Protein AF-A0A950AGT0-F1 (afdb_monomer_lite)

Foldseek 3Di:
DAQELVLLLLVVLPQLSSQCVVVVHFFQDDPLLVVQVVLQVVQLVVLVCVVCVPPDVPLEAEDPVPVPQPQPDPHQKYAQDWFDDPRYIYRFRMKGWACDPDDPDHIAIAGEGGEAFLDDDVSNLLSSLSVQVSVCRSVVHGRQWYWYQYHPVRDIDIHGSVVNNVVNVVSVVVSVVQNVDPDHPDLADDPCLNNDSRNVVSVVVCVVQQALNLQPPQDPVNCVVCVLLVHGHLLSLLLLDFLDPQDDLPDFDSNVLSVCQVLQFKEFRDFLDPDDDFWEKEWDWADDVSVPATAWIWIWGDDDPPIDIDIQGDPDRVCRLVSVVVVLVVQQVGTQYAYEYADCVVVVVLVVSCVPHDDDDCPGSSVRNSVRYHHPNVSCGSGMRRSFSDPDLVRRLVSVVQDAPDPQDDSSSLVVLSVVCNVPVDPVSVVSNRSRRNSSSVSSSVVVVVSVVVSPDDPPDDDPPRRYHYSVPRDRPPPDDPDDDDDPDVLVVVVSVCPDPVNCVPPVDDDDDDDPPVPPPDDDDPPPPPDDAPEEAEFDADQADPVPRHRQKDWDDWDKAKAWEWDDDPPDIATHIYIYIWTWIAHPPPRDIDIGPDDDPDNYDLRRLLVLLCCCQVVLAELVVVQVCCCVVHVDRDDSVNSLVSLLVVLVLQVVQLVVLLVVLLADQEWFKDKDWDAEPNQIWMWMWIDDLQFIAIDTDNDPACPVVCVSNVPRAHEYEYAPPCNCVPHPYHYAHAVVNVLVVLVVVCSSSVSQVLSVVLSVLVVVLVVVQVVQCVVPNLDLVSLVVSVVVLVVSLVVLVPDDDSNPVSVVSSVVCVVCVSHQRSSNHDGRYDNHSVLRVVLVVSVVSSSVSHPRHAHPSRVSSNSSSSRQVVSCVSNVHDSSVVSSVSDNHPVVVVVVVVVVVVPPDDPDDPDDDDPVVVLQVVQVVVQVVCVVVQFDDDDSDDDADQDKDFTDGPPDDVPDGQWIWYFHDDDWTWIWTDGPLDPDTDTDTDPDDDDDPVVVVVVVPPDDPVVVVVVVVLVVLLVVLLVVVVVVVVVQPDDPDDDPDDPPPFDDAFAQFGADPRWTWFFWAALVQRTFWIWTQDPVRDIDIDPSTDLARTKGFTNQNGRVSLNVLQVPFLAEEEEAPPRVLVVCVVVDVGRRMHSPHLSRLLSNLVRSCVVPVNHHYHYDYDPPDPDSDDSNVVSVVVSVVND

pLDDT: mean 77.86, std 17.77, range [27.62, 96.75]

Structure (mmCIF, N/CA/C/O backbone):
data_AF-A0A950AGT0-F1
#
_entry.id   AF-A0A950AGT0-F1
#
loop_
_atom_site.group_PDB
_atom_site.id
_atom_site.type_symbol
_atom_site.label_atom_id
_atom_site.label_alt_id
_atom_site.label_comp_id
_atom_site.label_asym_id
_atom_site.label_entity_id
_atom_site.label_seq_id
_atom_site.pdbx_PDB_ins_code
_atom_site.Cartn_x
_atom_site.Cartn_y
_atom_site.Cartn_z
_atom_site.occupancy
_atom_site.B_iso_or_equiv
_atom_site.auth_seq_id
_atom_site.auth_comp_id
_atom_site.auth_asym_id
_atom_site.auth_atom_id
_atom_site.pdbx_PDB_model_num
ATOM 1 N N . MET A 1 1 ? 23.418 -27.329 -34.300 1.00 69.75 1 MET A N 1
ATOM 2 C CA . MET A 1 1 ? 23.532 -25.963 -34.853 1.00 69.75 1 MET A CA 1
ATOM 3 C C . MET A 1 1 ? 24.865 -25.362 -34.423 1.00 69.75 1 MET A C 1
ATOM 5 O O . MET A 1 1 ? 25.207 -25.512 -33.256 1.00 69.75 1 MET A O 1
ATOM 9 N N . LYS A 1 2 ? 25.629 -24.745 -35.336 1.00 81.25 2 LYS A N 1
ATOM 10 C CA . LYS A 1 2 ? 26.881 -24.045 -34.994 1.00 81.25 2 LYS A CA 1
ATOM 11 C C . LYS A 1 2 ? 26.578 -22.606 -34.585 1.00 81.25 2 LYS A C 1
ATOM 13 O O . LYS A 1 2 ? 25.718 -21.974 -35.192 1.00 81.25 2 LYS A O 1
ATOM 18 N N . ILE A 1 3 ? 27.269 -22.098 -33.569 1.00 87.31 3 ILE A N 1
ATOM 19 C CA . ILE A 1 3 ? 27.137 -20.697 -33.151 1.00 87.31 3 ILE A CA 1
ATOM 20 C C . ILE A 1 3 ? 28.104 -19.864 -33.992 1.00 87.31 3 ILE A C 1
ATOM 22 O O . ILE A 1 3 ? 29.318 -20.060 -33.912 1.00 87.31 3 ILE A O 1
ATOM 26 N N . THR A 1 4 ? 27.551 -18.972 -34.815 1.00 91.25 4 THR A N 1
ATOM 27 C CA . THR A 1 4 ? 28.318 -18.072 -35.683 1.00 91.25 4 THR A CA 1
ATOM 28 C C . THR A 1 4 ? 28.680 -16.767 -34.969 1.00 91.25 4 THR A C 1
ATOM 30 O O . THR A 1 4 ? 28.066 -16.414 -33.956 1.00 91.25 4 THR A O 1
ATOM 33 N N . ALA A 1 5 ? 29.640 -16.017 -35.519 1.00 88.50 5 ALA A N 1
ATOM 34 C CA . ALA A 1 5 ? 29.942 -14.658 -35.066 1.00 88.50 5 ALA A CA 1
ATOM 35 C C . ALA A 1 5 ? 28.704 -13.738 -35.083 1.00 88.50 5 ALA A C 1
ATOM 37 O O . ALA A 1 5 ? 28.495 -13.002 -34.123 1.00 88.50 5 ALA A O 1
ATOM 38 N N . ASP A 1 6 ? 27.839 -13.854 -36.096 1.00 88.50 6 ASP A N 1
ATOM 39 C CA . ASP A 1 6 ? 26.610 -13.051 -36.214 1.00 88.50 6 ASP A CA 1
ATOM 40 C C . ASP A 1 6 ? 25.589 -13.376 -35.115 1.00 88.50 6 ASP A C 1
ATOM 42 O O . ASP A 1 6 ? 24.913 -12.490 -34.589 1.00 88.50 6 ASP A O 1
ATOM 46 N N . ILE A 1 7 ? 25.475 -14.656 -34.737 1.00 90.88 7 ILE A N 1
ATOM 47 C CA . ILE A 1 7 ? 24.622 -15.094 -33.622 1.00 90.88 7 ILE A CA 1
ATOM 48 C C . ILE A 1 7 ? 25.193 -14.578 -32.299 1.00 90.88 7 ILE A C 1
ATOM 50 O O . ILE A 1 7 ? 24.445 -14.117 -31.433 1.00 90.88 7 ILE A O 1
ATOM 54 N N . PHE A 1 8 ? 26.518 -14.627 -32.139 1.00 92.88 8 PHE A N 1
ATOM 55 C CA . PHE A 1 8 ? 27.183 -14.100 -30.954 1.00 92.88 8 PHE A CA 1
ATOM 56 C C . PHE A 1 8 ? 26.979 -12.586 -30.829 1.00 92.88 8 PHE A C 1
ATOM 58 O O . PHE A 1 8 ? 26.559 -12.124 -29.768 1.00 92.88 8 PHE A O 1
ATOM 65 N N . GLU A 1 9 ? 27.179 -11.828 -31.908 1.00 90.88 9 GLU A N 1
ATOM 66 C CA . GLU A 1 9 ? 26.903 -10.390 -31.982 1.00 90.88 9 GLU A CA 1
ATOM 67 C C . GLU A 1 9 ? 25.446 -10.075 -31.642 1.00 90.88 9 GLU A C 1
ATOM 69 O O . GLU A 1 9 ? 25.167 -9.239 -30.777 1.00 90.88 9 GLU A O 1
ATOM 74 N N . ALA A 1 10 ? 24.506 -10.799 -32.256 1.00 90.69 10 ALA A N 1
ATOM 75 C CA . ALA A 1 10 ? 23.090 -10.650 -31.970 1.00 90.69 10 ALA A CA 1
ATOM 76 C C . ALA A 1 10 ? 22.796 -10.856 -30.478 1.00 90.69 10 ALA A C 1
ATOM 78 O O . ALA A 1 10 ? 22.029 -10.084 -29.908 1.00 90.69 10 ALA A O 1
ATOM 79 N N . PHE A 1 11 ? 23.443 -11.825 -29.822 1.00 91.88 11 PHE A N 1
ATOM 80 C CA . PHE A 1 11 ? 23.300 -12.064 -28.384 1.00 91.88 11 PHE A CA 1
ATOM 81 C C . PHE A 1 11 ? 23.919 -10.965 -27.512 1.00 91.88 11 PHE A C 1
ATOM 83 O O . PHE A 1 11 ? 23.362 -10.659 -26.454 1.00 91.88 11 PHE A O 1
ATOM 90 N N . LEU A 1 12 ? 25.046 -10.364 -27.924 1.00 91.12 12 LEU A N 1
ATOM 91 C CA . LEU A 1 12 ? 25.640 -9.227 -27.205 1.00 91.12 12 LEU A CA 1
ATOM 92 C C . LEU A 1 12 ? 24.643 -8.070 -27.097 1.00 91.12 12 LEU A C 1
ATOM 94 O O . LEU A 1 12 ? 24.552 -7.441 -26.042 1.00 91.12 12 LEU A O 1
ATOM 98 N N . LYS A 1 13 ? 23.861 -7.855 -28.159 1.00 90.12 13 LYS A N 1
ATOM 99 C CA . LYS A 1 13 ? 22.837 -6.813 -28.236 1.00 90.12 13 LYS A CA 1
ATOM 100 C C . LYS A 1 13 ? 21.505 -7.224 -27.596 1.00 90.12 13 LYS A C 1
ATOM 102 O O . LYS A 1 13 ? 20.927 -6.472 -26.809 1.00 90.12 13 LYS A O 1
ATOM 107 N N . CYS A 1 14 ? 20.981 -8.402 -27.939 1.00 90.44 14 CYS A N 1
ATOM 108 C CA . CYS A 1 14 ? 19.668 -8.868 -27.494 1.00 90.44 14 CYS A CA 1
ATOM 109 C C . CYS A 1 14 ? 19.489 -10.402 -27.631 1.00 90.44 14 CYS A C 1
ATOM 111 O O . CYS A 1 14 ? 19.569 -10.935 -28.739 1.00 90.44 14 CYS A O 1
ATOM 113 N N . PRO A 1 15 ? 19.127 -11.131 -26.554 1.00 90.56 15 PRO A N 1
ATOM 114 C CA . PRO A 1 15 ? 18.824 -12.567 -26.621 1.00 90.56 15 PRO A CA 1
ATOM 115 C C . PRO A 1 15 ? 17.706 -12.934 -27.608 1.00 90.56 15 PRO A C 1
ATOM 117 O O . PRO A 1 15 ? 17.813 -13.938 -28.306 1.00 90.56 15 PRO A O 1
ATOM 120 N N . THR A 1 16 ? 16.659 -12.111 -27.714 1.00 90.12 16 THR A N 1
ATOM 121 C CA . THR A 1 16 ? 15.571 -12.329 -28.678 1.00 90.12 16 THR A CA 1
ATOM 122 C C . THR A 1 16 ? 16.068 -12.172 -30.116 1.00 90.12 16 THR A C 1
ATOM 124 O O . THR A 1 16 ? 15.743 -13.004 -30.954 1.00 90.12 16 THR A O 1
ATOM 127 N N . LYS A 1 17 ? 16.932 -11.181 -30.400 1.00 90.38 17 LYS A N 1
ATOM 128 C CA . LYS A 1 17 ? 17.567 -11.022 -31.725 1.00 90.38 17 LYS A CA 1
ATOM 129 C C . LYS A 1 17 ? 18.405 -12.253 -32.086 1.00 90.38 17 LYS A C 1
ATOM 131 O O . LYS A 1 17 ? 18.319 -12.741 -33.206 1.00 90.38 17 LYS A O 1
ATOM 136 N N . CYS A 1 18 ? 19.175 -12.773 -31.127 1.00 91.31 18 CYS A N 1
ATOM 137 C CA . CYS A 1 18 ? 19.948 -14.008 -31.286 1.00 91.31 18 CYS A CA 1
ATOM 138 C C . CYS A 1 18 ? 19.061 -15.200 -31.666 1.00 91.31 18 CYS A C 1
ATOM 140 O O . CYS A 1 18 ? 19.387 -15.923 -32.602 1.00 91.31 18 CYS A O 1
ATOM 142 N N . TYR A 1 19 ? 17.947 -15.399 -30.958 1.00 90.19 19 TYR A N 1
ATOM 143 C CA . TYR A 1 19 ? 17.018 -16.495 -31.237 1.00 90.19 19 TYR A CA 1
ATOM 144 C C . TYR A 1 19 ? 16.349 -16.345 -32.613 1.00 90.19 19 TYR A C 1
ATOM 146 O O . TYR A 1 19 ? 16.356 -17.286 -33.398 1.00 90.19 19 TYR A O 1
ATOM 154 N N . LEU A 1 20 ? 15.861 -15.152 -32.964 1.00 89.00 20 LEU A N 1
ATOM 155 C CA . LEU A 1 20 ? 15.221 -14.912 -34.265 1.00 89.00 20 LEU A CA 1
ATOM 156 C C . LEU A 1 20 ? 16.187 -15.126 -35.438 1.00 89.00 20 LEU A C 1
ATOM 158 O O . LEU A 1 20 ? 15.859 -15.845 -36.378 1.00 89.00 20 LEU A O 1
ATOM 162 N N . ARG A 1 21 ? 17.418 -14.603 -35.348 1.00 8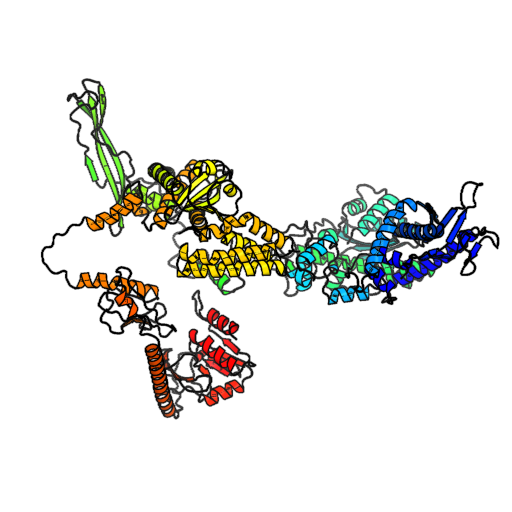8.19 21 ARG A N 1
ATOM 163 C CA . ARG A 1 21 ? 18.446 -14.856 -36.372 1.00 88.19 21 ARG A CA 1
ATOM 164 C C . ARG A 1 21 ? 18.814 -16.333 -36.479 1.00 88.19 21 ARG A C 1
ATOM 166 O O . ARG A 1 21 ? 19.099 -16.805 -37.572 1.00 88.19 21 ARG A O 1
ATOM 173 N N . SER A 1 22 ? 18.789 -17.069 -35.368 1.00 88.12 22 SER A N 1
ATOM 174 C CA . SER A 1 22 ? 19.060 -18.509 -35.381 1.00 88.12 22 SER A CA 1
ATOM 175 C C . SER A 1 22 ? 18.003 -19.315 -36.150 1.00 88.12 22 SER A C 1
ATOM 177 O O . SER A 1 22 ? 18.325 -20.356 -36.715 1.00 88.12 22 SER A O 1
ATOM 179 N N . LEU A 1 23 ? 16.768 -18.808 -36.215 1.00 86.44 23 LEU A N 1
ATOM 180 C CA . LEU A 1 23 ? 15.663 -19.406 -36.966 1.00 86.44 23 LEU A CA 1
ATOM 181 C C . LEU A 1 23 ? 15.606 -18.952 -38.434 1.00 86.44 23 LEU A C 1
ATOM 183 O O . LEU A 1 23 ? 14.794 -19.472 -39.190 1.00 86.44 23 LEU A O 1
ATOM 187 N N . GLY A 1 24 ? 16.456 -18.005 -38.847 1.00 84.06 24 GLY A N 1
ATOM 188 C CA . GLY A 1 24 ? 16.419 -17.430 -40.195 1.00 84.06 24 GLY A CA 1
ATOM 189 C C . GLY A 1 24 ? 15.275 -16.436 -40.423 1.00 84.06 24 GLY A C 1
ATOM 190 O O . GLY A 1 24 ? 14.931 -16.162 -41.568 1.00 84.06 24 GLY A O 1
ATOM 191 N N . GLU A 1 25 ? 14.685 -15.895 -39.353 1.00 84.62 25 GLU A N 1
ATOM 192 C CA . GLU A 1 25 ? 13.622 -14.888 -39.440 1.00 84.62 25 GLU A CA 1
ATOM 193 C C . GLU A 1 25 ? 14.142 -13.584 -40.059 1.00 84.62 25 GLU A C 1
ATOM 195 O O . GLU A 1 25 ? 15.192 -13.066 -39.662 1.00 84.62 25 GLU A O 1
ATOM 200 N N . VAL A 1 26 ? 13.385 -13.026 -41.005 1.00 78.50 26 VAL A N 1
ATOM 201 C CA . VAL A 1 26 ? 13.740 -11.775 -41.687 1.00 78.50 26 VAL A CA 1
ATOM 202 C C . VAL A 1 26 ? 13.323 -10.582 -40.824 1.00 78.50 26 VAL A C 1
ATOM 204 O O . VAL A 1 26 ? 12.223 -10.544 -40.269 1.00 78.50 26 VAL A O 1
ATOM 207 N N . GLY A 1 27 ? 14.216 -9.600 -40.682 1.00 78.25 27 GLY A N 1
ATOM 208 C CA . GLY A 1 27 ? 13.920 -8.353 -39.979 1.00 78.25 27 GLY A CA 1
ATOM 209 C C . GLY A 1 27 ? 12.773 -7.581 -40.635 1.00 78.25 27 GLY A C 1
ATOM 210 O O . GLY A 1 27 ? 12.594 -7.615 -41.846 1.00 78.25 27 GLY A O 1
ATOM 211 N N . THR A 1 28 ? 12.022 -6.817 -39.842 1.00 73.38 28 THR A N 1
ATOM 212 C CA . THR A 1 28 ? 10.951 -5.929 -40.335 1.00 73.38 28 THR A CA 1
ATOM 213 C C . THR A 1 28 ? 11.476 -4.640 -40.993 1.00 73.38 28 THR A C 1
ATOM 215 O O . THR A 1 28 ? 10.682 -3.761 -41.312 1.00 73.38 28 THR A O 1
ATOM 218 N N . GLY A 1 29 ? 12.798 -4.523 -41.179 1.00 70.44 29 GLY A N 1
ATOM 219 C CA . GLY A 1 29 ? 13.495 -3.340 -41.693 1.00 70.44 29 GLY A CA 1
ATOM 220 C C . GLY A 1 29 ? 13.809 -2.299 -40.610 1.00 70.44 29 GLY A C 1
ATOM 221 O O . GLY A 1 29 ? 12.998 -2.048 -39.716 1.00 70.44 29 GLY A O 1
ATOM 222 N N . ASN A 1 30 ? 15.004 -1.702 -40.672 1.00 81.56 30 ASN A N 1
ATOM 223 C CA . ASN A 1 30 ? 15.404 -0.542 -39.865 1.00 81.56 30 ASN A CA 1
ATOM 224 C C . ASN A 1 30 ? 16.484 0.239 -40.629 1.00 81.56 30 ASN A C 1
ATOM 226 O O . ASN A 1 30 ? 17.597 -0.254 -40.786 1.00 81.56 30 ASN A O 1
ATOM 230 N N . ALA A 1 31 ? 16.174 1.477 -41.028 1.00 81.00 31 ALA A N 1
ATOM 231 C CA . ALA A 1 31 ? 17.054 2.296 -41.866 1.00 81.00 31 ALA A CA 1
ATOM 232 C C . ALA A 1 31 ? 18.462 2.497 -41.278 1.00 81.00 31 ALA A C 1
ATOM 234 O O . ALA A 1 31 ? 19.433 2.564 -42.026 1.00 81.00 31 ALA A O 1
ATOM 235 N N . TYR A 1 32 ? 18.587 2.563 -39.948 1.00 83.12 32 TYR A N 1
ATOM 236 C CA . TYR A 1 32 ? 19.885 2.670 -39.286 1.00 83.12 32 TYR A CA 1
ATOM 237 C C . TYR A 1 32 ? 20.646 1.345 -39.290 1.00 83.12 32 TYR A C 1
ATOM 239 O O . TYR A 1 32 ? 21.849 1.341 -39.527 1.00 83.12 32 TYR A O 1
ATOM 247 N N . ALA A 1 33 ? 19.965 0.217 -39.072 1.00 82.94 33 ALA A N 1
ATOM 248 C CA . ALA A 1 33 ? 20.594 -1.100 -39.169 1.00 82.94 33 ALA A CA 1
ATOM 249 C C . ALA A 1 33 ? 21.091 -1.384 -40.597 1.00 82.94 33 ALA A C 1
ATOM 251 O O . ALA A 1 33 ? 22.199 -1.893 -40.768 1.00 82.94 33 ALA A O 1
ATOM 252 N N . ASP A 1 34 ? 20.299 -1.002 -41.601 1.00 84.00 34 ASP A N 1
ATOM 253 C CA . ASP A 1 34 ? 20.636 -1.151 -43.018 1.00 84.00 34 ASP A CA 1
ATOM 254 C C . ASP A 1 34 ? 21.830 -0.258 -43.388 1.00 84.00 34 ASP A C 1
ATOM 256 O O . ASP A 1 34 ? 22.818 -0.733 -43.952 1.00 84.00 34 ASP A O 1
ATOM 260 N N . TRP A 1 35 ? 21.792 1.017 -42.984 1.00 85.44 35 TRP A N 1
ATOM 261 C CA . TRP A 1 35 ? 22.905 1.951 -43.162 1.00 85.44 35 TRP A CA 1
ATOM 262 C C . TRP A 1 35 ? 24.184 1.461 -42.469 1.00 85.44 35 TRP A C 1
ATOM 264 O O . TRP A 1 35 ? 25.242 1.422 -43.094 1.00 85.44 35 TRP A O 1
ATOM 274 N N . LEU A 1 36 ? 24.098 1.003 -41.216 1.00 84.00 36 LEU A N 1
ATOM 275 C CA . LEU A 1 36 ? 25.245 0.478 -40.471 1.00 84.00 36 LEU A CA 1
ATOM 276 C C . LEU A 1 36 ? 25.837 -0.770 -41.140 1.00 84.00 36 LEU A C 1
ATOM 278 O O . LEU A 1 36 ? 27.054 -0.936 -41.160 1.00 84.00 36 LEU A O 1
ATOM 282 N N . SER A 1 37 ? 25.000 -1.640 -41.714 1.00 82.94 37 SER A N 1
ATOM 283 C CA . SER A 1 37 ? 25.465 -2.800 -42.481 1.00 82.94 37 SER A CA 1
ATOM 284 C C . SER A 1 37 ? 26.269 -2.377 -43.713 1.00 82.94 37 SER A C 1
ATOM 286 O O . SER A 1 37 ? 27.344 -2.923 -43.956 1.00 82.94 37 SER A O 1
ATOM 288 N N . ILE A 1 38 ? 25.791 -1.373 -44.455 1.00 85.25 38 ILE A N 1
ATOM 289 C CA . ILE A 1 38 ? 26.498 -0.808 -45.617 1.00 85.25 38 ILE A CA 1
ATOM 290 C C . ILE A 1 38 ? 27.842 -0.201 -45.185 1.00 85.25 38 ILE A C 1
ATOM 292 O O . ILE A 1 38 ? 28.870 -0.473 -45.806 1.00 85.25 38 ILE A O 1
ATOM 296 N N . GLN A 1 39 ? 27.860 0.555 -44.085 1.00 82.81 39 GLN A N 1
ATOM 297 C CA . GLN A 1 39 ? 29.079 1.162 -43.540 1.00 82.81 39 GLN A CA 1
ATOM 298 C C . GLN A 1 39 ? 30.096 0.114 -43.069 1.00 82.81 39 GLN A C 1
ATOM 300 O O . GLN A 1 39 ? 31.282 0.213 -43.381 1.00 82.81 39 GLN A O 1
ATOM 305 N N . ASN A 1 40 ? 29.643 -0.940 -42.382 1.00 83.94 40 ASN A N 1
ATOM 306 C CA . ASN A 1 40 ? 30.491 -2.068 -41.986 1.00 83.94 40 ASN A CA 1
ATOM 307 C C . ASN A 1 40 ? 31.119 -2.762 -43.204 1.00 83.94 40 ASN A C 1
ATOM 309 O O . ASN A 1 40 ? 32.296 -3.129 -43.176 1.00 83.94 40 ASN A O 1
ATOM 313 N N . GLU A 1 41 ? 30.358 -2.943 -44.286 1.00 84.69 41 GLU A N 1
ATOM 314 C CA . GLU A 1 41 ? 30.895 -3.506 -45.523 1.00 84.69 41 GLU A CA 1
ATOM 315 C C . GLU A 1 41 ? 31.907 -2.586 -46.204 1.00 84.69 41 GLU A C 1
ATOM 317 O O . GLU A 1 41 ? 32.939 -3.083 -46.663 1.00 84.69 41 GLU A O 1
ATOM 322 N N . SER A 1 42 ? 31.637 -1.279 -46.257 1.00 85.50 42 SER A N 1
ATOM 323 C CA . SER A 1 42 ? 32.554 -0.294 -46.838 1.00 85.50 42 SER A CA 1
ATOM 324 C C . SER A 1 42 ? 33.873 -0.242 -46.066 1.00 85.50 42 SER A C 1
ATOM 326 O O . SER A 1 42 ? 34.935 -0.485 -46.640 1.00 85.50 42 SER A O 1
ATOM 328 N N . SER A 1 43 ? 33.800 -0.091 -44.739 1.00 84.50 43 SER A N 1
ATOM 329 C CA . SER A 1 43 ? 34.964 -0.094 -43.845 1.00 84.50 43 SER A CA 1
ATOM 330 C C . SER A 1 43 ? 35.764 -1.392 -43.946 1.00 84.50 43 SER A C 1
ATOM 332 O O . SER A 1 43 ? 36.994 -1.369 -43.974 1.00 84.50 43 SER A O 1
ATOM 334 N N . ARG A 1 44 ? 35.098 -2.546 -44.098 1.00 84.69 44 ARG A N 1
ATOM 335 C CA . ARG A 1 44 ? 35.789 -3.814 -44.365 1.00 84.69 44 ARG A CA 1
ATOM 336 C C . ARG A 1 44 ? 36.539 -3.784 -45.700 1.00 84.69 44 ARG A C 1
ATOM 338 O O . ARG A 1 44 ? 37.674 -4.248 -45.743 1.00 84.69 44 ARG A O 1
ATOM 345 N N . ARG A 1 45 ? 35.941 -3.273 -46.783 1.00 84.81 45 ARG A N 1
ATOM 346 C CA . ARG A 1 45 ? 36.604 -3.187 -48.102 1.00 84.81 45 ARG A CA 1
ATOM 347 C C . ARG A 1 45 ? 37.814 -2.253 -48.061 1.00 84.81 45 ARG A C 1
ATOM 349 O O . ARG A 1 45 ? 38.859 -2.597 -48.609 1.00 84.81 45 ARG A O 1
ATOM 356 N N . GLU A 1 46 ? 37.690 -1.102 -47.414 1.00 84.38 46 GLU A N 1
ATOM 357 C CA . GLU A 1 46 ? 38.773 -0.122 -47.266 1.00 84.38 46 GLU A CA 1
ATOM 358 C C . GLU A 1 46 ? 39.883 -0.615 -46.345 1.00 84.38 46 GLU A C 1
ATOM 360 O O . GLU A 1 46 ? 41.052 -0.579 -46.720 1.00 84.38 46 GLU A O 1
ATOM 365 N N . GLY A 1 47 ? 39.526 -1.163 -45.187 1.00 83.81 47 GLY A N 1
ATOM 366 C CA . GLY A 1 47 ? 40.484 -1.727 -44.248 1.00 83.81 47 GLY A CA 1
ATOM 367 C C . GLY A 1 47 ? 41.264 -2.899 -44.845 1.00 83.81 47 GLY A C 1
ATOM 368 O O . GLY A 1 47 ? 42.462 -3.032 -44.605 1.00 83.81 47 GLY A O 1
ATOM 369 N N . VAL A 1 48 ? 40.626 -3.712 -45.694 1.00 84.56 48 VAL A N 1
ATOM 370 C CA . VAL A 1 48 ? 41.317 -4.735 -46.491 1.00 84.56 48 VAL A CA 1
ATOM 371 C C . VAL A 1 48 ? 42.327 -4.102 -47.448 1.00 84.56 48 VAL A C 1
ATOM 373 O O . VAL A 1 48 ? 43.484 -4.522 -47.451 1.00 84.56 48 VAL A O 1
ATOM 376 N N . LYS A 1 49 ? 41.934 -3.076 -48.218 1.00 83.94 49 LYS A N 1
ATOM 377 C CA . LYS A 1 49 ? 42.862 -2.357 -49.108 1.00 83.94 49 LYS A CA 1
ATOM 378 C C . LYS A 1 49 ? 44.056 -1.808 -48.323 1.00 83.94 49 LYS A C 1
ATOM 380 O O . LYS A 1 49 ? 45.189 -2.063 -48.719 1.00 83.94 49 LYS A O 1
ATOM 385 N N . PHE A 1 50 ? 43.805 -1.152 -47.189 1.00 83.00 50 PHE A N 1
ATOM 386 C CA . PHE A 1 50 ? 44.828 -0.612 -46.291 1.00 83.00 50 PHE A CA 1
ATOM 387 C C . PHE A 1 50 ? 45.787 -1.696 -45.778 1.00 83.00 50 PHE A C 1
ATOM 389 O O . PHE A 1 50 ? 47.002 -1.541 -45.869 1.00 83.00 50 PHE A O 1
ATOM 396 N N . LEU A 1 51 ? 45.255 -2.829 -45.309 1.00 83.50 51 LEU A N 1
ATOM 397 C CA . LEU A 1 51 ? 46.051 -3.959 -44.820 1.00 83.50 51 LEU A CA 1
ATOM 398 C C . LEU A 1 51 ? 46.971 -4.540 -45.912 1.00 83.50 51 LEU A C 1
ATOM 400 O O . LEU A 1 51 ? 48.075 -4.987 -45.611 1.00 83.50 51 LEU A O 1
ATOM 404 N N . THR A 1 52 ? 46.515 -4.538 -47.169 1.00 80.50 52 THR A N 1
ATOM 405 C CA . THR A 1 52 ? 47.222 -5.149 -48.311 1.00 80.50 52 THR A CA 1
ATOM 406 C C . THR A 1 52 ? 48.123 -4.199 -49.106 1.00 80.50 52 THR A C 1
ATOM 408 O O . THR A 1 52 ? 48.846 -4.659 -49.987 1.00 80.50 52 THR A O 1
ATOM 411 N N . ALA A 1 53 ? 48.132 -2.896 -48.799 1.00 76.06 53 ALA A N 1
ATOM 412 C CA . ALA A 1 53 ? 48.787 -1.848 -49.596 1.00 76.06 53 ALA A CA 1
ATOM 413 C C . ALA A 1 53 ? 50.331 -1.942 -49.694 1.00 76.06 53 ALA A C 1
ATOM 415 O O . ALA A 1 53 ? 50.952 -1.133 -50.378 1.00 76.06 53 ALA A O 1
ATOM 416 N N . GLY A 1 54 ? 50.960 -2.931 -49.051 1.00 66.12 54 GLY A N 1
ATOM 417 C CA . GLY A 1 54 ? 52.408 -3.169 -49.095 1.00 66.12 54 GLY A CA 1
ATOM 418 C C . GLY A 1 54 ? 52.813 -4.647 -49.087 1.00 66.12 54 GLY A C 1
ATOM 419 O O . GLY A 1 54 ? 53.948 -4.950 -48.734 1.00 66.12 54 GLY A O 1
ATOM 420 N N . THR A 1 55 ? 51.902 -5.571 -49.415 1.00 71.50 55 THR A N 1
ATOM 421 C CA . THR A 1 55 ? 52.160 -7.027 -49.405 1.00 71.50 55 THR A CA 1
ATOM 422 C C . THR A 1 55 ? 52.371 -7.564 -50.826 1.00 71.50 55 THR A C 1
ATOM 424 O O . THR A 1 55 ? 51.665 -7.153 -51.748 1.00 71.50 55 THR A O 1
ATOM 427 N N . ALA A 1 56 ? 53.313 -8.493 -51.033 1.00 70.31 56 ALA A N 1
ATOM 428 C CA . ALA A 1 56 ? 53.590 -9.031 -52.368 1.00 70.31 56 ALA A CA 1
ATOM 429 C C . ALA A 1 56 ? 52.431 -9.919 -52.894 1.00 70.31 56 ALA A C 1
ATOM 431 O O . ALA A 1 56 ? 51.785 -10.619 -52.102 1.00 70.31 56 ALA A O 1
ATOM 432 N N . PRO A 1 57 ? 52.163 -9.962 -54.220 1.00 57.03 57 PRO A N 1
ATOM 433 C CA . PRO A 1 57 ? 51.150 -10.848 -54.802 1.00 57.03 57 PRO A CA 1
ATOM 434 C C . PRO A 1 57 ? 51.488 -12.323 -54.515 1.00 57.03 57 PRO A C 1
ATOM 436 O O . PRO A 1 57 ? 52.427 -12.874 -55.081 1.00 57.03 57 PRO A O 1
ATOM 439 N N . GLY A 1 58 ? 50.746 -12.957 -53.600 1.00 63.25 58 GLY A N 1
ATOM 440 C CA . GLY A 1 58 ? 50.981 -14.334 -53.129 1.00 63.25 58 GLY A CA 1
ATOM 441 C C . GLY A 1 58 ? 51.134 -14.475 -51.608 1.00 63.25 58 GLY A C 1
ATOM 442 O O . GLY A 1 58 ? 50.934 -15.564 -51.070 1.00 63.25 58 GLY A O 1
ATOM 443 N N . GLU A 1 59 ? 51.409 -13.378 -50.896 1.00 70.44 59 GLU A N 1
ATOM 444 C CA . GLU A 1 59 ? 51.453 -13.337 -49.424 1.00 70.44 59 GLU A CA 1
ATOM 445 C C . GLU A 1 59 ? 50.084 -13.031 -48.794 1.00 70.44 59 GLU A C 1
ATOM 447 O O . GLU A 1 59 ? 49.901 -13.189 -47.584 1.00 70.44 59 GLU A O 1
ATOM 452 N N . CYS A 1 60 ? 49.101 -12.655 -49.614 1.00 75.50 60 CYS A N 1
ATOM 453 C CA . CYS A 1 60 ? 47.714 -12.452 -49.222 1.00 75.50 60 CYS A CA 1
ATOM 454 C C . CYS A 1 60 ? 46.790 -13.431 -49.963 1.00 75.50 60 CYS A C 1
ATOM 456 O O . CYS A 1 60 ? 46.876 -13.561 -51.184 1.00 75.50 60 CYS A O 1
ATOM 458 N N . VAL A 1 61 ? 45.900 -14.115 -49.237 1.00 76.25 61 VAL A N 1
ATOM 459 C CA . VAL A 1 61 ? 44.887 -15.021 -49.808 1.00 76.25 61 VAL A CA 1
ATOM 460 C C . VAL A 1 61 ? 43.473 -14.546 -49.467 1.00 76.25 61 VAL A C 1
ATOM 462 O O . VAL A 1 61 ? 43.216 -14.100 -48.349 1.00 76.25 61 VAL A O 1
ATOM 465 N N . GLY A 1 62 ? 42.541 -14.647 -50.417 1.00 65.69 62 GLY A N 1
ATOM 466 C CA . GLY A 1 62 ? 41.148 -14.221 -50.243 1.00 65.69 62 GLY A CA 1
ATOM 467 C C . GLY A 1 62 ? 40.141 -15.290 -50.670 1.00 65.69 62 GLY A C 1
ATOM 468 O O . GLY A 1 62 ? 40.343 -15.988 -51.665 1.00 65.69 62 GLY A O 1
ATOM 469 N N . GLY A 1 63 ? 39.031 -15.398 -49.935 1.00 61.97 63 GLY A N 1
ATOM 470 C CA . GLY A 1 63 ? 37.910 -16.277 -50.287 1.00 61.97 63 GLY A CA 1
ATOM 471 C C . GLY A 1 63 ? 38.198 -17.781 -50.152 1.00 61.97 63 GLY A C 1
ATOM 472 O O . GLY A 1 63 ? 39.122 -18.211 -49.462 1.00 61.97 63 GLY A O 1
ATOM 473 N N . SER A 1 64 ? 37.381 -18.612 -50.811 1.00 50.12 64 SER A N 1
ATOM 474 C CA . SER A 1 64 ? 37.384 -20.086 -50.707 1.00 50.12 64 SER A CA 1
ATOM 475 C C . SER A 1 64 ? 38.684 -20.778 -51.150 1.00 50.12 64 SER A C 1
ATOM 477 O O . SER A 1 64 ? 38.839 -21.974 -50.913 1.00 50.12 64 SER A O 1
ATOM 479 N N . SER A 1 65 ? 39.632 -20.048 -51.748 1.00 49.03 65 SER A N 1
ATOM 480 C CA . SER A 1 65 ? 40.981 -20.534 -52.077 1.00 49.03 65 SER A CA 1
ATOM 481 C C . SER A 1 65 ? 41.882 -20.693 -50.839 1.00 49.03 65 SER A C 1
ATOM 483 O O . SER A 1 65 ? 42.896 -21.383 -50.901 1.00 49.03 65 SER A O 1
ATOM 485 N N . ALA A 1 66 ? 41.485 -20.129 -49.690 1.00 51.34 66 ALA A N 1
ATOM 486 C CA . ALA A 1 66 ? 42.182 -20.253 -48.412 1.00 51.34 66 ALA A CA 1
ATOM 487 C C . ALA A 1 66 ? 41.775 -21.499 -47.591 1.00 51.34 66 ALA A C 1
ATOM 489 O O . ALA A 1 66 ? 42.173 -21.624 -46.438 1.00 51.34 66 ALA A O 1
ATOM 490 N N . ALA A 1 67 ? 41.016 -22.451 -48.152 1.00 47.91 67 ALA A N 1
ATOM 491 C CA . ALA A 1 67 ? 40.528 -23.656 -47.456 1.00 47.91 67 ALA A CA 1
ATOM 492 C C . ALA A 1 67 ? 41.628 -24.626 -46.951 1.00 47.91 67 ALA A C 1
ATOM 494 O O . ALA A 1 67 ? 41.332 -25.711 -46.447 1.00 47.91 67 ALA A O 1
ATOM 495 N N . THR A 1 68 ? 42.902 -24.259 -47.067 1.00 54.31 68 THR A N 1
ATOM 496 C CA . THR A 1 68 ? 44.028 -24.974 -46.477 1.00 54.31 68 THR A CA 1
ATOM 497 C C . THR A 1 68 ? 44.030 -24.792 -44.958 1.00 54.31 68 THR A C 1
ATOM 499 O O . THR A 1 68 ? 43.880 -23.685 -44.439 1.00 54.31 68 THR A O 1
ATOM 502 N N . ASN A 1 69 ? 44.225 -25.897 -44.237 1.00 64.38 69 ASN A N 1
ATOM 503 C CA . ASN A 1 69 ? 44.360 -25.942 -42.782 1.00 64.38 69 ASN A CA 1
ATOM 504 C C . ASN A 1 69 ? 45.316 -24.832 -42.294 1.00 64.38 69 ASN A C 1
ATOM 506 O O . ASN A 1 69 ? 46.444 -24.760 -42.783 1.00 64.38 69 ASN A O 1
ATOM 510 N N . LEU A 1 70 ? 44.900 -23.991 -41.333 1.00 69.19 70 LEU A N 1
ATOM 511 C CA . LEU A 1 70 ? 45.710 -22.886 -40.777 1.00 69.19 70 LEU A CA 1
ATOM 512 C C . LEU A 1 70 ? 47.124 -23.344 -40.359 1.00 69.19 70 LEU A C 1
ATOM 514 O O . LEU A 1 70 ? 48.086 -22.593 -40.481 1.00 69.19 70 LEU A O 1
ATOM 518 N N . LYS A 1 71 ? 47.278 -24.617 -39.971 1.00 66.69 71 LYS A N 1
ATOM 519 C CA . LYS A 1 71 ? 48.564 -25.258 -39.636 1.00 66.69 71 LYS A CA 1
ATOM 520 C C . LYS A 1 71 ? 49.557 -25.366 -40.809 1.00 66.69 71 LYS A C 1
ATOM 522 O O . LYS A 1 71 ? 50.750 -25.508 -40.570 1.00 66.69 71 LYS A O 1
ATOM 527 N N . MET A 1 72 ? 49.086 -25.303 -42.055 1.00 68.31 72 MET A N 1
ATOM 528 C CA . MET A 1 72 ? 49.880 -25.403 -43.291 1.00 68.31 72 MET A CA 1
ATOM 529 C C . MET A 1 72 ? 49.990 -24.064 -44.043 1.00 68.31 72 MET A C 1
ATOM 531 O O . MET A 1 72 ? 50.500 -24.023 -45.163 1.00 68.31 72 MET A O 1
ATOM 535 N N . ALA A 1 73 ? 49.500 -22.970 -43.451 1.00 69.19 73 ALA A N 1
ATOM 536 C CA . ALA A 1 73 ? 49.484 -21.651 -44.070 1.00 69.19 73 ALA A CA 1
ATOM 537 C C . ALA A 1 73 ? 50.903 -21.116 -44.338 1.00 69.19 73 ALA A C 1
ATOM 539 O O . ALA A 1 73 ? 51.737 -21.051 -43.431 1.00 69.19 73 ALA A O 1
ATOM 540 N N . LYS A 1 74 ? 51.153 -20.700 -45.586 1.00 73.50 74 LYS A N 1
ATOM 541 C CA . LYS A 1 74 ? 52.387 -20.015 -46.023 1.00 73.50 74 LYS A CA 1
ATOM 542 C C . LYS A 1 74 ? 52.190 -18.519 -46.306 1.00 73.50 74 LYS A C 1
ATOM 544 O O . LYS A 1 74 ? 53.171 -17.823 -46.519 1.00 73.50 74 LYS A O 1
ATOM 549 N N . TRP A 1 75 ? 50.947 -18.045 -46.290 1.00 83.06 75 TRP A N 1
ATOM 550 C CA . TRP A 1 75 ? 50.579 -16.642 -46.474 1.00 83.06 75 TRP A CA 1
ATOM 551 C C . TRP A 1 75 ? 50.850 -15.812 -45.208 1.00 83.06 75 TRP A C 1
ATOM 553 O O . TRP A 1 75 ? 50.931 -16.356 -44.102 1.00 83.06 75 TRP A O 1
ATOM 563 N N . GLN A 1 76 ? 50.977 -14.498 -45.379 1.00 80.56 76 GLN A N 1
ATOM 564 C CA . GLN A 1 76 ? 51.081 -13.513 -44.302 1.00 80.56 76 GLN A CA 1
ATOM 565 C C . GLN A 1 76 ? 49.696 -13.030 -43.855 1.00 80.56 76 GLN A C 1
ATOM 567 O O . GLN A 1 76 ? 49.439 -12.971 -42.654 1.00 80.56 76 GLN A O 1
ATOM 572 N N . PHE A 1 77 ? 48.781 -12.767 -44.795 1.00 84.56 77 PHE A N 1
ATOM 573 C CA . PHE A 1 77 ? 47.404 -12.351 -44.503 1.00 84.56 77 PHE A CA 1
ATOM 574 C C . PHE A 1 77 ? 46.372 -13.250 -45.193 1.00 84.56 77 PHE A C 1
ATOM 576 O O . PHE A 1 77 ? 46.538 -13.617 -46.356 1.00 84.56 77 PHE A O 1
ATOM 583 N N . ALA A 1 78 ? 45.273 -13.557 -44.504 1.00 85.38 78 ALA A N 1
ATOM 584 C CA . ALA A 1 78 ? 44.083 -14.139 -45.122 1.00 85.38 78 ALA A CA 1
ATOM 585 C C . ALA A 1 78 ? 42.856 -13.268 -44.852 1.00 85.38 78 ALA A C 1
ATOM 587 O O . ALA A 1 78 ? 42.605 -12.908 -43.703 1.00 85.38 78 ALA A O 1
ATOM 588 N N . ILE A 1 79 ? 42.102 -12.943 -45.903 1.00 85.44 79 ILE A N 1
ATOM 589 C CA . ILE A 1 79 ? 40.922 -12.066 -45.865 1.00 85.44 79 ILE A CA 1
ATOM 590 C C . ILE A 1 79 ? 39.653 -12.900 -46.032 1.00 85.44 79 ILE A C 1
ATOM 592 O O . ILE A 1 79 ? 39.626 -13.841 -46.829 1.00 85.44 79 ILE A O 1
ATOM 596 N N . ASP A 1 80 ? 38.591 -12.530 -45.309 1.00 82.00 80 ASP A N 1
ATOM 597 C CA . ASP A 1 80 ? 37.295 -13.221 -45.340 1.00 82.00 80 ASP A CA 1
ATOM 598 C C . ASP A 1 80 ? 37.426 -14.736 -45.068 1.00 82.00 80 ASP A C 1
ATOM 600 O O . ASP A 1 80 ? 36.748 -15.579 -45.664 1.00 82.00 80 ASP A O 1
ATOM 604 N N . TYR A 1 81 ? 38.325 -15.090 -44.146 1.00 83.94 81 TYR A N 1
ATOM 605 C CA . TYR A 1 81 ? 38.668 -16.472 -43.834 1.00 83.94 81 TYR A CA 1
ATOM 606 C C . TYR A 1 81 ? 37.628 -17.100 -42.901 1.00 83.94 81 TYR A C 1
ATOM 608 O O . TYR A 1 81 ? 37.419 -16.638 -41.777 1.00 83.94 81 TYR A O 1
ATOM 616 N N . VAL A 1 82 ? 36.995 -18.190 -43.335 1.00 85.62 82 VAL A N 1
ATOM 617 C CA . VAL A 1 82 ? 35.998 -18.908 -42.529 1.00 85.62 82 VAL A CA 1
ATOM 618 C C . VAL A 1 82 ? 36.680 -19.975 -41.676 1.00 85.62 82 VAL A C 1
ATOM 620 O O . VAL A 1 82 ? 37.155 -20.990 -42.182 1.00 85.62 82 VAL A O 1
ATOM 623 N N . VAL A 1 83 ? 36.686 -19.770 -40.360 1.00 84.94 83 VAL A N 1
ATOM 624 C CA . VAL A 1 83 ? 37.187 -20.728 -39.368 1.00 84.94 83 VAL A CA 1
ATOM 625 C C . VAL A 1 83 ? 36.019 -21.524 -38.803 1.00 84.94 83 VAL A C 1
ATOM 627 O O . VAL A 1 83 ? 35.018 -20.953 -38.366 1.00 84.94 83 VAL A O 1
ATOM 630 N N . ARG A 1 84 ? 36.151 -22.853 -38.774 1.00 85.56 84 ARG A N 1
ATOM 631 C CA . ARG A 1 84 ? 35.125 -23.769 -38.262 1.00 85.56 84 ARG A CA 1
ATOM 632 C C . ARG A 1 84 ? 35.713 -24.713 -37.224 1.00 85.56 84 ARG A C 1
ATOM 634 O O . ARG A 1 84 ? 36.695 -25.394 -37.502 1.00 85.56 84 ARG A O 1
ATOM 641 N N . SER A 1 85 ? 35.060 -24.805 -36.071 1.00 82.38 85 SER A N 1
ATOM 642 C CA . SER A 1 85 ? 35.260 -25.875 -35.091 1.00 82.38 85 SER A CA 1
ATOM 643 C C . SER A 1 85 ? 34.036 -26.808 -35.058 1.00 82.38 85 SER A C 1
ATOM 645 O O . SER A 1 85 ? 33.142 -26.721 -35.914 1.00 82.38 85 SER A O 1
ATOM 647 N N . GLN A 1 86 ? 33.996 -27.735 -34.093 1.00 78.88 86 GLN A N 1
ATOM 648 C CA . GLN A 1 86 ? 32.857 -28.642 -33.904 1.00 78.88 86 GLN A CA 1
ATOM 649 C C . GLN A 1 86 ? 31.564 -27.878 -33.574 1.00 78.88 86 GLN A C 1
ATOM 651 O O . GLN A 1 86 ? 30.504 -28.214 -34.103 1.00 78.88 86 GLN A O 1
ATOM 656 N N . SER A 1 87 ? 31.649 -26.828 -32.749 1.00 83.12 87 SER A N 1
ATOM 657 C CA . SER A 1 87 ? 30.489 -26.066 -32.258 1.00 83.12 87 SER A CA 1
ATOM 658 C C . SER A 1 87 ? 30.466 -24.589 -32.660 1.00 83.12 87 SER A C 1
ATOM 660 O O . SER A 1 87 ? 29.415 -23.955 -32.536 1.00 83.12 87 SER A O 1
ATOM 662 N N . LEU A 1 88 ? 31.586 -24.038 -33.139 1.00 88.06 88 LEU A N 1
ATOM 663 C CA . LEU A 1 88 ? 31.739 -22.619 -33.466 1.00 88.06 88 LEU A CA 1
ATOM 664 C C . LEU A 1 88 ? 32.080 -22.404 -34.940 1.00 88.06 88 LEU A C 1
ATOM 666 O O . LEU A 1 88 ? 32.744 -23.224 -35.576 1.00 88.06 88 LEU A O 1
ATOM 670 N N . GLU A 1 89 ? 31.648 -21.268 -35.470 1.00 90.38 89 GLU A N 1
ATOM 671 C CA . GLU A 1 89 ? 32.030 -20.788 -36.794 1.00 90.38 89 GLU A CA 1
ATOM 672 C C . GLU A 1 89 ? 32.248 -19.272 -36.742 1.00 90.38 89 GLU A C 1
ATOM 674 O O . GLU A 1 89 ? 31.457 -18.543 -36.147 1.00 90.38 89 GLU A O 1
ATOM 679 N N . SER A 1 90 ? 33.324 -18.777 -37.345 1.00 89.75 90 SER A N 1
ATOM 680 C CA . SER A 1 90 ? 33.522 -17.339 -37.526 1.00 89.75 90 SER A CA 1
ATOM 681 C C . SER A 1 90 ? 34.098 -17.047 -38.904 1.00 89.75 90 SER A C 1
ATOM 683 O O . SER A 1 90 ? 35.021 -17.727 -39.353 1.00 89.75 90 SER A O 1
ATOM 685 N N . ARG A 1 91 ? 33.554 -16.024 -39.568 1.00 88.94 91 ARG A N 1
ATOM 686 C CA . ARG A 1 91 ? 34.141 -15.419 -40.764 1.00 88.94 91 ARG A CA 1
ATOM 687 C C . ARG A 1 91 ? 35.023 -14.264 -40.305 1.00 88.94 91 ARG A C 1
ATOM 689 O O . ARG A 1 91 ? 34.526 -13.190 -39.980 1.00 88.94 91 ARG A O 1
ATOM 696 N N . LEU A 1 92 ? 36.328 -14.503 -40.257 1.00 87.94 92 LEU A N 1
ATOM 697 C CA . LEU A 1 92 ? 37.307 -13.492 -39.878 1.00 87.94 92 LEU A CA 1
ATOM 698 C C . LEU A 1 92 ? 37.412 -12.442 -40.980 1.00 87.94 92 LEU A C 1
ATOM 700 O O . LEU A 1 92 ? 37.553 -12.806 -42.147 1.00 87.94 92 LEU A O 1
ATOM 704 N N . HIS A 1 93 ? 37.395 -11.156 -40.620 1.00 89.50 93 HIS A N 1
ATOM 705 C CA . HIS A 1 93 ? 37.583 -10.098 -41.616 1.00 89.50 93 HIS A CA 1
ATOM 706 C C . HIS A 1 93 ? 38.992 -10.189 -42.216 1.00 89.50 93 HIS A C 1
ATOM 708 O O . HIS A 1 93 ? 39.141 -10.217 -43.436 1.00 89.50 93 HIS A O 1
ATOM 714 N N . ALA A 1 94 ? 40.008 -10.319 -41.360 1.00 88.56 94 ALA A N 1
ATOM 715 C CA . ALA A 1 94 ? 41.337 -10.759 -41.756 1.00 88.56 94 ALA A CA 1
ATOM 716 C C . ALA A 1 94 ? 42.032 -11.539 -40.625 1.00 88.56 94 ALA A C 1
ATOM 718 O O . ALA A 1 94 ? 41.649 -11.460 -39.457 1.00 88.56 94 ALA A O 1
ATOM 719 N N . VAL A 1 95 ? 43.068 -12.299 -40.960 1.00 89.00 95 VAL A N 1
ATOM 720 C CA . VAL A 1 95 ? 43.978 -12.931 -39.999 1.00 89.00 95 VAL A CA 1
ATOM 721 C C . VAL A 1 95 ? 45.411 -12.783 -40.486 1.00 89.00 95 VAL A C 1
ATOM 723 O O . VAL A 1 95 ? 45.713 -13.033 -41.650 1.00 89.00 95 VAL A O 1
ATOM 726 N N . GLU A 1 96 ? 46.288 -12.362 -39.586 1.00 89.06 96 GLU A N 1
ATOM 727 C CA . GLU A 1 96 ? 47.719 -12.218 -39.829 1.00 89.06 96 GLU A CA 1
ATOM 728 C C . GLU A 1 96 ? 48.471 -13.402 -39.235 1.00 89.06 96 GLU A C 1
ATOM 730 O O . GLU A 1 96 ? 48.228 -13.792 -38.090 1.00 89.06 96 GLU A O 1
ATOM 735 N N . ARG A 1 97 ? 49.404 -13.961 -40.001 1.00 86.94 97 ARG A N 1
ATOM 736 C CA . ARG A 1 97 ? 50.323 -14.999 -39.550 1.00 86.94 97 ARG A CA 1
ATOM 737 C C . ARG A 1 97 ? 51.696 -14.389 -39.295 1.00 86.94 97 ARG A C 1
ATOM 739 O O . ARG A 1 97 ? 52.359 -13.937 -40.222 1.00 86.94 97 ARG A O 1
ATOM 746 N N . ILE A 1 98 ? 52.161 -14.478 -38.055 1.00 84.44 98 ILE A N 1
ATOM 747 C CA . ILE A 1 98 ? 53.529 -14.143 -37.660 1.00 84.44 98 ILE A CA 1
ATOM 748 C C . ILE A 1 98 ? 54.357 -15.440 -37.663 1.00 84.44 98 ILE A C 1
ATOM 750 O O . ILE A 1 98 ? 54.042 -16.365 -36.900 1.00 84.44 98 ILE A O 1
ATOM 754 N N . PRO A 1 99 ? 55.391 -15.553 -38.520 1.00 77.56 99 PRO A N 1
ATOM 755 C CA . PRO A 1 99 ? 56.267 -16.720 -38.570 1.00 77.56 99 PRO A CA 1
ATOM 756 C C . PRO A 1 99 ? 56.969 -16.992 -37.231 1.00 77.56 99 PRO A C 1
ATOM 758 O O . PRO A 1 99 ? 57.204 -16.092 -36.431 1.00 77.56 99 PRO A O 1
ATOM 761 N N . SER A 1 100 ? 57.330 -18.251 -36.986 1.00 73.25 100 SER A N 1
ATOM 762 C CA . SER A 1 100 ? 58.070 -18.655 -35.789 1.00 73.25 100 SER A CA 1
ATOM 763 C C . SER A 1 100 ? 59.528 -18.180 -35.814 1.00 73.25 100 SER A C 1
ATOM 765 O O . SER A 1 100 ? 60.284 -18.579 -36.703 1.00 73.25 100 SER A O 1
ATOM 767 N N . GLU A 1 101 ? 59.964 -17.446 -34.791 1.00 58.25 101 GLU A N 1
ATOM 768 C CA . GLU A 1 101 ? 61.387 -17.204 -34.510 1.00 58.25 101 GLU A CA 1
ATOM 769 C C . GLU A 1 101 ? 62.004 -18.434 -33.807 1.00 58.25 101 GLU A C 1
ATOM 771 O O . GLU A 1 101 ? 62.103 -18.500 -32.581 1.00 58.25 101 GLU A O 1
ATOM 776 N N . GLY A 1 102 ? 62.384 -19.455 -34.584 1.00 58.84 102 GLY A N 1
ATOM 777 C CA . GLY A 1 102 ? 63.163 -20.612 -34.111 1.00 58.84 102 GLY A CA 1
ATOM 778 C C . GLY A 1 102 ? 62.372 -21.870 -33.701 1.00 58.84 102 GLY A C 1
ATOM 779 O O . GLY A 1 102 ? 61.144 -21.899 -33.688 1.00 58.84 102 GLY A O 1
ATOM 780 N N . ARG A 1 103 ? 63.108 -22.950 -33.368 1.00 55.00 103 ARG A N 1
ATOM 781 C CA . ARG A 1 103 ? 62.603 -24.333 -33.165 1.00 55.00 103 ARG A CA 1
ATOM 782 C C . ARG A 1 103 ? 61.641 -24.538 -31.974 1.00 55.00 103 ARG A C 1
ATOM 784 O O . ARG A 1 103 ? 61.180 -25.658 -31.788 1.00 55.00 103 ARG A O 1
ATOM 791 N N . SER A 1 104 ? 61.330 -23.513 -31.171 1.00 54.81 104 SER A N 1
ATOM 792 C CA . SER A 1 104 ? 60.569 -23.665 -29.914 1.00 54.81 104 SER A CA 1
ATOM 793 C C . SER A 1 104 ? 59.253 -22.879 -29.808 1.00 54.81 104 SER A C 1
ATOM 795 O O . SER A 1 104 ? 58.547 -23.053 -28.815 1.00 54.81 104 SER A O 1
ATOM 797 N N . LYS A 1 105 ? 58.869 -22.051 -30.795 1.00 61.28 105 LYS A N 1
ATOM 798 C CA . LYS A 1 105 ? 57.602 -21.287 -30.763 1.00 61.28 105 LYS A CA 1
ATOM 799 C C . LYS A 1 105 ? 56.767 -21.537 -32.025 1.00 61.28 105 LYS A C 1
ATOM 801 O O . LYS A 1 105 ? 57.288 -21.327 -33.114 1.00 61.28 105 LYS A O 1
ATOM 806 N N . PRO A 1 106 ? 55.493 -21.962 -31.928 1.00 69.94 106 PRO A N 1
ATOM 807 C CA . PRO A 1 106 ? 54.626 -22.089 -33.100 1.00 69.94 106 PRO A CA 1
ATOM 808 C C . PRO A 1 106 ? 54.335 -20.715 -33.728 1.00 69.94 106 PRO A C 1
ATOM 810 O O . PRO A 1 106 ? 54.394 -19.690 -33.045 1.00 69.94 106 PRO A O 1
ATOM 813 N N . ALA A 1 107 ? 54.008 -20.700 -35.025 1.00 76.81 107 ALA A N 1
ATOM 814 C CA . ALA A 1 107 ? 53.566 -19.488 -35.716 1.00 76.81 107 ALA A CA 1
ATOM 815 C C . ALA A 1 107 ? 52.335 -18.890 -35.011 1.00 76.81 107 ALA A C 1
ATOM 817 O O . ALA A 1 107 ? 51.413 -19.621 -34.636 1.00 76.81 107 ALA A O 1
ATOM 818 N N . GLN A 1 108 ? 52.325 -17.572 -34.817 1.00 84.25 108 GLN A N 1
ATOM 819 C CA . GLN A 1 108 ? 51.216 -16.885 -34.156 1.00 84.25 108 GLN A CA 1
ATOM 820 C C . GLN A 1 108 ? 50.200 -16.415 -35.192 1.00 84.25 108 GLN A C 1
ATOM 822 O O . GLN A 1 108 ? 50.573 -15.928 -36.254 1.00 84.25 108 GLN A O 1
ATOM 827 N N . PHE A 1 109 ? 48.918 -16.534 -34.861 1.00 87.81 109 PHE A N 1
ATOM 828 C CA . PHE A 1 109 ? 47.821 -16.059 -35.698 1.00 87.81 109 PHE A CA 1
ATOM 829 C C . PHE A 1 109 ? 47.071 -14.961 -34.957 1.00 87.81 109 PHE A C 1
ATOM 831 O O . PHE A 1 109 ? 46.601 -15.188 -33.843 1.00 87.81 109 PHE A O 1
ATOM 838 N N . ILE A 1 110 ? 46.969 -13.782 -35.565 1.00 90.44 110 ILE A N 1
ATOM 839 C CA . ILE A 1 110 ? 46.310 -12.611 -34.988 1.00 90.44 110 ILE A CA 1
ATOM 840 C C . ILE A 1 110 ? 45.049 -12.323 -35.808 1.00 90.44 110 ILE A C 1
ATOM 842 O O . ILE A 1 110 ? 45.167 -11.879 -36.951 1.00 90.44 110 ILE A O 1
ATOM 846 N N . PRO A 1 111 ? 43.840 -12.568 -35.269 1.00 92.94 111 PRO A N 1
ATOM 847 C CA . PRO A 1 111 ? 42.609 -12.164 -35.932 1.00 92.94 111 PRO A CA 1
ATOM 848 C C . PRO A 1 111 ? 42.495 -10.638 -35.945 1.00 92.94 111 PRO A C 1
ATOM 850 O O . PRO A 1 111 ? 42.892 -9.960 -34.989 1.00 92.94 111 PRO A O 1
ATOM 853 N N . ILE A 1 112 ? 41.943 -10.113 -37.033 1.00 93.06 112 ILE A N 1
ATOM 854 C CA . ILE A 1 112 ? 41.784 -8.687 -37.293 1.00 93.06 112 ILE A CA 1
ATOM 855 C C . ILE A 1 112 ? 40.321 -8.409 -37.632 1.00 93.06 112 ILE A C 1
ATOM 857 O O . ILE A 1 112 ? 39.749 -9.070 -38.503 1.00 93.06 112 ILE A O 1
ATOM 861 N N . ARG A 1 113 ? 39.728 -7.413 -36.968 1.00 92.00 113 ARG A N 1
ATOM 862 C CA . ARG A 1 113 ? 38.413 -6.860 -37.323 1.00 92.00 113 ARG A CA 1
ATOM 863 C C . ARG A 1 113 ? 38.520 -5.403 -37.751 1.00 92.00 113 ARG A C 1
ATOM 865 O O . ARG A 1 113 ? 39.220 -4.628 -37.109 1.00 92.00 113 ARG A O 1
ATOM 872 N N . PHE A 1 114 ? 37.770 -5.062 -38.792 1.00 91.56 114 PHE A N 1
ATOM 873 C CA . PHE A 1 114 ? 37.520 -3.691 -39.243 1.00 91.56 114 PHE A CA 1
ATOM 874 C C . PHE A 1 114 ? 36.208 -3.182 -38.645 1.00 91.56 114 PHE A C 1
ATOM 876 O O . PHE A 1 114 ? 35.210 -3.904 -38.714 1.00 91.56 114 PHE A O 1
ATOM 883 N N . ILE A 1 115 ? 36.231 -1.992 -38.046 1.00 89.62 115 ILE A N 1
ATOM 884 C CA . ILE A 1 115 ? 35.077 -1.342 -37.413 1.00 89.62 115 ILE A CA 1
ATOM 885 C C . ILE A 1 115 ? 34.969 0.094 -37.955 1.00 89.62 115 ILE A C 1
ATOM 887 O O . ILE A 1 115 ? 35.943 0.834 -37.852 1.00 89.62 115 ILE A O 1
ATOM 891 N N . PRO A 1 116 ? 33.819 0.529 -38.500 1.00 85.19 116 PRO A N 1
ATOM 892 C CA . PRO A 1 116 ? 33.704 1.850 -39.123 1.00 85.19 116 PRO A CA 1
ATOM 893 C C . PRO A 1 116 ? 33.784 3.010 -38.122 1.00 85.19 116 PRO A C 1
ATOM 895 O O . PRO A 1 116 ? 34.155 4.112 -38.502 1.00 85.19 116 PRO A O 1
ATOM 898 N N . THR A 1 117 ? 33.449 2.782 -36.849 1.00 86.44 117 THR A N 1
ATOM 899 C CA . THR A 1 117 ? 33.390 3.842 -35.837 1.00 86.44 117 THR A CA 1
ATOM 900 C C . THR A 1 117 ? 34.764 4.182 -35.261 1.00 86.44 117 THR A C 1
ATOM 902 O O . THR A 1 117 ? 35.574 3.298 -34.966 1.00 86.44 117 THR A O 1
ATOM 905 N N . ASN A 1 118 ? 35.012 5.464 -35.005 1.00 85.06 118 ASN A N 1
ATOM 906 C CA . ASN A 1 118 ? 36.217 5.950 -34.330 1.00 85.06 118 ASN A CA 1
ATOM 907 C C . ASN A 1 118 ? 36.303 5.461 -32.879 1.00 85.06 118 ASN A C 1
ATOM 909 O O . ASN A 1 118 ? 37.391 5.204 -32.357 1.00 85.06 118 ASN A O 1
ATOM 913 N N . LYS A 1 119 ? 35.161 5.279 -32.210 1.00 87.31 119 LYS A N 1
ATOM 914 C CA . LYS A 1 119 ? 35.104 4.784 -30.832 1.00 87.31 119 LYS A CA 1
ATOM 915 C C . LYS A 1 119 ? 34.840 3.289 -30.778 1.00 87.31 119 LYS A C 1
ATOM 917 O O . LYS A 1 119 ? 33.775 2.809 -31.151 1.00 87.31 119 LYS A O 1
ATOM 922 N N . ILE A 1 120 ? 35.791 2.555 -30.200 1.00 90.62 120 ILE A N 1
ATOM 923 C CA . ILE A 1 120 ? 35.675 1.107 -29.996 1.00 90.62 120 ILE A CA 1
ATOM 924 C C . ILE A 1 120 ? 34.871 0.777 -28.741 1.00 90.62 120 ILE A C 1
ATOM 926 O O . ILE A 1 120 ? 35.270 1.094 -27.612 1.00 90.62 120 ILE A O 1
ATOM 930 N N . SER A 1 121 ? 33.776 0.045 -28.927 1.00 90.25 121 SER A N 1
ATOM 931 C CA . SER A 1 121 ? 32.947 -0.453 -27.839 1.00 90.25 121 SER A CA 1
ATOM 932 C C . SER A 1 121 ? 33.536 -1.715 -27.195 1.00 90.25 121 SER A C 1
ATOM 934 O O . SER A 1 121 ? 34.447 -2.381 -27.697 1.00 90.25 121 SER A O 1
ATOM 936 N N . ARG A 1 122 ? 33.003 -2.088 -26.027 1.00 92.31 122 ARG A N 1
ATOM 937 C CA . ARG A 1 122 ? 33.345 -3.371 -25.394 1.00 92.31 122 ARG A CA 1
ATOM 938 C C . ARG A 1 122 ? 32.828 -4.563 -26.203 1.00 92.31 122 ARG A C 1
ATOM 940 O O . ARG A 1 122 ? 33.463 -5.616 -26.162 1.00 92.31 122 ARG A O 1
ATOM 947 N N . ASP A 1 123 ? 31.710 -4.405 -26.907 1.00 92.12 123 ASP A N 1
ATOM 948 C CA . ASP A 1 123 ? 31.132 -5.471 -27.727 1.00 92.12 123 ASP A CA 1
ATOM 949 C C . ASP A 1 123 ? 32.072 -5.822 -28.888 1.00 92.12 123 ASP A C 1
ATOM 951 O O . ASP A 1 123 ? 32.314 -7.003 -29.120 1.00 92.12 123 ASP A O 1
ATOM 955 N N . ASP A 1 124 ? 32.714 -4.825 -29.505 1.00 91.75 124 ASP A N 1
ATOM 956 C CA . ASP A 1 124 ? 33.699 -5.029 -30.582 1.00 91.75 124 ASP A CA 1
ATOM 957 C C . ASP A 1 124 ? 34.910 -5.836 -30.092 1.00 91.75 124 ASP A C 1
ATOM 959 O O . ASP A 1 124 ? 35.373 -6.774 -30.746 1.00 91.75 124 ASP A O 1
ATOM 963 N N . LYS A 1 125 ? 35.386 -5.541 -28.874 1.00 94.44 125 LYS A N 1
ATOM 964 C CA . LYS A 1 125 ? 36.469 -6.303 -28.226 1.00 94.44 125 LYS A CA 1
ATOM 965 C C . LYS A 1 125 ? 36.049 -7.741 -27.907 1.00 94.44 125 LYS A C 1
ATOM 967 O O . LYS A 1 125 ? 36.867 -8.653 -28.022 1.00 94.44 125 LYS A O 1
ATOM 972 N N . LEU A 1 126 ? 34.798 -7.956 -27.493 1.00 94.62 126 LEU A N 1
ATOM 973 C CA . LEU A 1 126 ? 34.253 -9.291 -27.222 1.00 94.62 126 LEU A CA 1
ATOM 974 C C . LEU A 1 126 ? 34.055 -10.101 -28.505 1.00 94.62 126 LEU A C 1
ATOM 976 O O . LEU A 1 126 ? 34.280 -11.308 -28.488 1.00 94.62 126 LEU A O 1
ATOM 980 N N . LEU A 1 127 ? 33.671 -9.450 -29.600 1.00 93.12 127 LEU A N 1
ATOM 981 C CA . LEU A 1 127 ? 33.551 -10.064 -30.917 1.00 93.12 127 LEU A CA 1
ATOM 982 C C . LEU A 1 127 ? 34.908 -10.511 -31.464 1.00 93.12 127 LEU A C 1
ATOM 984 O O . LEU A 1 127 ? 35.055 -11.653 -31.888 1.00 93.12 127 LEU A O 1
ATOM 988 N N . LEU A 1 128 ? 35.932 -9.666 -31.349 1.00 94.25 128 LEU A N 1
ATOM 989 C CA . LEU A 1 128 ? 37.305 -10.057 -31.673 1.00 94.25 128 LEU A CA 1
ATOM 990 C C . LEU A 1 128 ? 37.812 -11.201 -30.773 1.00 94.25 128 LEU A C 1
ATOM 992 O O . LEU A 1 128 ? 38.523 -12.097 -31.224 1.00 94.25 128 LEU A O 1
ATOM 996 N N . ALA A 1 129 ? 37.449 -11.201 -29.487 1.00 93.88 129 ALA A N 1
ATOM 997 C CA . ALA A 1 129 ? 37.793 -12.299 -28.585 1.00 93.88 129 ALA A CA 1
ATOM 998 C C . ALA A 1 129 ? 37.050 -13.604 -28.927 1.00 93.88 129 ALA A C 1
ATOM 1000 O O . ALA A 1 129 ? 37.603 -14.683 -28.716 1.00 93.88 129 ALA A O 1
ATOM 1001 N N . PHE A 1 130 ? 35.829 -13.521 -29.465 1.00 93.25 130 PHE A N 1
ATOM 1002 C CA . PHE A 1 130 ? 35.112 -14.671 -30.017 1.00 93.25 130 PHE A CA 1
ATOM 1003 C C . PHE A 1 130 ? 35.853 -15.240 -31.226 1.00 93.25 130 PHE A C 1
ATOM 1005 O O . PHE A 1 130 ? 36.147 -16.431 -31.240 1.00 93.25 130 PHE A O 1
ATOM 1012 N N . ASP A 1 131 ? 36.257 -14.395 -32.171 1.00 92.25 131 ASP A N 1
ATOM 1013 C CA . ASP A 1 131 ? 37.063 -14.802 -33.326 1.00 92.25 131 ASP A CA 1
ATOM 1014 C C . ASP A 1 131 ? 38.355 -15.516 -32.906 1.00 92.25 131 ASP A C 1
ATOM 1016 O O . ASP A 1 131 ? 38.649 -16.618 -33.373 1.00 92.25 131 ASP A O 1
ATOM 1020 N N . ALA A 1 132 ? 39.091 -14.938 -31.951 1.00 92.12 132 ALA A N 1
ATOM 1021 C CA . ALA A 1 132 ? 40.295 -15.549 -31.392 1.00 92.12 132 ALA A CA 1
ATOM 1022 C C . ALA A 1 132 ? 40.017 -16.896 -30.709 1.00 92.12 132 ALA A C 1
ATOM 1024 O O . ALA A 1 132 ? 40.847 -17.803 -30.788 1.00 92.12 132 ALA A O 1
ATOM 1025 N N . LEU A 1 133 ? 38.859 -17.060 -30.060 1.00 91.12 133 LEU A N 1
ATOM 1026 C CA . LEU A 1 133 ? 38.451 -18.329 -29.457 1.00 91.12 133 LEU A CA 1
ATOM 1027 C C . LEU A 1 133 ? 38.213 -19.405 -30.527 1.00 91.12 133 LEU A C 1
ATOM 1029 O O . LEU A 1 133 ? 38.704 -20.520 -30.357 1.00 91.12 133 LEU A O 1
ATOM 1033 N N . VAL A 1 134 ? 37.535 -19.077 -31.635 1.00 89.56 134 VAL A N 1
ATOM 1034 C CA . VAL A 1 134 ? 37.314 -20.026 -32.747 1.00 89.56 134 VAL A CA 1
ATOM 1035 C C . VAL A 1 134 ? 38.647 -20.444 -33.378 1.00 89.56 134 VAL A C 1
ATOM 1037 O O . VAL A 1 134 ? 38.869 -21.629 -33.629 1.00 89.56 134 VAL A O 1
ATOM 1040 N N . VAL A 1 135 ? 39.572 -19.496 -33.569 1.00 88.62 135 VAL A N 1
ATOM 1041 C CA . VAL A 1 135 ? 40.934 -19.788 -34.054 1.00 88.62 135 VAL A CA 1
ATOM 1042 C C . VAL A 1 135 ? 41.703 -20.660 -33.056 1.00 88.62 135 VAL A C 1
ATOM 1044 O O . VAL A 1 135 ? 42.363 -21.615 -33.461 1.00 88.62 135 VAL A O 1
ATOM 1047 N N . SER A 1 136 ? 41.584 -20.384 -31.755 1.00 89.31 136 SER A N 1
ATOM 1048 C CA . SER A 1 136 ? 42.245 -21.168 -30.701 1.00 89.31 136 SER A CA 1
ATOM 1049 C C . SER A 1 136 ? 41.780 -22.628 -30.690 1.00 89.31 136 SER A C 1
ATOM 1051 O O . SER A 1 136 ? 42.605 -23.532 -30.558 1.00 89.31 136 SER A O 1
ATOM 1053 N N . GLU A 1 137 ? 40.475 -22.877 -30.861 1.00 87.12 137 GLU A N 1
ATOM 1054 C CA . GLU A 1 137 ? 39.921 -24.239 -30.941 1.00 87.12 137 GLU A CA 1
ATOM 1055 C C . GLU A 1 137 ? 40.449 -25.011 -32.154 1.00 87.12 137 GLU A C 1
ATOM 1057 O O . GLU A 1 137 ? 40.715 -26.207 -32.052 1.00 87.12 137 GLU A O 1
ATOM 1062 N N . LEU A 1 138 ? 40.645 -24.335 -33.289 1.00 84.62 138 LEU A N 1
ATOM 1063 C CA . LEU A 1 138 ? 41.181 -24.964 -34.495 1.00 84.62 138 LEU A CA 1
ATOM 1064 C C . LEU A 1 138 ? 42.691 -25.252 -34.393 1.00 84.62 138 LEU A C 1
ATOM 1066 O O . LEU A 1 138 ? 43.164 -26.300 -34.843 1.00 84.62 138 LEU A O 1
ATOM 1070 N N . LEU A 1 139 ? 43.462 -24.331 -33.810 1.00 83.69 139 LEU A N 1
ATOM 1071 C CA . LEU A 1 139 ? 44.913 -24.482 -33.659 1.00 83.69 139 LEU A CA 1
ATOM 1072 C C . LEU A 1 139 ? 45.288 -25.475 -32.549 1.00 83.69 139 LEU A C 1
ATOM 1074 O O . LEU A 1 139 ? 46.310 -26.157 -32.663 1.00 83.69 139 LEU A O 1
ATOM 1078 N N . GLY A 1 140 ? 44.452 -25.603 -31.515 1.00 79.75 140 GLY A N 1
ATOM 1079 C CA . GLY A 1 140 ? 44.712 -26.425 -30.328 1.00 79.75 140 GLY A CA 1
ATOM 1080 C C . GLY A 1 140 ? 45.564 -25.726 -29.261 1.00 79.75 140 GLY A C 1
ATOM 1081 O O . GLY A 1 140 ? 45.955 -26.358 -28.285 1.00 79.75 140 GLY A O 1
ATOM 1082 N N . HIS A 1 141 ? 45.849 -24.432 -29.426 1.00 83.81 141 HIS A N 1
ATOM 1083 C CA . HIS A 1 141 ? 46.524 -23.582 -28.443 1.00 83.81 141 HIS A CA 1
ATOM 1084 C C . HIS A 1 141 ? 45.889 -22.184 -28.417 1.00 83.81 141 HIS A C 1
ATOM 1086 O O . HIS A 1 141 ? 45.220 -21.775 -29.364 1.00 83.81 141 HIS A O 1
ATOM 1092 N N . GLU A 1 142 ? 46.085 -21.442 -27.327 1.00 84.38 142 GLU A N 1
ATOM 1093 C CA . GLU A 1 142 ? 45.423 -20.152 -27.113 1.00 84.38 142 GLU A CA 1
ATOM 1094 C C . GLU A 1 142 ? 45.986 -19.034 -28.008 1.00 84.38 142 GLU A C 1
ATOM 1096 O O . GLU A 1 142 ? 47.198 -18.826 -28.088 1.00 84.38 142 GLU A O 1
ATOM 1101 N N . VAL A 1 143 ? 45.087 -18.274 -28.637 1.00 88.62 143 VAL A N 1
ATOM 1102 C CA . VAL A 1 143 ? 45.374 -17.003 -29.309 1.00 88.62 143 VAL A CA 1
ATOM 1103 C C . VAL A 1 143 ? 45.113 -15.862 -28.328 1.00 88.62 143 VAL A C 1
ATOM 1105 O O . VAL A 1 143 ? 43.967 -15.495 -28.059 1.00 88.62 143 VAL A O 1
ATOM 1108 N N . GLY A 1 144 ? 46.191 -15.311 -27.766 1.00 86.62 144 GLY A N 1
ATOM 1109 C CA . GLY A 1 144 ? 46.122 -14.325 -26.682 1.00 86.62 144 GLY A CA 1
ATOM 1110 C C . GLY A 1 144 ? 45.995 -12.857 -27.108 1.00 86.62 144 GLY A C 1
ATOM 1111 O O . GLY A 1 144 ? 45.786 -12.005 -26.238 1.00 86.62 144 GLY A O 1
ATOM 1112 N N . ILE A 1 145 ? 46.139 -12.547 -28.402 1.00 91.69 145 ILE A N 1
ATOM 1113 C CA . ILE A 1 145 ? 46.116 -11.181 -28.946 1.00 91.69 145 ILE A CA 1
ATOM 1114 C C . ILE A 1 145 ? 45.298 -11.149 -30.243 1.00 91.69 145 ILE A C 1
ATOM 1116 O O . ILE A 1 145 ? 45.439 -12.027 -31.088 1.00 91.69 145 ILE A O 1
ATOM 1120 N N . GLY A 1 146 ? 44.484 -10.107 -30.407 1.00 93.38 146 GLY A N 1
ATOM 1121 C CA . GLY A 1 146 ? 43.818 -9.741 -31.657 1.00 93.38 146 GLY A CA 1
ATOM 1122 C C . GLY A 1 146 ? 44.000 -8.252 -31.963 1.00 93.38 146 GLY A C 1
ATOM 1123 O O . GLY A 1 146 ? 44.462 -7.487 -31.107 1.00 93.38 146 GLY A O 1
ATOM 1124 N N . ARG A 1 147 ? 43.615 -7.829 -33.168 1.00 95.06 147 ARG A N 1
ATOM 1125 C CA . ARG A 1 147 ? 43.748 -6.445 -33.642 1.00 95.06 147 ARG A CA 1
ATOM 1126 C C . ARG A 1 147 ? 42.405 -5.897 -34.130 1.00 95.06 147 ARG A C 1
ATOM 1128 O O . ARG A 1 147 ? 41.664 -6.591 -34.816 1.00 95.06 147 ARG A O 1
ATOM 1135 N N . ILE A 1 148 ? 42.083 -4.661 -33.765 1.00 93.75 148 ILE A N 1
ATOM 1136 C CA . ILE A 1 148 ? 40.949 -3.916 -34.326 1.00 93.75 148 ILE A CA 1
ATOM 1137 C C . ILE A 1 148 ? 41.524 -2.752 -35.123 1.00 93.75 148 ILE A C 1
ATOM 1139 O O . ILE A 1 148 ? 42.334 -2.002 -34.585 1.00 93.75 148 ILE A O 1
ATOM 1143 N N . ILE A 1 149 ? 41.130 -2.630 -36.384 1.00 92.06 149 ILE A N 1
ATOM 1144 C CA . ILE A 1 149 ? 41.412 -1.472 -37.235 1.00 92.06 149 ILE A CA 1
ATOM 1145 C C . ILE A 1 149 ? 40.106 -0.690 -37.341 1.00 92.06 149 ILE A C 1
ATOM 1147 O O . ILE A 1 149 ? 39.067 -1.297 -37.613 1.00 92.06 149 ILE A O 1
ATOM 1151 N N . HIS A 1 150 ? 40.124 0.606 -37.039 1.00 90.69 150 HIS A N 1
ATOM 1152 C CA . HIS A 1 150 ? 38.885 1.356 -36.885 1.00 90.69 150 HIS A CA 1
ATOM 1153 C C . HIS A 1 150 ? 38.957 2.832 -37.242 1.00 90.69 150 HIS A C 1
ATOM 1155 O O . HIS A 1 150 ? 40.034 3.427 -37.230 1.00 90.69 150 HIS A O 1
ATOM 1161 N N . GLY A 1 151 ? 37.779 3.408 -37.484 1.00 84.44 151 GLY A N 1
ATOM 1162 C CA . GLY A 1 151 ? 37.634 4.802 -37.883 1.00 84.44 151 GLY A CA 1
ATOM 1163 C C . GLY A 1 151 ? 38.097 5.067 -39.314 1.00 84.44 151 GLY A C 1
ATOM 1164 O O . GLY A 1 151 ? 38.621 4.182 -39.996 1.00 84.44 151 GLY A O 1
ATOM 1165 N N . GLU A 1 152 ? 37.916 6.307 -39.757 1.00 75.88 152 GLU A N 1
ATOM 1166 C CA . GLU A 1 152 ? 38.337 6.765 -41.089 1.00 75.88 152 GLU A CA 1
ATOM 1167 C C . GLU A 1 152 ? 39.872 6.792 -41.213 1.00 75.88 152 GLU A C 1
ATOM 1169 O O . GLU A 1 152 ? 40.417 6.392 -42.239 1.00 75.88 152 GLU A O 1
ATOM 1174 N N . ASP A 1 153 ? 40.576 7.108 -40.118 1.00 80.81 153 ASP A N 1
ATOM 1175 C CA . ASP A 1 153 ? 42.046 7.121 -40.041 1.00 80.81 153 ASP A CA 1
ATOM 1176 C C . ASP A 1 153 ? 42.686 5.718 -39.985 1.00 80.81 153 ASP A C 1
ATOM 1178 O O . ASP A 1 153 ? 43.908 5.590 -39.875 1.00 80.81 153 ASP A O 1
ATOM 1182 N N . GLN A 1 154 ? 41.883 4.645 -40.010 1.00 84.88 154 GLN A N 1
ATOM 1183 C CA . GLN A 1 154 ? 42.347 3.252 -39.902 1.00 84.88 154 GLN A CA 1
ATOM 1184 C C . GLN A 1 154 ? 43.238 3.009 -38.661 1.00 84.88 154 GLN A C 1
ATOM 1186 O O . GLN A 1 154 ? 44.216 2.247 -38.683 1.00 84.88 154 GLN A O 1
ATOM 1191 N N . ALA A 1 155 ? 42.887 3.641 -37.537 1.00 87.38 155 ALA A N 1
ATOM 1192 C CA . ALA A 1 155 ? 43.604 3.520 -36.276 1.00 87.38 155 ALA A CA 1
ATOM 1193 C C . ALA A 1 155 ? 43.642 2.059 -35.801 1.00 87.38 155 ALA A C 1
ATOM 1195 O O . ALA A 1 155 ? 42.660 1.320 -35.866 1.00 87.38 155 ALA A O 1
ATOM 1196 N N . THR A 1 156 ? 44.802 1.620 -35.307 1.00 90.69 156 THR A N 1
ATOM 1197 C CA . THR A 1 156 ? 45.035 0.219 -34.942 1.00 90.69 156 THR A CA 1
ATOM 1198 C C . THR A 1 156 ? 45.095 0.025 -33.427 1.00 90.69 156 THR A C 1
ATOM 1200 O O . THR A 1 156 ? 46.022 0.484 -32.759 1.00 90.69 156 THR A O 1
ATOM 1203 N N . LEU A 1 157 ? 44.170 -0.769 -32.884 1.00 93.50 157 LEU A N 1
ATOM 1204 C CA . LEU A 1 157 ? 44.105 -1.143 -31.472 1.00 93.50 157 LEU A CA 1
ATOM 1205 C C . LEU A 1 157 ? 44.461 -2.624 -31.262 1.00 93.50 157 LEU A C 1
ATOM 1207 O O . LEU A 1 157 ? 43.787 -3.524 -31.766 1.00 93.50 157 LEU A O 1
ATOM 1211 N N . LYS A 1 158 ? 45.482 -2.901 -30.440 1.00 93.50 158 LYS A N 1
ATOM 1212 C CA . LYS A 1 158 ? 45.803 -4.266 -29.980 1.00 93.50 158 LYS A CA 1
ATOM 1213 C C . LYS A 1 158 ? 44.946 -4.639 -28.766 1.00 93.50 158 LYS A C 1
ATOM 1215 O O . LYS A 1 158 ? 44.919 -3.916 -27.772 1.00 93.50 158 LYS A O 1
ATOM 1220 N N . VAL A 1 159 ? 44.280 -5.793 -28.816 1.00 93.56 159 VAL A N 1
ATOM 1221 C CA . VAL A 1 159 ? 43.387 -6.288 -27.755 1.00 93.56 159 VAL A CA 1
ATOM 1222 C C . VAL A 1 159 ? 43.909 -7.613 -27.205 1.00 93.56 159 VAL A C 1
ATOM 1224 O O . VAL A 1 159 ? 44.134 -8.564 -27.950 1.00 93.56 159 VAL A O 1
ATOM 1227 N N . LYS A 1 160 ? 44.062 -7.703 -25.880 1.00 93.31 160 LYS A N 1
ATOM 1228 C CA . LYS A 1 160 ? 44.420 -8.947 -25.182 1.00 93.31 160 LYS A CA 1
ATOM 1229 C C . LYS A 1 160 ? 43.192 -9.860 -25.067 1.00 93.31 160 LYS A C 1
ATOM 1231 O O . LYS A 1 160 ? 42.408 -9.740 -24.126 1.00 93.31 160 LYS A O 1
ATOM 1236 N N . THR A 1 161 ? 43.012 -10.762 -26.027 1.00 91.44 161 THR A N 1
ATOM 1237 C CA . THR A 1 161 ? 41.837 -11.648 -26.138 1.00 91.44 161 THR A CA 1
ATOM 1238 C C . THR A 1 161 ? 41.770 -12.688 -25.020 1.00 91.44 161 THR A C 1
ATOM 1240 O O . THR A 1 161 ? 40.673 -13.032 -24.577 1.00 91.44 161 THR A O 1
ATOM 1243 N N . SER A 1 162 ? 42.916 -13.103 -24.467 1.00 88.81 162 SER A N 1
ATOM 1244 C CA . SER A 1 162 ? 42.981 -14.025 -23.318 1.00 88.81 162 SER A CA 1
ATOM 1245 C C . SER A 1 162 ? 42.266 -13.486 -22.073 1.00 88.81 162 SER A C 1
ATOM 1247 O O . SER A 1 162 ? 41.618 -14.236 -21.345 1.00 88.81 162 SER A O 1
ATOM 1249 N N . ALA A 1 163 ? 42.282 -12.164 -21.862 1.00 90.44 163 ALA A N 1
ATOM 1250 C CA . ALA A 1 163 ? 41.578 -11.525 -20.748 1.00 90.44 163 ALA A CA 1
ATOM 1251 C C . ALA A 1 163 ? 40.042 -11.579 -20.890 1.00 90.44 163 ALA A C 1
ATOM 1253 O O . ALA A 1 163 ? 39.325 -11.512 -19.893 1.00 90.44 163 ALA A O 1
ATOM 1254 N N . LEU A 1 164 ? 39.531 -11.710 -22.119 1.00 92.31 164 LEU A N 1
ATOM 1255 C CA . LEU A 1 164 ? 38.097 -11.720 -22.432 1.00 92.31 164 LEU A CA 1
ATOM 1256 C C . LEU A 1 164 ? 37.548 -13.133 -22.686 1.00 92.31 164 LEU A C 1
ATOM 1258 O O . LEU A 1 164 ? 36.334 -13.341 -22.620 1.00 92.31 164 LEU A O 1
ATOM 1262 N N . ALA A 1 165 ? 38.419 -14.121 -22.911 1.00 88.44 165 ALA A N 1
ATOM 1263 C CA . ALA A 1 165 ? 38.049 -15.496 -23.246 1.00 88.44 165 ALA A CA 1
ATOM 1264 C C . ALA A 1 165 ? 37.091 -16.138 -22.224 1.00 88.44 165 ALA A C 1
ATOM 1266 O O . ALA A 1 165 ? 36.135 -16.821 -22.599 1.00 88.44 165 ALA A O 1
ATOM 1267 N N . GLY A 1 166 ? 37.294 -15.887 -20.924 1.00 88.38 166 GLY A N 1
ATOM 1268 C CA . GLY A 1 166 ? 36.405 -16.387 -19.869 1.00 88.38 166 GLY A CA 1
ATOM 1269 C C . GLY A 1 166 ? 34.972 -15.852 -19.981 1.00 88.38 166 GLY A C 1
ATOM 1270 O O . GLY A 1 166 ? 34.006 -16.596 -19.790 1.00 88.38 166 GLY A O 1
ATOM 1271 N N . GLU A 1 167 ? 34.816 -14.577 -20.346 1.00 91.12 167 GLU A N 1
ATOM 1272 C CA . GLU A 1 167 ? 33.506 -13.955 -20.545 1.00 91.12 167 GLU A CA 1
ATOM 1273 C C . GLU A 1 167 ? 32.819 -14.487 -21.807 1.00 91.12 167 GLU A C 1
ATOM 1275 O O . GLU A 1 167 ? 31.636 -14.839 -21.753 1.00 91.12 167 GLU A O 1
ATOM 1280 N N . VAL A 1 168 ? 33.561 -14.620 -22.912 1.00 91.38 168 VAL A N 1
ATOM 1281 C CA . VAL A 1 168 ? 33.060 -15.201 -24.168 1.00 91.38 168 VAL A CA 1
ATOM 1282 C C . VAL A 1 168 ? 32.532 -16.619 -23.930 1.00 91.38 168 VAL A C 1
ATOM 1284 O O . VAL A 1 168 ? 31.383 -16.906 -24.268 1.00 91.38 168 VAL A O 1
ATOM 1287 N N . ARG A 1 169 ? 33.293 -17.482 -23.238 1.00 89.56 169 ARG A N 1
ATOM 1288 C CA . ARG A 1 169 ? 32.857 -18.850 -22.885 1.00 89.56 169 ARG A CA 1
ATOM 1289 C C . ARG A 1 169 ? 31.595 -18.865 -22.017 1.00 89.56 169 ARG A C 1
ATOM 1291 O O . ARG A 1 169 ? 30.722 -19.712 -22.200 1.00 89.56 169 ARG A O 1
ATOM 1298 N N . LYS A 1 170 ? 31.465 -17.928 -21.069 1.00 92.00 170 LYS A N 1
ATOM 1299 C CA . LYS A 1 170 ? 30.258 -17.801 -20.231 1.00 92.00 170 LYS A CA 1
ATOM 1300 C C . LYS A 1 170 ? 29.031 -17.415 -21.061 1.00 92.00 170 LYS A C 1
ATOM 1302 O O . LYS A 1 170 ? 27.946 -17.941 -20.817 1.00 92.00 170 LYS A O 1
ATOM 1307 N N . ARG A 1 171 ? 29.188 -16.503 -22.024 1.00 92.12 171 ARG A N 1
ATOM 1308 C CA . ARG A 1 171 ? 28.110 -16.090 -22.937 1.00 92.12 171 ARG A CA 1
ATOM 1309 C C . ARG A 1 171 ? 27.739 -17.212 -23.905 1.00 92.12 171 ARG A C 1
ATOM 1311 O O . ARG A 1 171 ? 26.553 -17.481 -24.050 1.00 92.12 171 ARG A O 1
ATOM 1318 N N . PHE A 1 172 ? 28.721 -17.934 -24.442 1.00 88.44 172 PHE A N 1
ATOM 1319 C CA . PHE A 1 172 ? 28.502 -19.122 -25.270 1.00 88.44 172 PHE A CA 1
ATOM 1320 C C . PHE A 1 172 ? 27.588 -20.144 -24.582 1.00 88.44 172 PHE A C 1
ATOM 1322 O O . PHE A 1 172 ? 26.554 -20.493 -25.137 1.00 88.44 172 PHE A O 1
ATOM 1329 N N . LYS A 1 173 ? 27.871 -20.516 -23.322 1.00 88.94 173 LYS A N 1
ATOM 1330 C CA . LYS A 1 173 ? 27.003 -21.432 -22.551 1.00 88.94 173 LYS A CA 1
ATOM 1331 C C . LYS A 1 173 ? 25.545 -20.959 -22.473 1.00 88.94 173 LYS A C 1
ATOM 1333 O O . LYS A 1 173 ? 24.632 -21.779 -22.505 1.00 88.94 173 LYS A O 1
ATOM 1338 N N . ARG A 1 174 ? 25.314 -19.645 -22.366 1.00 90.12 174 ARG A N 1
ATOM 1339 C CA . ARG A 1 174 ? 23.960 -19.065 -22.337 1.00 90.12 174 ARG A CA 1
ATOM 1340 C C . ARG A 1 174 ? 23.285 -19.112 -23.703 1.00 90.12 174 ARG A C 1
ATOM 1342 O O . ARG A 1 174 ? 22.101 -19.418 -23.754 1.00 90.12 174 ARG A O 1
ATOM 1349 N N . ILE A 1 175 ? 24.021 -18.829 -24.778 1.00 91.00 175 ILE A N 1
ATOM 1350 C CA . ILE A 1 175 ? 23.513 -18.941 -26.151 1.00 91.00 175 ILE A CA 1
ATOM 1351 C C . ILE A 1 175 ? 23.093 -20.387 -26.413 1.00 91.00 175 ILE A C 1
ATOM 1353 O O . ILE A 1 175 ? 21.955 -20.616 -26.800 1.00 91.00 175 ILE A O 1
ATOM 1357 N N . THR A 1 176 ? 23.948 -21.366 -26.105 1.00 89.00 176 THR A N 1
ATOM 1358 C CA . THR A 1 176 ? 23.618 -22.790 -26.265 1.00 89.00 176 THR A CA 1
ATOM 1359 C C . THR A 1 176 ? 22.343 -23.165 -25.511 1.00 89.00 176 THR A C 1
ATOM 1361 O O . THR A 1 176 ? 21.499 -23.859 -26.066 1.00 89.00 176 THR A O 1
ATOM 1364 N N . ALA A 1 177 ? 22.159 -22.673 -24.281 1.00 88.19 177 ALA A N 1
ATOM 1365 C CA . ALA A 1 177 ? 20.945 -22.927 -23.505 1.00 88.19 177 ALA A CA 1
ATOM 1366 C C . ALA A 1 177 ? 19.681 -22.322 -24.147 1.00 88.19 177 ALA A C 1
ATOM 1368 O O . ALA A 1 177 ? 18.638 -22.967 -24.136 1.00 88.19 177 ALA A O 1
ATOM 1369 N N . ILE A 1 178 ? 19.774 -21.117 -24.723 1.00 87.25 178 ILE A N 1
ATOM 1370 C CA . ILE A 1 178 ? 18.655 -20.473 -25.433 1.00 87.25 178 ILE A CA 1
ATOM 1371 C C . ILE A 1 178 ? 18.317 -21.244 -26.707 1.00 87.25 178 ILE A C 1
ATOM 1373 O O . ILE A 1 178 ? 17.158 -21.556 -26.937 1.00 87.25 178 ILE A O 1
ATOM 1377 N N . LEU A 1 179 ? 19.326 -21.583 -27.511 1.00 86.62 179 LEU A N 1
ATOM 1378 C CA . LEU A 1 179 ? 19.132 -22.254 -28.799 1.00 86.62 179 LEU A CA 1
ATOM 1379 C C . LEU A 1 179 ? 18.715 -23.727 -28.664 1.00 86.62 179 LEU A C 1
ATOM 1381 O O . LEU A 1 179 ? 18.188 -24.298 -29.610 1.00 86.62 179 LEU A O 1
ATOM 1385 N N . SER A 1 180 ? 18.955 -24.349 -27.507 1.00 85.81 180 SER A N 1
ATOM 1386 C CA . SER A 1 180 ? 18.506 -25.722 -27.226 1.00 85.81 180 SER A CA 1
ATOM 1387 C C . SER A 1 180 ? 17.052 -25.788 -26.749 1.00 85.81 180 SER A C 1
ATOM 1389 O O . SER A 1 180 ? 16.494 -26.879 -26.662 1.00 85.81 180 SER A O 1
ATOM 1391 N N . ASN A 1 181 ? 16.442 -24.649 -26.403 1.00 81.12 181 ASN A N 1
ATOM 1392 C CA . ASN A 1 181 ? 15.054 -24.587 -25.963 1.00 81.12 181 ASN A CA 1
ATOM 1393 C C . ASN A 1 181 ? 14.135 -24.344 -27.176 1.00 81.12 181 ASN A C 1
ATOM 1395 O O . ASN A 1 181 ? 14.347 -23.365 -27.893 1.00 81.12 181 ASN A O 1
ATOM 1399 N N . PRO A 1 182 ? 13.112 -25.186 -27.421 1.00 74.00 182 PRO A N 1
ATOM 1400 C CA . PRO A 1 182 ? 12.165 -24.955 -28.512 1.00 74.00 182 PRO A CA 1
ATOM 1401 C C . PRO A 1 182 ? 11.318 -23.690 -28.310 1.00 74.00 182 PRO A C 1
ATOM 1403 O O . PRO A 1 182 ? 10.836 -23.128 -29.289 1.00 74.00 182 PRO A O 1
ATOM 1406 N N . ALA A 1 183 ? 11.148 -23.215 -27.071 1.00 79.81 183 ALA A N 1
ATOM 1407 C CA . ALA A 1 183 ? 10.414 -21.986 -26.784 1.00 79.81 183 ALA A CA 1
ATOM 1408 C C . ALA A 1 183 ? 11.293 -20.729 -26.968 1.00 79.81 183 ALA A C 1
ATOM 1410 O O . ALA A 1 183 ? 12.462 -20.739 -26.564 1.00 79.81 183 ALA A O 1
ATOM 1411 N N . PRO A 1 184 ? 10.743 -19.626 -27.516 1.00 79.31 184 PRO A N 1
ATOM 1412 C CA . PRO A 1 184 ? 11.469 -18.367 -27.637 1.00 79.31 184 PRO A CA 1
ATOM 1413 C C . PRO A 1 184 ? 11.836 -17.801 -26.255 1.00 79.31 184 PRO A C 1
ATOM 1415 O O . PRO A 1 184 ? 11.093 -17.995 -25.291 1.00 79.31 184 PRO A O 1
ATOM 1418 N N . PRO A 1 185 ? 12.963 -17.073 -26.133 1.00 84.88 185 PRO A N 1
ATOM 1419 C CA . PRO A 1 185 ? 13.307 -16.387 -24.893 1.00 84.88 185 PRO A CA 1
ATOM 1420 C C . PRO A 1 185 ? 12.297 -15.274 -24.587 1.00 84.88 185 PRO A C 1
ATOM 1422 O O . PRO A 1 185 ? 11.754 -14.667 -25.513 1.00 84.88 185 PRO A O 1
ATOM 1425 N N . ASP A 1 186 ? 12.120 -14.957 -23.299 1.00 81.62 186 ASP A N 1
ATOM 1426 C CA . ASP A 1 186 ? 11.265 -13.855 -22.841 1.00 81.62 186 ASP A CA 1
ATOM 1427 C C . ASP A 1 186 ? 11.536 -12.573 -23.644 1.00 81.62 186 ASP A C 1
ATOM 1429 O O . ASP A 1 186 ? 12.676 -12.098 -23.743 1.00 81.62 186 ASP A O 1
ATOM 1433 N N . LEU A 1 187 ? 10.474 -12.013 -24.224 1.00 86.31 187 LEU A N 1
ATOM 1434 C CA . LEU A 1 187 ? 10.540 -10.777 -24.988 1.00 86.31 187 LEU A CA 1
ATOM 1435 C C . LEU A 1 187 ? 10.812 -9.609 -24.039 1.00 86.31 187 LEU A C 1
ATOM 1437 O O . LEU A 1 187 ? 9.996 -9.282 -23.186 1.00 86.31 187 LEU A O 1
ATOM 1441 N N . ILE A 1 188 ? 11.969 -8.965 -24.191 1.00 87.56 188 ILE A N 1
ATOM 1442 C CA . ILE A 1 188 ? 12.357 -7.828 -23.355 1.00 87.56 188 ILE A CA 1
ATOM 1443 C C . ILE A 1 188 ? 12.823 -6.689 -24.253 1.00 87.56 188 ILE A C 1
ATOM 1445 O O . ILE A 1 188 ? 13.896 -6.764 -24.859 1.00 87.56 188 ILE A O 1
ATOM 1449 N N . LEU A 1 189 ? 12.054 -5.601 -24.279 1.00 88.31 189 LEU A N 1
ATOM 1450 C CA . LEU A 1 189 ? 12.489 -4.357 -24.907 1.00 88.31 189 LEU A CA 1
ATOM 1451 C C . LEU A 1 189 ? 13.667 -3.750 -24.127 1.00 88.31 189 LEU A C 1
ATOM 1453 O O . LEU A 1 189 ? 13.662 -3.673 -22.895 1.00 88.31 189 LEU A O 1
ATOM 1457 N N . ASN A 1 190 ? 14.712 -3.340 -24.845 1.00 87.38 190 ASN A N 1
ATOM 1458 C CA . ASN A 1 190 ? 15.953 -2.819 -24.277 1.00 87.38 190 ASN A CA 1
ATOM 1459 C C . ASN A 1 190 ? 16.496 -1.634 -25.104 1.00 87.38 190 ASN A C 1
ATOM 1461 O O . ASN A 1 190 ? 15.872 -1.197 -26.066 1.00 87.38 190 ASN A O 1
ATOM 1465 N N . ARG A 1 191 ? 17.659 -1.086 -24.723 1.00 83.25 191 ARG A N 1
ATOM 1466 C CA . ARG A 1 191 ? 18.242 0.096 -25.390 1.00 83.25 191 ARG A CA 1
ATOM 1467 C C . ARG A 1 191 ? 18.631 -0.149 -26.853 1.00 83.25 191 ARG A C 1
ATOM 1469 O O . ARG A 1 191 ? 18.542 0.776 -27.643 1.00 83.25 191 ARG A O 1
ATOM 1476 N N . HIS A 1 192 ? 18.995 -1.384 -27.210 1.00 86.19 192 HIS A N 1
ATOM 1477 C CA . HIS A 1 192 ? 19.331 -1.776 -28.586 1.00 86.19 192 HIS A CA 1
ATOM 1478 C C . HIS A 1 192 ? 18.112 -1.738 -29.518 1.00 86.19 192 HIS A C 1
ATOM 1480 O O . HIS A 1 192 ? 18.263 -1.713 -30.734 1.00 86.19 192 HIS A O 1
ATOM 1486 N N . CYS A 1 193 ? 16.886 -1.728 -28.982 1.00 87.31 193 CYS A N 1
ATOM 1487 C CA . CYS A 1 193 ? 15.681 -1.785 -29.804 1.00 87.31 193 CYS A CA 1
ATOM 1488 C C . CYS A 1 193 ? 15.590 -0.668 -30.851 1.00 87.31 193 CYS A C 1
ATOM 1490 O O . CYS A 1 193 ? 15.033 -0.948 -31.899 1.00 87.31 193 CYS A O 1
ATOM 1492 N N . ALA A 1 194 ? 16.133 0.532 -30.616 1.00 82.62 194 ALA A N 1
ATOM 1493 C CA . ALA A 1 194 ? 16.094 1.628 -31.596 1.00 82.62 194 ALA A CA 1
ATOM 1494 C C . ALA A 1 194 ? 16.934 1.355 -32.865 1.00 82.62 194 ALA A C 1
ATOM 1496 O O . ALA A 1 194 ? 16.615 1.851 -33.940 1.00 82.62 194 ALA A O 1
ATOM 1497 N N . GLU A 1 195 ? 17.975 0.530 -32.748 1.00 86.19 195 GLU A N 1
ATOM 1498 C CA . GLU A 1 195 ? 18.912 0.169 -33.826 1.00 86.19 195 GLU A CA 1
ATOM 1499 C C . GLU A 1 195 ? 18.629 -1.247 -34.369 1.00 86.19 195 GLU A C 1
ATOM 1501 O O . GLU A 1 195 ? 19.425 -1.841 -35.096 1.00 86.19 195 GLU A O 1
ATOM 1506 N N . CYS A 1 196 ? 17.525 -1.867 -33.941 1.00 88.50 196 CYS A N 1
ATOM 1507 C CA . CYS A 1 196 ? 17.240 -3.269 -34.210 1.00 88.50 196 CYS A CA 1
ATOM 1508 C C . CYS A 1 196 ? 16.300 -3.446 -35.407 1.00 88.50 196 CYS A C 1
ATOM 1510 O O . CYS A 1 196 ? 15.199 -2.905 -35.423 1.00 88.50 196 CYS A O 1
ATOM 1512 N N . GLU A 1 197 ? 16.670 -4.328 -36.336 1.00 87.31 197 GLU A N 1
ATOM 1513 C CA . GLU A 1 197 ? 15.837 -4.746 -37.479 1.00 87.31 197 GLU A CA 1
ATOM 1514 C C . GLU A 1 197 ? 14.492 -5.391 -37.072 1.00 87.31 197 GLU A C 1
ATOM 1516 O O . GLU A 1 197 ? 13.530 -5.365 -37.833 1.00 87.31 197 GLU A O 1
ATOM 1521 N N . PHE A 1 198 ? 14.394 -5.944 -35.855 1.00 89.44 198 PHE A N 1
ATOM 1522 C CA . PHE A 1 198 ? 13.174 -6.572 -35.321 1.00 89.44 198 PHE A CA 1
ATOM 1523 C C . PHE A 1 198 ? 12.360 -5.646 -34.400 1.00 89.44 198 PHE A C 1
ATOM 1525 O O . PHE A 1 198 ? 11.468 -6.118 -33.692 1.00 89.44 198 PHE A O 1
ATOM 1532 N N . GLN A 1 199 ? 12.682 -4.348 -34.338 1.00 87.69 199 GLN A N 1
ATOM 1533 C CA . GLN A 1 199 ? 12.055 -3.403 -33.407 1.00 87.69 199 GLN A CA 1
ATOM 1534 C C . GLN A 1 199 ? 10.529 -3.401 -33.509 1.00 87.69 199 GLN A C 1
ATOM 1536 O O . GLN A 1 199 ? 9.860 -3.502 -32.481 1.00 87.69 199 GLN A O 1
ATOM 1541 N N . THR A 1 200 ? 9.990 -3.294 -34.725 1.00 86.75 200 THR A N 1
ATOM 1542 C CA . THR A 1 200 ? 8.548 -3.185 -34.977 1.00 86.75 200 THR A CA 1
ATOM 1543 C C . THR A 1 200 ? 7.820 -4.430 -34.492 1.00 86.75 200 THR A C 1
ATOM 1545 O O . THR A 1 200 ? 6.921 -4.323 -33.659 1.00 86.75 200 THR A O 1
ATOM 1548 N N . ARG A 1 201 ? 8.293 -5.616 -34.902 1.00 89.25 201 ARG A N 1
ATOM 1549 C CA . ARG A 1 201 ? 7.770 -6.915 -34.451 1.00 89.25 201 ARG A CA 1
ATOM 1550 C C . ARG A 1 201 ? 7.780 -7.034 -32.928 1.00 89.25 201 ARG A C 1
ATOM 1552 O O . ARG A 1 201 ? 6.759 -7.322 -32.314 1.00 89.25 201 ARG A O 1
ATOM 1559 N N . CYS A 1 202 ? 8.935 -6.805 -32.306 1.00 89.88 202 CYS A N 1
ATOM 1560 C CA . CYS A 1 202 ? 9.097 -6.940 -30.860 1.00 89.88 202 CYS A CA 1
ATOM 1561 C C . CYS A 1 202 ? 8.237 -5.931 -30.088 1.00 89.88 202 CYS A C 1
ATOM 1563 O O . CYS A 1 202 ? 7.650 -6.279 -29.068 1.00 89.88 202 CYS A O 1
ATOM 1565 N N . ARG A 1 203 ? 8.135 -4.684 -30.560 1.00 89.62 203 ARG A N 1
ATOM 1566 C CA . ARG A 1 203 ? 7.306 -3.662 -29.913 1.00 89.62 203 ARG A CA 1
ATOM 1567 C C . ARG A 1 203 ? 5.821 -3.979 -30.050 1.00 89.62 203 ARG A C 1
ATOM 1569 O O . ARG A 1 203 ? 5.098 -3.811 -29.076 1.00 89.62 203 ARG A O 1
ATOM 1576 N N . GLN A 1 204 ? 5.384 -4.462 -31.211 1.00 90.06 204 GLN A N 1
ATOM 1577 C CA . GLN A 1 204 ? 4.003 -4.880 -31.429 1.00 90.06 204 GLN A CA 1
ATOM 1578 C C . GLN A 1 204 ? 3.625 -6.055 -30.525 1.00 90.06 204 GLN A C 1
ATOM 1580 O O . GLN A 1 204 ? 2.645 -5.955 -29.796 1.00 90.06 204 GLN A O 1
ATOM 1585 N N . MET A 1 205 ? 4.448 -7.106 -30.475 1.00 89.12 205 MET A N 1
ATOM 1586 C CA . MET A 1 205 ? 4.213 -8.230 -29.565 1.00 89.12 205 MET A CA 1
ATOM 1587 C C . MET A 1 205 ? 4.142 -7.773 -28.104 1.00 89.12 205 MET A C 1
ATOM 1589 O O . MET A 1 205 ? 3.238 -8.178 -27.385 1.00 89.12 205 MET A O 1
ATOM 1593 N N . ALA A 1 206 ? 5.052 -6.893 -27.670 1.00 90.19 206 ALA A N 1
ATOM 1594 C CA . ALA A 1 206 ? 5.036 -6.371 -26.305 1.00 90.19 206 ALA A CA 1
ATOM 1595 C C . ALA A 1 206 ? 3.758 -5.569 -25.999 1.00 90.19 206 ALA A C 1
ATOM 1597 O O . ALA A 1 206 ? 3.266 -5.639 -24.877 1.00 90.19 206 ALA A O 1
ATOM 1598 N N . LEU A 1 207 ? 3.216 -4.831 -26.978 1.00 89.56 207 LEU A N 1
ATOM 1599 C CA . LEU A 1 207 ? 1.933 -4.126 -26.863 1.00 89.56 207 LEU A CA 1
ATOM 1600 C C . LEU A 1 207 ? 0.747 -5.095 -26.788 1.00 89.56 207 LEU A C 1
ATOM 1602 O O . LEU A 1 207 ? -0.134 -4.895 -25.958 1.00 89.56 207 LEU A O 1
ATOM 1606 N N . GLU A 1 208 ? 0.735 -6.142 -27.613 1.00 89.44 208 GLU A N 1
ATOM 1607 C CA . GLU A 1 208 ? -0.322 -7.164 -27.633 1.00 89.44 208 GLU A CA 1
ATOM 1608 C C . GLU A 1 208 ? -0.365 -7.973 -26.331 1.00 89.44 208 GLU A C 1
ATOM 1610 O O . GLU A 1 208 ? -1.441 -8.239 -25.798 1.00 89.44 208 GLU A O 1
ATOM 1615 N N . THR A 1 209 ? 0.800 -8.320 -25.779 1.00 88.62 209 THR A N 1
ATOM 1616 C CA . THR A 1 209 ? 0.906 -9.031 -24.496 1.00 88.62 209 THR A CA 1
ATOM 1617 C C . THR A 1 209 ? 0.866 -8.102 -23.280 1.00 88.62 209 THR A C 1
ATOM 1619 O O . THR A 1 209 ? 0.929 -8.587 -22.152 1.00 88.62 209 THR A O 1
ATOM 1622 N N . ASP A 1 210 ? 0.791 -6.782 -23.489 1.00 90.06 210 ASP A N 1
ATOM 1623 C CA . ASP A 1 210 ? 0.844 -5.747 -22.449 1.00 90.06 210 ASP A CA 1
ATOM 1624 C C . ASP A 1 210 ? 2.060 -5.895 -21.503 1.00 90.06 210 ASP A C 1
ATOM 1626 O O . ASP A 1 210 ? 1.953 -5.751 -20.286 1.00 90.06 210 ASP A O 1
ATOM 1630 N N . ASP A 1 211 ? 3.231 -6.229 -22.053 1.00 91.31 211 ASP A N 1
ATOM 1631 C CA . ASP A 1 211 ? 4.412 -6.655 -21.291 1.00 91.31 211 ASP A CA 1
ATOM 1632 C C . ASP A 1 211 ? 5.056 -5.523 -20.465 1.00 91.31 211 ASP A C 1
ATOM 1634 O O . ASP A 1 211 ? 5.167 -4.371 -20.897 1.00 91.31 211 ASP A O 1
ATOM 1638 N N . LEU A 1 212 ? 5.576 -5.853 -19.275 1.00 91.44 212 LEU A N 1
ATOM 1639 C CA . LEU A 1 212 ? 6.228 -4.882 -18.382 1.00 91.44 212 LEU A CA 1
ATOM 1640 C C . LEU A 1 212 ? 7.446 -4.171 -19.000 1.00 91.44 212 LEU A C 1
ATOM 1642 O O . LEU A 1 212 ? 7.803 -3.084 -18.537 1.00 91.44 212 LEU A O 1
ATOM 1646 N N . SER A 1 213 ? 8.104 -4.747 -20.010 1.00 90.94 213 SER A N 1
ATOM 1647 C CA . SER A 1 213 ? 9.239 -4.127 -20.707 1.00 90.94 213 SER A CA 1
ATOM 1648 C C . SER A 1 213 ? 8.861 -2.898 -21.537 1.00 90.94 213 SER A C 1
ATOM 1650 O O . SER A 1 213 ? 9.747 -2.100 -21.848 1.00 90.94 213 SER A O 1
ATOM 1652 N N . LEU A 1 214 ? 7.568 -2.668 -21.802 1.00 90.50 214 LEU A N 1
ATOM 1653 C CA . LEU A 1 214 ? 7.073 -1.402 -22.350 1.00 90.50 214 LEU A CA 1
ATOM 1654 C C . LEU A 1 214 ? 7.409 -0.212 -21.436 1.00 90.50 214 LEU A C 1
ATOM 1656 O O . LEU A 1 214 ? 7.655 0.896 -21.912 1.00 90.50 214 LEU A O 1
ATOM 1660 N N . LEU A 1 215 ? 7.460 -0.422 -20.115 1.00 89.62 215 LEU A N 1
ATOM 1661 C CA . LEU A 1 215 ? 7.846 0.612 -19.157 1.00 89.62 215 LEU A CA 1
ATOM 1662 C C . LEU A 1 215 ? 9.371 0.772 -19.127 1.00 89.62 215 LEU A C 1
ATOM 1664 O O . LEU A 1 215 ? 10.085 0.064 -18.407 1.00 89.62 215 LEU A O 1
ATOM 1668 N N . SER A 1 216 ? 9.867 1.751 -19.884 1.00 79.62 216 SER A N 1
ATOM 1669 C CA . SER A 1 216 ? 11.298 2.075 -19.921 1.00 79.62 216 SER A CA 1
ATOM 1670 C C . SER A 1 216 ? 11.889 2.342 -18.531 1.00 79.62 216 SER A C 1
ATOM 1672 O O . SER A 1 216 ? 11.242 2.878 -17.632 1.00 79.62 216 SER A O 1
ATOM 1674 N N . GLY A 1 217 ? 13.149 1.941 -18.346 1.00 78.00 217 GLY A N 1
ATOM 1675 C CA . GLY A 1 217 ? 13.877 2.115 -17.085 1.00 78.00 217 GLY A CA 1
ATOM 1676 C C . GLY A 1 217 ? 13.649 1.014 -16.045 1.00 78.00 217 GLY A C 1
ATOM 1677 O O . GLY A 1 217 ? 14.394 0.972 -15.069 1.00 78.00 217 GLY A O 1
ATOM 1678 N N . MET A 1 218 ? 12.708 0.084 -16.262 1.00 86.31 218 MET A N 1
ATOM 1679 C CA . MET A 1 218 ? 12.529 -1.059 -15.364 1.00 86.31 218 MET A CA 1
ATOM 1680 C C . MET A 1 218 ? 13.695 -2.046 -15.500 1.00 86.31 218 MET A C 1
ATOM 1682 O O . MET A 1 218 ? 14.021 -2.512 -16.599 1.00 86.31 218 MET A O 1
ATOM 1686 N N . SER A 1 219 ? 14.332 -2.395 -14.384 1.00 85.69 219 SER A N 1
ATOM 1687 C CA . SER A 1 219 ? 15.441 -3.355 -14.384 1.00 85.69 219 SER A CA 1
ATOM 1688 C C . SER A 1 219 ? 14.961 -4.808 -14.516 1.00 85.69 219 SER A C 1
ATOM 1690 O O . SER A 1 219 ? 13.831 -5.150 -14.168 1.00 85.69 219 SER A O 1
ATOM 1692 N N . GLU A 1 220 ? 15.845 -5.710 -14.958 1.00 83.25 220 GLU A N 1
ATOM 1693 C CA . GLU A 1 220 ? 15.550 -7.154 -15.014 1.00 83.25 220 GLU A CA 1
ATOM 1694 C C . GLU A 1 220 ? 15.182 -7.716 -13.628 1.00 83.25 220 GLU A C 1
ATOM 1696 O O . GLU A 1 220 ? 14.282 -8.545 -13.502 1.00 83.25 220 GLU A O 1
ATOM 1701 N N . LYS A 1 221 ? 15.840 -7.223 -12.570 1.00 84.44 221 LYS A N 1
ATOM 1702 C CA . LYS A 1 221 ? 15.546 -7.613 -11.183 1.00 84.44 221 LYS A CA 1
ATOM 1703 C C . LYS A 1 221 ? 14.141 -7.183 -10.759 1.00 84.44 221 LYS A C 1
ATOM 1705 O O . LYS A 1 221 ? 13.457 -7.942 -10.078 1.00 84.44 221 LYS A O 1
ATOM 1710 N N . GLU A 1 222 ? 13.707 -5.986 -11.149 1.00 84.75 222 GLU A N 1
ATOM 1711 C CA . GLU A 1 222 ? 12.361 -5.491 -10.846 1.00 84.75 222 GLU A CA 1
ATOM 1712 C C . GLU A 1 222 ? 11.282 -6.253 -11.611 1.00 84.75 222 GLU A C 1
ATOM 1714 O O . GLU A 1 222 ? 10.297 -6.648 -10.989 1.00 84.75 222 GLU A O 1
ATOM 1719 N N . ARG A 1 223 ? 11.491 -6.552 -12.901 1.00 88.88 223 ARG A N 1
ATOM 1720 C CA . ARG A 1 223 ? 10.577 -7.413 -13.673 1.00 88.88 223 ARG A CA 1
ATOM 1721 C C . ARG A 1 223 ? 10.422 -8.786 -13.027 1.00 88.88 223 ARG A C 1
ATOM 1723 O O . ARG A 1 223 ? 9.308 -9.179 -12.702 1.00 88.88 223 ARG A O 1
ATOM 1730 N N . LYS A 1 224 ? 11.532 -9.468 -12.712 1.00 84.88 224 LYS A N 1
ATOM 1731 C CA . LYS A 1 224 ? 11.498 -10.773 -12.021 1.00 84.88 224 LYS A CA 1
ATOM 1732 C C . LYS A 1 224 ? 10.778 -10.707 -10.674 1.00 84.88 224 LYS A C 1
ATOM 1734 O O . LYS A 1 224 ? 10.053 -11.630 -10.318 1.00 84.88 224 LYS A O 1
ATOM 1739 N N . LYS A 1 225 ? 10.935 -9.603 -9.937 1.00 84.44 225 LYS A N 1
ATOM 1740 C CA . LYS A 1 225 ? 10.216 -9.369 -8.678 1.00 84.44 225 LYS A CA 1
ATOM 1741 C C . LYS A 1 225 ? 8.704 -9.236 -8.882 1.00 84.44 225 LYS A C 1
ATOM 1743 O O . LYS A 1 225 ? 7.957 -9.694 -8.024 1.00 84.44 225 LYS A O 1
ATOM 1748 N N . PHE A 1 226 ? 8.249 -8.596 -9.958 1.00 84.50 226 PHE A N 1
ATOM 1749 C CA . PHE A 1 226 ? 6.823 -8.517 -10.288 1.00 84.50 226 PHE A CA 1
ATOM 1750 C C . PHE A 1 226 ? 6.285 -9.852 -10.814 1.00 84.50 226 PHE A C 1
ATOM 1752 O O . PHE A 1 226 ? 5.240 -10.294 -10.340 1.00 84.50 226 PHE A O 1
ATOM 1759 N N . HIS A 1 227 ? 7.043 -10.557 -11.658 1.00 83.69 227 HIS A N 1
ATOM 1760 C CA . HIS A 1 227 ? 6.678 -11.894 -12.142 1.00 83.69 227 HIS A CA 1
ATOM 1761 C C . HIS A 1 227 ? 6.508 -12.880 -10.975 1.00 83.69 227 HIS A C 1
ATOM 1763 O O . HIS A 1 227 ? 5.511 -13.589 -10.907 1.00 83.69 227 HIS A O 1
ATOM 1769 N N . GLY A 1 228 ? 7.405 -12.848 -9.979 1.00 75.12 228 GLY A N 1
ATOM 1770 C CA . GLY A 1 228 ? 7.277 -13.651 -8.752 1.00 75.12 228 GLY A CA 1
ATOM 1771 C C . GLY A 1 228 ? 6.049 -13.319 -7.888 1.00 75.12 228 GLY A C 1
ATOM 1772 O O . GLY A 1 228 ? 5.721 -14.074 -6.978 1.00 75.12 228 GLY A O 1
ATOM 1773 N N . LYS A 1 229 ? 5.360 -12.206 -8.168 1.00 76.69 229 LYS A N 1
ATOM 1774 C CA . LYS A 1 229 ? 4.092 -11.797 -7.537 1.00 76.69 229 LYS A CA 1
ATOM 1775 C C . LYS A 1 229 ? 2.866 -12.055 -8.419 1.00 76.69 229 LYS A C 1
ATOM 1777 O O . LYS A 1 229 ? 1.776 -11.600 -8.075 1.00 76.69 229 LYS A O 1
ATOM 1782 N N . GLY A 1 230 ? 3.043 -12.729 -9.556 1.00 79.00 230 GLY A N 1
ATOM 1783 C CA . GLY A 1 230 ? 1.987 -12.957 -10.542 1.00 79.00 230 GLY A CA 1
ATOM 1784 C C . GLY A 1 230 ? 1.607 -11.711 -11.349 1.00 79.00 230 GLY A C 1
ATOM 1785 O O . GLY A 1 230 ? 0.497 -11.643 -11.864 1.00 79.00 230 GLY A O 1
ATOM 1786 N N . ILE A 1 231 ? 2.483 -10.701 -11.419 1.00 85.62 231 ILE A N 1
ATOM 1787 C CA . ILE A 1 231 ? 2.265 -9.471 -12.191 1.00 85.62 231 ILE A CA 1
ATOM 1788 C C . ILE A 1 231 ? 3.160 -9.529 -13.427 1.00 85.62 231 ILE A C 1
ATOM 1790 O O . ILE A 1 231 ? 4.376 -9.377 -13.310 1.00 85.62 231 ILE A O 1
ATOM 1794 N N . PHE A 1 232 ? 2.547 -9.728 -14.587 1.00 87.31 232 PHE A N 1
ATOM 1795 C CA . PHE A 1 232 ? 3.206 -9.883 -15.885 1.00 87.31 232 PHE A CA 1
ATOM 1796 C C . PHE A 1 232 ? 2.886 -8.742 -16.851 1.00 87.31 232 PHE A C 1
ATOM 1798 O O . PHE A 1 232 ? 3.655 -8.515 -17.778 1.00 87.31 232 PHE A O 1
ATOM 1805 N N . THR A 1 233 ? 1.794 -8.002 -16.618 1.00 90.69 233 THR A N 1
ATOM 1806 C CA . THR A 1 233 ? 1.355 -6.942 -17.533 1.00 90.69 233 THR A CA 1
ATOM 1807 C C . THR A 1 233 ? 1.362 -5.542 -16.922 1.00 90.69 233 THR A C 1
ATOM 1809 O O . THR A 1 233 ? 1.245 -5.373 -15.699 1.00 90.69 233 THR A O 1
ATOM 1812 N N . VAL A 1 234 ? 1.476 -4.506 -17.762 1.00 90.94 234 VAL A N 1
ATOM 1813 C CA . VAL A 1 234 ? 1.386 -3.094 -17.341 1.00 90.94 234 VAL A CA 1
ATOM 1814 C C . VAL A 1 234 ? 0.019 -2.828 -16.711 1.00 90.94 234 VAL A C 1
ATOM 1816 O O . VAL A 1 234 ? -0.068 -2.201 -15.652 1.00 90.94 234 VAL A O 1
ATOM 1819 N N . THR A 1 235 ? -1.047 -3.388 -17.277 1.00 87.62 235 THR A N 1
ATOM 1820 C CA . THR A 1 235 ? -2.402 -3.309 -16.726 1.00 87.62 235 THR A CA 1
ATOM 1821 C C . THR A 1 235 ? -2.474 -3.924 -15.333 1.00 87.62 235 THR A C 1
ATOM 1823 O O . THR A 1 235 ? -2.957 -3.262 -14.414 1.00 87.62 235 THR A O 1
ATOM 1826 N N . GLN A 1 236 ? -1.939 -5.128 -15.110 1.00 85.06 236 GLN A N 1
ATOM 1827 C CA . GLN A 1 236 ? -1.888 -5.735 -13.772 1.00 85.06 236 GLN A CA 1
ATOM 1828 C C . GLN A 1 236 ? -1.096 -4.867 -12.787 1.00 85.06 236 GLN A C 1
ATOM 1830 O O . GLN A 1 236 ? -1.539 -4.642 -11.657 1.00 85.06 236 GLN A O 1
ATOM 1835 N N . LEU A 1 237 ? 0.045 -4.321 -13.222 1.00 89.00 237 LEU A N 1
ATOM 1836 C CA . LEU A 1 237 ? 0.873 -3.442 -12.400 1.00 89.00 237 LEU A CA 1
ATOM 1837 C C . LEU A 1 237 ? 0.133 -2.154 -12.005 1.00 89.00 237 LEU A C 1
ATOM 1839 O O . LEU A 1 237 ? 0.304 -1.689 -10.874 1.00 89.00 237 LEU A O 1
ATOM 1843 N N . SER A 1 238 ? -0.722 -1.610 -12.877 1.00 88.75 238 SER A N 1
ATOM 1844 C CA . SER A 1 238 ? -1.519 -0.405 -12.595 1.00 88.75 238 SER A CA 1
ATOM 1845 C C . SER A 1 238 ? -2.424 -0.565 -11.363 1.00 88.75 238 SER A C 1
ATOM 1847 O O . SER A 1 238 ? -2.541 0.360 -10.560 1.00 88.75 238 SER A O 1
ATOM 1849 N N . TYR A 1 239 ? -2.993 -1.757 -11.140 1.00 81.00 239 TYR A N 1
ATOM 1850 C CA . TYR A 1 239 ? -3.860 -2.049 -9.989 1.00 81.00 239 TYR A CA 1
ATOM 1851 C C . TYR A 1 239 ? -3.096 -2.177 -8.667 1.00 81.00 239 TYR A C 1
ATOM 1853 O O . TYR A 1 239 ? -3.698 -2.165 -7.592 1.00 81.00 239 TYR A O 1
ATOM 1861 N N . THR A 1 240 ? -1.767 -2.289 -8.719 1.00 80.06 240 THR A N 1
ATOM 1862 C CA . THR A 1 240 ? -0.934 -2.367 -7.512 1.00 80.06 240 THR A CA 1
ATOM 1863 C C . THR A 1 240 ? -0.583 -1.003 -6.937 1.00 80.06 240 THR A C 1
ATOM 1865 O O . THR A 1 240 ? -0.155 -0.920 -5.780 1.00 80.06 240 THR A O 1
ATOM 1868 N N . PHE A 1 241 ? -0.730 0.072 -7.721 1.00 80.81 241 PHE A N 1
ATOM 1869 C CA . PHE A 1 241 ? -0.464 1.409 -7.219 1.00 80.81 241 PHE A CA 1
ATOM 1870 C C . PHE A 1 241 ? -1.510 1.770 -6.169 1.00 80.81 241 PHE A C 1
ATOM 1872 O O . PHE A 1 241 ? -2.698 1.879 -6.460 1.00 80.81 241 PHE A O 1
ATOM 1879 N N . ARG A 1 242 ? -1.052 1.973 -4.932 1.00 68.94 242 ARG A N 1
ATOM 1880 C CA . ARG A 1 242 ? -1.866 2.551 -3.869 1.00 68.94 242 ARG A CA 1
ATOM 1881 C C . ARG A 1 242 ? -1.191 3.825 -3.380 1.00 68.94 242 ARG A C 1
ATOM 1883 O O . ARG A 1 242 ? -0.031 3.735 -2.958 1.00 68.94 242 ARG A O 1
ATOM 1890 N N . PRO A 1 243 ? -1.875 4.980 -3.395 1.00 62.03 243 PRO A N 1
ATOM 1891 C CA . PRO A 1 243 ? -1.379 6.155 -2.694 1.00 62.03 243 PRO A CA 1
ATOM 1892 C C . PRO A 1 243 ? -1.200 5.746 -1.227 1.00 62.03 243 PRO A C 1
ATOM 1894 O O . PRO A 1 243 ? -2.120 5.215 -0.618 1.00 62.03 243 PRO A O 1
ATOM 1897 N N . ARG A 1 244 ? 0.018 5.844 -0.687 1.00 55.03 244 ARG A N 1
ATOM 1898 C CA . ARG A 1 244 ? 0.300 5.603 0.736 1.00 55.03 244 ARG A CA 1
ATOM 1899 C C . ARG A 1 244 ? 1.212 6.707 1.233 1.00 55.03 244 ARG A C 1
ATOM 1901 O O . ARG A 1 244 ? 2.389 6.702 0.879 1.00 55.03 244 ARG A O 1
ATOM 1908 N N . ARG A 1 245 ? 0.711 7.563 2.139 1.00 53.53 245 ARG A N 1
ATOM 1909 C CA . ARG A 1 245 ? 1.407 8.772 2.645 1.00 53.53 245 ARG A CA 1
ATOM 1910 C C . ARG A 1 245 ? 1.795 9.738 1.506 1.00 53.53 245 ARG A C 1
ATOM 1912 O O . ARG A 1 245 ? 1.807 9.368 0.342 1.00 53.53 245 ARG A O 1
ATOM 1919 N N . ARG A 1 246 ? 2.123 10.992 1.848 1.00 57.16 246 ARG A N 1
ATOM 1920 C CA . ARG A 1 246 ? 2.691 11.958 0.887 1.00 57.16 246 ARG A CA 1
ATOM 1921 C C . ARG A 1 246 ? 3.886 11.318 0.180 1.00 57.16 246 ARG A C 1
ATOM 1923 O O . ARG A 1 246 ? 4.895 11.048 0.835 1.00 57.16 246 ARG A O 1
ATOM 1930 N N . LEU A 1 247 ? 3.736 11.052 -1.113 1.00 62.16 247 LEU A N 1
ATOM 1931 C CA . LEU A 1 247 ? 4.811 10.572 -1.969 1.00 62.16 247 LEU A CA 1
ATOM 1932 C C . LEU A 1 247 ? 5.850 11.690 -2.083 1.00 62.16 247 LEU A C 1
ATOM 1934 O O . LEU A 1 247 ? 5.502 12.846 -2.320 1.00 62.16 247 LEU A O 1
ATOM 1938 N N . THR A 1 248 ? 7.122 11.362 -1.870 1.00 60.00 248 THR A N 1
ATOM 1939 C CA . THR A 1 248 ? 8.218 12.285 -2.165 1.00 60.00 248 THR A CA 1
ATOM 1940 C C . THR A 1 248 ? 8.605 12.104 -3.629 1.00 60.00 248 THR A C 1
ATOM 1942 O O . THR A 1 248 ? 8.708 10.978 -4.113 1.00 60.00 248 THR A O 1
ATOM 1945 N N . GLY A 1 249 ? 8.832 13.204 -4.350 1.00 60.19 249 GLY A N 1
ATOM 1946 C CA . GLY A 1 249 ? 9.266 13.190 -5.755 1.00 60.19 249 GLY A CA 1
ATOM 1947 C C . GLY A 1 249 ? 10.712 12.717 -5.961 1.00 60.19 249 GLY A C 1
ATOM 1948 O O . GLY A 1 249 ? 11.364 13.166 -6.894 1.00 60.19 249 GLY A O 1
ATOM 1949 N N . GLU A 1 250 ? 11.235 11.886 -5.056 1.00 65.62 250 GLU A N 1
ATOM 1950 C CA . GLU A 1 250 ? 12.604 11.354 -5.057 1.00 65.62 250 GLU A CA 1
ATOM 1951 C C . GLU A 1 250 ? 12.675 9.960 -5.693 1.00 65.62 250 GLU A C 1
ATOM 1953 O O . GLU A 1 250 ? 13.732 9.547 -6.165 1.00 65.62 250 GLU A O 1
ATOM 1958 N N . LYS A 1 251 ? 11.560 9.210 -5.705 1.00 79.06 251 LYS A N 1
ATOM 1959 C CA . LYS A 1 251 ? 11.513 7.831 -6.203 1.00 79.06 251 LYS A CA 1
ATOM 1960 C C . LYS A 1 251 ? 10.554 7.690 -7.381 1.00 79.06 251 LYS A C 1
ATOM 1962 O O . LYS A 1 251 ? 9.392 8.072 -7.296 1.00 79.06 251 LYS A O 1
ATOM 1967 N N . TYR A 1 252 ? 11.028 7.065 -8.459 1.00 84.62 252 TYR A N 1
ATOM 1968 C CA . TYR A 1 252 ? 10.197 6.733 -9.614 1.00 84.62 252 TYR A CA 1
ATOM 1969 C C . TYR A 1 252 ? 9.273 5.539 -9.325 1.00 84.62 252 TYR A C 1
ATOM 1971 O O . TYR A 1 252 ? 9.708 4.513 -8.792 1.00 84.62 252 TYR A O 1
ATOM 1979 N N . HIS A 1 253 ? 7.996 5.656 -9.690 1.00 87.56 253 HIS A N 1
ATOM 1980 C CA . HIS A 1 253 ? 6.972 4.637 -9.457 1.00 87.56 253 HIS A CA 1
ATOM 1981 C C . HIS A 1 253 ? 6.427 4.072 -10.776 1.00 87.56 253 HIS A C 1
ATOM 1983 O O . HIS A 1 253 ? 5.500 4.626 -11.363 1.00 87.56 253 HIS A O 1
ATOM 1989 N N . HIS A 1 254 ? 6.932 2.911 -11.211 1.00 91.31 254 HIS A N 1
ATOM 1990 C CA . HIS A 1 254 ? 6.429 2.230 -12.417 1.00 91.31 254 HIS A CA 1
ATOM 1991 C C . HIS A 1 254 ? 4.935 1.889 -12.347 1.00 91.31 254 HIS A C 1
ATOM 1993 O O . HIS A 1 254 ? 4.247 1.968 -13.357 1.00 91.31 254 HIS A O 1
ATOM 1999 N N . SER A 1 255 ? 4.404 1.574 -11.162 1.00 89.88 255 SER A N 1
ATOM 2000 C CA . SER A 1 255 ? 2.969 1.327 -10.995 1.00 89.88 255 SER A CA 1
ATOM 2001 C C . SER A 1 255 ? 2.113 2.587 -11.167 1.00 89.88 255 SER A C 1
ATOM 2003 O O . SER A 1 255 ? 0.991 2.484 -11.648 1.00 89.88 255 SER A O 1
ATOM 2005 N N . LEU A 1 256 ? 2.651 3.778 -10.875 1.00 89.50 256 LEU A N 1
ATOM 2006 C CA . LEU A 1 256 ? 1.984 5.050 -11.178 1.00 89.50 256 LEU A CA 1
ATOM 2007 C C . LEU A 1 256 ? 2.039 5.378 -12.672 1.00 89.50 256 LEU A C 1
ATOM 2009 O O . LEU A 1 256 ? 1.063 5.861 -13.232 1.00 89.50 256 LEU A O 1
ATOM 2013 N N . LYS A 1 257 ? 3.160 5.075 -13.338 1.00 92.62 257 LYS A N 1
ATOM 2014 C CA . LYS A 1 257 ? 3.270 5.184 -14.800 1.00 92.62 257 LYS A CA 1
ATOM 2015 C C . LYS A 1 257 ? 2.268 4.260 -15.499 1.00 92.62 257 LYS A C 1
ATOM 2017 O O . LYS A 1 257 ? 1.569 4.692 -16.406 1.00 92.62 257 LYS A O 1
ATOM 2022 N N . ALA A 1 258 ? 2.146 3.022 -15.024 1.00 91.81 258 ALA A N 1
ATOM 2023 C CA . ALA A 1 258 ? 1.144 2.070 -15.491 1.00 91.81 258 ALA A CA 1
ATOM 2024 C C . ALA A 1 258 ? -0.293 2.579 -15.276 1.00 91.81 258 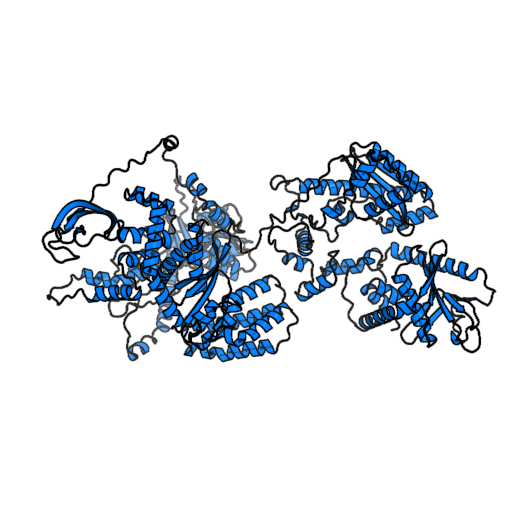ALA A C 1
ATOM 2026 O O . ALA A 1 258 ? -1.136 2.447 -16.160 1.00 91.81 258 ALA A O 1
ATOM 2027 N N . LEU A 1 259 ? -0.563 3.206 -14.125 1.00 89.88 259 LEU A N 1
ATOM 2028 C CA . LEU A 1 259 ? -1.846 3.853 -13.844 1.00 89.88 259 LEU A CA 1
ATOM 2029 C C . LEU A 1 259 ? -2.142 4.996 -14.826 1.00 89.88 259 LEU A C 1
ATOM 2031 O O . LEU A 1 259 ? -3.235 5.036 -15.386 1.00 89.88 259 LEU A O 1
ATOM 2035 N N . ALA A 1 260 ? -1.155 5.859 -15.087 1.00 90.50 260 ALA A N 1
ATOM 2036 C CA . ALA A 1 260 ? -1.264 6.955 -16.048 1.00 90.50 260 ALA A CA 1
ATOM 2037 C C . ALA A 1 260 ? -1.642 6.448 -17.445 1.00 90.50 260 ALA A C 1
ATOM 2039 O O . ALA A 1 260 ? -2.584 6.955 -18.052 1.00 90.50 260 ALA A O 1
ATOM 2040 N N . ILE A 1 261 ? -0.957 5.404 -17.925 1.00 91.94 261 ILE A N 1
ATOM 2041 C CA . ILE A 1 261 ? -1.217 4.780 -19.231 1.00 91.94 261 ILE A CA 1
ATOM 2042 C C . ILE A 1 261 ? -2.641 4.218 -19.293 1.00 91.94 261 ILE A C 1
ATOM 2044 O O . ILE A 1 261 ? -3.382 4.540 -20.222 1.00 91.94 261 ILE A O 1
ATOM 2048 N N . ARG A 1 262 ? -3.057 3.440 -18.284 1.00 90.06 262 ARG A N 1
ATOM 2049 C CA . ARG A 1 262 ? -4.402 2.845 -18.232 1.00 90.06 262 ARG A CA 1
ATOM 2050 C C . ARG A 1 262 ? -5.500 3.907 -18.225 1.00 90.06 262 ARG A C 1
ATOM 2052 O O . ARG A 1 262 ? -6.487 3.780 -18.942 1.00 90.06 262 ARG A O 1
ATOM 2059 N N . GLU A 1 263 ? -5.352 4.943 -17.401 1.00 85.31 263 GLU A N 1
ATOM 2060 C CA . GLU A 1 263 ? -6.369 5.992 -17.259 1.00 85.31 263 GLU A CA 1
ATOM 2061 C C . GLU A 1 263 ? -6.306 7.052 -18.362 1.00 85.31 263 GLU A C 1
ATOM 2063 O O . GLU A 1 263 ? -7.237 7.849 -18.493 1.00 85.31 263 GLU A O 1
ATOM 2068 N N . LYS A 1 264 ? -5.232 7.059 -19.162 1.00 89.56 264 LYS A N 1
ATOM 2069 C CA . LYS A 1 264 ? -4.919 8.094 -20.156 1.00 89.56 264 LYS A CA 1
ATOM 2070 C C . LYS A 1 264 ? -4.894 9.498 -19.537 1.00 89.56 264 LYS A C 1
ATOM 2072 O O . LYS A 1 264 ? -5.390 10.453 -20.138 1.00 89.56 264 LYS A O 1
ATOM 2077 N N . LYS A 1 265 ? -4.332 9.611 -18.328 1.00 89.44 265 LYS A N 1
ATOM 2078 C CA . LYS A 1 265 ? -4.240 10.847 -17.531 1.00 89.44 265 LYS A CA 1
ATOM 2079 C C . LYS A 1 265 ? -2.801 11.123 -17.104 1.00 89.44 265 LYS A C 1
ATOM 2081 O O . LYS A 1 265 ? -2.027 10.195 -16.888 1.00 89.44 265 LYS A O 1
ATOM 2086 N N . ILE A 1 266 ? -2.452 12.398 -16.950 1.00 89.69 266 ILE A N 1
ATOM 2087 C CA . ILE A 1 266 ? -1.179 12.825 -16.364 1.00 89.69 266 ILE A CA 1
ATOM 2088 C C . ILE A 1 266 ? -1.301 12.742 -14.846 1.00 89.69 266 ILE A C 1
ATOM 2090 O O . ILE A 1 266 ? -2.198 13.362 -14.278 1.00 89.69 266 ILE A O 1
ATOM 2094 N N . HIS A 1 267 ? -0.388 12.041 -14.177 1.00 88.50 267 HIS A N 1
ATOM 2095 C CA . HIS A 1 267 ? -0.335 12.032 -12.713 1.00 88.50 267 HIS A CA 1
ATOM 2096 C C . HIS A 1 267 ? 0.828 12.874 -12.183 1.00 88.50 267 HIS A C 1
ATOM 2098 O O . HIS A 1 267 ? 1.960 12.712 -12.633 1.00 88.50 267 HIS A O 1
ATOM 2104 N N . ILE A 1 268 ? 0.576 13.744 -11.203 1.00 87.25 268 ILE A N 1
ATOM 2105 C CA . ILE A 1 268 ? 1.586 14.646 -10.626 1.00 87.25 268 ILE A CA 1
ATOM 2106 C C . ILE A 1 268 ? 1.853 14.288 -9.163 1.00 87.25 268 ILE A C 1
ATOM 2108 O O . ILE A 1 268 ? 0.944 14.326 -8.335 1.00 87.25 268 ILE A O 1
ATOM 2112 N N . VAL A 1 269 ? 3.107 13.985 -8.833 1.00 84.25 269 VAL A N 1
ATOM 2113 C CA . VAL A 1 269 ? 3.601 13.706 -7.480 1.00 84.25 269 VAL A CA 1
ATOM 2114 C C . VAL A 1 269 ? 4.187 14.968 -6.856 1.00 84.25 269 VAL A C 1
ATOM 2116 O O . VAL A 1 269 ? 5.182 15.520 -7.328 1.00 84.25 269 VAL A O 1
ATOM 2119 N N . GLY A 1 270 ? 3.598 15.388 -5.735 1.00 75.19 270 GLY A N 1
ATOM 2120 C CA . GLY A 1 270 ? 4.023 16.578 -5.006 1.00 75.19 270 GLY A CA 1
ATOM 2121 C C . GLY A 1 270 ? 3.814 17.865 -5.808 1.00 75.19 270 GLY A C 1
ATOM 2122 O O . GLY A 1 270 ? 2.837 18.008 -6.542 1.00 75.19 270 GLY A O 1
ATOM 2123 N N . ARG A 1 271 ? 4.730 18.824 -5.629 1.00 70.62 271 ARG A N 1
ATOM 2124 C CA . ARG A 1 271 ? 4.731 20.115 -6.329 1.00 70.62 271 ARG A CA 1
ATOM 2125 C C . ARG A 1 271 ? 6.041 20.272 -7.096 1.00 70.62 271 ARG A C 1
ATOM 2127 O O . ARG A 1 271 ? 7.055 20.595 -6.474 1.00 70.62 271 ARG A O 1
ATOM 2134 N N . PRO A 1 272 ? 6.065 19.999 -8.407 1.00 69.75 272 PRO A N 1
ATOM 2135 C CA . PRO A 1 272 ? 7.208 20.365 -9.225 1.00 69.75 272 PRO A CA 1
ATOM 2136 C C . PRO A 1 272 ? 7.283 21.897 -9.291 1.00 69.75 272 PRO A C 1
ATOM 2138 O O . PRO A 1 272 ? 6.461 22.540 -9.924 1.00 69.75 272 PRO A O 1
ATOM 2141 N N . GLU A 1 273 ? 8.229 22.506 -8.575 1.00 68.00 273 GLU A N 1
ATOM 2142 C CA . GLU A 1 273 ? 8.493 23.944 -8.683 1.00 68.00 273 GLU A CA 1
ATOM 2143 C C . GLU A 1 273 ? 9.490 24.181 -9.821 1.00 68.00 273 GLU A C 1
ATOM 2145 O O . GLU A 1 273 ? 10.663 23.823 -9.706 1.00 68.00 273 GLU A O 1
ATOM 2150 N N . LEU A 1 274 ? 9.025 24.789 -10.913 1.00 73.69 274 LEU A N 1
ATOM 2151 C CA . LEU A 1 274 ? 9.892 25.365 -11.938 1.00 73.69 274 LEU A CA 1
ATOM 2152 C C . LEU A 1 274 ? 10.295 26.768 -11.472 1.00 73.69 274 LEU A C 1
ATOM 2154 O O . LEU A 1 274 ? 9.585 27.741 -11.715 1.00 73.69 274 LEU A O 1
ATOM 2158 N N . LYS A 1 275 ? 11.394 26.870 -10.720 1.00 65.88 275 LYS A N 1
ATOM 2159 C CA . LYS A 1 275 ? 11.970 28.168 -10.344 1.00 65.88 275 LYS A CA 1
ATOM 2160 C C . LYS A 1 275 ? 12.866 28.648 -11.476 1.00 65.88 275 LYS A C 1
ATOM 2162 O O . LYS A 1 275 ? 14.039 28.295 -11.508 1.00 65.88 275 LYS A O 1
ATOM 2167 N N . LEU A 1 276 ? 12.305 29.421 -12.398 1.00 72.25 276 LEU A N 1
ATOM 2168 C CA . LEU A 1 276 ? 13.092 30.172 -13.371 1.00 72.25 276 LEU A CA 1
ATOM 2169 C C . LEU A 1 276 ? 13.060 31.653 -12.999 1.00 72.25 276 LEU A C 1
ATOM 2171 O O . LEU A 1 276 ? 11.990 32.254 -12.930 1.00 72.25 276 LEU A O 1
ATOM 2175 N N . GLU A 1 277 ? 14.235 32.230 -12.753 1.00 72.81 277 GLU A N 1
ATOM 2176 C CA . GLU A 1 277 ? 14.419 33.662 -12.497 1.00 72.81 277 GLU A CA 1
ATOM 2177 C C . GLU A 1 277 ? 15.165 34.326 -13.665 1.00 72.81 277 GLU A C 1
ATOM 2179 O O . GLU A 1 277 ? 16.325 34.730 -13.536 1.00 72.81 277 GLU A O 1
ATOM 2184 N N . GLY A 1 278 ? 14.495 34.434 -14.814 1.00 83.12 278 GLY A N 1
ATOM 2185 C CA . GLY A 1 278 ? 15.053 35.030 -16.029 1.00 83.12 278 GLY A CA 1
ATOM 2186 C C . GLY A 1 278 ? 14.262 34.669 -17.287 1.00 83.12 278 GLY A C 1
ATOM 2187 O O . GLY A 1 278 ? 13.171 34.101 -17.199 1.00 83.12 278 GLY A O 1
ATOM 2188 N N . THR A 1 279 ? 14.816 34.998 -18.450 1.00 87.75 279 THR A N 1
ATOM 2189 C CA . THR A 1 279 ? 14.219 34.727 -19.763 1.00 87.75 279 THR A CA 1
ATOM 2190 C C . THR A 1 279 ? 14.573 33.304 -20.213 1.00 87.75 279 THR A C 1
ATOM 2192 O O . THR A 1 279 ? 15.761 33.012 -20.363 1.00 87.75 279 THR A O 1
ATOM 2195 N N . PRO A 1 280 ? 13.595 32.399 -20.427 1.00 89.50 280 PRO A N 1
ATOM 2196 C CA . PRO A 1 280 ? 13.879 31.036 -20.864 1.00 89.50 280 PRO A CA 1
ATOM 2197 C C . PRO A 1 280 ? 14.386 31.019 -22.310 1.00 89.50 280 PRO A C 1
ATOM 2199 O O . PRO A 1 280 ? 13.774 31.606 -23.205 1.00 89.50 280 PRO A O 1
ATOM 2202 N N . VAL A 1 281 ? 15.488 30.308 -22.522 1.00 92.38 281 VAL A N 1
ATOM 2203 C CA . VAL A 1 281 ? 16.103 30.062 -23.827 1.00 92.38 281 VAL A CA 1
ATOM 2204 C C . VAL A 1 281 ? 16.095 28.555 -24.056 1.00 92.38 281 VAL A C 1
ATOM 2206 O O . VAL A 1 281 ? 16.778 27.826 -23.340 1.00 92.38 281 VAL A O 1
ATOM 2209 N N . TYR A 1 282 ? 15.292 28.075 -25.002 1.00 94.25 282 TYR A N 1
ATOM 2210 C CA . TYR A 1 282 ? 15.142 26.643 -25.265 1.00 94.25 282 TYR A CA 1
ATOM 2211 C C . TYR A 1 282 ? 16.241 26.178 -26.214 1.00 94.25 282 TYR A C 1
ATOM 2213 O O . TYR A 1 282 ? 16.361 26.703 -27.320 1.00 94.25 282 TYR A O 1
ATOM 2221 N N . LEU A 1 283 ? 17.032 25.215 -25.752 1.00 95.31 283 LEU A N 1
ATOM 2222 C CA . LEU A 1 283 ? 18.217 24.702 -26.422 1.00 95.31 283 LEU A CA 1
ATOM 2223 C C . LEU A 1 283 ? 17.998 23.245 -26.823 1.00 95.31 283 LEU A C 1
ATOM 2225 O O . LEU A 1 283 ? 17.633 22.418 -25.982 1.00 95.31 283 LEU A O 1
ATOM 2229 N N . ASP A 1 284 ? 18.289 22.950 -28.082 1.00 95.56 284 ASP A N 1
ATOM 2230 C CA . ASP A 1 284 ? 18.427 21.594 -28.605 1.00 95.56 284 ASP A CA 1
ATOM 2231 C C . ASP A 1 284 ? 19.676 21.522 -29.491 1.00 95.56 284 ASP A C 1
ATOM 2233 O O . ASP A 1 284 ? 20.003 22.498 -30.173 1.00 95.56 284 ASP A O 1
ATOM 2237 N N . VAL A 1 285 ? 20.408 20.410 -29.450 1.00 94.44 285 VAL A N 1
ATOM 2238 C CA . VAL A 1 285 ? 21.683 20.274 -30.170 1.00 94.44 285 VAL A CA 1
ATOM 2239 C C . VAL A 1 285 ? 21.786 18.927 -30.853 1.00 94.44 285 VAL A C 1
ATOM 2241 O O . VAL A 1 285 ? 21.452 17.896 -30.270 1.00 94.44 285 VAL A O 1
ATOM 2244 N N . GLU A 1 286 ? 22.352 18.940 -32.053 1.00 94.00 286 GLU A N 1
ATOM 2245 C CA . GLU A 1 286 ? 22.626 17.735 -32.823 1.00 94.00 286 GLU A CA 1
ATOM 2246 C C . GLU A 1 286 ? 24.127 17.555 -33.021 1.00 94.00 286 GLU A C 1
ATOM 2248 O O . GLU A 1 286 ? 24.887 18.505 -33.244 1.00 94.00 286 GLU A O 1
ATOM 2253 N N . GLY A 1 287 ? 24.568 16.306 -32.938 1.00 91.44 287 GLY A N 1
ATOM 2254 C CA . GLY A 1 287 ? 25.975 15.970 -33.062 1.00 91.44 287 GLY A CA 1
ATOM 2255 C C . GLY A 1 287 ? 26.207 14.537 -33.499 1.00 91.44 287 GLY A C 1
ATOM 2256 O O . GLY A 1 287 ? 25.303 13.704 -33.526 1.00 91.44 287 GLY A O 1
ATOM 2257 N N . LEU A 1 288 ? 27.464 14.252 -33.815 1.00 88.31 288 LEU A N 1
ATOM 2258 C CA . LEU A 1 288 ? 27.986 12.941 -34.159 1.00 88.31 288 LEU A CA 1
ATOM 2259 C C . LEU A 1 288 ? 28.797 12.423 -32.962 1.00 88.31 288 LEU A C 1
ATOM 2261 O O . LEU A 1 288 ? 29.969 12.777 -32.802 1.00 88.31 288 LEU A O 1
ATOM 2265 N N . PRO A 1 289 ? 28.211 11.575 -32.090 1.00 82.12 289 PRO A N 1
ATOM 2266 C CA . PRO A 1 289 ? 28.877 11.128 -30.868 1.00 82.12 289 PRO A CA 1
ATOM 2267 C C . PRO A 1 289 ? 30.184 10.377 -31.120 1.00 82.12 289 PRO A C 1
ATOM 2269 O O . PRO A 1 289 ? 31.040 10.348 -30.237 1.00 82.12 289 PRO A O 1
ATOM 2272 N N . ASP A 1 290 ? 30.334 9.761 -32.293 1.00 81.94 290 ASP A N 1
ATOM 2273 C CA . ASP A 1 290 ? 31.547 9.046 -32.682 1.00 81.94 290 ASP A CA 1
ATOM 2274 C C . ASP A 1 290 ? 32.745 9.990 -32.889 1.00 81.94 290 ASP A C 1
ATOM 2276 O O . ASP A 1 290 ? 33.849 9.677 -32.454 1.00 81.94 290 ASP A O 1
ATOM 2280 N N . TYR A 1 291 ? 32.495 11.188 -33.424 1.00 81.06 291 TYR A N 1
ATOM 2281 C CA . TYR A 1 291 ? 33.498 12.225 -33.706 1.00 81.06 291 TYR A CA 1
ATOM 2282 C C . TYR A 1 291 ? 33.639 13.242 -32.569 1.00 81.06 291 TYR A C 1
ATOM 2284 O O . TYR A 1 291 ? 34.504 14.108 -32.604 1.00 81.06 291 TYR A O 1
ATOM 2292 N N . ASP A 1 292 ? 32.771 13.153 -31.554 1.00 83.88 292 ASP A N 1
ATOM 2293 C CA . ASP A 1 292 ? 32.582 14.211 -30.560 1.00 83.88 292 ASP A CA 1
ATOM 2294 C C . ASP A 1 292 ? 32.401 15.597 -31.207 1.00 83.88 292 ASP A C 1
ATOM 2296 O O . ASP A 1 292 ? 32.919 16.579 -30.685 1.00 83.88 292 ASP A O 1
ATOM 2300 N N . PHE A 1 293 ? 31.676 15.666 -32.322 1.00 89.50 293 PHE A N 1
ATOM 2301 C CA . PHE A 1 293 ? 31.431 16.891 -33.084 1.00 89.50 293 PHE A CA 1
ATOM 2302 C C . PHE A 1 293 ? 29.949 17.268 -33.018 1.00 89.50 293 PHE A C 1
ATOM 2304 O O . PHE A 1 293 ? 29.087 16.404 -33.194 1.00 89.50 293 PHE A O 1
ATOM 2311 N N . TYR A 1 294 ? 29.649 18.537 -32.765 1.00 92.75 294 TYR A N 1
ATOM 2312 C CA . TYR A 1 294 ? 28.303 19.099 -32.761 1.00 92.75 294 TYR A CA 1
ATOM 2313 C C . TYR A 1 294 ? 28.143 20.044 -33.946 1.00 92.75 294 TYR A C 1
ATOM 2315 O O . TYR A 1 294 ? 28.815 21.067 -34.032 1.00 92.75 294 TYR A O 1
ATOM 2323 N N . TYR A 1 295 ? 27.241 19.696 -34.860 1.00 93.50 295 TYR A N 1
ATOM 2324 C CA . TYR A 1 295 ? 27.105 20.401 -36.135 1.00 93.50 295 TYR A CA 1
ATOM 2325 C C . TYR A 1 295 ? 25.935 21.388 -36.161 1.00 93.50 295 TYR A C 1
ATOM 2327 O O . TYR A 1 295 ? 25.833 22.188 -37.089 1.00 93.50 295 TYR A O 1
ATOM 2335 N N . LEU A 1 296 ? 25.024 21.324 -35.184 1.00 94.94 296 LEU A N 1
ATOM 2336 C CA . LEU A 1 296 ? 23.844 22.180 -35.154 1.00 94.94 296 LEU A CA 1
ATOM 2337 C C . LEU A 1 296 ? 23.449 22.544 -33.722 1.00 94.94 296 LEU A C 1
ATOM 2339 O O . LEU A 1 296 ? 23.240 21.670 -32.879 1.00 94.94 296 LEU A O 1
ATOM 2343 N N . ILE A 1 297 ? 23.316 23.848 -33.473 1.00 96.50 297 ILE A N 1
ATOM 2344 C CA . ILE A 1 297 ? 22.786 24.417 -32.230 1.00 96.50 297 ILE A CA 1
ATOM 2345 C C . ILE A 1 297 ? 21.467 25.123 -32.553 1.00 96.50 297 ILE A C 1
ATOM 2347 O O . ILE A 1 297 ? 21.443 26.133 -33.262 1.00 96.50 297 ILE A O 1
ATOM 2351 N N . GLY A 1 298 ? 20.376 24.599 -32.007 1.00 96.50 298 GLY A N 1
ATOM 2352 C CA . GLY A 1 298 ? 19.047 25.191 -32.068 1.00 96.50 298 GLY A CA 1
ATOM 2353 C C . GLY A 1 298 ? 18.768 26.034 -30.839 1.00 96.50 298 GLY A C 1
ATOM 2354 O O . GLY A 1 298 ? 18.911 25.567 -29.708 1.00 96.50 298 GLY A O 1
ATOM 2355 N N . VAL A 1 299 ? 18.338 27.277 -31.049 1.00 95.44 299 VAL A N 1
ATOM 2356 C CA . VAL A 1 299 ? 18.002 28.196 -29.960 1.00 95.44 299 VAL A CA 1
ATOM 2357 C C . VAL A 1 299 ? 16.667 28.855 -30.236 1.00 95.44 299 VAL A C 1
ATOM 2359 O O . VAL A 1 299 ? 16.482 29.506 -31.261 1.00 95.44 299 VAL A O 1
ATOM 2362 N N . ARG A 1 300 ? 15.747 28.754 -29.281 1.00 94.50 300 ARG A N 1
ATOM 2363 C CA . ARG A 1 300 ? 14.449 29.424 -29.349 1.00 94.50 300 ARG A CA 1
ATOM 2364 C C . ARG A 1 300 ? 14.252 30.355 -28.164 1.00 94.50 300 ARG A C 1
ATOM 2366 O O . ARG A 1 300 ? 14.375 29.933 -27.015 1.00 94.50 300 ARG A O 1
ATOM 2373 N N . ILE A 1 301 ? 13.914 31.613 -28.439 1.00 91.31 301 ILE A N 1
ATOM 2374 C CA . ILE A 1 301 ? 13.772 32.674 -27.431 1.00 91.31 301 ILE A CA 1
ATOM 2375 C C . ILE A 1 301 ? 12.378 33.296 -27.537 1.00 91.31 301 ILE A C 1
ATOM 2377 O O . ILE A 1 301 ? 11.918 33.618 -28.629 1.00 91.31 301 ILE A O 1
ATOM 2381 N N . GLY A 1 302 ? 11.706 33.492 -26.400 1.00 77.94 302 GLY A N 1
ATOM 2382 C CA . GLY A 1 302 ? 10.362 34.081 -26.332 1.00 77.94 302 GLY A CA 1
ATOM 2383 C C . GLY A 1 302 ? 9.240 33.045 -26.198 1.00 77.94 302 GLY A C 1
ATOM 2384 O O . GLY A 1 302 ? 9.494 31.881 -25.890 1.00 77.94 302 GLY A O 1
ATOM 2385 N N . ASN A 1 303 ? 7.987 33.474 -26.396 1.00 70.50 303 ASN A N 1
ATOM 2386 C CA . ASN A 1 303 ? 6.775 32.665 -26.197 1.00 70.50 303 ASN A CA 1
ATOM 2387 C C . ASN A 1 303 ? 5.828 32.767 -27.406 1.00 70.50 303 ASN A C 1
ATOM 2389 O O . ASN A 1 303 ? 5.595 33.861 -27.906 1.00 70.50 303 ASN A O 1
ATOM 2393 N N . GLY A 1 304 ? 5.225 31.647 -27.821 1.00 66.50 304 GLY A N 1
ATOM 2394 C CA . GLY A 1 304 ? 4.187 31.634 -28.863 1.00 66.50 304 GLY A CA 1
ATOM 2395 C C . GLY A 1 304 ? 4.702 32.001 -30.261 1.00 66.50 304 GLY A C 1
ATOM 2396 O O . GLY A 1 304 ? 5.812 31.620 -30.631 1.00 66.50 304 GLY A O 1
ATOM 2397 N N . GLU A 1 305 ? 3.885 32.722 -31.033 1.00 64.94 305 GLU A N 1
ATOM 2398 C CA . GLU A 1 305 ? 4.185 33.133 -32.418 1.00 64.94 305 GLU A CA 1
ATOM 2399 C C . GLU A 1 305 ? 5.260 34.226 -32.520 1.00 64.94 305 GLU A C 1
ATOM 2401 O O . GLU A 1 305 ? 5.904 34.356 -33.553 1.00 64.94 305 GLU A O 1
ATOM 2406 N N . SER A 1 306 ? 5.514 34.979 -31.444 1.00 76.75 306 SER A N 1
ATOM 2407 C CA . SER A 1 306 ? 6.569 36.001 -31.400 1.00 76.75 306 SER A CA 1
ATOM 2408 C C . SER A 1 306 ? 7.938 35.439 -30.994 1.00 76.75 306 SER A C 1
ATOM 2410 O O . SER A 1 306 ? 8.838 36.204 -30.649 1.00 76.75 306 SER A O 1
ATOM 2412 N N . ALA A 1 307 ? 8.083 34.112 -30.927 1.00 85.06 307 ALA A N 1
ATOM 2413 C CA . ALA A 1 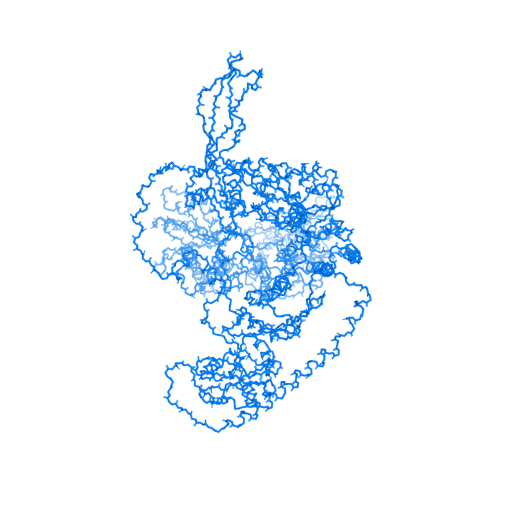307 ? 9.337 33.474 -30.559 1.00 85.06 307 ALA A CA 1
ATOM 2414 C C . ALA A 1 307 ? 10.310 33.463 -31.744 1.00 85.06 307 ALA A C 1
ATOM 2416 O O . ALA A 1 307 ? 9.958 33.060 -32.852 1.00 85.06 307 ALA A O 1
ATOM 2417 N N . ILE A 1 308 ? 11.549 33.869 -31.484 1.00 91.00 308 ILE A N 1
ATOM 2418 C CA . ILE A 1 308 ? 12.620 33.904 -32.477 1.00 91.00 308 ILE A CA 1
ATOM 2419 C C . ILE A 1 308 ? 13.360 32.567 -32.425 1.00 91.00 308 ILE A C 1
ATOM 2421 O O . ILE A 1 308 ? 13.732 32.104 -31.343 1.00 91.00 308 ILE A O 1
ATOM 2425 N N . GLN A 1 309 ? 13.553 31.951 -33.590 1.00 94.56 309 GLN A N 1
ATOM 2426 C CA . GLN A 1 309 ? 14.335 30.731 -33.765 1.00 94.56 309 GLN A CA 1
ATOM 2427 C C . GLN A 1 309 ? 15.682 31.077 -34.403 1.00 94.56 309 GLN A C 1
ATOM 2429 O O . GLN A 1 309 ? 15.722 31.717 -35.451 1.00 94.56 309 GLN A O 1
ATOM 2434 N N . TYR A 1 310 ? 16.764 30.602 -33.797 1.00 95.56 310 TYR A N 1
ATOM 2435 C CA . TYR A 1 310 ? 18.104 30.592 -34.366 1.00 95.56 310 TYR A CA 1
ATOM 2436 C C . TYR A 1 310 ? 18.528 29.143 -34.599 1.00 95.56 310 TYR A C 1
ATOM 2438 O O . TYR A 1 310 ? 18.261 28.265 -33.773 1.00 95.56 310 TYR A O 1
ATOM 2446 N N . SER A 1 311 ? 19.201 28.907 -35.719 1.00 95.38 311 SER A N 1
ATOM 2447 C CA . SER A 1 311 ? 19.745 27.605 -36.096 1.00 95.38 311 SER A CA 1
ATOM 2448 C C . SER A 1 311 ? 21.168 27.821 -36.589 1.00 95.38 311 SER A C 1
ATOM 2450 O O . SER A 1 311 ? 21.376 28.353 -37.679 1.00 95.38 311 SER A O 1
ATOM 2452 N N . LEU A 1 312 ? 22.141 27.472 -35.752 1.00 95.75 312 LEU A N 1
ATOM 2453 C CA . LEU A 1 312 ? 23.561 27.697 -36.013 1.00 95.75 312 LEU A CA 1
ATOM 2454 C C . LEU A 1 312 ? 24.170 26.403 -36.535 1.00 95.75 312 LEU A C 1
ATOM 2456 O O . LEU A 1 312 ? 24.193 25.406 -35.817 1.00 95.75 312 LEU A O 1
ATOM 2460 N N . TRP A 1 313 ? 24.625 26.417 -37.783 1.00 94.75 313 TRP A N 1
ATOM 2461 C CA . TRP A 1 313 ? 25.084 25.233 -38.503 1.00 94.75 313 TRP A CA 1
ATOM 2462 C C . TRP A 1 313 ? 26.590 25.296 -38.760 1.00 94.75 313 TRP A C 1
ATOM 2464 O O . TRP A 1 313 ? 27.078 26.316 -39.245 1.00 94.75 313 TRP A O 1
ATOM 2474 N N . ALA A 1 314 ? 27.290 24.199 -38.481 1.00 93.69 314 ALA A N 1
ATOM 2475 C CA . ALA A 1 314 ? 28.695 23.996 -38.810 1.00 93.69 314 ALA A CA 1
ATOM 2476 C C . ALA A 1 314 ? 28.834 23.004 -39.973 1.00 93.69 314 ALA A C 1
ATOM 2478 O O . ALA A 1 314 ? 28.285 21.892 -39.941 1.00 93.69 314 ALA A O 1
ATOM 2479 N N . ASP A 1 315 ? 29.579 23.406 -41.001 1.00 88.56 315 ASP A N 1
ATOM 2480 C CA . ASP A 1 315 ? 29.890 22.527 -42.124 1.00 88.56 315 ASP A CA 1
ATOM 2481 C C . ASP A 1 315 ? 31.003 21.556 -41.719 1.00 88.56 315 ASP A C 1
ATOM 2483 O O . ASP A 1 315 ? 30.869 20.354 -41.960 1.00 88.56 315 ASP A O 1
ATOM 2487 N N . THR A 1 316 ? 32.026 22.039 -41.007 1.00 87.19 316 THR A N 1
ATOM 2488 C CA . THR A 1 316 ? 33.154 21.226 -40.524 1.00 87.19 316 THR A CA 1
ATOM 2489 C C . THR A 1 316 ? 33.404 21.367 -39.016 1.00 87.19 316 THR A C 1
ATOM 2491 O O . THR A 1 316 ? 32.768 22.164 -38.326 1.00 87.19 316 THR A O 1
ATOM 2494 N N . ALA A 1 317 ? 34.342 20.580 -38.477 1.00 84.31 317 ALA A N 1
ATOM 2495 C CA . ALA A 1 317 ? 34.730 20.650 -37.067 1.00 84.31 317 ALA A CA 1
ATOM 2496 C C . ALA A 1 317 ? 35.400 21.988 -36.697 1.00 84.31 317 ALA A C 1
ATOM 2498 O O . ALA A 1 317 ? 35.320 22.421 -35.549 1.00 84.31 317 ALA A O 1
ATOM 2499 N N . GLU A 1 318 ? 36.029 22.670 -37.656 1.00 84.44 318 GLU A N 1
ATOM 2500 C CA . GLU A 1 318 ? 36.618 23.999 -37.465 1.00 84.44 318 GLU A CA 1
ATOM 2501 C C . GLU A 1 318 ? 35.545 25.083 -37.274 1.00 84.44 318 GLU A C 1
ATOM 2503 O O . GLU A 1 318 ? 35.753 26.040 -36.524 1.00 84.44 318 GLU A O 1
ATOM 2508 N N . ASP A 1 319 ? 34.370 24.907 -37.884 1.00 89.50 319 ASP A N 1
ATOM 2509 C CA . ASP A 1 319 ? 33.227 25.808 -37.714 1.00 89.50 319 ASP A CA 1
ATOM 2510 C C . ASP A 1 319 ? 32.540 25.648 -36.345 1.00 89.50 319 ASP A C 1
ATOM 2512 O O . ASP A 1 319 ? 31.752 26.513 -35.950 1.00 89.50 319 ASP A O 1
ATOM 2516 N N . GLU A 1 320 ? 32.844 24.579 -35.593 1.00 91.50 320 GLU A N 1
ATOM 2517 C CA . GLU A 1 320 ? 32.265 24.301 -34.268 1.00 91.50 320 GLU A CA 1
ATOM 2518 C C . GLU A 1 320 ? 32.517 25.471 -33.293 1.00 91.50 320 GLU A C 1
ATOM 2520 O O . GLU A 1 320 ? 31.619 25.890 -32.556 1.00 91.50 320 GLU A O 1
ATOM 2525 N N . GLU A 1 321 ? 33.713 26.074 -33.335 1.00 91.38 321 GLU A N 1
ATOM 2526 C CA . GLU A 1 321 ? 34.051 27.244 -32.513 1.00 91.38 321 GLU A CA 1
ATOM 2527 C C . GLU A 1 321 ? 33.251 28.488 -32.928 1.00 91.38 321 GLU A C 1
ATOM 2529 O O . GLU A 1 321 ? 32.832 29.284 -32.080 1.00 91.38 321 GLU A O 1
ATOM 2534 N N . LYS A 1 322 ? 33.011 28.662 -34.231 1.00 91.94 322 LYS A N 1
ATOM 2535 C CA . LYS A 1 322 ? 32.266 29.803 -34.768 1.00 91.94 322 LYS A CA 1
ATOM 2536 C C . LYS A 1 322 ? 30.814 29.765 -34.301 1.00 91.94 322 LYS A C 1
ATOM 2538 O O . LYS A 1 322 ? 30.350 30.743 -33.712 1.00 91.94 322 LYS A O 1
ATOM 2543 N N . ILE A 1 323 ? 30.126 28.636 -34.482 1.00 93.81 323 ILE A N 1
ATOM 2544 C CA . ILE A 1 323 ? 28.731 28.490 -34.036 1.00 93.81 323 ILE A CA 1
ATOM 2545 C C . ILE A 1 323 ? 28.611 28.583 -32.511 1.00 93.81 323 ILE A C 1
ATOM 2547 O O . ILE A 1 323 ? 27.624 29.106 -31.996 1.00 93.81 323 ILE A O 1
ATOM 2551 N N . TRP A 1 324 ? 29.637 28.157 -31.769 1.00 92.25 324 TRP A N 1
ATOM 2552 C CA . TRP A 1 324 ? 29.703 28.340 -30.321 1.00 92.25 324 TRP A CA 1
ATOM 2553 C C . TRP A 1 324 ? 29.815 29.813 -29.919 1.00 92.25 324 TRP A C 1
ATOM 2555 O O . TRP A 1 324 ? 29.089 30.271 -29.036 1.00 92.25 324 TRP A O 1
ATOM 2565 N N . ARG A 1 325 ? 30.685 30.589 -30.576 1.00 90.31 325 ARG A N 1
ATOM 2566 C CA . ARG A 1 325 ? 30.815 32.033 -30.321 1.00 90.31 325 ARG A CA 1
ATOM 2567 C C . ARG A 1 325 ? 29.556 32.802 -30.710 1.00 90.31 325 ARG A C 1
ATOM 2569 O O . ARG A 1 325 ? 29.149 33.695 -29.970 1.00 90.31 325 ARG A O 1
ATOM 2576 N N . GLU A 1 326 ? 28.915 32.441 -31.819 1.00 92.19 326 GLU A N 1
ATOM 2577 C CA . GLU A 1 326 ? 27.628 33.014 -32.233 1.00 92.19 326 GLU A CA 1
ATOM 2578 C C . GLU A 1 326 ? 26.521 32.709 -31.215 1.00 92.19 326 GLU A C 1
ATOM 2580 O O . GLU A 1 326 ? 25.777 33.610 -30.826 1.00 92.19 326 GLU A O 1
ATOM 2585 N N . PHE A 1 327 ? 26.464 31.475 -30.702 1.00 93.44 327 PHE A N 1
ATOM 2586 C CA . PHE A 1 327 ? 25.553 31.089 -29.625 1.00 93.44 327 PHE A CA 1
ATOM 2587 C C . PHE A 1 327 ? 25.741 31.949 -28.368 1.00 93.44 327 PHE A C 1
ATOM 2589 O O . PHE A 1 327 ? 24.768 32.482 -27.831 1.00 93.44 327 PHE A O 1
ATOM 2596 N N . LEU A 1 328 ? 26.987 32.137 -27.921 1.00 90.75 328 LEU A N 1
ATOM 2597 C CA . LEU A 1 328 ? 27.302 33.009 -26.784 1.00 90.75 328 LEU A CA 1
ATOM 2598 C C . LEU A 1 328 ? 26.910 34.468 -27.071 1.00 90.75 328 LEU A C 1
ATOM 2600 O O . LEU A 1 328 ? 26.317 35.128 -26.221 1.00 90.75 328 LEU A O 1
ATOM 2604 N N . GLY A 1 329 ? 27.156 34.958 -28.288 1.00 89.75 329 GLY A N 1
ATOM 2605 C CA . GLY A 1 329 ? 26.728 36.289 -28.723 1.00 89.75 329 GLY A CA 1
ATOM 2606 C C . GLY A 1 329 ? 25.214 36.490 -28.615 1.00 89.75 329 GLY A C 1
ATOM 2607 O O . GLY A 1 329 ? 24.771 37.515 -28.100 1.00 89.75 329 GLY A O 1
ATOM 2608 N N . ILE A 1 330 ? 24.417 35.492 -29.014 1.00 90.50 330 ILE A N 1
ATOM 2609 C CA . ILE A 1 330 ? 22.954 35.515 -28.860 1.00 90.50 330 ILE A CA 1
ATOM 2610 C C . ILE A 1 330 ? 22.571 35.603 -27.377 1.00 90.50 330 ILE A C 1
ATOM 2612 O O . ILE A 1 330 ? 21.720 36.418 -27.021 1.00 90.50 330 ILE A O 1
ATOM 2616 N N . LEU A 1 331 ? 23.211 34.830 -26.494 1.00 89.94 331 LEU A N 1
ATOM 2617 C CA . LEU A 1 331 ? 22.919 34.868 -25.056 1.00 89.94 331 LEU A CA 1
ATOM 2618 C C . LEU A 1 331 ? 23.236 36.222 -24.407 1.00 89.94 331 LEU A C 1
ATOM 2620 O O . LEU A 1 331 ? 22.518 36.623 -23.491 1.00 89.94 331 LEU A O 1
ATOM 2624 N N . GLU A 1 332 ? 24.248 36.953 -24.883 1.00 89.69 332 GLU A N 1
ATOM 2625 C CA . GLU A 1 332 ? 24.532 38.309 -24.389 1.00 89.69 332 GLU A CA 1
ATOM 2626 C C . GLU A 1 332 ? 23.412 39.308 -24.701 1.00 89.69 332 GLU A C 1
ATOM 2628 O O . GLU A 1 332 ? 23.171 40.218 -23.905 1.00 89.69 332 GLU A O 1
ATOM 2633 N N . THR A 1 333 ? 22.691 39.123 -25.812 1.00 88.94 333 THR A N 1
ATOM 2634 C CA . THR A 1 333 ? 21.564 39.998 -26.191 1.00 88.94 333 THR A CA 1
ATOM 2635 C C . THR A 1 333 ? 20.311 39.787 -25.339 1.00 88.94 333 THR A C 1
ATOM 2637 O O . THR A 1 333 ? 19.416 40.632 -25.335 1.00 88.94 333 THR A O 1
ATOM 2640 N N . VAL A 1 334 ? 20.235 38.675 -24.604 1.00 87.62 334 VAL A N 1
ATOM 2641 C CA . VAL A 1 334 ? 19.074 38.316 -23.786 1.00 87.62 334 VAL A CA 1
ATOM 2642 C C . VAL A 1 334 ? 19.236 38.872 -22.377 1.00 87.62 334 VAL A C 1
ATOM 2644 O O . VAL A 1 334 ? 20.256 38.678 -21.719 1.00 87.62 334 VAL A O 1
ATOM 2647 N N . GLU A 1 335 ? 18.193 39.515 -21.856 1.00 84.94 335 GLU A N 1
ATOM 2648 C CA . GLU A 1 335 ? 18.177 39.938 -20.459 1.00 84.94 335 GLU A CA 1
ATOM 2649 C C . GLU A 1 335 ? 17.975 38.722 -19.536 1.00 84.94 335 GLU A C 1
ATOM 2651 O O . GLU A 1 335 ? 16.946 38.040 -19.595 1.00 84.94 335 GLU A O 1
ATOM 2656 N N . ARG A 1 336 ? 18.963 38.453 -18.668 1.00 85.75 336 ARG A N 1
ATOM 2657 C CA . ARG A 1 336 ? 18.967 37.347 -17.686 1.00 85.75 336 ARG A CA 1
ATOM 2658 C C . ARG A 1 336 ? 18.592 35.983 -18.313 1.00 85.75 336 ARG A C 1
ATOM 2660 O O . ARG A 1 336 ? 17.568 35.414 -17.931 1.00 85.75 336 ARG A O 1
ATOM 2667 N N . PRO A 1 337 ? 19.382 35.447 -19.260 1.00 88.44 337 PRO A N 1
ATOM 2668 C CA . PRO A 1 337 ? 19.055 34.200 -19.950 1.00 88.44 337 PRO A CA 1
ATOM 2669 C C . PRO A 1 337 ? 19.120 32.988 -19.014 1.00 88.44 337 PRO A C 1
ATOM 2671 O O . PRO A 1 337 ? 20.048 32.863 -18.214 1.00 88.44 337 PRO A O 1
ATOM 2674 N N . VAL A 1 338 ? 18.165 32.066 -19.158 1.00 89.75 338 VAL A N 1
ATOM 2675 C CA . VAL A 1 338 ? 18.169 30.757 -18.489 1.00 89.75 338 VAL A CA 1
ATOM 2676 C C . VAL A 1 338 ? 18.004 29.658 -19.533 1.00 89.75 338 VAL A C 1
ATOM 2678 O O . VAL A 1 338 ? 16.953 29.552 -20.166 1.00 89.75 338 VAL A O 1
ATOM 2681 N N . LEU A 1 339 ? 19.042 28.840 -19.717 1.00 91.69 339 LEU A N 1
ATOM 2682 C CA . LEU A 1 339 ? 19.040 27.759 -20.702 1.00 91.69 339 LEU A CA 1
ATOM 2683 C C . LEU A 1 339 ? 18.132 26.621 -20.240 1.00 91.69 339 LEU A C 1
ATOM 2685 O O . LEU A 1 339 ? 18.378 26.017 -19.203 1.00 91.69 339 LEU A O 1
ATOM 2689 N N . VAL A 1 340 ? 17.110 26.298 -21.021 1.00 92.38 340 VAL A N 1
ATOM 2690 C CA . VAL A 1 340 ? 16.218 25.159 -20.804 1.00 92.38 340 VAL A CA 1
ATOM 2691 C C . VAL A 1 340 ? 16.533 24.111 -21.859 1.00 92.38 340 VAL A C 1
ATOM 2693 O O . VAL A 1 340 ? 16.512 24.411 -23.046 1.00 92.38 340 VAL A O 1
ATOM 2696 N N . HIS A 1 341 ? 16.785 22.879 -21.435 1.00 93.69 341 HIS A N 1
ATOM 2697 C CA . HIS A 1 341 ? 17.046 21.746 -22.324 1.00 93.69 341 HIS A CA 1
ATOM 2698 C C . HIS A 1 341 ? 16.342 20.491 -21.795 1.00 93.69 341 HIS A C 1
ATOM 2700 O O . HIS A 1 341 ? 15.953 20.426 -20.620 1.00 93.69 341 HIS A O 1
ATOM 2706 N N . TYR A 1 342 ? 16.117 19.491 -22.651 1.00 90.94 342 TYR A N 1
ATOM 2707 C CA . TYR A 1 342 ? 15.311 18.339 -22.251 1.00 90.94 342 TYR A CA 1
ATOM 2708 C C . TYR A 1 342 ? 16.103 17.325 -21.431 1.00 90.94 342 TYR A C 1
ATOM 2710 O O . TYR A 1 342 ? 15.612 16.888 -20.396 1.00 90.94 342 TYR A O 1
ATOM 2718 N N . GLY A 1 343 ? 17.297 16.925 -21.870 1.00 88.94 343 GLY A N 1
ATOM 2719 C CA . GLY A 1 343 ? 17.992 15.742 -21.372 1.00 88.94 343 GLY A CA 1
ATOM 2720 C C . GLY A 1 343 ? 19.366 16.022 -20.774 1.00 88.94 343 GLY A C 1
ATOM 2721 O O . GLY A 1 343 ? 19.743 17.143 -20.464 1.00 88.94 343 GLY A O 1
ATOM 2722 N N . ASN A 1 344 ? 20.135 14.953 -20.552 1.00 87.75 344 ASN A N 1
ATOM 2723 C CA . ASN A 1 344 ? 21.529 15.076 -20.113 1.00 87.75 344 ASN A CA 1
ATOM 2724 C C . ASN A 1 344 ? 22.513 15.216 -21.288 1.00 87.75 344 ASN A C 1
ATOM 2726 O O . ASN A 1 344 ? 23.697 15.435 -21.054 1.00 87.75 344 ASN A O 1
ATOM 2730 N N . TYR A 1 345 ? 22.053 15.041 -22.528 1.00 89.12 345 TYR A N 1
ATOM 2731 C CA . TYR A 1 345 ? 22.909 15.143 -23.707 1.00 89.12 345 TYR A CA 1
ATOM 2732 C C . TYR A 1 345 ? 23.393 16.588 -23.899 1.00 89.12 345 TYR A C 1
ATOM 2734 O O . TYR A 1 345 ? 24.598 16.821 -23.959 1.00 89.12 345 TYR A O 1
ATOM 2742 N N . GLU A 1 346 ? 22.490 17.563 -23.788 1.00 92.06 346 GLU A N 1
ATOM 2743 C CA . GLU A 1 346 ? 22.821 18.994 -23.875 1.00 92.06 346 GLU A CA 1
ATOM 2744 C C . GLU A 1 346 ? 23.747 19.442 -22.729 1.00 92.06 346 GLU A C 1
ATOM 2746 O O . GLU A 1 346 ? 24.639 20.258 -22.931 1.00 92.06 346 GLU A O 1
ATOM 2751 N N . ASN A 1 347 ? 23.629 18.852 -21.532 1.00 88.06 347 ASN A N 1
ATOM 2752 C CA . ASN A 1 347 ? 24.584 19.098 -20.439 1.00 88.06 347 ASN A CA 1
ATOM 2753 C C . ASN A 1 347 ? 26.011 18.671 -20.807 1.00 88.06 347 ASN A C 1
ATOM 2755 O O . ASN A 1 347 ? 26.981 19.345 -20.455 1.00 88.06 347 ASN A O 1
ATOM 2759 N N . ILE A 1 348 ? 26.146 17.519 -21.472 1.00 89.12 348 ILE A N 1
ATOM 2760 C CA . ILE A 1 348 ? 27.443 17.009 -21.928 1.00 89.12 348 ILE A CA 1
ATOM 2761 C C . ILE A 1 348 ? 27.993 17.919 -23.027 1.00 89.12 348 ILE A C 1
ATOM 2763 O O . ILE A 1 348 ? 29.183 18.228 -22.997 1.00 89.12 348 ILE A O 1
ATOM 2767 N N . PHE A 1 349 ? 27.139 18.375 -23.945 1.00 91.56 349 PHE A N 1
ATOM 2768 C CA . PHE A 1 349 ? 27.475 19.389 -24.942 1.00 91.56 349 PHE A CA 1
ATOM 2769 C C . PHE A 1 349 ? 28.018 20.664 -24.287 1.00 91.56 349 PHE A C 1
ATOM 2771 O O . PHE A 1 349 ? 29.184 20.989 -24.495 1.00 91.56 349 PHE A O 1
ATOM 2778 N N . LEU A 1 350 ? 27.242 21.325 -23.420 1.00 89.88 350 LEU A N 1
ATOM 2779 C CA . LEU A 1 350 ? 27.632 22.592 -22.788 1.00 89.88 350 LEU A CA 1
ATOM 2780 C C . LEU A 1 350 ? 28.960 22.476 -22.033 1.00 89.88 350 LEU A C 1
ATOM 2782 O O . LEU A 1 350 ? 29.824 23.344 -22.153 1.00 89.88 350 LEU A O 1
ATOM 2786 N N . LYS A 1 351 ? 29.149 21.381 -21.285 1.00 88.44 351 LYS A N 1
ATOM 2787 C CA . LYS A 1 351 ? 30.397 21.121 -20.563 1.00 88.44 351 LYS A CA 1
ATOM 2788 C C . LYS A 1 351 ? 31.585 20.958 -21.515 1.00 88.44 351 LYS A C 1
ATOM 2790 O O . LYS A 1 351 ? 32.629 21.555 -21.278 1.00 88.44 351 LYS A O 1
ATOM 2795 N N . ARG A 1 352 ? 31.431 20.164 -22.578 1.00 89.50 352 ARG A N 1
ATOM 2796 C CA . ARG A 1 352 ? 32.501 19.908 -23.555 1.00 89.50 352 ARG A CA 1
ATOM 2797 C C . ARG A 1 352 ? 32.880 21.159 -24.331 1.00 89.50 352 ARG A C 1
ATOM 2799 O O . ARG A 1 352 ? 34.062 21.424 -24.489 1.00 89.50 352 ARG A O 1
ATOM 2806 N N . MET A 1 353 ? 31.895 21.930 -24.778 1.00 88.94 353 MET A N 1
ATOM 2807 C CA . MET A 1 353 ? 32.137 23.171 -25.512 1.00 88.94 353 MET A CA 1
ATOM 2808 C C . MET A 1 353 ? 32.858 24.205 -24.646 1.00 88.94 353 MET A C 1
ATOM 2810 O O . MET A 1 353 ? 33.792 24.858 -25.105 1.00 88.94 353 MET A O 1
ATOM 2814 N N . PHE A 1 354 ? 32.489 24.293 -23.365 1.00 86.25 354 PHE A N 1
ATOM 2815 C CA . PHE A 1 354 ? 33.192 25.134 -22.401 1.00 86.25 354 PHE A CA 1
ATOM 2816 C C . PHE A 1 354 ? 34.640 24.673 -22.162 1.00 86.25 354 PHE A C 1
ATOM 2818 O O . PHE A 1 354 ? 35.543 25.503 -22.154 1.00 86.25 354 PHE A O 1
ATOM 2825 N N . GLU A 1 355 ? 34.873 23.365 -22.000 1.00 86.56 355 GLU A N 1
ATOM 2826 C CA . GLU A 1 355 ? 36.221 22.792 -21.838 1.00 86.56 355 GLU A CA 1
ATOM 2827 C C . GLU A 1 355 ? 37.105 22.983 -23.084 1.00 86.56 355 GLU A C 1
ATOM 2829 O O . GLU A 1 355 ? 38.312 23.156 -22.940 1.00 86.56 355 GLU A O 1
ATOM 2834 N N . ARG A 1 356 ? 36.525 22.951 -24.293 1.00 88.38 356 ARG A N 1
ATOM 2835 C CA . ARG A 1 356 ? 37.261 23.086 -25.561 1.00 88.38 356 ARG A CA 1
ATOM 2836 C C . ARG A 1 356 ? 37.631 24.523 -25.913 1.00 88.38 356 ARG A C 1
ATOM 2838 O O . ARG A 1 356 ? 38.743 24.751 -26.373 1.00 88.38 356 ARG A O 1
ATOM 2845 N N . TYR A 1 357 ? 36.708 25.466 -25.727 1.00 87.00 357 TYR A N 1
ATOM 2846 C CA . TYR A 1 357 ? 36.802 26.797 -26.344 1.00 87.00 357 TYR A CA 1
ATOM 2847 C C . TYR A 1 357 ? 36.751 27.969 -25.343 1.00 87.00 357 TYR A C 1
ATOM 2849 O O . TYR A 1 357 ? 36.624 29.122 -25.754 1.00 87.00 357 TYR A O 1
ATOM 2857 N N . GLY A 1 358 ? 36.773 27.720 -24.029 1.00 71.75 358 GLY A N 1
ATOM 2858 C CA . GLY A 1 358 ? 36.408 28.731 -23.029 1.00 71.75 358 GLY A CA 1
ATOM 2859 C C . GLY A 1 358 ? 37.517 29.677 -22.538 1.00 71.75 358 GLY A C 1
ATOM 2860 O O . GLY A 1 358 ? 38.483 29.221 -21.942 1.00 71.75 358 GLY A O 1
ATOM 2861 N N . GLU A 1 359 ? 37.253 30.993 -22.610 1.00 57.69 359 GLU A N 1
ATOM 2862 C CA . GLU A 1 359 ? 37.438 31.990 -21.530 1.00 57.69 359 GLU A CA 1
ATOM 2863 C C . GLU A 1 359 ? 36.306 33.040 -21.629 1.00 57.69 359 GLU A C 1
ATOM 2865 O O . GLU A 1 359 ? 36.242 33.821 -22.576 1.00 57.69 359 GLU A O 1
ATOM 2870 N N . LEU A 1 360 ? 35.374 33.052 -20.668 1.00 65.12 360 LEU A N 1
ATOM 2871 C CA . LEU A 1 360 ? 34.265 34.019 -20.595 1.00 65.12 360 LEU A CA 1
ATOM 2872 C C . LEU A 1 360 ? 34.490 34.987 -19.422 1.00 65.12 360 LEU A C 1
ATOM 2874 O O . LEU A 1 360 ? 34.830 34.530 -18.326 1.00 65.12 360 LEU A O 1
ATOM 2878 N N . PRO A 1 361 ? 34.232 36.302 -19.567 1.00 66.38 361 PRO A N 1
ATOM 2879 C CA . PRO A 1 361 ? 34.255 37.223 -18.435 1.00 66.38 361 PRO A CA 1
ATOM 2880 C C . PRO A 1 361 ? 33.228 36.787 -17.381 1.00 66.38 361 PRO A C 1
ATOM 2882 O O . PRO A 1 361 ? 32.050 36.612 -17.701 1.00 66.38 361 PRO A O 1
ATOM 2885 N N . ALA A 1 362 ? 33.639 36.656 -16.114 1.00 60.06 362 ALA A N 1
ATOM 2886 C CA . ALA A 1 362 ? 32.794 36.134 -15.027 1.00 60.06 362 ALA A CA 1
ATOM 2887 C C . ALA A 1 362 ? 31.478 36.918 -14.797 1.00 60.06 362 ALA A C 1
ATOM 2889 O O . ALA A 1 362 ? 30.559 36.413 -14.154 1.00 60.06 362 ALA A O 1
ATOM 2890 N N . ALA A 1 363 ? 31.372 38.145 -15.323 1.00 63.12 363 ALA A N 1
ATOM 2891 C CA . ALA A 1 363 ? 30.190 39.003 -15.221 1.00 63.12 363 ALA A CA 1
ATOM 2892 C C . ALA A 1 363 ? 29.208 38.911 -16.414 1.00 63.12 363 ALA A C 1
ATOM 2894 O O . ALA A 1 363 ? 28.110 39.467 -16.312 1.00 63.12 363 ALA A O 1
ATOM 2895 N N . SER A 1 364 ? 29.581 38.224 -17.502 1.00 78.62 364 SER A N 1
ATOM 2896 C CA . SER A 1 364 ? 28.812 38.119 -18.757 1.00 78.62 364 SER A CA 1
ATOM 2897 C C . SER A 1 364 ? 27.480 37.363 -18.592 1.00 78.62 364 SER A C 1
ATOM 2899 O O . SER A 1 364 ? 27.338 36.521 -17.693 1.00 78.62 364 SER A O 1
ATOM 2901 N N . ASN A 1 365 ? 26.477 37.668 -19.426 1.00 77.19 365 ASN A N 1
ATOM 2902 C CA . ASN A 1 365 ? 25.176 36.985 -19.374 1.00 77.19 365 ASN A CA 1
ATOM 2903 C C . ASN A 1 365 ? 25.308 35.511 -19.785 1.00 77.19 365 ASN A C 1
ATOM 2905 O O . ASN A 1 365 ? 24.652 34.651 -19.194 1.00 77.19 365 ASN A O 1
ATOM 2909 N N . SER A 1 366 ? 26.223 35.198 -20.703 1.00 79.19 366 SER A N 1
ATOM 2910 C CA . SER A 1 366 ? 26.517 33.839 -21.163 1.00 79.19 366 SER A CA 1
ATOM 2911 C C . SER A 1 366 ? 27.098 32.960 -20.058 1.00 79.19 366 SER A C 1
ATOM 2913 O O . SER A 1 366 ? 26.641 31.835 -19.861 1.00 79.19 366 SER A O 1
ATOM 2915 N N . ALA A 1 367 ? 28.048 33.472 -19.264 1.00 79.50 367 ALA A N 1
ATOM 2916 C CA . ALA A 1 367 ? 28.605 32.726 -18.130 1.00 79.50 367 ALA A CA 1
ATOM 2917 C C . ALA A 1 367 ? 27.532 32.396 -17.073 1.00 79.50 367 ALA A C 1
ATOM 2919 O O . ALA A 1 367 ? 27.513 31.300 -16.499 1.00 79.50 367 ALA A O 1
ATOM 2920 N N . LYS A 1 368 ? 26.586 33.318 -16.847 1.00 78.62 368 LYS A N 1
ATOM 2921 C CA . LYS A 1 368 ? 25.431 33.093 -15.963 1.00 78.62 368 LYS A CA 1
ATOM 2922 C C . LYS A 1 368 ? 24.445 32.082 -16.554 1.00 78.62 368 LYS A C 1
ATOM 2924 O O . LYS A 1 368 ? 23.967 31.222 -15.820 1.00 78.62 368 LYS A O 1
ATOM 2929 N N . ALA A 1 369 ? 24.169 32.122 -17.858 1.00 81.94 369 ALA A N 1
ATOM 2930 C CA . ALA A 1 369 ? 23.297 31.153 -18.532 1.00 81.94 369 ALA A CA 1
ATOM 2931 C C . ALA A 1 369 ? 23.851 29.720 -18.477 1.00 81.94 369 ALA A C 1
ATOM 2933 O O . ALA A 1 369 ? 23.112 28.787 -18.164 1.00 81.94 369 ALA A O 1
ATOM 2934 N N . LEU A 1 370 ? 25.153 29.538 -18.720 1.00 83.19 370 LEU A N 1
ATOM 2935 C CA . LEU A 1 370 ? 25.805 28.222 -18.677 1.00 83.19 370 LEU A CA 1
ATOM 2936 C C . LEU A 1 370 ? 25.770 27.604 -17.271 1.00 83.19 370 LEU A C 1
ATOM 2938 O O . LEU A 1 370 ? 25.533 26.405 -17.119 1.00 83.19 370 LEU A O 1
ATOM 2942 N N . THR A 1 371 ? 25.951 28.429 -16.236 1.00 77.88 371 THR A N 1
ATOM 2943 C CA . THR A 1 371 ? 25.895 27.995 -14.828 1.00 77.88 371 THR A CA 1
ATOM 2944 C C . THR A 1 371 ? 24.472 27.789 -14.302 1.00 77.88 371 THR A C 1
ATOM 2946 O O . THR A 1 371 ? 24.290 27.062 -13.327 1.00 77.88 371 THR A O 1
ATOM 2949 N N . SER A 1 372 ? 23.463 28.382 -14.946 1.00 75.00 372 SER A N 1
ATOM 2950 C CA . SER A 1 372 ? 22.045 28.289 -14.564 1.00 75.00 372 SER A CA 1
ATOM 2951 C C . SER A 1 372 ? 21.200 27.402 -15.490 1.00 75.00 372 SER A C 1
ATOM 2953 O O . SER A 1 372 ? 19.974 27.504 -15.483 1.00 75.00 372 SER A O 1
ATOM 2955 N N . SER A 1 373 ? 21.831 26.507 -16.259 1.00 86.75 373 SER A N 1
ATOM 2956 C CA . SER A 1 373 ? 21.131 25.571 -17.147 1.00 86.75 373 SER A CA 1
ATOM 2957 C C . SER A 1 373 ? 20.117 24.682 -16.410 1.00 86.75 373 SER A C 1
ATOM 2959 O O . SER A 1 373 ? 20.308 24.253 -15.267 1.00 86.75 373 SER A O 1
ATOM 2961 N N . PHE A 1 374 ? 18.996 24.422 -17.078 1.00 87.69 374 PHE A N 1
ATOM 2962 C CA . PHE A 1 374 ? 17.808 23.807 -16.515 1.00 87.69 374 PHE A CA 1
ATOM 2963 C C . PHE A 1 374 ? 17.386 22.570 -17.312 1.00 87.69 374 PHE A C 1
ATOM 2965 O O . PHE A 1 374 ? 16.809 22.661 -18.397 1.00 87.69 374 PHE A O 1
ATOM 2972 N N . ASN A 1 375 ? 17.611 21.397 -16.719 1.00 90.62 375 ASN A N 1
ATOM 2973 C CA . ASN A 1 375 ? 17.223 20.107 -17.285 1.00 90.62 375 ASN A CA 1
ATOM 2974 C C . ASN A 1 375 ? 15.745 19.795 -16.988 1.00 90.62 375 ASN A C 1
ATOM 2976 O O . ASN A 1 375 ? 15.396 19.407 -15.865 1.00 90.62 375 ASN A O 1
ATOM 2980 N N . LEU A 1 376 ? 14.879 19.900 -17.996 1.00 90.25 376 LEU A N 1
ATOM 2981 C CA . LEU A 1 376 ? 13.440 19.685 -17.842 1.00 90.25 376 LEU A CA 1
ATOM 2982 C C . LEU A 1 376 ? 13.080 18.228 -17.502 1.00 90.25 376 LEU A C 1
ATOM 2984 O O . LEU A 1 376 ? 12.220 17.998 -16.644 1.00 90.25 376 LEU A O 1
ATOM 2988 N N . LEU A 1 377 ? 13.739 17.232 -18.107 1.00 89.44 377 LEU A N 1
ATOM 2989 C CA . LEU A 1 377 ? 13.472 15.817 -17.817 1.00 89.44 377 LEU A CA 1
ATOM 2990 C C . LEU A 1 377 ? 13.755 15.479 -16.354 1.00 89.44 377 LEU A C 1
ATOM 2992 O O . LEU A 1 377 ? 13.026 14.680 -15.773 1.00 89.44 377 LEU A O 1
ATOM 2996 N N . SER A 1 378 ? 14.756 16.104 -15.730 1.00 86.75 378 SER A N 1
ATOM 2997 C CA . SER A 1 378 ? 15.063 15.898 -14.307 1.00 86.75 378 SER A CA 1
ATOM 2998 C C . SER A 1 378 ? 13.923 16.334 -13.379 1.00 86.75 378 SER A C 1
ATOM 3000 O O . SER A 1 378 ? 13.720 15.739 -12.320 1.00 86.75 378 SER A O 1
ATOM 3002 N N . VAL A 1 379 ? 13.140 17.331 -13.800 1.00 82.88 379 VAL A N 1
ATOM 3003 C CA . VAL A 1 379 ? 11.974 17.821 -13.059 1.00 82.88 379 VAL A CA 1
ATOM 3004 C C . VAL A 1 379 ? 10.748 16.964 -13.325 1.00 82.88 379 VAL A C 1
ATOM 3006 O O . VAL A 1 379 ? 9.981 16.706 -12.400 1.00 82.88 379 VAL A O 1
ATOM 3009 N N . ILE A 1 380 ? 10.554 16.520 -14.568 1.00 87.12 380 ILE A N 1
ATOM 3010 C CA . ILE A 1 380 ? 9.466 15.608 -14.945 1.00 87.12 380 ILE A CA 1
ATOM 3011 C C . ILE A 1 380 ? 9.671 14.248 -14.269 1.00 87.12 380 ILE A C 1
ATOM 3013 O O . ILE A 1 380 ? 8.729 13.658 -13.735 1.00 87.12 380 ILE A O 1
ATOM 3017 N N . PHE A 1 381 ? 10.900 13.736 -14.252 1.00 86.00 381 PHE A N 1
ATOM 3018 C CA . PHE A 1 381 ? 11.205 12.412 -13.736 1.00 86.00 381 PHE A CA 1
ATOM 3019 C C . PHE A 1 381 ? 10.807 12.278 -12.262 1.00 86.00 381 PHE A C 1
ATOM 3021 O O . PHE A 1 381 ? 11.100 13.125 -11.425 1.00 86.00 381 PHE A O 1
ATOM 3028 N N . ALA A 1 382 ? 10.097 11.193 -11.949 1.00 83.69 382 ALA A N 1
ATOM 3029 C CA . ALA A 1 382 ? 9.530 10.883 -10.633 1.00 83.69 382 ALA A CA 1
ATOM 3030 C C . ALA A 1 382 ? 8.469 11.868 -10.094 1.00 83.69 382 ALA A C 1
ATOM 3032 O O . ALA A 1 382 ? 7.852 11.559 -9.070 1.00 83.69 382 ALA A O 1
ATOM 3033 N N . ARG A 1 383 ? 8.192 12.985 -10.785 1.00 87.12 383 ARG A N 1
ATOM 3034 C CA . ARG A 1 383 ? 7.213 14.004 -10.364 1.00 87.12 383 ARG A CA 1
ATOM 3035 C C . ARG A 1 383 ? 6.025 14.155 -11.304 1.00 87.12 383 ARG A C 1
ATOM 3037 O O . ARG A 1 383 ? 4.934 14.423 -10.825 1.00 87.12 383 ARG A O 1
ATOM 3044 N N . VAL A 1 384 ? 6.194 13.973 -12.608 1.00 89.44 384 VAL A N 1
ATOM 3045 C CA . VAL A 1 384 ? 5.127 14.093 -13.609 1.00 89.44 384 VAL A CA 1
ATOM 3046 C C . VAL A 1 384 ? 5.109 12.831 -14.466 1.00 89.44 384 VAL A C 1
ATOM 3048 O O . VAL A 1 384 ? 6.090 12.472 -15.113 1.00 89.44 384 VAL A O 1
ATOM 3051 N N . TYR A 1 385 ? 3.980 12.131 -14.453 1.00 91.06 385 TYR A N 1
ATOM 3052 C CA . TYR A 1 385 ? 3.782 10.850 -15.120 1.00 91.06 385 TYR A CA 1
ATOM 3053 C C . TYR A 1 385 ? 2.804 11.038 -16.276 1.00 91.06 385 TYR A C 1
ATOM 3055 O O . TYR A 1 385 ? 1.592 10.947 -16.088 1.00 91.06 385 TYR A O 1
ATOM 3063 N N . PHE A 1 386 ? 3.338 11.298 -17.469 1.00 92.12 386 PHE A N 1
ATOM 3064 C CA . PHE A 1 386 ? 2.557 11.319 -18.707 1.00 92.12 386 PHE A CA 1
ATOM 3065 C C . PHE A 1 386 ? 2.067 9.904 -19.073 1.00 92.12 386 PHE A C 1
ATOM 3067 O O . PHE A 1 386 ? 2.779 8.932 -18.788 1.00 92.12 386 PHE A O 1
ATOM 3074 N N . PRO A 1 387 ? 0.898 9.756 -19.721 1.00 91.75 387 PRO A N 1
ATOM 3075 C CA . PRO A 1 387 ? 0.319 8.464 -20.114 1.00 91.75 387 PRO A CA 1
ATOM 3076 C C . PRO A 1 387 ? 0.957 7.896 -21.398 1.00 91.75 387 PRO A C 1
ATOM 3078 O O . PRO A 1 387 ? 0.288 7.520 -22.355 1.00 91.75 387 PRO A O 1
ATOM 3081 N N . THR A 1 388 ? 2.282 7.846 -21.408 1.00 91.56 388 THR A N 1
ATOM 3082 C CA . THR A 1 388 ? 3.147 7.362 -22.490 1.00 91.56 388 THR A CA 1
ATOM 3083 C C . THR A 1 388 ? 4.034 6.245 -21.944 1.00 91.56 388 THR A C 1
ATOM 3085 O O . THR A 1 388 ? 4.291 6.208 -20.746 1.00 91.56 388 THR A O 1
ATOM 3088 N N . TYR A 1 389 ? 4.556 5.340 -22.769 1.00 88.44 389 TYR A N 1
ATOM 3089 C CA . TYR A 1 389 ? 5.482 4.293 -22.292 1.00 88.44 389 TYR A CA 1
ATOM 3090 C C . TYR A 1 389 ? 6.895 4.825 -21.982 1.00 88.44 389 TYR A C 1
ATOM 3092 O O . TYR A 1 389 ? 7.591 4.329 -21.088 1.00 88.44 389 TYR A O 1
ATOM 3100 N N . LEU A 1 390 ? 7.297 5.884 -22.687 1.00 86.62 390 LEU A N 1
ATOM 3101 C CA . LEU A 1 390 ? 8.591 6.552 -22.576 1.00 86.62 390 LEU A CA 1
ATOM 3102 C C . LEU A 1 390 ? 8.413 7.984 -22.051 1.00 86.62 390 LEU A C 1
ATOM 3104 O O . LEU A 1 390 ? 7.335 8.565 -22.158 1.00 86.62 390 LEU A O 1
ATOM 3108 N N . ASN A 1 391 ? 9.470 8.556 -21.475 1.00 87.25 391 ASN A N 1
ATOM 3109 C CA . ASN A 1 391 ? 9.516 9.974 -21.091 1.00 87.25 391 ASN A CA 1
ATOM 3110 C C . ASN A 1 391 ? 10.445 10.764 -22.032 1.00 87.25 391 ASN A C 1
ATOM 3112 O O . ASN A 1 391 ? 11.148 11.651 -21.566 1.00 87.25 391 ASN A O 1
ATOM 3116 N N . GLY A 1 392 ? 10.545 10.374 -23.307 1.00 88.19 392 GLY A N 1
ATOM 3117 C CA . GLY A 1 392 ? 11.282 11.146 -24.307 1.00 88.19 392 GLY A CA 1
ATOM 3118 C C . GLY A 1 392 ? 10.517 12.411 -24.697 1.00 88.19 392 GLY A C 1
ATOM 3119 O O . GLY A 1 392 ? 9.291 12.450 -24.560 1.00 88.19 392 GLY A O 1
ATOM 3120 N N . LEU A 1 393 ? 11.232 13.424 -25.204 1.00 90.56 393 LEU A N 1
ATOM 3121 C CA . LEU A 1 393 ? 10.633 14.692 -25.635 1.00 90.56 393 LEU A CA 1
ATOM 3122 C C . LEU A 1 393 ? 9.516 14.433 -26.643 1.00 90.56 393 LEU A C 1
ATOM 3124 O O . LEU A 1 393 ? 8.379 14.826 -26.397 1.00 90.56 393 LEU A O 1
ATOM 3128 N N . LYS A 1 394 ? 9.820 13.666 -27.696 1.00 88.81 394 LYS A N 1
ATOM 3129 C CA . LYS A 1 394 ? 8.861 13.270 -28.732 1.00 88.81 394 LYS A CA 1
ATOM 3130 C C . LYS A 1 394 ? 7.641 12.547 -28.190 1.00 88.81 394 LYS A C 1
ATOM 3132 O O . LYS A 1 394 ? 6.529 12.926 -28.524 1.00 88.81 394 LYS A O 1
ATOM 3137 N N . ASP A 1 395 ? 7.821 11.543 -27.330 1.00 88.69 395 ASP A N 1
ATOM 3138 C CA . ASP A 1 395 ? 6.690 10.776 -26.794 1.00 88.69 395 ASP A CA 1
ATOM 3139 C C . ASP A 1 395 ? 5.726 11.670 -26.004 1.00 88.69 395 ASP A C 1
ATOM 3141 O O . ASP A 1 395 ? 4.506 11.557 -26.130 1.00 88.69 395 ASP A O 1
ATOM 3145 N N . VAL A 1 396 ? 6.275 12.566 -25.177 1.00 90.88 396 VAL A N 1
ATOM 3146 C CA . VAL A 1 396 ? 5.483 13.490 -24.358 1.00 90.88 396 VAL A CA 1
ATOM 3147 C C . VAL A 1 396 ? 4.817 14.555 -25.228 1.00 90.88 396 VAL A C 1
ATOM 3149 O O . VAL A 1 396 ? 3.629 14.816 -25.066 1.00 90.88 396 VAL A O 1
ATOM 3152 N N . ALA A 1 397 ? 5.555 15.151 -26.157 1.00 91.00 397 ALA A N 1
ATOM 3153 C CA . ALA A 1 397 ? 5.071 16.197 -27.049 1.00 91.00 397 ALA A CA 1
ATOM 3154 C C . ALA A 1 397 ? 4.017 15.691 -28.052 1.00 91.00 397 ALA A C 1
ATOM 3156 O O . ALA A 1 397 ? 2.995 16.351 -28.219 1.00 91.00 397 ALA A O 1
ATOM 3157 N N . GLN A 1 398 ? 4.178 14.491 -28.621 1.00 90.06 398 GLN A N 1
ATOM 3158 C CA . GLN A 1 398 ? 3.144 13.845 -29.445 1.00 90.06 398 GLN A CA 1
ATOM 3159 C C . GLN A 1 398 ? 1.857 13.621 -28.658 1.00 90.06 398 GLN A C 1
ATOM 3161 O O . GLN A 1 398 ? 0.763 13.872 -29.157 1.00 90.06 398 GLN A O 1
ATOM 3166 N N . TRP A 1 399 ? 1.966 13.200 -27.395 1.00 88.81 399 TRP A N 1
ATOM 3167 C CA . TRP A 1 399 ? 0.791 13.077 -26.536 1.00 88.81 399 TRP A CA 1
ATOM 3168 C C . TRP A 1 399 ? 0.117 14.433 -26.255 1.00 88.81 399 TRP A C 1
ATOM 3170 O O . TRP A 1 399 ? -1.100 14.489 -26.082 1.00 88.81 399 TRP A O 1
ATOM 3180 N N . LEU A 1 400 ? 0.888 15.525 -26.248 1.00 88.38 400 LEU A N 1
ATOM 3181 C CA . LEU A 1 400 ? 0.385 16.901 -26.163 1.00 88.38 400 LEU A CA 1
ATOM 3182 C C . LEU A 1 400 ? -0.154 17.451 -27.496 1.00 88.38 400 LEU A C 1
ATOM 3184 O O . LEU A 1 400 ? -0.630 18.584 -27.512 1.00 88.38 400 LEU A O 1
ATOM 3188 N N . GLY A 1 401 ? -0.121 16.665 -28.577 1.00 86.56 401 GLY A N 1
ATOM 3189 C CA . GLY A 1 401 ? -0.640 17.041 -29.893 1.00 86.56 401 GLY A CA 1
ATOM 3190 C C . GLY A 1 401 ? 0.360 17.762 -30.798 1.00 86.56 401 GLY A C 1
ATOM 3191 O O . GLY A 1 401 ? -0.060 18.392 -31.761 1.00 86.56 401 GLY A O 1
ATOM 3192 N N . ILE A 1 402 ? 1.659 17.699 -30.493 1.00 88.75 402 ILE A N 1
ATOM 3193 C CA . ILE A 1 402 ? 2.718 18.261 -31.340 1.00 88.75 402 ILE A CA 1
ATOM 3194 C C . ILE A 1 402 ? 3.178 17.190 -32.324 1.00 88.75 402 ILE A C 1
ATOM 3196 O O . ILE A 1 402 ? 3.548 16.085 -31.920 1.00 88.75 402 ILE A O 1
ATOM 3200 N N . GLU A 1 403 ? 3.174 17.524 -33.608 1.00 85.06 403 GLU A N 1
ATOM 3201 C CA . GLU A 1 403 ? 3.652 16.653 -34.677 1.00 85.06 403 GLU A CA 1
ATOM 3202 C C . GLU A 1 403 ? 4.882 17.266 -35.349 1.00 85.06 403 GLU A C 1
ATOM 3204 O O . GLU A 1 403 ? 5.005 18.484 -35.437 1.00 85.06 403 GLU A O 1
ATOM 3209 N N . TRP A 1 404 ? 5.786 16.401 -35.804 1.00 88.31 404 TRP A N 1
ATOM 3210 C CA . TRP A 1 404 ? 6.956 16.773 -36.596 1.00 88.31 404 TRP A CA 1
ATOM 3211 C C . TRP A 1 404 ? 6.592 16.677 -38.071 1.00 88.31 404 TRP A C 1
ATOM 3213 O O . TRP A 1 404 ? 5.874 15.747 -38.464 1.00 88.31 404 TRP A O 1
ATOM 3223 N N . SER A 1 405 ? 7.123 17.589 -38.881 1.00 82.81 405 SER A N 1
ATOM 3224 C CA . SER A 1 405 ? 6.855 17.634 -40.322 1.00 82.81 405 SER A CA 1
ATOM 3225 C C . SER A 1 405 ? 7.318 16.363 -41.036 1.00 82.81 405 SER A C 1
ATOM 3227 O O . SER A 1 405 ? 6.658 15.891 -41.962 1.00 82.81 405 SER A O 1
ATOM 3229 N N . ASP A 1 406 ? 8.422 15.769 -40.578 1.00 75.56 406 ASP A N 1
ATOM 3230 C CA . ASP A 1 406 ? 8.975 14.540 -41.140 1.00 75.56 406 ASP A CA 1
ATOM 3231 C C . ASP A 1 406 ? 9.025 13.415 -40.092 1.00 75.56 406 ASP A C 1
ATOM 3233 O O . ASP A 1 406 ? 9.791 13.438 -39.126 1.00 75.56 406 ASP A O 1
ATOM 3237 N N . LYS A 1 407 ? 8.198 12.385 -40.302 1.00 63.81 407 LYS A N 1
ATOM 3238 C CA . LYS A 1 407 ? 8.075 11.222 -39.404 1.00 63.81 407 LYS A CA 1
ATOM 3239 C C . LYS A 1 407 ? 9.281 10.277 -39.470 1.00 63.81 407 LYS A C 1
ATOM 3241 O O . LYS A 1 407 ? 9.366 9.360 -38.652 1.00 63.81 407 LYS A O 1
ATOM 3246 N N . VAL A 1 408 ? 10.188 10.472 -40.429 1.00 59.56 408 VAL A N 1
ATOM 3247 C CA . VAL A 1 408 ? 11.382 9.637 -40.631 1.00 59.56 408 VAL A CA 1
ATOM 3248 C C . VAL A 1 408 ? 12.525 10.061 -39.705 1.00 59.56 408 VAL A C 1
ATOM 3250 O O . VAL A 1 408 ? 13.327 9.219 -39.288 1.00 59.56 408 VAL A O 1
ATOM 3253 N N . PHE A 1 409 ? 12.594 11.338 -39.320 1.00 65.50 409 PHE A N 1
ATOM 3254 C CA . PHE A 1 409 ? 13.683 11.836 -38.488 1.00 65.50 409 PHE A CA 1
ATOM 3255 C C . PHE A 1 409 ? 13.531 11.407 -37.020 1.00 65.50 409 PHE A C 1
ATOM 3257 O O . PHE A 1 409 ? 12.583 11.728 -36.299 1.00 65.50 409 PHE A O 1
ATOM 3264 N N . SER A 1 410 ? 14.526 10.650 -36.568 1.00 75.31 410 SER A N 1
ATOM 3265 C CA . SER A 1 410 ? 14.829 10.292 -35.179 1.00 75.31 410 SER A CA 1
ATOM 3266 C C . SER A 1 410 ? 16.281 10.676 -34.898 1.00 75.31 410 SER A C 1
ATOM 3268 O O . SER A 1 410 ? 17.005 10.936 -35.851 1.00 75.31 410 SER A O 1
ATOM 3270 N N . GLY A 1 411 ? 16.754 10.644 -33.646 1.00 76.75 411 GLY A N 1
ATOM 3271 C CA . GLY A 1 411 ? 18.171 10.943 -33.372 1.00 76.75 411 GLY A CA 1
ATOM 3272 C C . GLY A 1 411 ? 19.152 10.087 -34.199 1.00 76.75 411 GLY A C 1
ATOM 3273 O O . GLY A 1 411 ? 20.183 10.574 -34.640 1.00 76.75 411 GLY A O 1
ATOM 3274 N N . LEU A 1 412 ? 18.799 8.830 -34.512 1.00 82.56 412 LEU A N 1
ATOM 3275 C CA . LEU A 1 412 ? 19.583 7.982 -35.426 1.00 82.56 412 LEU A CA 1
ATOM 3276 C C . LEU A 1 412 ? 19.399 8.374 -36.901 1.00 82.56 412 LEU A C 1
ATOM 3278 O O . LEU A 1 412 ? 20.339 8.295 -37.686 1.00 82.56 412 LEU A O 1
ATOM 3282 N N . GLY A 1 413 ? 18.199 8.817 -37.276 1.00 84.00 413 GLY A N 1
ATOM 3283 C CA . GLY A 1 413 ? 17.922 9.379 -38.600 1.00 84.00 413 GLY A CA 1
ATOM 3284 C C . GLY A 1 413 ? 18.731 10.649 -38.881 1.00 84.00 413 GLY A C 1
ATOM 3285 O O . GLY A 1 413 ? 19.215 10.807 -39.999 1.00 84.00 413 GLY A O 1
ATOM 3286 N N . CYS A 1 414 ? 18.953 11.496 -37.869 1.00 86.38 414 CYS A N 1
ATOM 3287 C CA . CYS A 1 414 ? 19.799 12.688 -37.972 1.00 86.38 414 CYS A CA 1
ATOM 3288 C C . CYS A 1 414 ? 21.248 12.331 -38.320 1.00 86.38 414 CYS A C 1
ATOM 3290 O O . CYS A 1 414 ? 21.829 12.961 -39.197 1.00 86.38 414 CYS A O 1
ATOM 3292 N N . ILE A 1 415 ? 21.797 11.264 -37.725 1.00 87.06 415 ILE A N 1
ATOM 3293 C CA . ILE A 1 415 ? 23.146 10.765 -38.045 1.00 87.06 415 ILE A CA 1
ATOM 3294 C C . ILE A 1 415 ? 23.232 10.339 -39.516 1.00 87.06 415 ILE A C 1
ATOM 3296 O O . ILE A 1 415 ? 24.152 10.745 -40.221 1.00 87.06 415 ILE A O 1
ATOM 3300 N N . ILE A 1 416 ? 22.260 9.556 -40.000 1.00 86.81 416 ILE A N 1
ATOM 3301 C CA . ILE A 1 416 ? 22.230 9.098 -41.401 1.00 86.81 416 ILE A CA 1
ATOM 3302 C C . ILE A 1 416 ? 22.130 10.293 -42.352 1.00 86.81 416 ILE A C 1
ATOM 3304 O O . ILE A 1 416 ? 22.852 10.363 -43.343 1.00 86.81 416 ILE A O 1
ATOM 3308 N N . ALA A 1 417 ? 21.230 11.231 -42.057 1.00 87.31 417 ALA A N 1
ATOM 3309 C CA . ALA A 1 417 ? 21.026 12.418 -42.872 1.00 87.31 417 ALA A CA 1
ATOM 3310 C C . ALA A 1 417 ? 22.269 13.313 -42.895 1.00 87.31 417 ALA A C 1
ATOM 3312 O O . ALA A 1 417 ? 22.672 13.750 -43.967 1.00 87.31 417 ALA A O 1
ATOM 3313 N N . ARG A 1 418 ? 22.928 13.526 -41.750 1.00 89.81 418 ARG A N 1
ATOM 3314 C CA . ARG A 1 418 ? 24.175 14.294 -41.691 1.00 89.81 418 ARG A CA 1
ATOM 3315 C C . ARG A 1 418 ? 25.274 13.640 -42.527 1.00 89.81 418 ARG A C 1
ATOM 3317 O O . ARG A 1 418 ? 25.936 14.340 -43.278 1.00 89.81 418 ARG A O 1
ATOM 3324 N N . ARG A 1 419 ? 25.422 12.314 -42.462 1.00 86.38 419 ARG A N 1
ATOM 3325 C CA . ARG A 1 419 ? 26.423 11.586 -43.262 1.00 86.38 419 ARG A CA 1
ATOM 3326 C C . ARG A 1 419 ? 26.156 11.672 -44.763 1.00 86.38 419 ARG A C 1
ATOM 3328 O O . ARG A 1 419 ? 27.073 11.938 -45.522 1.00 86.38 419 ARG A O 1
ATOM 3335 N N . ARG A 1 420 ? 24.896 11.552 -45.188 1.00 86.38 420 ARG A N 1
ATOM 3336 C CA . ARG A 1 420 ? 24.520 11.781 -46.596 1.00 86.38 420 ARG A CA 1
ATOM 3337 C C . ARG A 1 420 ? 24.785 13.214 -47.042 1.00 86.38 420 ARG A C 1
ATOM 3339 O O . ARG A 1 420 ? 25.208 13.441 -48.163 1.00 86.38 420 ARG A O 1
ATOM 3346 N N . TRP A 1 421 ? 24.553 14.185 -46.163 1.00 90.19 421 TRP A N 1
ATOM 3347 C CA . TRP A 1 421 ? 24.888 15.574 -46.453 1.00 90.19 421 TRP A CA 1
ATOM 3348 C C . TRP A 1 421 ? 26.404 15.796 -46.578 1.00 90.19 421 TRP A C 1
ATOM 3350 O O . TRP A 1 421 ? 26.818 16.591 -47.410 1.00 90.19 421 TRP A O 1
ATOM 3360 N N . GLU A 1 422 ? 27.235 15.097 -45.802 1.00 87.12 422 GLU A N 1
ATOM 3361 C CA . GLU A 1 422 ? 28.702 15.152 -45.945 1.00 87.12 422 GLU A CA 1
ATOM 3362 C C . GLU A 1 422 ? 29.187 14.546 -47.270 1.00 87.12 422 GLU A C 1
ATOM 3364 O O . GLU A 1 422 ? 30.183 15.007 -47.815 1.00 87.12 422 GLU A O 1
ATOM 3369 N N . GLU A 1 423 ? 28.480 13.543 -47.797 1.00 83.81 423 GLU A N 1
ATOM 3370 C CA . GLU A 1 423 ? 28.796 12.900 -49.080 1.00 83.81 423 GLU A CA 1
ATOM 3371 C C . GLU A 1 423 ? 28.310 13.730 -50.285 1.00 83.81 423 GLU A C 1
ATOM 3373 O O . GLU A 1 423 ? 29.068 13.952 -51.230 1.00 83.81 423 GLU A O 1
ATOM 3378 N N . ASP A 1 424 ? 27.061 14.207 -50.246 1.00 86.94 424 ASP A N 1
ATOM 3379 C CA . ASP A 1 424 ? 26.377 14.799 -51.407 1.00 86.94 424 ASP A CA 1
ATOM 3380 C C . ASP A 1 424 ? 26.280 16.337 -51.359 1.00 86.94 424 ASP A C 1
ATOM 3382 O O . ASP A 1 424 ? 25.922 16.970 -52.353 1.00 86.94 424 ASP A O 1
ATOM 3386 N N . HIS A 1 425 ? 26.534 16.954 -50.198 1.00 87.00 425 HIS A N 1
ATOM 3387 C CA . HIS A 1 425 ? 26.324 18.384 -49.912 1.00 87.00 425 HIS A CA 1
ATOM 3388 C C . HIS A 1 425 ? 24.930 18.924 -50.297 1.00 87.00 425 HIS A C 1
ATOM 3390 O O . HIS A 1 425 ? 24.753 20.117 -50.556 1.00 87.00 425 HIS A O 1
ATOM 3396 N N . ASP A 1 426 ? 23.906 18.064 -50.290 1.00 88.44 426 ASP A N 1
ATOM 3397 C CA . ASP A 1 426 ? 22.544 18.435 -50.680 1.00 88.44 426 ASP A CA 1
ATOM 3398 C C . ASP A 1 426 ? 21.884 19.385 -49.663 1.00 88.44 426 ASP A C 1
ATOM 3400 O O . ASP A 1 426 ? 21.499 19.001 -48.553 1.00 88.44 426 ASP A O 1
ATOM 3404 N N . SER A 1 427 ? 21.673 20.634 -50.085 1.00 86.88 427 SER A N 1
ATOM 3405 C CA . SER A 1 427 ? 20.960 21.666 -49.321 1.00 86.88 427 SER A CA 1
ATOM 3406 C C . SER A 1 427 ? 19.601 21.214 -48.763 1.00 86.88 427 SER A C 1
ATOM 3408 O O . SER A 1 427 ? 19.248 21.612 -47.652 1.00 86.88 427 SER A O 1
ATOM 3410 N N . SER A 1 428 ? 18.884 20.318 -49.452 1.00 88.69 428 SER A N 1
ATOM 3411 C CA . SER A 1 428 ? 17.570 19.830 -49.015 1.00 88.69 428 SER A CA 1
ATOM 3412 C C . SER A 1 428 ? 17.645 19.004 -47.724 1.00 88.69 428 SER A C 1
ATOM 3414 O O . SER A 1 428 ? 16.741 19.050 -46.886 1.00 88.69 428 SER A O 1
ATOM 3416 N N . ILE A 1 429 ? 18.740 18.261 -47.521 1.00 87.75 429 ILE A N 1
ATOM 3417 C CA . ILE A 1 429 ? 18.968 17.449 -46.319 1.00 87.75 429 ILE A CA 1
ATOM 3418 C C . ILE A 1 429 ? 19.307 18.355 -45.133 1.00 87.75 429 ILE A C 1
ATOM 3420 O O . ILE A 1 429 ? 18.794 18.155 -44.029 1.00 87.75 429 ILE A O 1
ATOM 3424 N N . ARG A 1 430 ? 20.126 19.386 -45.373 1.00 90.12 430 ARG A N 1
ATOM 3425 C CA . ARG A 1 430 ? 20.470 20.405 -44.374 1.00 90.12 430 ARG A CA 1
ATOM 3426 C C . ARG A 1 430 ? 19.232 21.152 -43.884 1.00 90.12 430 ARG A C 1
ATOM 3428 O O . ARG A 1 430 ? 19.039 21.275 -42.678 1.00 90.12 430 ARG A O 1
ATOM 3435 N N . GLU A 1 431 ? 18.364 21.594 -44.792 1.00 90.62 431 GLU A N 1
ATOM 3436 C CA . GLU A 1 431 ? 17.109 22.274 -44.441 1.00 90.62 431 GLU A CA 1
ATOM 3437 C C . GLU A 1 431 ? 16.179 21.389 -43.602 1.00 90.62 431 GLU A C 1
ATOM 3439 O O . GLU A 1 431 ? 15.590 21.860 -42.624 1.00 90.62 431 GLU A O 1
ATOM 3444 N N . LYS A 1 432 ? 16.094 20.088 -43.914 1.00 90.81 432 LYS A N 1
ATOM 3445 C CA . LYS A 1 432 ? 15.329 19.120 -43.111 1.00 90.81 432 LYS A CA 1
ATOM 3446 C C . LYS A 1 432 ? 15.894 18.957 -41.701 1.00 90.81 432 LYS A C 1
ATOM 3448 O O . LYS A 1 432 ? 15.120 18.958 -40.750 1.00 90.81 432 LYS A O 1
ATOM 3453 N N . LEU A 1 433 ? 17.218 18.864 -41.551 1.00 91.19 433 LEU A N 1
ATOM 3454 C CA . LEU A 1 433 ? 17.877 18.784 -40.238 1.00 91.19 433 LEU A CA 1
ATOM 3455 C C . LEU A 1 433 ? 17.656 20.054 -39.404 1.00 91.19 433 LEU A C 1
ATOM 3457 O O . LEU A 1 433 ? 17.353 19.964 -38.216 1.00 91.19 433 LEU A O 1
ATOM 3461 N N . ILE A 1 434 ? 17.756 21.228 -40.033 1.00 92.94 434 ILE A N 1
ATOM 3462 C CA . ILE A 1 434 ? 17.481 22.520 -39.391 1.00 92.94 434 ILE A CA 1
ATOM 3463 C C . ILE A 1 434 ? 16.020 22.602 -38.937 1.00 92.94 434 ILE A C 1
ATOM 3465 O O . ILE A 1 434 ? 15.751 22.989 -37.800 1.00 92.94 434 ILE A O 1
ATOM 3469 N N . THR A 1 435 ? 15.084 22.199 -39.799 1.00 92.31 435 THR A N 1
ATOM 3470 C CA . THR A 1 435 ? 13.649 22.179 -39.480 1.00 92.31 435 THR A CA 1
ATOM 3471 C C . THR A 1 435 ? 13.368 21.240 -38.313 1.00 92.31 435 THR A C 1
ATOM 3473 O O . THR A 1 435 ? 12.712 21.630 -37.353 1.00 92.31 435 THR A O 1
ATOM 3476 N N . TYR A 1 436 ? 13.925 20.032 -38.356 1.00 91.75 436 TYR A N 1
ATOM 3477 C CA . TYR A 1 436 ? 13.773 19.025 -37.314 1.00 91.75 436 TYR A CA 1
ATOM 3478 C C . TYR A 1 436 ? 14.258 19.516 -35.934 1.00 91.75 436 TYR A C 1
ATOM 3480 O O . TYR A 1 436 ? 13.534 19.409 -34.944 1.00 91.75 436 TYR A O 1
ATOM 3488 N N . ASN A 1 437 ? 15.447 20.118 -35.866 1.00 94.06 437 ASN A N 1
ATOM 3489 C CA . ASN A 1 437 ? 15.992 20.681 -34.627 1.00 94.06 437 ASN A CA 1
ATOM 3490 C C . ASN A 1 437 ? 15.175 21.892 -34.130 1.00 94.06 437 ASN A C 1
ATOM 3492 O O . ASN A 1 437 ? 14.924 22.031 -32.932 1.00 94.06 437 ASN A O 1
ATOM 3496 N N . ALA A 1 438 ? 14.683 22.743 -35.038 1.00 92.25 438 ALA A N 1
ATOM 3497 C CA . ALA A 1 438 ? 13.781 23.838 -34.681 1.00 92.25 438 ALA A CA 1
ATOM 3498 C C . ALA A 1 438 ? 12.442 23.331 -34.107 1.00 92.25 438 ALA A C 1
ATOM 3500 O O . ALA A 1 438 ? 11.920 23.908 -33.146 1.00 92.25 438 ALA A O 1
ATOM 3501 N N . GLU A 1 439 ? 11.902 22.237 -34.652 1.00 92.62 439 GLU A N 1
ATOM 3502 C CA . GLU A 1 439 ? 10.725 21.544 -34.119 1.00 92.62 439 GLU A CA 1
ATOM 3503 C C . GLU A 1 439 ? 10.992 20.950 -32.731 1.00 92.62 439 GLU A C 1
ATOM 3505 O O . GLU A 1 439 ? 10.126 21.056 -31.863 1.00 92.62 439 GLU A O 1
ATOM 3510 N N . ASP A 1 440 ? 12.187 20.408 -32.469 1.00 92.69 440 ASP A N 1
ATOM 3511 C CA . ASP A 1 440 ? 12.578 19.927 -31.137 1.00 92.69 440 ASP A CA 1
ATOM 3512 C C . ASP A 1 440 ? 12.688 21.086 -30.122 1.00 92.69 440 ASP A C 1
ATOM 3514 O O . ASP A 1 440 ? 12.137 20.990 -29.017 1.00 92.69 440 ASP A O 1
ATOM 3518 N N . CYS A 1 441 ? 13.258 22.240 -30.500 1.00 93.56 441 CYS A N 1
ATOM 3519 C CA . CYS A 1 441 ? 13.221 23.454 -29.669 1.00 93.56 441 CYS A CA 1
ATOM 3520 C C . CYS A 1 441 ? 11.782 23.919 -29.379 1.00 93.56 441 CYS A C 1
ATOM 3522 O O . CYS A 1 441 ? 11.461 24.332 -28.257 1.00 93.56 441 CYS A O 1
ATOM 3524 N N . HIS A 1 442 ? 10.901 23.869 -30.381 1.00 92.62 442 HIS A N 1
ATOM 3525 C CA . HIS A 1 442 ? 9.496 24.237 -30.227 1.00 92.62 442 HIS A CA 1
ATOM 3526 C C . HIS A 1 442 ? 8.738 23.246 -29.331 1.00 92.62 442 HIS A C 1
ATOM 3528 O O . HIS A 1 442 ? 8.034 23.657 -28.405 1.00 92.62 442 HIS A O 1
ATOM 3534 N N . ALA A 1 443 ? 8.937 21.943 -29.528 1.00 92.75 443 ALA A N 1
ATOM 3535 C CA . ALA A 1 443 ? 8.367 20.896 -28.691 1.00 92.75 443 ALA A CA 1
ATOM 3536 C C . ALA A 1 443 ? 8.820 21.051 -27.236 1.00 92.75 443 ALA A C 1
ATOM 3538 O O . ALA A 1 443 ? 7.999 20.965 -26.317 1.00 92.75 443 ALA A O 1
ATOM 3539 N N . LEU A 1 444 ? 10.103 21.350 -27.011 1.00 93.56 444 LEU A N 1
ATOM 3540 C CA . LEU A 1 444 ? 10.649 21.634 -25.689 1.00 93.56 444 LEU A CA 1
ATOM 3541 C C . LEU A 1 444 ? 9.967 22.846 -25.044 1.00 93.56 444 LEU A C 1
ATOM 3543 O O . LEU A 1 444 ? 9.547 22.752 -23.888 1.00 93.56 444 LEU A O 1
ATOM 3547 N N . GLN A 1 445 ? 9.789 23.945 -25.782 1.00 92.62 445 GLN A N 1
ATOM 3548 C CA . GLN A 1 445 ? 9.047 25.122 -25.320 1.00 92.62 445 GLN A CA 1
ATOM 3549 C C . GLN A 1 445 ? 7.611 24.764 -24.918 1.00 92.62 445 GLN A C 1
ATOM 3551 O O . GLN A 1 445 ? 7.151 25.150 -23.841 1.00 92.62 445 GLN A O 1
ATOM 3556 N N . CYS A 1 446 ? 6.894 24.007 -25.745 1.00 90.94 446 CYS A N 1
ATOM 3557 C CA . CYS A 1 446 ? 5.509 23.629 -25.477 1.00 90.94 446 CYS A CA 1
ATOM 3558 C C . CYS A 1 446 ? 5.379 22.672 -24.285 1.00 90.94 446 CYS A C 1
ATOM 3560 O O . CYS A 1 446 ? 4.494 22.856 -23.445 1.00 90.94 446 CYS A O 1
ATOM 3562 N N . VAL A 1 447 ? 6.268 21.681 -24.161 1.00 91.38 447 VAL A N 1
ATOM 3563 C CA . VAL A 1 447 ? 6.311 20.786 -22.994 1.00 91.38 447 VAL A CA 1
ATOM 3564 C C . VAL A 1 447 ? 6.656 21.587 -21.741 1.00 91.38 447 VAL A C 1
ATOM 3566 O O . VAL A 1 447 ? 5.993 21.424 -20.718 1.00 91.38 447 VAL A O 1
ATOM 3569 N N . PHE A 1 448 ? 7.628 22.498 -21.814 1.00 90.31 448 PHE A N 1
ATOM 3570 C CA . PHE A 1 448 ? 7.990 23.383 -20.710 1.00 90.31 448 PHE A CA 1
ATOM 3571 C C . PHE A 1 448 ? 6.810 24.263 -20.272 1.00 90.31 448 PHE A C 1
ATOM 3573 O O . PHE A 1 448 ? 6.486 24.324 -19.082 1.00 90.31 448 PHE A O 1
ATOM 3580 N N . ALA A 1 449 ? 6.116 24.894 -21.221 1.00 88.06 449 ALA A N 1
ATOM 3581 C CA . ALA A 1 449 ? 4.928 25.700 -20.962 1.00 88.06 449 ALA A CA 1
ATOM 3582 C C . ALA A 1 449 ? 3.794 24.854 -20.360 1.00 88.06 449 ALA A C 1
ATOM 3584 O O . ALA A 1 449 ? 3.123 25.289 -19.419 1.00 88.06 449 ALA A O 1
ATOM 3585 N N . HIS A 1 450 ? 3.608 23.619 -20.841 1.00 88.00 450 HIS A N 1
ATOM 3586 C CA . HIS A 1 450 ? 2.618 22.698 -20.294 1.00 88.00 450 HIS A CA 1
ATOM 3587 C C . HIS A 1 450 ? 2.950 22.294 -18.859 1.00 88.00 450 HIS A C 1
ATOM 3589 O O . HIS A 1 450 ? 2.087 22.406 -17.988 1.00 88.00 450 HIS A O 1
ATOM 3595 N N . VAL A 1 451 ? 4.192 21.883 -18.586 1.00 88.25 451 VAL A N 1
ATOM 3596 C CA . VAL A 1 451 ? 4.649 21.535 -17.233 1.00 88.25 451 VAL A CA 1
ATOM 3597 C C . VAL A 1 451 ? 4.542 22.747 -16.302 1.00 88.25 451 VAL A C 1
ATOM 3599 O O . VAL A 1 451 ? 4.089 22.601 -15.169 1.00 88.25 451 VAL A O 1
ATOM 3602 N N . SER A 1 452 ? 4.858 23.953 -16.778 1.00 85.50 452 SER A N 1
ATOM 3603 C CA . SER A 1 452 ? 4.686 25.203 -16.024 1.00 85.50 452 SER A CA 1
ATOM 3604 C C . SER A 1 452 ? 3.234 25.460 -15.651 1.00 85.50 452 SER A C 1
ATOM 3606 O O . SER A 1 452 ? 2.934 25.682 -14.477 1.00 85.50 452 SER A O 1
ATOM 3608 N N . ARG A 1 453 ? 2.313 25.339 -16.610 1.00 84.19 453 ARG A N 1
ATOM 3609 C CA . ARG A 1 453 ? 0.876 25.511 -16.372 1.00 84.19 453 ARG A CA 1
ATOM 3610 C C . ARG A 1 453 ? 0.340 24.494 -15.363 1.00 84.19 453 ARG A C 1
ATOM 3612 O O . ARG A 1 453 ? -0.295 24.893 -14.385 1.00 84.19 453 ARG A O 1
ATOM 3619 N N . ILE A 1 454 ? 0.630 23.201 -15.529 1.00 82.00 454 ILE A N 1
ATOM 3620 C CA . ILE A 1 454 ? 0.151 22.169 -14.586 1.00 82.00 454 ILE A CA 1
ATOM 3621 C C . ILE A 1 454 ? 0.812 22.284 -13.203 1.00 82.00 454 ILE A C 1
ATOM 3623 O O . ILE A 1 454 ? 0.233 21.851 -12.212 1.00 82.00 454 ILE A O 1
ATOM 3627 N N . SER A 1 455 ? 1.997 22.896 -13.113 1.00 76.56 455 SER A N 1
ATOM 3628 C CA . SER A 1 455 ? 2.689 23.147 -11.840 1.00 76.56 455 SER A CA 1
ATOM 3629 C C . SER A 1 455 ? 2.125 24.351 -11.074 1.00 76.56 455 SER A C 1
ATOM 3631 O O . SER A 1 455 ? 2.214 24.392 -9.847 1.00 76.56 455 SER A O 1
ATOM 3633 N N . GLN A 1 456 ? 1.541 25.329 -11.776 1.00 70.62 456 GLN A N 1
ATOM 3634 C CA . GLN A 1 456 ? 0.998 26.566 -11.195 1.00 70.62 456 GLN A CA 1
ATOM 3635 C C . GLN A 1 456 ? -0.503 26.488 -10.854 1.00 70.62 456 GLN A C 1
ATOM 3637 O O . GLN A 1 456 ? -0.988 27.240 -10.006 1.00 70.62 456 GLN A O 1
ATOM 3642 N N . THR A 1 457 ? -1.253 25.584 -11.487 1.00 60.12 457 THR A N 1
ATOM 3643 C CA . THR A 1 457 ? -2.720 25.537 -11.377 1.00 60.12 457 THR A CA 1
ATOM 3644 C C . THR A 1 457 ? -3.172 24.889 -10.058 1.00 60.12 457 THR A C 1
ATOM 3646 O O . THR A 1 457 ? -2.813 23.756 -9.748 1.00 60.12 457 THR A O 1
ATOM 3649 N N . ARG A 1 458 ? -3.983 25.598 -9.254 1.00 53.50 458 ARG A N 1
ATOM 3650 C CA . ARG A 1 458 ? -4.699 25.017 -8.096 1.00 53.50 458 ARG A CA 1
ATOM 3651 C C . ARG A 1 458 ? -5.959 24.280 -8.565 1.00 53.50 458 ARG A C 1
ATOM 3653 O O . ARG A 1 458 ? -6.553 24.681 -9.559 1.00 53.50 458 ARG A O 1
ATOM 3660 N N . GLU A 1 459 ? -6.403 23.284 -7.789 1.00 52.69 459 GLU A N 1
ATOM 3661 C CA . GLU A 1 459 ? -7.544 22.353 -7.997 1.00 52.69 459 GLU A CA 1
ATOM 3662 C C . GLU A 1 459 ? -8.899 22.949 -8.471 1.00 52.69 459 GLU A C 1
ATOM 3664 O O . GLU A 1 459 ? -9.847 22.204 -8.675 1.00 52.69 459 GLU A O 1
ATOM 3669 N N . SER A 1 460 ? -9.036 24.265 -8.657 1.00 40.94 460 SER A N 1
ATOM 3670 C CA . SER A 1 460 ? -10.288 24.964 -9.003 1.00 40.94 460 SER A CA 1
ATOM 3671 C C . SER A 1 460 ? -10.298 25.650 -10.381 1.00 40.94 460 SER A C 1
ATOM 3673 O O . SER A 1 460 ? -11.298 26.277 -10.714 1.00 40.94 460 SER A O 1
ATOM 3675 N N . GLY A 1 461 ? -9.227 25.546 -11.182 1.00 39.75 461 GLY A N 1
ATOM 3676 C CA . GLY A 1 461 ? -9.089 26.282 -12.453 1.00 39.75 461 GLY A CA 1
ATOM 3677 C C . GLY A 1 461 ? -8.861 25.443 -13.715 1.00 39.75 461 GLY A C 1
ATOM 3678 O O . GLY A 1 461 ? -8.496 26.010 -14.740 1.00 39.75 461 GLY A O 1
ATOM 3679 N N . LEU A 1 462 ? -9.024 24.117 -13.670 1.00 46.09 462 LEU A N 1
ATOM 3680 C CA . LEU A 1 462 ? -8.870 23.281 -14.865 1.00 46.09 462 LEU A CA 1
ATOM 3681 C C . LEU A 1 462 ? -10.148 23.356 -15.708 1.00 46.09 462 LEU A C 1
ATOM 3683 O O . LEU A 1 462 ? -11.230 22.993 -15.244 1.00 46.09 462 LEU A O 1
ATOM 3687 N N . GLN A 1 463 ? -10.022 23.823 -16.953 1.00 44.00 463 GLN A N 1
ATOM 3688 C CA . GLN A 1 463 ? -11.065 23.637 -17.959 1.00 44.00 463 GLN A CA 1
ATOM 3689 C C . GLN A 1 463 ? -11.351 22.136 -18.108 1.00 44.00 463 GLN A C 1
ATOM 3691 O O . GLN A 1 463 ? -10.456 21.305 -17.950 1.00 44.00 463 GLN A O 1
ATOM 3696 N N . GLN A 1 464 ? -12.595 21.790 -18.431 1.00 40.66 464 GLN A N 1
ATOM 3697 C CA . GLN A 1 464 ? -13.164 20.433 -18.430 1.00 40.66 464 GLN A CA 1
ATOM 3698 C C . GLN A 1 464 ? -12.490 19.425 -19.405 1.00 40.66 464 GLN A C 1
ATOM 3700 O O . GLN A 1 464 ? -12.995 18.319 -19.581 1.00 40.66 464 GLN A O 1
ATOM 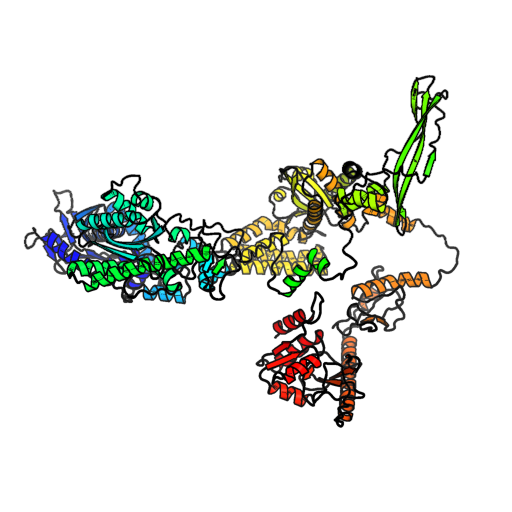3705 N N . GLY A 1 465 ? -11.347 19.780 -20.010 1.00 46.19 465 GLY A N 1
ATOM 3706 C CA . GLY A 1 465 ? -10.553 18.970 -20.940 1.00 46.19 465 GLY A CA 1
ATOM 3707 C C . GLY A 1 465 ? -9.156 18.531 -20.460 1.00 46.19 465 GLY A C 1
ATOM 3708 O O . GLY A 1 465 ? -8.619 17.580 -21.028 1.00 46.19 465 GLY A O 1
ATOM 3709 N N . ASP A 1 466 ? -8.563 19.133 -19.417 1.00 54.34 466 ASP A N 1
ATOM 3710 C CA . ASP A 1 466 ? -7.196 18.779 -18.988 1.00 54.34 466 ASP A CA 1
ATOM 3711 C C . ASP A 1 466 ? -7.194 17.518 -18.096 1.00 54.34 466 ASP A C 1
ATOM 3713 O O . ASP A 1 466 ? -7.591 17.529 -16.930 1.00 54.34 466 ASP A O 1
ATOM 3717 N N . LYS A 1 467 ? -6.729 16.392 -18.653 1.00 71.25 467 LYS A N 1
ATOM 3718 C CA . LYS A 1 467 ? -6.661 15.055 -18.025 1.00 71.25 467 LYS A CA 1
ATOM 3719 C C . LYS A 1 467 ? -5.552 14.939 -16.957 1.00 71.25 467 LYS A C 1
ATOM 3721 O O . LYS A 1 467 ? -4.721 14.037 -17.041 1.00 71.25 467 LYS A O 1
ATOM 3726 N N . VAL A 1 468 ? -5.504 15.831 -15.967 1.00 80.81 468 VAL A N 1
ATOM 3727 C CA . VAL A 1 468 ? -4.428 15.905 -14.952 1.00 80.81 468 VAL A CA 1
ATOM 3728 C C . VAL A 1 468 ? -4.933 15.510 -13.560 1.00 80.81 468 VAL A C 1
ATOM 3730 O O . VAL A 1 468 ? -5.984 15.965 -13.118 1.00 80.81 468 VAL A O 1
ATOM 3733 N N . VAL A 1 469 ? -4.179 14.671 -12.844 1.00 79.38 469 VAL A N 1
ATOM 3734 C CA . VAL A 1 469 ? -4.511 14.160 -11.504 1.00 79.38 469 VAL A CA 1
ATOM 3735 C C . VAL A 1 469 ? -3.318 14.324 -10.563 1.00 79.38 469 VAL A C 1
ATOM 3737 O O . VAL A 1 469 ? -2.260 13.734 -10.770 1.00 79.38 469 VAL A O 1
ATOM 3740 N N . HIS A 1 470 ? -3.473 15.070 -9.472 1.00 77.25 470 HIS A N 1
ATOM 3741 C CA . HIS A 1 470 ? -2.450 15.103 -8.425 1.00 77.25 470 HIS A CA 1
ATOM 3742 C C . HIS A 1 470 ? -2.508 13.823 -7.583 1.00 77.25 470 HIS A C 1
ATOM 3744 O O . HIS A 1 470 ? -3.566 13.401 -7.132 1.00 77.25 470 HIS A O 1
ATOM 3750 N N . THR A 1 471 ? -1.373 13.186 -7.302 1.00 68.38 471 THR A N 1
ATOM 3751 C CA . THR A 1 471 ? -1.370 11.970 -6.473 1.00 68.38 471 THR A CA 1
ATOM 3752 C C . THR A 1 471 ? -1.770 12.233 -5.028 1.00 68.38 471 THR A C 1
ATOM 3754 O O . THR A 1 471 ? -2.173 11.305 -4.341 1.00 68.38 471 THR A O 1
ATOM 3757 N N . ASP A 1 472 ? -1.668 13.483 -4.570 1.00 64.31 472 ASP A N 1
ATOM 3758 C CA . ASP A 1 472 ? -2.180 13.914 -3.266 1.00 64.31 472 ASP A CA 1
ATOM 3759 C C . ASP A 1 472 ? -3.722 13.945 -3.223 1.00 64.31 472 ASP A C 1
ATOM 3761 O O . ASP A 1 472 ? -4.290 13.853 -2.134 1.00 64.31 472 ASP A O 1
ATOM 3765 N N . SER A 1 473 ? -4.393 14.046 -4.381 1.00 58.72 473 SER A N 1
ATOM 3766 C CA . SER A 1 473 ? -5.854 13.952 -4.506 1.00 58.72 473 SER A CA 1
ATOM 3767 C C . SER A 1 473 ? -6.342 12.534 -4.829 1.00 58.72 473 SER A C 1
ATOM 3769 O O . SER A 1 473 ? -7.533 12.248 -4.701 1.00 58.72 473 SER A O 1
ATOM 3771 N N . LEU A 1 474 ? -5.436 11.606 -5.172 1.00 56.66 474 LEU A N 1
ATOM 3772 C CA . LEU A 1 474 ? -5.751 10.177 -5.187 1.00 56.66 474 LEU A CA 1
ATOM 3773 C C . LEU A 1 474 ? -6.024 9.734 -3.744 1.00 56.66 474 LEU A C 1
ATOM 3775 O O . LEU A 1 474 ? -5.115 9.700 -2.912 1.00 56.66 474 LEU A O 1
ATOM 3779 N N . LYS A 1 475 ? -7.288 9.413 -3.446 1.00 46.69 475 LYS A N 1
ATOM 3780 C CA . LYS A 1 475 ? -7.736 8.977 -2.117 1.00 46.69 475 LYS A CA 1
ATOM 3781 C C . LYS A 1 475 ? -6.825 7.874 -1.574 1.00 46.69 475 LYS A C 1
ATOM 3783 O O . LYS A 1 475 ? -6.688 6.806 -2.165 1.00 46.69 475 LYS A O 1
ATOM 3788 N N . ASP A 1 476 ? -6.202 8.162 -0.434 1.00 41.25 476 ASP A N 1
ATOM 3789 C CA . ASP A 1 476 ? -5.391 7.235 0.349 1.00 41.25 476 ASP A CA 1
ATOM 3790 C C . ASP A 1 476 ? -6.322 6.116 0.857 1.00 41.25 476 ASP A C 1
ATOM 3792 O O . ASP A 1 476 ? -6.966 6.264 1.894 1.00 41.25 476 ASP A O 1
ATOM 3796 N N . ASP A 1 477 ? -6.372 4.968 0.173 1.00 36.31 477 ASP A N 1
ATOM 3797 C CA . ASP A 1 477 ? -6.959 3.719 0.702 1.00 36.31 477 ASP A CA 1
ATOM 3798 C C . ASP A 1 477 ? -6.108 3.147 1.867 1.00 36.31 477 ASP A C 1
ATOM 3800 O O . ASP A 1 477 ? -6.033 1.939 2.120 1.00 36.31 477 ASP A O 1
ATOM 3804 N N . CYS A 1 478 ? -5.414 4.009 2.615 1.00 33.09 478 CYS A N 1
ATOM 3805 C CA . CYS A 1 478 ? -4.870 3.680 3.915 1.00 33.09 478 CYS A CA 1
ATOM 3806 C C . CYS A 1 478 ? -5.995 3.685 4.950 1.00 33.09 478 CYS A C 1
ATOM 3808 O O . CYS A 1 478 ? -6.380 4.720 5.491 1.00 33.09 478 CYS A O 1
ATOM 3810 N N . ILE A 1 479 ? -6.381 2.477 5.354 1.00 39.97 479 ILE A N 1
ATOM 3811 C CA . ILE A 1 479 ? -7.292 2.112 6.456 1.00 39.97 479 ILE A CA 1
ATOM 3812 C C . ILE A 1 479 ? -6.864 2.692 7.839 1.00 39.97 479 ILE A C 1
ATOM 3814 O O . ILE A 1 479 ? -7.481 2.419 8.868 1.00 39.97 479 ILE A O 1
ATOM 3818 N N . HIS A 1 480 ? -5.834 3.545 7.924 1.00 42.16 480 HIS A N 1
ATOM 3819 C CA . HIS A 1 480 ? -5.252 3.991 9.193 1.00 42.16 480 HIS A CA 1
ATOM 3820 C C . HIS A 1 480 ? -4.839 5.478 9.260 1.00 42.16 480 HIS A C 1
ATOM 3822 O O . HIS A 1 480 ? -3.680 5.762 9.562 1.00 42.16 480 HIS A O 1
ATOM 3828 N N . ARG A 1 481 ? -5.764 6.444 9.114 1.00 31.31 481 ARG A N 1
ATOM 3829 C CA . ARG A 1 481 ? -5.661 7.766 9.789 1.00 31.31 481 ARG A CA 1
ATOM 3830 C C . ARG A 1 481 ? -7.037 8.318 10.186 1.00 31.31 481 ARG A C 1
ATOM 3832 O O . ARG A 1 481 ? -7.940 8.425 9.374 1.00 31.31 481 ARG A O 1
ATOM 3839 N N . PHE A 1 482 ? -7.175 8.697 11.458 1.00 42.09 482 PHE A N 1
ATOM 3840 C CA . PHE A 1 482 ? -8.367 9.348 12.012 1.00 42.09 482 PHE A CA 1
ATOM 3841 C C . PHE A 1 482 ? -8.477 10.802 11.494 1.00 42.09 482 PHE A C 1
ATOM 3843 O O . PHE A 1 482 ? -7.773 11.679 11.992 1.00 42.09 482 PHE A O 1
ATOM 3850 N N . GLY A 1 483 ? -9.354 11.034 10.506 1.00 40.56 483 GLY A N 1
ATOM 3851 C CA . GLY A 1 483 ? -9.694 12.320 9.868 1.00 40.56 483 GLY A CA 1
ATOM 3852 C C . GLY A 1 483 ? -10.777 12.135 8.783 1.00 40.56 483 GLY A C 1
ATOM 3853 O O . GLY A 1 483 ? -11.056 10.997 8.424 1.00 40.56 483 GLY A O 1
ATOM 3854 N N . LYS A 1 484 ? -11.439 13.218 8.329 1.00 37.97 484 LYS A N 1
ATOM 3855 C CA . LYS A 1 484 ? -12.682 13.196 7.516 1.00 37.97 484 LYS A CA 1
ATOM 3856 C C . LYS A 1 484 ? -12.517 12.384 6.212 1.00 37.97 484 LYS A C 1
ATOM 3858 O O . LYS A 1 484 ? -11.595 12.637 5.450 1.00 37.97 484 LYS A O 1
ATOM 3863 N N . ILE A 1 485 ? -13.420 11.424 6.004 1.00 41.66 485 ILE A N 1
ATOM 3864 C CA . ILE A 1 485 ? -13.414 10.416 4.932 1.00 41.66 485 ILE A CA 1
ATOM 3865 C C . ILE A 1 485 ? -14.283 10.916 3.766 1.00 41.66 485 ILE A C 1
ATOM 3867 O O . ILE A 1 485 ? -15.415 11.348 4.003 1.00 41.66 485 ILE A O 1
ATOM 3871 N N . GLU A 1 486 ? -13.777 10.860 2.533 1.00 40.59 486 GLU A N 1
ATOM 3872 C CA . GLU A 1 486 ? -14.582 11.056 1.321 1.00 40.59 486 GLU A CA 1
ATOM 3873 C C . GLU A 1 486 ? -15.118 9.709 0.841 1.00 40.59 486 GLU A C 1
ATOM 3875 O O . GLU A 1 486 ? -14.363 8.837 0.403 1.00 40.59 486 GLU A O 1
ATOM 3880 N N . PHE A 1 487 ? -16.430 9.538 0.903 1.00 47.03 487 PHE A N 1
ATOM 3881 C CA . PHE A 1 487 ? -17.064 8.262 0.613 1.00 47.03 487 PHE A CA 1
ATOM 3882 C C . PHE A 1 487 ? -17.412 8.156 -0.874 1.00 47.03 487 PHE A C 1
ATOM 3884 O O . PHE A 1 487 ? -17.872 9.116 -1.475 1.00 47.03 487 PHE A O 1
ATOM 3891 N N . LEU A 1 488 ? -17.196 6.982 -1.473 1.00 33.84 488 LEU A N 1
ATOM 3892 C CA . LEU A 1 488 ? -17.568 6.697 -2.868 1.00 33.84 488 LEU A CA 1
ATOM 3893 C C . LEU A 1 488 ? -19.100 6.654 -3.074 1.00 33.84 488 LEU A C 1
ATOM 3895 O O . LEU A 1 488 ? -19.576 6.689 -4.201 1.00 33.84 488 LEU A O 1
ATOM 3899 N N . ILE A 1 489 ? -19.856 6.574 -1.972 1.00 39.72 489 ILE A N 1
ATOM 3900 C CA . ILE A 1 489 ? -21.320 6.561 -1.921 1.00 39.72 489 ILE A CA 1
ATOM 3901 C C . ILE A 1 489 ? -21.808 7.973 -1.538 1.00 39.72 489 ILE A C 1
ATOM 3903 O O . ILE A 1 489 ? -21.447 8.444 -0.449 1.00 39.72 489 ILE A O 1
ATOM 3907 N N . PRO A 1 490 ? -22.646 8.633 -2.367 1.00 42.97 490 PRO A N 1
ATOM 3908 C CA . PRO A 1 490 ? -23.123 10.002 -2.127 1.00 42.97 490 PRO A CA 1
ATOM 3909 C C . PRO A 1 490 ? -23.812 10.185 -0.767 1.00 42.97 490 PRO A C 1
ATOM 3911 O O . PRO A 1 490 ? -23.644 11.214 -0.106 1.00 42.97 490 PRO A O 1
ATOM 3914 N N . ASP A 1 491 ? -24.510 9.154 -0.292 1.00 43.03 491 ASP A N 1
ATOM 3915 C CA . ASP A 1 491 ? -25.244 9.176 0.975 1.00 43.03 491 ASP A CA 1
ATOM 3916 C C . ASP A 1 491 ? -24.331 9.183 2.200 1.00 43.03 491 ASP A C 1
ATOM 3918 O O . ASP A 1 491 ? -24.612 9.860 3.189 1.00 43.03 491 ASP A O 1
ATOM 3922 N N . PHE A 1 492 ? -23.184 8.510 2.141 1.00 40.78 492 PHE A N 1
ATOM 3923 C CA . PHE A 1 492 ? -22.220 8.511 3.243 1.00 40.78 492 PHE A CA 1
ATOM 3924 C C . PHE A 1 492 ? -21.476 9.837 3.340 1.00 40.78 492 PHE A C 1
ATOM 3926 O O . PHE A 1 492 ? -21.209 10.324 4.444 1.00 40.78 492 PHE A O 1
ATOM 3933 N N . GLU A 1 493 ? -21.225 10.485 2.205 1.00 42.41 493 GLU A N 1
ATOM 3934 C CA . GLU A 1 493 ? -20.727 11.853 2.201 1.00 42.41 493 GLU A CA 1
ATOM 3935 C C . GLU A 1 493 ? -21.780 12.842 2.727 1.00 42.41 493 GLU A C 1
ATOM 3937 O O . GLU A 1 493 ? -21.452 13.721 3.531 1.00 42.41 493 GLU A O 1
ATOM 3942 N N . ARG A 1 494 ? -23.058 12.659 2.379 1.00 44.69 494 ARG A N 1
ATOM 3943 C CA . ARG A 1 494 ? -24.184 13.475 2.864 1.00 44.69 494 ARG A CA 1
ATOM 3944 C C . ARG A 1 494 ? -24.441 13.287 4.367 1.00 44.69 494 ARG A C 1
ATOM 3946 O O . ARG A 1 494 ? -24.626 14.272 5.082 1.00 44.69 494 ARG A O 1
ATOM 3953 N N . ILE A 1 495 ? -24.333 12.065 4.892 1.00 43.62 495 ILE A N 1
ATOM 3954 C CA . ILE A 1 495 ? -24.435 11.742 6.328 1.00 43.62 495 ILE A CA 1
ATOM 3955 C C . ILE A 1 495 ? -23.256 12.318 7.119 1.00 43.62 495 ILE A C 1
ATOM 3957 O O . ILE A 1 495 ? -23.461 12.847 8.217 1.00 43.62 495 ILE A O 1
ATOM 3961 N N . ASN A 1 496 ? -22.044 12.264 6.560 1.00 45.19 496 ASN A N 1
ATOM 3962 C CA . ASN A 1 496 ? -20.836 12.815 7.175 1.00 45.19 496 ASN A CA 1
ATOM 3963 C C . ASN A 1 496 ? -20.822 14.359 7.150 1.00 45.19 496 ASN A C 1
ATOM 3965 O O . ASN A 1 496 ? -20.440 14.994 8.136 1.00 45.19 496 ASN A O 1
ATOM 3969 N N . LYS A 1 497 ? -21.305 14.990 6.067 1.00 44.75 497 LYS A N 1
ATOM 3970 C CA . LYS A 1 497 ? -21.526 16.449 5.991 1.00 44.75 497 LYS A CA 1
ATOM 3971 C C . LYS A 1 497 ? -22.613 16.909 6.971 1.00 44.75 497 LYS A C 1
ATOM 3973 O O . LYS A 1 497 ? -22.437 17.944 7.608 1.00 44.75 497 LYS A O 1
ATOM 3978 N N . ALA A 1 498 ? -23.654 16.100 7.186 1.00 44.81 498 ALA A N 1
ATOM 3979 C CA . ALA A 1 498 ? -24.729 16.377 8.140 1.00 44.81 498 ALA A CA 1
ATOM 3980 C C . ALA A 1 498 ? -24.386 16.103 9.622 1.00 44.81 498 ALA A C 1
ATOM 3982 O O . ALA A 1 498 ? -25.219 16.312 10.507 1.00 44.81 498 ALA A O 1
ATOM 3983 N N . ALA A 1 499 ? -23.189 15.581 9.905 1.00 40.75 499 ALA A N 1
ATOM 3984 C CA . ALA A 1 499 ? -22.734 15.214 11.248 1.00 40.75 499 ALA A CA 1
ATOM 3985 C C . ALA A 1 499 ? -21.710 16.199 11.846 1.00 40.75 499 ALA A C 1
ATOM 3987 O O . ALA A 1 499 ? -21.264 16.004 12.977 1.00 40.75 499 ALA A O 1
ATOM 3988 N N . TYR A 1 500 ? -21.338 17.259 11.118 1.00 39.88 500 TYR A N 1
ATOM 3989 C CA . TYR A 1 500 ? -20.496 18.330 11.655 1.00 39.88 500 TYR A CA 1
ATOM 3990 C C . TYR A 1 500 ? -21.306 19.283 12.539 1.00 39.88 500 TYR A C 1
ATOM 3992 O O . TYR A 1 500 ? -22.459 19.595 12.242 1.00 39.88 500 TYR A O 1
ATOM 4000 N N . TRP A 1 501 ? -20.674 19.761 13.614 1.00 37.38 501 TRP A N 1
ATOM 4001 C CA . TRP A 1 501 ? -21.300 20.614 14.631 1.00 37.38 501 TRP A CA 1
ATOM 4002 C C . TRP A 1 501 ? -22.016 21.839 14.036 1.00 37.38 501 TRP A C 1
ATOM 4004 O O . TRP A 1 501 ? -23.124 22.164 14.456 1.00 37.38 501 TRP A O 1
ATOM 4014 N N . ASP A 1 502 ? -21.425 22.461 13.015 1.00 34.84 502 ASP A N 1
ATOM 4015 C CA . ASP A 1 502 ? -21.942 23.695 12.413 1.00 34.84 502 ASP A CA 1
ATOM 4016 C C . ASP A 1 502 ? -23.175 23.449 11.513 1.00 34.84 502 ASP A C 1
ATOM 4018 O O . ASP A 1 502 ? -24.115 24.241 11.525 1.00 34.84 502 ASP A O 1
ATOM 4022 N N . TYR A 1 503 ? -23.265 22.286 10.845 1.00 41.38 503 TYR A N 1
ATOM 4023 C CA . TYR A 1 503 ? -24.424 21.904 10.017 1.00 41.38 503 TYR A CA 1
ATOM 4024 C C . TYR A 1 503 ? -25.712 21.756 10.845 1.00 41.38 503 TYR A C 1
ATOM 4026 O O . TYR A 1 503 ? -26.798 22.124 10.394 1.00 41.38 503 TYR A O 1
ATOM 4034 N N . GLN A 1 504 ? -25.608 21.253 12.082 1.00 39.34 504 GLN A N 1
ATOM 4035 C CA . GLN A 1 504 ? -26.769 21.113 12.969 1.00 39.34 504 GLN A CA 1
ATOM 4036 C C . GLN A 1 504 ? -27.279 22.454 13.517 1.00 39.34 504 GLN A C 1
ATOM 4038 O O . GLN A 1 504 ? -28.463 22.568 13.828 1.00 39.34 504 GLN A O 1
ATOM 4043 N N . GLN A 1 505 ? -26.415 23.468 13.613 1.00 39.88 505 GLN A N 1
ATOM 4044 C CA . GLN A 1 505 ? -26.780 24.798 14.115 1.00 39.88 505 GLN A CA 1
ATOM 4045 C C . GLN A 1 505 ? -27.426 25.683 13.038 1.00 39.88 505 GLN A C 1
ATOM 4047 O O . GLN A 1 505 ? -28.287 26.495 13.364 1.00 39.88 505 GLN A O 1
ATOM 4052 N N . GLU A 1 506 ? -27.049 25.525 11.766 1.00 38.47 506 GLU A N 1
ATOM 4053 C CA . GLU A 1 506 ? -27.515 26.399 10.677 1.00 38.47 506 GLU A CA 1
ATOM 4054 C C . GLU A 1 506 ? -28.806 25.931 9.986 1.00 38.47 506 GLU A C 1
ATOM 4056 O O . GLU A 1 506 ? -29.561 26.768 9.493 1.00 38.47 506 GLU A O 1
ATOM 4061 N N . LYS A 1 507 ? -29.078 24.617 9.936 1.00 37.62 507 LYS A N 1
ATOM 4062 C CA . LYS A 1 507 ? -30.176 24.051 9.119 1.00 37.62 507 LYS A CA 1
ATOM 4063 C C . LYS A 1 507 ? -31.347 23.449 9.904 1.00 37.62 507 LYS A C 1
ATOM 4065 O O . LYS A 1 507 ? -32.429 23.336 9.340 1.00 37.62 507 LYS A O 1
ATOM 4070 N N . VAL A 1 508 ? -31.161 23.060 11.170 1.00 37.94 508 VAL A N 1
ATOM 4071 C CA . VAL A 1 508 ? -32.184 22.330 11.959 1.00 37.94 508 VAL A CA 1
ATOM 4072 C C . VAL A 1 508 ? -32.901 23.222 12.983 1.00 37.94 508 VAL A C 1
ATOM 4074 O O . VAL A 1 508 ? -34.011 22.904 13.399 1.00 37.94 508 VAL A O 1
ATOM 4077 N N . GLN A 1 509 ? -32.329 24.366 13.371 1.00 33.50 509 GLN A N 1
ATOM 4078 C CA . GLN A 1 509 ? -32.975 25.295 14.306 1.00 33.50 509 GLN A CA 1
ATOM 4079 C C . GLN A 1 509 ? -33.267 26.651 13.654 1.00 33.50 509 GLN A C 1
ATOM 4081 O O . GLN A 1 509 ? -32.377 27.481 13.474 1.00 33.50 509 GLN A O 1
ATOM 4086 N N . ILE A 1 510 ? -34.545 26.918 13.364 1.00 33.06 510 ILE A N 1
ATOM 4087 C CA . ILE A 1 510 ? -35.018 28.271 13.047 1.00 33.06 510 ILE A CA 1
ATOM 4088 C C . ILE A 1 510 ? -35.178 29.056 14.357 1.00 33.06 510 ILE A C 1
ATOM 4090 O O . ILE A 1 510 ? -36.140 28.916 15.103 1.00 33.06 510 ILE A O 1
ATOM 4094 N N . ARG A 1 511 ? -34.129 29.841 14.614 1.00 31.31 511 ARG A N 1
ATOM 4095 C CA . ARG A 1 511 ? -34.028 31.146 15.293 1.00 31.31 511 ARG A CA 1
ATOM 4096 C C . ARG A 1 511 ? -35.075 31.510 16.357 1.00 31.31 511 ARG A C 1
ATOM 4098 O O . ARG A 1 511 ? -36.144 32.024 16.060 1.00 31.31 511 ARG A O 1
ATOM 4105 N N . GLY A 1 512 ? -34.600 31.511 17.604 1.00 28.56 512 GLY A N 1
ATOM 4106 C CA . GLY A 1 512 ? -35.020 32.447 18.648 1.00 28.56 512 GLY A CA 1
ATOM 4107 C C . GLY A 1 512 ? -33.868 33.373 19.063 1.00 28.56 512 GLY A C 1
ATOM 4108 O O . GLY A 1 512 ? -33.158 33.092 20.020 1.00 28.56 512 GLY A O 1
ATOM 4109 N N . ASN A 1 513 ? -33.713 34.480 18.332 1.00 31.31 513 ASN A N 1
ATOM 4110 C CA . ASN A 1 513 ? -33.014 35.727 18.683 1.00 31.31 513 ASN A CA 1
ATOM 4111 C C . ASN A 1 513 ? -31.487 35.757 18.946 1.00 31.31 513 ASN A C 1
ATOM 4113 O O . ASN A 1 513 ? -30.975 35.558 20.051 1.00 31.31 513 ASN A O 1
ATOM 4117 N N . GLN A 1 514 ? -30.775 36.251 17.923 1.00 34.47 514 GLN A N 1
ATOM 4118 C CA . GLN A 1 514 ? -29.525 37.001 18.041 1.00 34.47 514 GLN A CA 1
ATOM 4119 C C . GLN A 1 514 ? -29.765 38.295 18.836 1.00 34.47 514 GLN A C 1
ATOM 4121 O O . GLN A 1 514 ? -30.180 39.292 18.264 1.00 34.47 514 GLN A O 1
ATOM 4126 N N . ASN A 1 515 ? -29.498 38.309 20.146 1.00 34.66 515 ASN A N 1
ATOM 4127 C CA . ASN A 1 515 ? -29.154 39.570 20.831 1.00 34.66 515 ASN A CA 1
ATOM 4128 C C . ASN A 1 515 ? -28.385 39.439 22.158 1.00 34.66 515 ASN A C 1
ATOM 4130 O O . ASN A 1 515 ? -28.321 40.375 22.951 1.00 34.66 515 ASN A O 1
ATOM 4134 N N . ARG A 1 516 ? -27.714 38.310 22.428 1.00 32.44 516 ARG A N 1
ATOM 4135 C CA . ARG A 1 516 ? -26.863 38.181 23.631 1.00 32.44 516 ARG A CA 1
ATOM 4136 C C . ARG A 1 516 ? -25.484 37.588 23.353 1.00 32.44 516 ARG A C 1
ATOM 4138 O O . ARG A 1 516 ? -25.060 36.633 23.992 1.00 32.44 516 ARG A O 1
ATOM 4145 N N . ARG A 1 517 ? -24.725 38.215 22.448 1.00 29.48 517 ARG A N 1
ATOM 4146 C CA . ARG A 1 517 ? -23.253 38.057 22.387 1.00 29.48 517 ARG A CA 1
ATOM 4147 C C . ARG A 1 517 ? -22.454 39.343 22.637 1.00 29.48 517 ARG A C 1
ATOM 4149 O O . ARG A 1 517 ? -21.241 39.334 22.488 1.00 29.48 517 ARG A O 1
ATOM 4156 N N . ARG A 1 518 ? -23.093 40.400 23.158 1.00 35.06 518 ARG A N 1
ATOM 4157 C CA . ARG A 1 518 ? -22.414 41.599 23.701 1.00 35.06 518 ARG A CA 1
ATOM 4158 C C . ARG A 1 518 ? -22.424 41.725 25.236 1.00 35.06 518 ARG A C 1
ATOM 4160 O O . ARG A 1 518 ? -21.987 42.738 25.761 1.00 35.06 518 ARG A O 1
ATOM 4167 N N . VAL A 1 519 ? -22.848 40.691 25.976 1.00 37.22 519 VAL A N 1
ATOM 4168 C CA . VAL A 1 519 ? -22.931 40.734 27.461 1.00 37.22 519 VAL A CA 1
ATOM 4169 C C . VAL A 1 519 ? -21.981 39.751 28.176 1.00 37.22 519 VAL A C 1
ATOM 4171 O O . VAL A 1 519 ? -21.867 39.782 29.395 1.00 37.22 519 VAL A O 1
ATOM 4174 N N . VAL A 1 520 ? -21.218 38.909 27.467 1.00 34.91 520 VAL A N 1
ATOM 4175 C CA . VAL A 1 520 ? -20.398 37.855 28.121 1.00 34.91 520 VAL A CA 1
ATOM 4176 C C . VAL A 1 520 ? -18.912 38.230 28.286 1.00 34.91 520 VAL A C 1
ATOM 4178 O O . VAL A 1 520 ? -18.102 37.390 28.660 1.00 34.91 520 VAL A O 1
ATOM 4181 N N . SER A 1 521 ? -18.536 39.500 28.096 1.00 33.88 521 SER A N 1
ATOM 4182 C CA . SER A 1 521 ? -17.179 39.994 28.410 1.00 33.88 521 SER A CA 1
ATOM 4183 C C . SER A 1 521 ? -17.108 40.994 29.571 1.00 33.88 521 SER A C 1
ATOM 4185 O O . SER A 1 521 ? -16.039 41.532 29.841 1.00 33.88 521 SER A O 1
ATOM 4187 N N . ARG A 1 522 ? -18.189 41.195 30.338 1.00 32.41 522 ARG A N 1
ATOM 4188 C CA . ARG A 1 522 ? -18.125 41.926 31.615 1.00 32.41 522 ARG A CA 1
ATOM 4189 C C . ARG A 1 522 ? -18.185 40.964 32.799 1.00 32.41 522 ARG A C 1
ATOM 4191 O O . ARG A 1 522 ? -19.240 40.500 33.214 1.00 32.41 522 ARG A O 1
ATOM 4198 N N . THR A 1 523 ? -16.995 40.654 33.303 1.00 45.12 523 THR A N 1
ATOM 4199 C CA . THR A 1 523 ? -16.664 40.519 34.727 1.00 45.12 523 THR A CA 1
ATOM 4200 C C . THR A 1 523 ? -17.788 40.000 35.633 1.00 45.12 523 THR A C 1
ATOM 4202 O O . THR A 1 523 ? -18.469 40.772 36.302 1.00 45.12 523 THR A O 1
ATOM 4205 N N . ARG A 1 524 ? -17.911 38.676 35.786 1.00 35.53 524 ARG A N 1
ATOM 4206 C CA . ARG A 1 524 ? -18.407 38.128 37.056 1.00 35.53 524 ARG A CA 1
ATOM 4207 C C . ARG A 1 524 ? -17.206 37.833 37.938 1.00 35.53 524 ARG A C 1
ATOM 4209 O O . ARG A 1 524 ? -16.597 36.770 37.847 1.00 35.53 524 ARG A O 1
ATOM 4216 N N . ARG A 1 525 ? -16.874 38.799 38.802 1.00 37.41 525 ARG A N 1
ATOM 4217 C CA . ARG A 1 525 ? -16.176 38.510 40.059 1.00 37.41 525 ARG A CA 1
ATOM 4218 C C . ARG A 1 525 ? -16.882 37.305 40.684 1.00 37.41 525 ARG A C 1
ATOM 4220 O O . ARG A 1 525 ? -18.097 37.342 40.879 1.00 37.41 525 ARG A O 1
ATOM 4227 N N . ASN A 1 526 ? -16.137 36.236 40.955 1.00 37.91 526 ASN A N 1
ATOM 4228 C CA . ASN A 1 526 ? -16.616 35.138 41.783 1.00 37.91 526 ASN A CA 1
ATOM 4229 C C . ASN A 1 526 ? -16.871 35.705 43.182 1.00 37.91 526 ASN A C 1
ATOM 4231 O O . ASN A 1 526 ? -15.988 35.691 44.034 1.00 37.91 526 ASN A O 1
ATOM 4235 N N . VAL A 1 527 ? -18.078 36.211 43.424 1.00 42.06 527 VAL A N 1
ATOM 4236 C CA . VAL A 1 527 ? -18.590 36.314 44.782 1.00 42.06 527 VAL A CA 1
ATOM 4237 C C . VAL A 1 527 ? -18.778 34.871 45.225 1.00 42.06 527 VAL A C 1
ATOM 4239 O O . VAL A 1 527 ? -19.757 34.216 44.867 1.00 42.06 527 VAL A O 1
ATOM 4242 N N . THR A 1 528 ? -17.807 34.330 45.959 1.00 41.56 528 THR A N 1
ATOM 4243 C CA . THR A 1 528 ? -18.033 33.159 46.802 1.00 41.56 528 THR A CA 1
ATOM 4244 C C . THR A 1 528 ? -19.108 33.547 47.806 1.00 41.56 528 THR A C 1
ATOM 4246 O O . THR A 1 528 ? -18.799 34.021 48.896 1.00 41.56 528 THR A O 1
ATOM 4249 N N . LYS A 1 529 ? -20.388 33.389 47.440 1.00 48.06 529 LYS A N 1
ATOM 4250 C CA . LYS A 1 529 ? -21.468 33.383 48.427 1.00 48.06 529 LYS A CA 1
ATOM 4251 C C . LYS A 1 529 ? -21.073 32.326 49.457 1.00 48.06 529 LYS A C 1
ATOM 4253 O O . LYS A 1 529 ? -20.858 31.170 49.085 1.00 48.06 529 LYS A O 1
ATOM 4258 N N . ARG A 1 530 ? -20.908 32.726 50.725 1.00 51.44 530 ARG A N 1
ATOM 4259 C CA . ARG A 1 530 ? -20.744 31.788 51.844 1.00 51.44 530 ARG A CA 1
ATOM 4260 C C . ARG A 1 530 ? -21.920 30.825 51.770 1.00 51.44 530 ARG A C 1
ATOM 4262 O O . ARG A 1 530 ? -23.066 31.227 51.936 1.00 51.44 530 ARG A O 1
ATOM 4269 N N . ILE A 1 531 ? -21.640 29.578 51.415 1.00 65.00 531 ILE A N 1
ATOM 4270 C CA . ILE A 1 531 ? -22.686 28.578 51.270 1.00 65.00 531 ILE A CA 1
ATOM 4271 C C . ILE A 1 531 ? -23.123 28.185 52.681 1.00 65.00 531 ILE A C 1
ATOM 4273 O O . ILE A 1 531 ? -22.292 27.713 53.458 1.00 65.00 531 ILE A O 1
ATOM 4277 N N . SER A 1 532 ? -24.399 28.389 53.010 1.00 69.69 532 SER A N 1
ATOM 4278 C CA . SER A 1 532 ? -24.950 27.976 54.297 1.00 69.69 532 SER A CA 1
ATOM 4279 C C . SER A 1 532 ? -24.905 26.445 54.438 1.00 69.69 532 SER A C 1
ATOM 4281 O O . SER A 1 532 ? -25.182 25.725 53.469 1.00 69.69 532 SER A O 1
ATOM 4283 N N . PRO A 1 533 ? -24.516 25.916 55.612 1.00 79.75 533 PRO A N 1
ATOM 4284 C CA . PRO A 1 533 ? -24.544 24.482 55.853 1.00 79.75 533 PRO A CA 1
ATOM 4285 C C . PRO A 1 533 ? -25.990 23.978 55.894 1.00 79.75 533 PRO A C 1
ATOM 4287 O O . PRO A 1 533 ? -26.854 24.598 56.502 1.00 79.75 533 PRO A O 1
ATOM 4290 N N . ASN A 1 534 ? -26.251 22.833 55.260 1.00 85.56 534 ASN A N 1
ATOM 4291 C CA . ASN A 1 534 ? -27.552 22.161 55.319 1.00 85.56 534 ASN A CA 1
ATOM 4292 C C . ASN A 1 534 ? -27.809 21.536 56.695 1.00 85.56 534 ASN A C 1
ATOM 4294 O O . ASN A 1 534 ? -28.956 21.364 57.089 1.00 85.56 534 ASN A O 1
ATOM 4298 N N . LYS A 1 535 ? -26.741 21.139 57.393 1.00 87.06 535 LYS A N 1
ATOM 4299 C CA . LYS A 1 535 ? -26.796 20.555 58.734 1.00 87.06 535 LYS A CA 1
ATOM 4300 C C . LYS A 1 535 ? -25.561 20.986 59.520 1.00 87.06 535 LYS A C 1
ATOM 4302 O O . LYS A 1 535 ? -24.458 20.937 58.976 1.00 87.06 535 LYS A O 1
ATOM 4307 N N . THR A 1 536 ? -25.732 21.349 60.784 1.00 86.50 536 THR A N 1
ATOM 4308 C CA . THR A 1 536 ? -24.622 21.513 61.731 1.00 86.50 536 THR A CA 1
ATOM 4309 C C . THR A 1 536 ? -24.640 20.330 62.691 1.00 86.50 536 THR A C 1
ATOM 4311 O O . THR A 1 536 ? -25.702 19.968 63.187 1.00 86.50 536 THR A O 1
ATOM 4314 N N . ILE A 1 537 ? -23.496 19.677 62.885 1.00 85.56 537 ILE A N 1
ATOM 4315 C CA . ILE A 1 537 ? -23.330 18.574 63.837 1.00 85.56 537 ILE A CA 1
ATOM 4316 C C . ILE A 1 537 ? -22.367 19.051 64.913 1.00 85.56 537 ILE A C 1
ATOM 4318 O O . ILE A 1 537 ? -21.222 19.392 64.609 1.00 85.56 537 ILE A O 1
ATOM 4322 N N . GLU A 1 538 ? -22.838 19.081 66.153 1.00 84.94 538 GLU A N 1
ATOM 4323 C CA . GLU A 1 538 ? -21.985 19.340 67.304 1.00 84.94 538 GLU A CA 1
ATOM 4324 C C . GLU A 1 538 ? -21.301 18.042 67.714 1.00 84.94 538 GLU A C 1
ATOM 4326 O O . GLU A 1 538 ? -21.943 17.020 67.947 1.00 84.94 538 GLU A O 1
ATOM 4331 N N . ILE A 1 539 ? -19.976 18.072 67.716 1.00 84.25 539 ILE A N 1
ATOM 4332 C CA . ILE A 1 539 ? -19.156 16.939 68.096 1.00 84.25 539 ILE A CA 1
ATOM 4333 C C . ILE A 1 539 ? -19.147 16.856 69.627 1.00 84.25 539 ILE A C 1
ATOM 4335 O O . ILE A 1 539 ? -18.775 17.852 70.264 1.00 84.25 539 ILE A O 1
ATOM 4339 N N . PRO A 1 540 ? -19.481 15.690 70.216 1.00 81.44 540 PRO A N 1
ATOM 4340 C CA . PRO A 1 540 ? -19.495 15.518 71.659 1.00 81.44 540 PRO A CA 1
ATOM 4341 C C . PRO A 1 540 ? -18.179 15.970 72.312 1.00 81.44 540 PRO A C 1
ATOM 4343 O O . PRO A 1 540 ? -17.087 15.677 71.796 1.00 81.44 540 PRO A O 1
ATOM 4346 N N . PRO A 1 541 ? -18.254 16.710 73.433 1.00 78.62 541 PRO A N 1
ATOM 4347 C CA . PRO A 1 541 ? -17.073 17.092 74.186 1.00 78.62 541 PRO A CA 1
ATOM 4348 C C . PRO A 1 541 ? -16.387 15.838 74.731 1.00 78.62 541 PRO A C 1
ATOM 4350 O O . PRO A 1 541 ? -17.043 14.872 75.117 1.00 78.62 541 PRO A O 1
ATOM 4353 N N . ARG A 1 542 ? -15.054 15.849 74.785 1.00 77.75 542 ARG A N 1
ATOM 4354 C CA . ARG A 1 542 ? -14.340 14.844 75.579 1.00 77.75 542 ARG A CA 1
ATOM 4355 C C . ARG A 1 542 ? -14.462 15.216 77.052 1.00 77.75 542 ARG A C 1
ATOM 4357 O O . ARG A 1 542 ? -14.435 16.399 77.374 1.00 77.75 542 ARG A O 1
ATOM 4364 N N . THR A 1 543 ? -14.576 14.212 77.915 1.00 81.38 543 THR A N 1
ATOM 4365 C CA . THR A 1 543 ? -14.624 14.365 79.379 1.00 81.38 543 THR A CA 1
ATOM 4366 C C . THR A 1 543 ? -13.270 14.111 80.045 1.00 81.38 543 THR A C 1
ATOM 4368 O O . THR A 1 543 ? -13.075 14.481 81.195 1.00 81.38 543 THR A O 1
ATOM 4371 N N . SER A 1 544 ? -12.312 13.524 79.321 1.00 85.00 544 SER A N 1
ATOM 4372 C CA . SER A 1 544 ? -10.972 13.215 79.821 1.00 85.00 544 SER A CA 1
ATOM 4373 C C . SER A 1 544 ? -9.883 13.448 78.772 1.00 85.00 544 SER A C 1
ATOM 4375 O O . SER A 1 544 ? -10.125 13.460 77.556 1.00 85.00 544 SER A O 1
ATOM 4377 N N . CYS A 1 545 ? -8.656 13.658 79.250 1.00 83.12 545 CYS A N 1
ATOM 4378 C CA . CYS A 1 545 ? -7.478 13.807 78.408 1.00 83.12 545 CYS A CA 1
ATOM 4379 C C . CYS A 1 545 ? -7.106 12.466 77.745 1.00 83.12 545 CYS A C 1
ATOM 4381 O O . CYS A 1 545 ? -6.813 11.507 78.457 1.00 83.12 545 CYS A O 1
ATOM 4383 N N . PRO A 1 546 ? -6.994 12.381 76.403 1.00 82.44 546 PRO A N 1
ATOM 4384 C CA . PRO A 1 546 ? -6.615 11.146 75.713 1.00 82.44 546 PRO A CA 1
ATOM 4385 C C . PRO A 1 546 ? -5.150 10.740 75.941 1.00 82.44 546 PRO A C 1
ATOM 4387 O O . PRO A 1 546 ? -4.772 9.637 75.567 1.00 82.44 546 PRO A O 1
ATOM 4390 N N . LYS A 1 547 ? -4.317 11.628 76.510 1.00 83.88 547 LYS A N 1
ATOM 4391 C CA . LYS A 1 547 ? -2.895 11.364 76.780 1.00 83.88 547 LYS A CA 1
ATOM 4392 C C . LYS A 1 547 ? -2.636 10.865 78.205 1.00 83.88 547 LYS A C 1
ATOM 4394 O O . LYS A 1 547 ? -1.772 10.022 78.385 1.00 83.88 547 LYS A O 1
ATOM 4399 N N . CYS A 1 548 ? -3.340 11.395 79.208 1.00 85.44 548 CYS A N 1
ATOM 4400 C CA . CYS A 1 548 ? -3.078 11.082 80.621 1.00 85.44 548 CYS A CA 1
ATOM 4401 C C . CYS A 1 548 ? -4.318 10.651 81.420 1.00 85.44 548 CYS A C 1
ATOM 4403 O O . CYS A 1 548 ? -4.232 10.515 82.633 1.00 85.44 548 CYS A O 1
ATOM 4405 N N . GLY A 1 549 ? -5.483 10.503 80.782 1.00 82.38 549 GLY A N 1
ATOM 4406 C CA . GLY A 1 549 ? -6.721 10.029 81.416 1.00 82.38 549 GLY A CA 1
ATOM 4407 C C . GLY A 1 549 ? -7.406 11.014 82.373 1.00 82.38 549 GLY A C 1
ATOM 4408 O O . GLY A 1 549 ? -8.577 10.834 82.682 1.00 82.38 549 GLY A O 1
ATOM 4409 N N . GLN A 1 550 ? -6.724 12.080 82.802 1.00 82.25 550 GLN A N 1
ATOM 4410 C CA . GLN A 1 550 ? -7.255 13.054 83.762 1.00 82.25 550 GLN A CA 1
ATOM 4411 C C . GLN A 1 550 ? -8.449 13.854 83.219 1.00 82.25 550 GLN A C 1
ATOM 4413 O O . GLN A 1 550 ? -8.447 14.283 82.060 1.00 82.25 550 GLN A O 1
ATOM 4418 N N . ALA A 1 551 ? -9.437 14.102 84.085 1.00 82.06 551 ALA A N 1
ATOM 4419 C CA . ALA A 1 551 ? -10.659 14.854 83.771 1.00 82.06 551 ALA A CA 1
ATOM 4420 C C . ALA A 1 551 ? -10.465 16.384 83.801 1.00 82.06 551 ALA A C 1
ATOM 4422 O O . ALA A 1 551 ? -11.298 17.127 83.288 1.00 82.06 551 ALA A O 1
ATOM 4423 N N . SER A 1 552 ? -9.344 16.870 84.354 1.00 83.44 552 SER A N 1
ATOM 4424 C CA . SER A 1 552 ? -9.012 18.301 84.397 1.00 83.44 552 SER A CA 1
ATOM 4425 C C . SER A 1 552 ? -8.522 18.802 83.033 1.00 83.44 552 SER A C 1
ATOM 4427 O O . SER A 1 552 ? -7.325 18.811 82.707 1.00 83.44 552 SER A O 1
ATOM 4429 N N . ILE A 1 553 ? -9.488 19.170 82.196 1.00 85.38 553 ILE A N 1
ATOM 4430 C CA . ILE A 1 553 ? -9.298 19.673 80.837 1.00 85.38 553 ILE A CA 1
ATOM 4431 C C . ILE A 1 553 ? -10.119 20.953 80.685 1.00 85.38 553 ILE A C 1
ATOM 4433 O O . ILE A 1 553 ? -11.270 21.006 81.113 1.00 85.38 553 ILE A O 1
ATOM 4437 N N . TYR A 1 554 ? -9.549 21.988 80.074 1.00 83.38 554 TYR A N 1
ATOM 4438 C CA . TYR A 1 554 ? -10.281 23.226 79.811 1.00 83.38 554 TYR A CA 1
ATOM 4439 C C . TYR A 1 554 ? -10.456 23.453 78.320 1.00 83.38 554 TYR A C 1
ATOM 4441 O O . TYR A 1 554 ? -9.621 23.089 77.486 1.00 83.38 554 TYR A O 1
ATOM 4449 N N . LYS A 1 555 ? -11.604 24.036 78.002 1.00 83.25 555 LYS A N 1
ATOM 4450 C CA . LYS A 1 555 ? -12.049 24.364 76.658 1.00 83.25 555 LYS A CA 1
ATOM 4451 C C . LYS A 1 555 ? -11.332 25.629 76.195 1.00 83.25 555 LYS A C 1
ATOM 4453 O O . LYS A 1 555 ? -11.393 26.644 76.879 1.00 83.25 555 LYS A O 1
ATOM 4458 N N . THR A 1 556 ? -10.667 25.557 75.048 1.00 81.88 556 THR A N 1
ATOM 4459 C CA . THR A 1 556 ? -9.975 26.699 74.443 1.00 81.88 556 THR A CA 1
ATOM 4460 C C . THR A 1 556 ? -10.809 27.257 73.293 1.00 81.88 556 THR A C 1
ATOM 4462 O O . THR A 1 556 ? -11.793 27.959 73.516 1.00 81.88 556 THR A O 1
ATOM 4465 N N . ASP A 1 557 ? -10.485 26.887 72.056 1.00 82.75 557 ASP A N 1
ATOM 4466 C CA . ASP A 1 557 ? -11.085 27.466 70.860 1.00 82.75 557 ASP A CA 1
ATOM 4467 C C . ASP A 1 557 ? -12.262 26.638 70.346 1.00 82.75 557 ASP A C 1
ATOM 4469 O O . ASP A 1 557 ? -12.201 25.405 70.257 1.00 82.75 557 ASP A O 1
ATOM 4473 N N . LYS A 1 558 ? -13.310 27.325 69.881 1.00 85.50 558 LYS A N 1
ATOM 4474 C CA . LYS A 1 558 ? -14.328 26.716 69.020 1.00 85.50 558 LYS A CA 1
ATOM 4475 C C . LYS A 1 558 ? -13.722 26.461 67.644 1.00 85.50 558 LYS A C 1
ATOM 4477 O O . LYS A 1 558 ? -13.338 27.388 66.936 1.00 85.50 558 LYS A O 1
ATOM 4482 N N . VAL A 1 559 ? -13.678 25.199 67.238 1.00 86.00 559 VAL A N 1
ATOM 4483 C CA . VAL A 1 559 ? -13.207 24.783 65.915 1.00 86.00 559 VAL A CA 1
ATOM 4484 C C . VAL A 1 559 ? -14.381 24.286 65.083 1.00 86.00 559 VAL A C 1
ATOM 4486 O O . VAL A 1 559 ? -15.326 23.689 65.597 1.00 86.00 559 VAL A O 1
ATOM 4489 N N . SER A 1 560 ? -14.345 24.538 63.776 1.00 86.50 560 SER A N 1
ATOM 4490 C CA . SER A 1 560 ? -15.347 24.008 62.853 1.00 86.50 560 SER A CA 1
ATOM 4491 C C . SER A 1 560 ? -14.710 23.463 61.581 1.00 86.50 560 SER A C 1
ATOM 4493 O O . SER A 1 560 ? -13.658 23.928 61.137 1.00 86.50 560 SER A O 1
ATOM 4495 N N . ARG A 1 561 ? -15.338 22.440 61.000 1.00 85.69 561 ARG A N 1
ATOM 4496 C CA . ARG A 1 561 ? -14.930 21.822 59.738 1.00 85.69 561 ARG A CA 1
ATOM 4497 C C . ARG A 1 561 ? -16.158 21.567 58.882 1.00 85.69 561 ARG A C 1
ATOM 4499 O O . ARG A 1 561 ? -17.035 20.786 59.237 1.00 85.69 561 ARG A O 1
ATOM 4506 N N . THR A 1 562 ? -16.186 22.183 57.710 1.00 88.19 562 THR A N 1
ATOM 4507 C CA . THR A 1 562 ? -17.267 21.996 56.745 1.00 88.19 562 THR A CA 1
ATOM 4508 C C . THR A 1 562 ? -16.938 20.871 55.765 1.00 88.19 562 THR A C 1
ATOM 4510 O O . THR A 1 562 ? -15.911 20.916 55.085 1.00 88.19 562 THR A O 1
ATOM 4513 N N . VAL A 1 563 ? -17.832 19.888 55.663 1.00 89.44 563 VAL A N 1
ATOM 4514 C CA . VAL A 1 563 ? -17.793 18.804 54.676 1.00 89.44 563 VAL A CA 1
ATOM 4515 C C . VAL A 1 563 ? -18.789 19.105 53.560 1.00 89.44 563 VAL A C 1
ATOM 4517 O O . VAL A 1 563 ? -19.971 19.335 53.814 1.00 89.44 563 VAL A O 1
ATOM 4520 N N . ARG A 1 564 ? -18.312 19.110 52.316 1.00 89.62 564 ARG A N 1
ATOM 4521 C CA . ARG A 1 564 ? -19.111 19.307 51.100 1.00 89.62 564 ARG A CA 1
ATOM 4522 C C . ARG A 1 564 ? -19.344 17.957 50.434 1.00 89.62 564 ARG A C 1
ATOM 4524 O O . ARG A 1 564 ? -18.376 17.259 50.133 1.00 89.62 564 ARG A O 1
ATOM 4531 N N . ASP A 1 565 ? -20.597 17.597 50.188 1.00 91.75 565 ASP A N 1
ATOM 4532 C CA . ASP A 1 565 ? -20.945 16.312 49.585 1.00 91.75 565 ASP A CA 1
ATOM 4533 C C . ASP A 1 565 ? -22.144 16.406 48.623 1.00 91.75 565 ASP A C 1
ATOM 4535 O O . ASP A 1 565 ? -22.805 17.445 48.506 1.00 91.75 565 ASP A O 1
ATOM 4539 N N . LEU A 1 566 ? -22.419 15.302 47.929 1.00 91.81 566 LEU A N 1
ATOM 4540 C CA . LEU A 1 566 ? -23.599 15.087 47.099 1.00 91.81 566 LEU A CA 1
ATOM 4541 C C . LEU A 1 566 ? -24.413 13.916 47.650 1.00 91.81 566 LEU A C 1
ATOM 4543 O O . LEU A 1 566 ? -23.895 12.813 47.811 1.00 91.81 566 LEU A O 1
ATOM 4547 N N . LYS A 1 567 ? -25.704 14.144 47.903 1.00 88.81 567 LYS A N 1
ATOM 4548 C CA . LYS A 1 567 ? -26.655 13.086 48.262 1.00 88.81 567 LYS A CA 1
ATOM 4549 C C . LYS A 1 567 ? -27.471 12.684 47.043 1.00 88.81 567 LYS A C 1
ATOM 4551 O O . LYS A 1 567 ? -28.114 13.525 46.420 1.00 88.81 567 LYS A O 1
ATOM 4556 N N . PHE A 1 568 ? -27.463 11.393 46.752 1.00 88.50 568 PHE A N 1
ATOM 4557 C CA . PHE A 1 568 ? -28.202 10.776 45.658 1.00 88.50 568 PHE A CA 1
ATOM 4558 C C . PHE A 1 568 ? -29.517 10.217 46.201 1.00 88.50 568 PHE A C 1
ATOM 4560 O O . PHE A 1 568 ? -29.495 9.363 47.088 1.00 88.50 568 PHE A O 1
ATOM 4567 N N . GLY A 1 569 ? -30.639 10.730 45.706 1.00 82.12 569 GLY A N 1
ATOM 4568 C CA . GLY A 1 569 ? -31.970 10.167 45.921 1.00 82.12 569 GLY A CA 1
ATOM 4569 C C . GLY A 1 569 ? -32.461 9.404 44.683 1.00 82.12 569 GLY A C 1
ATOM 4570 O O . GLY A 1 569 ? -31.762 9.388 43.670 1.00 82.12 569 GLY A O 1
ATOM 4571 N N . PRO A 1 570 ? -33.667 8.813 44.734 1.00 73.44 570 PRO A N 1
ATOM 4572 C CA . PRO A 1 570 ? -34.213 8.005 43.638 1.00 73.44 570 PRO A CA 1
ATOM 4573 C C . PRO A 1 570 ? -34.369 8.770 42.315 1.00 73.44 570 PRO A C 1
ATOM 4575 O O . PRO A 1 570 ? -34.136 8.210 41.253 1.00 73.44 570 PRO A O 1
ATOM 4578 N N . ALA A 1 571 ? -34.722 10.059 42.385 1.00 76.88 571 ALA A N 1
ATOM 4579 C CA . ALA A 1 571 ? -35.027 10.892 41.218 1.00 76.88 571 ALA A CA 1
ATOM 4580 C C . ALA A 1 571 ? -34.073 12.089 41.036 1.00 76.88 571 ALA A C 1
ATOM 4582 O O . ALA A 1 571 ? -34.340 12.980 40.233 1.00 76.88 571 ALA A O 1
ATOM 4583 N N . GLY A 1 572 ? -32.969 12.166 41.789 1.00 81.38 572 GLY A N 1
ATOM 4584 C CA . GLY A 1 572 ? -32.064 13.306 41.649 1.00 81.38 572 GLY A CA 1
ATOM 4585 C C . GLY A 1 572 ? -30.881 13.340 42.605 1.00 81.38 572 GLY A C 1
ATOM 4586 O O . GLY A 1 572 ? -30.782 12.580 43.568 1.00 81.38 572 GLY A O 1
ATOM 4587 N N . VAL A 1 573 ? -29.973 14.275 42.336 1.00 89.88 573 VAL A N 1
ATOM 4588 C CA . VAL A 1 573 ? -28.765 14.516 43.131 1.00 89.88 573 VAL A CA 1
ATOM 4589 C C . VAL A 1 573 ? -28.873 15.898 43.754 1.00 89.88 573 VAL A C 1
ATOM 4591 O O . VAL A 1 573 ? -29.126 16.875 43.054 1.00 89.88 573 VAL A O 1
ATOM 4594 N N . LYS A 1 574 ? -28.667 16.001 45.068 1.00 88.94 574 LYS A N 1
ATOM 4595 C CA . LYS A 1 574 ? -28.689 17.278 45.789 1.00 88.94 574 LYS A CA 1
ATOM 4596 C C . LYS A 1 574 ? -27.353 17.566 46.449 1.00 88.94 574 LYS A C 1
ATOM 4598 O O . LYS A 1 574 ? -26.706 16.674 47.000 1.00 88.94 574 LYS A O 1
ATOM 4603 N N . ARG A 1 575 ? -26.965 18.841 46.454 1.00 90.88 575 ARG A N 1
ATOM 4604 C CA . ARG A 1 575 ? -25.846 19.307 47.274 1.00 90.88 575 ARG A CA 1
ATOM 4605 C C . ARG A 1 575 ? -26.178 19.123 48.752 1.00 90.88 575 ARG A C 1
ATOM 4607 O O . ARG A 1 575 ? -27.269 19.484 49.189 1.00 90.88 575 ARG A O 1
ATOM 4614 N N . TRP A 1 576 ? -25.214 18.624 49.517 1.00 90.69 576 TRP A N 1
ATOM 4615 C CA . TRP A 1 576 ? -25.351 18.428 50.952 1.00 90.69 576 TRP A CA 1
ATOM 4616 C C . TRP A 1 576 ? -24.091 18.880 51.691 1.00 90.69 576 TRP A C 1
ATOM 4618 O O . TRP A 1 576 ? -23.041 18.251 51.594 1.00 90.69 576 TRP A O 1
ATOM 4628 N N . ILE A 1 577 ? -24.184 19.989 52.422 1.00 88.94 577 ILE A N 1
ATOM 4629 C CA . ILE A 1 577 ? -23.079 20.550 53.205 1.00 88.94 577 ILE A CA 1
ATOM 4630 C C . ILE A 1 577 ? -23.341 20.338 54.690 1.00 88.94 577 ILE A C 1
ATOM 4632 O O . ILE A 1 577 ? -24.382 20.746 55.200 1.00 88.94 577 ILE A O 1
ATOM 4636 N N . VAL A 1 578 ? -22.381 19.740 55.390 1.00 88.69 578 VAL A N 1
ATOM 4637 C CA . VAL A 1 578 ? -22.451 19.512 56.836 1.00 88.69 578 VAL A CA 1
ATOM 4638 C C . VAL A 1 578 ? -21.336 20.288 57.523 1.00 88.69 578 VAL A C 1
ATOM 4640 O O . VAL A 1 578 ? -20.170 20.125 57.168 1.00 88.69 578 VAL A O 1
ATOM 4643 N N . ASN A 1 579 ? -21.669 21.138 58.491 1.00 89.50 579 ASN A N 1
ATOM 4644 C CA . ASN A 1 579 ? -20.685 21.829 59.318 1.00 89.50 579 ASN A CA 1
ATOM 4645 C C . ASN A 1 579 ? -20.514 21.097 60.648 1.00 89.50 579 ASN A C 1
ATOM 4647 O O . ASN A 1 579 ? -21.446 21.036 61.440 1.00 89.50 579 ASN A O 1
ATOM 4651 N N . TYR A 1 580 ? -19.333 20.544 60.894 1.00 88.06 580 TYR A N 1
ATOM 4652 C CA . TYR A 1 580 ? -19.001 19.916 62.166 1.00 88.06 580 TYR A CA 1
ATOM 4653 C C . TYR A 1 580 ? -18.393 20.962 63.084 1.00 88.06 580 TYR A C 1
ATOM 4655 O O . TYR A 1 580 ? -17.455 21.653 62.685 1.00 88.06 580 TYR A O 1
ATOM 4663 N N . VAL A 1 581 ? -18.929 21.095 64.289 1.00 87.94 581 VAL A N 1
ATOM 4664 C CA . VAL A 1 581 ? -18.507 22.087 65.277 1.00 87.94 581 VAL A CA 1
ATOM 4665 C C . VAL A 1 581 ? -18.071 21.350 66.529 1.00 87.94 581 VAL A C 1
ATOM 4667 O O . VAL A 1 581 ? -18.798 20.510 67.036 1.00 87.94 581 VAL A O 1
ATOM 4670 N N . GLY A 1 582 ? -16.886 21.663 67.027 1.00 88.38 582 GLY A N 1
ATOM 4671 C CA . GLY A 1 582 ? -16.358 21.096 68.259 1.00 88.38 582 GLY A CA 1
ATOM 4672 C C . GLY A 1 582 ? -15.421 22.085 68.928 1.00 88.38 582 GLY A C 1
ATOM 4673 O O . GLY A 1 582 ? -15.367 23.263 68.563 1.00 88.38 582 GLY A O 1
ATOM 4674 N N . PHE A 1 583 ? -14.654 21.604 69.895 1.00 86.00 583 PHE A N 1
ATOM 4675 C CA . PHE A 1 583 ? -13.750 22.441 70.667 1.00 86.00 583 PHE A CA 1
ATOM 4676 C C . PHE A 1 583 ? -12.351 21.847 70.716 1.00 86.00 583 PHE A C 1
ATOM 4678 O O . PHE A 1 583 ? -12.157 20.632 70.603 1.00 86.00 583 PHE A O 1
ATOM 4685 N N . ARG A 1 584 ? -11.364 22.730 70.850 1.00 87.06 584 ARG A N 1
ATOM 4686 C CA . ARG A 1 584 ? -10.037 22.365 71.327 1.00 87.06 584 ARG A CA 1
ATOM 4687 C C . ARG A 1 584 ? -10.049 22.350 72.849 1.00 87.06 584 ARG A C 1
ATOM 4689 O O . ARG A 1 584 ? -10.737 23.143 73.490 1.00 87.06 584 ARG A O 1
ATOM 4696 N N . TYR A 1 585 ? -9.286 21.424 73.396 1.00 87.44 585 TYR A N 1
ATOM 4697 C CA . TYR A 1 585 ? -9.081 21.237 74.818 1.00 87.44 585 TYR A CA 1
ATOM 4698 C C . TYR A 1 585 ? -7.592 21.257 75.101 1.00 87.44 585 TYR A C 1
ATOM 4700 O O . TYR A 1 585 ? -6.796 20.783 74.282 1.00 87.44 585 TYR A O 1
ATOM 4708 N N . ARG A 1 586 ? -7.227 21.753 76.278 1.00 87.88 586 ARG A N 1
ATOM 4709 C CA . ARG A 1 586 ? -5.885 21.600 76.828 1.00 87.88 586 ARG A CA 1
ATOM 4710 C C . ARG A 1 586 ? -5.985 20.977 78.213 1.00 87.88 586 ARG A C 1
ATOM 4712 O O . ARG A 1 586 ? -6.846 21.341 79.009 1.00 87.88 586 ARG A O 1
ATOM 4719 N N . CYS A 1 587 ? -5.149 19.979 78.473 1.00 87.50 587 CYS A N 1
ATOM 4720 C CA . CYS A 1 587 ? -5.093 19.334 79.778 1.00 87.50 587 CYS A CA 1
ATOM 4721 C C . CYS A 1 587 ? -4.302 20.202 80.760 1.00 87.50 587 CYS A C 1
ATOM 4723 O O . CYS A 1 587 ? -3.178 20.596 80.445 1.00 87.50 587 CYS A O 1
ATOM 4725 N N . ASN A 1 588 ? -4.857 20.443 81.949 1.00 84.56 588 ASN A N 1
ATOM 4726 C CA . ASN A 1 588 ? -4.175 21.187 83.014 1.00 84.56 588 ASN A CA 1
ATOM 4727 C C . ASN A 1 588 ? -3.024 20.398 83.649 1.00 84.56 588 ASN A C 1
ATOM 4729 O O . ASN A 1 588 ? -2.111 20.997 84.196 1.00 84.56 588 ASN A O 1
ATOM 4733 N N . PHE A 1 589 ? -3.053 19.066 83.558 1.00 84.62 589 PHE A N 1
ATOM 4734 C CA . PHE A 1 589 ? -2.051 18.201 84.178 1.00 84.62 589 PHE A CA 1
ATOM 4735 C C . PHE A 1 589 ? -0.838 17.951 83.269 1.00 84.62 589 PHE A C 1
ATOM 4737 O O . PHE A 1 589 ? 0.293 18.220 83.644 1.00 84.62 589 PHE A O 1
ATOM 4744 N N . CYS A 1 590 ? -1.055 17.462 82.040 1.00 86.44 590 CYS A N 1
ATOM 4745 C CA . CYS A 1 590 ? 0.042 17.100 81.126 1.00 86.44 590 CYS A CA 1
ATOM 4746 C C . CYS A 1 590 ? 0.295 18.116 79.997 1.00 86.44 590 CYS A C 1
ATOM 4748 O O . CYS A 1 590 ? 1.089 17.851 79.093 1.00 86.44 590 CYS A O 1
ATOM 4750 N N . GLY A 1 591 ? -0.447 19.229 79.966 1.00 83.25 591 GLY A N 1
ATOM 4751 C CA . GLY A 1 591 ? -0.317 20.283 78.954 1.00 83.25 591 GLY A CA 1
ATOM 4752 C C . GLY A 1 591 ? -0.760 19.909 77.531 1.00 83.25 591 GLY A C 1
ATOM 4753 O O . GLY A 1 591 ? -0.736 20.768 76.645 1.00 83.25 591 GLY A O 1
ATOM 4754 N N . ALA A 1 592 ? -1.173 18.660 77.285 1.00 84.38 592 ALA A N 1
ATOM 4755 C CA . ALA A 1 592 ? -1.533 18.172 75.956 1.00 84.38 592 ALA A CA 1
ATOM 4756 C C . ALA A 1 592 ? -2.743 18.917 75.377 1.00 84.38 592 ALA A C 1
ATOM 4758 O O . ALA A 1 592 ? -3.766 19.066 76.047 1.00 84.38 592 ALA A O 1
ATOM 4759 N N . SER A 1 593 ? -2.629 19.338 74.114 1.00 84.38 593 SER A N 1
ATOM 4760 C CA . SER A 1 593 ? -3.713 19.963 73.351 1.00 84.38 593 SER A CA 1
ATOM 4761 C C . SER A 1 593 ? -4.361 18.945 72.415 1.00 84.38 593 SER A C 1
ATOM 4763 O O . SER A 1 593 ? -3.672 18.275 71.647 1.00 84.38 593 SER A O 1
ATOM 4765 N N . PHE A 1 594 ? -5.682 18.819 72.466 1.00 84.06 594 PHE A N 1
ATOM 4766 C CA . PHE A 1 594 ? -6.455 17.866 71.665 1.00 84.06 594 PHE A CA 1
ATOM 4767 C C . PHE A 1 594 ? -7.828 18.452 71.310 1.00 84.06 594 PHE A C 1
ATOM 4769 O O . PHE A 1 594 ? -8.132 19.594 71.636 1.00 84.06 594 PHE A O 1
ATOM 4776 N N . THR A 1 595 ? -8.655 17.717 70.570 1.00 83.88 595 THR A N 1
ATOM 4777 C CA . THR A 1 595 ? -9.973 18.192 70.110 1.00 83.88 595 THR A CA 1
ATOM 4778 C C . THR A 1 595 ? -11.092 17.259 70.565 1.00 83.88 595 THR A C 1
ATOM 4780 O O . THR A 1 595 ? -10.819 16.146 71.024 1.00 83.88 595 THR A O 1
ATOM 4783 N N . SER A 1 596 ? -12.346 17.710 70.431 1.00 77.12 596 SER A N 1
ATOM 4784 C CA . SER A 1 596 ? -13.545 16.864 70.543 1.00 77.12 596 SER A CA 1
ATOM 4785 C C . SER A 1 596 ? -13.402 15.562 69.735 1.00 77.12 596 SER A C 1
ATOM 4787 O O . SER A 1 596 ? -12.631 15.499 68.774 1.00 77.12 596 SER A O 1
ATOM 4789 N N . GLN A 1 597 ? -14.114 14.509 70.134 1.00 74.94 597 GLN A N 1
ATOM 4790 C CA . GLN A 1 597 ? -13.952 13.158 69.581 1.00 74.94 597 GLN A CA 1
ATOM 4791 C C . GLN A 1 597 ? -14.299 13.069 68.078 1.00 74.94 597 GLN A C 1
ATOM 4793 O O . GLN A 1 597 ? -15.191 13.749 67.621 1.00 74.94 597 GLN A O 1
ATOM 4798 N N . GLU A 1 598 ? -13.599 12.239 67.296 1.00 70.50 598 GLU A N 1
ATOM 4799 C CA . GLU A 1 598 ? -13.935 11.901 65.892 1.00 70.50 598 GLU A CA 1
ATOM 4800 C C . GLU A 1 598 ? -14.303 13.064 64.942 1.00 70.50 598 GLU A C 1
ATOM 4802 O O . GLU A 1 598 ? -15.459 13.342 64.625 1.00 70.50 598 GLU A O 1
ATOM 4807 N N . TRP A 1 599 ? -13.277 13.693 64.365 1.00 79.25 599 TRP A N 1
ATOM 4808 C CA . TRP A 1 599 ? -13.452 14.656 63.275 1.00 79.25 599 TRP A CA 1
ATOM 4809 C C . TRP A 1 599 ? -13.550 13.974 61.906 1.00 79.25 599 TRP A C 1
ATOM 4811 O O . TRP A 1 599 ? -12.806 13.023 61.638 1.00 79.25 599 TRP A O 1
ATOM 4821 N N . PRO A 1 600 ? -14.349 14.512 60.961 1.00 80.38 600 PRO A N 1
ATOM 4822 C CA . PRO A 1 600 ? -14.353 14.010 59.593 1.00 80.38 600 PRO A CA 1
ATOM 4823 C C . PRO A 1 600 ? -12.962 14.173 58.974 1.00 80.38 600 PRO A C 1
ATOM 4825 O O . PRO A 1 600 ? -12.403 15.275 58.942 1.00 80.38 600 PRO A O 1
ATOM 4828 N N . ARG A 1 601 ? -12.403 13.070 58.460 1.00 77.62 601 ARG A N 1
ATOM 4829 C CA . ARG A 1 601 ? -11.036 13.020 57.903 1.00 77.62 601 ARG A CA 1
ATOM 4830 C C . ARG A 1 601 ? -10.839 13.952 56.704 1.00 77.62 601 ARG A C 1
ATOM 4832 O O . ARG A 1 601 ? -9.727 14.415 56.461 1.00 77.62 601 ARG A O 1
ATOM 4839 N N . HIS A 1 602 ? -11.904 14.245 55.958 1.00 82.75 602 HIS A N 1
ATOM 4840 C CA . HIS A 1 602 ? -11.841 15.018 54.722 1.00 82.75 602 HIS A CA 1
ATOM 4841 C C . HIS A 1 602 ? -12.967 16.046 54.606 1.00 82.75 602 HIS A C 1
ATOM 4843 O O . HIS A 1 602 ? -14.078 15.819 55.074 1.00 82.75 602 HIS A O 1
ATOM 4849 N N . SER A 1 603 ? -12.680 17.154 53.919 1.00 84.75 603 SER A N 1
ATOM 4850 C CA . SER A 1 603 ? -13.651 18.220 53.632 1.00 84.75 603 SER A CA 1
ATOM 4851 C C . SER A 1 603 ? -14.577 17.907 52.450 1.00 84.75 603 SER A C 1
ATOM 4853 O O . SER A 1 603 ? -15.535 18.638 52.220 1.00 84.75 603 SER A O 1
ATOM 4855 N N . GLU A 1 604 ? -14.312 16.844 51.690 1.00 89.38 604 GLU A N 1
ATOM 4856 C CA . GLU A 1 604 ? -15.167 16.352 50.607 1.00 89.38 604 GLU A CA 1
ATOM 4857 C C . GLU A 1 604 ? -15.680 14.953 50.934 1.00 89.38 604 GLU A C 1
ATOM 4859 O O . GLU A 1 604 ? -14.869 14.049 51.167 1.00 89.38 604 GLU A O 1
ATOM 4864 N N . GLY A 1 605 ? -17.001 14.784 50.930 1.00 89.44 605 GLY A N 1
ATOM 4865 C CA . GLY A 1 605 ? -17.651 13.504 51.206 1.00 89.44 605 GLY A CA 1
ATOM 4866 C C . GLY A 1 605 ? -17.576 12.510 50.042 1.00 89.44 605 GLY A C 1
ATOM 4867 O O . GLY A 1 605 ? -17.133 12.838 48.935 1.00 89.44 605 GLY A O 1
ATOM 4868 N N . LEU A 1 606 ? -17.962 11.261 50.317 1.00 89.81 606 LEU A N 1
ATOM 4869 C CA . LEU A 1 606 ? -17.818 10.132 49.391 1.00 89.81 606 LEU A CA 1
ATOM 4870 C C . LEU A 1 606 ? -18.695 10.284 48.142 1.00 89.81 606 LEU A C 1
ATOM 4872 O O . LEU A 1 606 ? -18.254 9.935 47.045 1.00 89.81 606 LEU A O 1
ATOM 4876 N N . GLY A 1 607 ? -19.899 10.847 48.274 1.00 91.56 607 GLY A N 1
ATOM 4877 C CA . GLY A 1 607 ? -20.802 11.066 47.143 1.00 91.56 607 GLY A CA 1
ATOM 4878 C C . GLY A 1 607 ? -20.203 12.015 46.105 1.00 91.56 607 GLY A C 1
ATOM 4879 O O . GLY A 1 607 ? -20.236 11.733 44.907 1.00 91.56 607 GLY A O 1
ATOM 4880 N N . LEU A 1 608 ? -19.570 13.099 46.557 1.00 93.12 608 LEU A N 1
ATOM 4881 C CA . LEU A 1 608 ? -18.875 14.057 45.699 1.00 93.12 608 LEU A CA 1
ATOM 4882 C C . LEU A 1 608 ? -17.649 13.435 45.018 1.00 93.12 608 LEU A C 1
ATOM 4884 O O . LEU A 1 608 ? -17.449 13.660 43.825 1.00 93.12 608 LEU A O 1
ATOM 4888 N N . VAL A 1 609 ? -16.846 12.639 45.735 1.00 94.12 609 VAL A N 1
ATOM 4889 C CA . VAL A 1 609 ? -15.711 11.911 45.128 1.00 94.12 609 VAL A CA 1
ATOM 4890 C C . VAL A 1 609 ? -16.197 10.983 44.030 1.00 94.12 609 VAL A C 1
ATOM 4892 O O . VAL A 1 609 ? -15.686 11.046 42.915 1.00 94.12 609 VAL A O 1
ATOM 4895 N N . SER A 1 610 ? -17.186 10.150 44.351 1.00 94.69 610 SER A N 1
ATOM 4896 C CA . SER A 1 610 ? -17.725 9.131 43.452 1.00 94.69 610 SER A CA 1
ATOM 4897 C C . SER A 1 610 ? -18.254 9.775 42.178 1.00 94.69 610 SER A C 1
ATOM 4899 O O . SER A 1 610 ? -17.912 9.355 41.079 1.00 94.69 610 SER A O 1
ATOM 4901 N N . TYR A 1 611 ? -18.992 10.880 42.316 1.00 94.75 611 TYR A N 1
ATOM 4902 C CA . TYR A 1 611 ? -19.520 11.630 41.180 1.00 94.75 611 TYR A CA 1
ATOM 4903 C C . TYR A 1 611 ? -18.432 12.271 40.310 1.00 94.75 611 TYR A C 1
ATOM 4905 O O . TYR A 1 611 ? -18.561 12.328 39.086 1.00 94.75 611 TYR A O 1
ATOM 4913 N N . VAL A 1 612 ? -17.358 12.773 40.926 1.00 94.38 612 VAL A N 1
ATOM 4914 C CA . VAL A 1 612 ? -16.210 13.333 40.200 1.00 94.38 612 VAL A CA 1
ATOM 4915 C C . VAL A 1 612 ? -15.465 12.236 39.440 1.00 94.38 612 VAL A C 1
ATOM 4917 O O . VAL A 1 612 ? -15.151 12.424 38.267 1.00 94.38 612 VAL A O 1
ATOM 4920 N N . VAL A 1 613 ? -15.204 11.091 40.074 1.00 95.25 613 VAL A N 1
ATOM 4921 C CA . VAL A 1 613 ? -14.516 9.952 39.446 1.00 95.25 613 VAL A CA 1
ATOM 4922 C C . VAL A 1 613 ? -15.346 9.369 38.307 1.00 95.25 613 VAL A C 1
ATOM 4924 O O . VAL A 1 613 ? -14.814 9.186 37.216 1.00 95.25 613 VAL A O 1
ATOM 4927 N N . TYR A 1 614 ? -16.646 9.168 38.516 1.00 95.38 614 TYR A N 1
ATOM 4928 C CA . TYR A 1 614 ? -17.587 8.738 37.483 1.00 95.38 614 TYR A CA 1
ATOM 4929 C C . TYR A 1 614 ? -17.556 9.667 36.261 1.00 95.38 614 TYR A C 1
ATOM 4931 O O . TYR A 1 614 ? -17.359 9.216 35.133 1.00 95.38 614 TYR A O 1
ATOM 4939 N N . GLN A 1 615 ? -17.626 10.986 36.473 1.00 93.62 615 GLN A N 1
ATOM 4940 C CA . GLN A 1 615 ? -17.529 11.946 35.372 1.00 93.62 615 GLN A CA 1
ATOM 4941 C C . GLN A 1 615 ? -16.168 11.912 34.661 1.00 93.62 615 GLN A C 1
ATOM 4943 O O . GLN A 1 615 ? -16.116 12.023 33.437 1.00 93.62 615 GLN A O 1
ATOM 4948 N N . LEU A 1 616 ? -15.065 11.774 35.403 1.00 91.25 616 LEU A N 1
ATOM 4949 C CA . LEU A 1 616 ? -13.711 11.740 34.838 1.00 91.25 616 LEU A CA 1
ATOM 4950 C C . LEU A 1 616 ? -13.455 10.471 34.019 1.00 91.25 616 LEU A C 1
ATOM 4952 O O . LEU A 1 616 ? -12.852 10.541 32.947 1.00 91.25 616 LEU A O 1
ATOM 4956 N N . VAL A 1 617 ? -13.841 9.317 34.562 1.00 92.44 617 VAL A N 1
ATOM 4957 C CA . VAL A 1 617 ? -13.398 8.007 34.081 1.00 92.44 617 VAL A CA 1
ATOM 4958 C C . VAL A 1 617 ? -14.456 7.354 33.213 1.00 92.44 617 VAL A C 1
ATOM 4960 O O . VAL A 1 617 ? -14.092 6.851 32.163 1.00 92.44 617 VAL A O 1
ATOM 4963 N N . GLU A 1 618 ? -15.737 7.397 33.563 1.00 93.38 618 GLU A N 1
ATOM 4964 C CA . GLU A 1 618 ? -16.785 6.769 32.753 1.00 93.38 618 GLU A CA 1
ATOM 4965 C C . GLU A 1 618 ? -17.316 7.721 31.683 1.00 93.38 618 GLU A C 1
ATOM 4967 O O . GLU A 1 618 ? -17.260 7.404 30.494 1.00 93.38 618 GLU A O 1
ATOM 4972 N N . LEU A 1 619 ? -17.718 8.931 32.086 1.00 92.19 619 LEU A N 1
ATOM 4973 C CA . LEU A 1 619 ? -18.257 9.941 31.165 1.00 92.19 619 LEU A CA 1
ATOM 4974 C C . LEU A 1 619 ? -17.177 10.710 30.391 1.00 92.19 619 LEU A C 1
ATOM 4976 O O . LEU A 1 619 ? -17.494 11.483 29.489 1.00 92.19 619 LEU A O 1
ATOM 4980 N N . ARG A 1 620 ? -15.897 10.504 30.726 1.00 90.31 620 ARG A N 1
ATOM 4981 C CA . ARG A 1 620 ? -14.732 11.092 30.037 1.00 90.31 620 ARG A CA 1
ATOM 4982 C C . ARG A 1 620 ? -14.769 12.630 29.976 1.00 90.31 620 ARG A C 1
ATOM 4984 O O . ARG A 1 620 ? -14.330 13.243 29.004 1.00 90.31 620 ARG A O 1
ATOM 4991 N N . ILE A 1 621 ? -15.276 13.276 31.022 1.00 88.75 621 ILE A N 1
ATOM 4992 C CA . ILE A 1 621 ? -15.399 14.735 31.102 1.00 88.75 621 ILE A CA 1
ATOM 4993 C C . ILE A 1 621 ? -14.086 15.343 31.612 1.00 88.75 621 ILE A C 1
ATOM 4995 O O . ILE A 1 621 ? -13.502 14.898 32.599 1.00 88.75 621 ILE A O 1
ATOM 4999 N N . SER A 1 622 ? -13.611 16.412 30.963 1.00 85.88 622 SER A N 1
ATOM 5000 C CA . SER A 1 622 ? -12.382 17.098 31.386 1.00 85.88 622 SER A CA 1
ATOM 5001 C C . SER A 1 622 ? -12.513 17.734 32.778 1.00 85.88 622 SER A C 1
ATOM 5003 O O . SER A 1 622 ? -13.565 18.259 33.143 1.00 85.88 622 SER A O 1
ATOM 5005 N N . HIS A 1 623 ? -11.407 17.818 33.525 1.00 86.00 623 HIS A N 1
ATOM 5006 C CA . HIS A 1 623 ? -11.375 18.441 34.858 1.00 86.00 623 HIS A CA 1
ATOM 5007 C C . HIS A 1 623 ? -12.010 19.844 34.897 1.00 86.00 623 HIS A C 1
ATOM 5009 O O . HIS A 1 623 ? -12.710 20.190 35.846 1.00 86.00 623 HIS A O 1
ATOM 5015 N N . ARG A 1 624 ? -11.769 20.665 33.862 1.00 83.25 624 ARG A N 1
ATOM 5016 C CA . ARG A 1 624 ? -12.338 22.020 33.757 1.00 83.25 624 ARG A CA 1
ATOM 5017 C C . ARG A 1 624 ? -13.849 21.987 33.541 1.00 83.25 624 ARG A C 1
ATOM 5019 O O . ARG A 1 624 ? -14.557 22.835 34.073 1.00 83.25 624 ARG A O 1
ATOM 5026 N N . ALA A 1 625 ? -14.339 21.054 32.729 1.00 86.00 625 ALA A N 1
ATOM 5027 C CA . ALA A 1 625 ? -15.767 20.900 32.483 1.00 86.00 625 ALA A CA 1
ATOM 5028 C C . ALA A 1 625 ? -16.494 20.368 33.727 1.00 86.00 625 ALA A C 1
ATOM 5030 O O . ALA A 1 625 ? -17.554 20.889 34.045 1.00 86.00 625 ALA A O 1
ATOM 5031 N N . ILE A 1 626 ? -15.886 19.458 34.496 1.00 89.94 626 ILE A N 1
ATOM 5032 C CA . ILE A 1 626 ? -16.433 18.998 35.786 1.00 89.94 626 ILE A CA 1
ATOM 5033 C C . ILE A 1 626 ? -16.530 20.151 36.784 1.00 89.94 626 ILE A C 1
ATOM 5035 O O . ILE A 1 626 ? -17.581 20.353 37.382 1.00 89.94 626 ILE A O 1
ATOM 5039 N N . GLY A 1 627 ? -15.465 20.948 36.938 1.00 87.44 627 GLY A N 1
ATOM 5040 C CA . GLY A 1 627 ? -15.491 22.113 37.828 1.00 87.44 627 GLY A CA 1
ATOM 5041 C C . GLY A 1 627 ? -16.593 23.113 37.454 1.00 87.44 627 GLY A C 1
ATOM 5042 O O . GLY A 1 627 ? -17.302 23.599 38.331 1.00 87.44 627 GLY A O 1
ATOM 5043 N N . ARG A 1 628 ? -16.790 23.362 36.149 1.00 85.06 628 ARG A N 1
ATOM 5044 C CA . ARG A 1 628 ? -17.899 24.190 35.639 1.00 85.06 628 ARG A CA 1
ATOM 5045 C C . ARG A 1 628 ? -19.264 23.554 35.899 1.00 85.06 628 ARG A C 1
ATOM 5047 O O . ARG A 1 628 ? -20.141 24.238 36.403 1.00 85.06 628 ARG A O 1
ATOM 5054 N N . SER A 1 629 ? -19.423 22.263 35.616 1.00 88.75 629 SER A N 1
ATOM 5055 C CA . SER A 1 629 ? -20.658 21.507 35.856 1.00 88.75 629 SER A CA 1
ATOM 5056 C C . SER A 1 629 ? -21.070 21.568 37.329 1.00 88.75 629 SER A C 1
ATOM 5058 O O . SER A 1 629 ? -22.194 21.943 37.645 1.00 88.75 629 SER A O 1
ATOM 5060 N N . LEU A 1 630 ? -20.136 21.323 38.252 1.00 90.31 630 LEU A N 1
ATOM 5061 C CA . LEU A 1 630 ? -20.402 21.396 39.690 1.00 90.31 630 LEU A CA 1
ATOM 5062 C C . LEU A 1 630 ? -20.722 22.818 40.170 1.00 90.31 630 LEU A C 1
ATOM 5064 O O . LEU A 1 630 ? -21.571 22.992 41.048 1.00 90.31 630 LEU A O 1
ATOM 5068 N N . ALA A 1 631 ? -20.085 23.833 39.583 1.00 87.44 631 ALA A N 1
ATOM 5069 C CA . ALA A 1 631 ? -20.394 25.228 39.874 1.00 87.44 631 ALA A CA 1
ATOM 5070 C C . ALA A 1 631 ? -21.793 25.613 39.370 1.00 87.44 631 ALA A C 1
ATOM 5072 O O . ALA A 1 631 ? -22.542 26.251 40.104 1.00 87.44 631 ALA A O 1
ATOM 5073 N N . SER A 1 632 ? -22.161 25.195 38.158 1.00 83.06 632 SER A N 1
ATOM 5074 C CA . SER A 1 632 ? -23.450 25.509 37.537 1.00 83.06 632 SER A CA 1
ATOM 5075 C C . SER A 1 632 ? -24.617 24.746 38.163 1.00 83.06 632 SER A C 1
ATOM 5077 O O . SER A 1 632 ? -25.645 25.352 38.438 1.00 83.06 632 SER A O 1
ATOM 5079 N N . LEU A 1 633 ? -24.466 23.442 38.408 1.00 87.31 633 LEU A N 1
ATOM 5080 C CA . LEU A 1 633 ? -25.550 22.579 38.895 1.00 87.31 633 LEU A CA 1
ATOM 5081 C C . LEU A 1 633 ? -25.708 22.622 40.416 1.00 87.31 633 LEU A C 1
ATOM 5083 O O . LEU A 1 633 ? -26.820 22.558 40.928 1.00 87.31 633 LEU A O 1
ATOM 5087 N N . PHE A 1 634 ? -24.600 22.727 41.154 1.00 88.25 634 PHE A N 1
ATOM 5088 C CA . PHE A 1 634 ? -24.608 22.617 42.615 1.00 88.25 634 PHE A CA 1
ATOM 5089 C C . PHE A 1 634 ? -24.064 23.866 43.319 1.00 88.25 634 PHE A C 1
ATOM 5091 O O . PHE A 1 634 ? -23.975 23.895 44.546 1.00 88.25 634 PHE A O 1
ATOM 5098 N N . GLY A 1 635 ? -23.657 24.910 42.593 1.00 83.88 635 GLY A N 1
ATOM 5099 C CA . GLY A 1 635 ? -23.029 26.084 43.207 1.00 83.88 635 GLY A CA 1
ATOM 5100 C C . GLY A 1 635 ? -21.695 25.765 43.893 1.00 83.88 635 GLY A C 1
ATOM 5101 O O . GLY A 1 635 ? -21.283 26.488 44.798 1.00 83.88 635 GLY A O 1
ATOM 5102 N N . MET A 1 636 ? -21.036 24.661 43.521 1.00 84.38 636 MET A N 1
ATOM 5103 C CA . MET A 1 636 ? -19.763 24.227 44.099 1.00 84.38 636 MET A CA 1
ATOM 5104 C C . MET A 1 636 ? -18.620 24.471 43.118 1.00 84.38 636 MET A C 1
ATOM 5106 O O . MET A 1 636 ? -18.394 23.689 42.199 1.00 84.38 636 MET A O 1
ATOM 5110 N N . SER A 1 637 ? -17.862 25.543 43.339 1.00 82.12 637 SER A N 1
ATOM 5111 C CA . SER A 1 637 ? -16.649 25.803 42.563 1.00 82.12 637 SER A CA 1
ATOM 5112 C C . SER A 1 637 ? -15.515 24.897 43.044 1.00 82.12 637 SER A C 1
ATOM 5114 O O . SER A 1 637 ? -14.979 25.088 44.139 1.00 82.12 637 SER A O 1
ATOM 5116 N N . LEU A 1 638 ? -15.169 23.888 42.239 1.00 84.62 638 LEU A N 1
ATOM 5117 C CA . LEU A 1 638 ? -14.000 23.039 42.466 1.00 84.62 638 LEU A CA 1
ATOM 5118 C C . LEU A 1 638 ? -12.879 23.413 41.488 1.00 84.62 638 LEU A C 1
ATOM 5120 O O . LEU A 1 638 ? -13.010 23.171 40.283 1.00 84.62 638 LEU A O 1
ATOM 5124 N N . PRO A 1 639 ? -11.752 23.958 41.983 1.00 84.31 639 PRO A N 1
ATOM 5125 C CA . PRO A 1 639 ? -10.558 24.147 41.175 1.00 84.31 639 PRO A CA 1
ATOM 5126 C C . PRO A 1 639 ? -10.060 22.828 40.576 1.00 84.31 639 PRO A C 1
ATOM 5128 O O . PRO A 1 639 ? -10.230 21.748 41.150 1.00 84.31 639 PRO A O 1
ATOM 5131 N N . ARG A 1 640 ? -9.353 22.920 39.443 1.00 83.12 640 ARG A N 1
ATOM 5132 C CA . ARG A 1 640 ? -8.745 21.761 38.764 1.00 83.12 640 ARG A CA 1
ATOM 5133 C C . ARG A 1 640 ? -7.867 20.926 39.706 1.00 83.12 640 ARG A C 1
ATOM 5135 O O . ARG A 1 640 ? -7.853 19.703 39.600 1.00 83.12 640 ARG A O 1
ATOM 5142 N N . THR A 1 641 ? -7.142 21.581 40.610 1.00 85.50 641 THR A N 1
ATOM 5143 C CA . THR A 1 641 ? -6.274 20.940 41.609 1.00 85.50 641 THR A CA 1
ATOM 5144 C C . THR A 1 641 ? -7.070 20.073 42.581 1.00 85.50 641 THR A C 1
ATOM 5146 O O . THR A 1 641 ? -6.667 18.944 42.851 1.00 85.50 641 THR A O 1
ATOM 5149 N N . THR A 1 642 ? -8.234 20.544 43.034 1.00 88.81 642 THR A N 1
ATOM 5150 C CA . THR A 1 642 ? -9.139 19.778 43.898 1.00 88.81 642 THR A CA 1
ATOM 5151 C C . THR A 1 642 ? -9.698 18.563 43.172 1.00 88.81 642 THR A C 1
ATOM 5153 O O . THR A 1 642 ? -9.632 17.466 43.713 1.00 88.81 642 THR A O 1
ATOM 5156 N N . VAL A 1 643 ? -10.168 18.717 41.929 1.00 90.06 643 VAL A N 1
ATOM 5157 C CA . VAL A 1 643 ? -10.655 17.585 41.116 1.00 90.06 643 VAL A CA 1
ATOM 5158 C C . VAL A 1 643 ? -9.565 16.518 40.959 1.00 90.06 643 VAL A C 1
ATOM 5160 O O . VAL A 1 643 ? -9.822 15.336 41.182 1.00 90.06 643 VAL A O 1
ATOM 5163 N N . ASN A 1 644 ? -8.328 16.929 40.660 1.00 89.44 644 ASN A N 1
ATOM 5164 C CA . ASN A 1 644 ? -7.203 15.999 40.558 1.00 89.44 644 ASN A CA 1
ATOM 5165 C C . ASN A 1 644 ? -6.881 15.325 41.905 1.00 89.44 644 ASN A C 1
ATOM 5167 O O . ASN A 1 644 ? -6.640 14.125 41.934 1.00 89.44 644 ASN A O 1
ATOM 5171 N N . ARG A 1 645 ? -6.937 16.058 43.027 1.00 91.88 645 ARG A N 1
ATOM 5172 C CA . ARG A 1 645 ? -6.753 15.493 44.376 1.00 91.88 645 ARG A CA 1
ATOM 5173 C C . ARG A 1 645 ? -7.813 14.442 44.709 1.00 91.88 645 ARG A C 1
ATOM 5175 O O . ARG A 1 645 ? -7.468 13.414 45.281 1.00 91.88 645 ARG A O 1
ATOM 5182 N N . LEU A 1 646 ? -9.079 14.683 44.360 1.00 93.38 646 LEU A N 1
ATOM 5183 C CA . LEU A 1 646 ? -10.164 13.718 44.582 1.00 93.38 646 LEU A CA 1
ATOM 5184 C C . LEU A 1 646 ? -9.958 12.447 43.753 1.00 93.38 646 LEU A C 1
ATOM 5186 O O . LEU A 1 646 ? -10.113 11.352 44.288 1.00 93.38 646 LEU A O 1
ATOM 5190 N N . LYS A 1 647 ? -9.526 12.588 42.493 1.00 93.50 647 LYS A N 1
ATOM 5191 C CA . LYS A 1 647 ? -9.128 11.459 41.639 1.00 93.50 647 LYS A CA 1
ATOM 5192 C C . LYS A 1 647 ? -7.979 10.660 42.263 1.00 93.50 647 LYS A C 1
ATOM 5194 O O . LYS A 1 647 ? -8.121 9.459 42.450 1.00 93.50 647 LYS A O 1
ATOM 5199 N N . SER A 1 648 ? -6.872 11.315 42.626 1.00 93.75 648 SER A N 1
ATOM 5200 C CA . SER A 1 648 ? -5.716 10.643 43.241 1.00 93.75 648 SER A CA 1
ATOM 5201 C C . SER A 1 648 ? -6.063 9.990 44.580 1.00 93.75 648 SER A C 1
ATOM 5203 O O . SER A 1 648 ? -5.517 8.944 44.916 1.00 93.75 648 SER A O 1
ATOM 5205 N N . ARG A 1 649 ? -6.990 10.579 45.350 1.00 93.56 649 ARG A N 1
ATOM 5206 C CA . ARG A 1 649 ? -7.508 9.966 46.579 1.00 93.56 649 ARG A CA 1
ATOM 5207 C C . ARG A 1 649 ? -8.251 8.672 46.274 1.00 93.56 649 ARG A C 1
ATOM 5209 O O . ARG A 1 649 ? -7.939 7.665 46.891 1.00 93.56 649 ARG A O 1
ATOM 5216 N N . ALA A 1 650 ? -9.189 8.702 45.329 1.00 94.50 650 ALA A N 1
ATOM 5217 C CA . ALA A 1 650 ? -9.930 7.510 44.933 1.00 94.50 650 ALA A CA 1
ATOM 5218 C C . ALA A 1 650 ? -8.991 6.422 44.394 1.00 94.50 650 ALA A C 1
ATOM 5220 O O . ALA A 1 650 ? -9.067 5.286 44.840 1.00 94.50 650 ALA A O 1
ATOM 5221 N N . ALA A 1 651 ? -8.043 6.772 43.521 1.00 95.81 651 ALA A N 1
ATOM 5222 C CA . ALA A 1 651 ? -7.059 5.817 43.017 1.00 95.81 651 ALA A CA 1
ATOM 5223 C C . ALA A 1 651 ? -6.230 5.185 44.147 1.00 95.81 651 ALA A C 1
ATOM 5225 O O . ALA A 1 651 ? -6.053 3.974 44.173 1.00 95.81 651 ALA A O 1
ATOM 5226 N N . LYS A 1 652 ? -5.788 5.975 45.136 1.00 94.62 652 LYS A N 1
ATOM 5227 C CA . LYS A 1 652 ? -5.094 5.438 46.316 1.00 94.62 652 LYS A CA 1
ATOM 5228 C C . LYS A 1 652 ? -5.978 4.477 47.118 1.00 94.62 652 LYS A C 1
ATOM 5230 O O . LYS A 1 652 ? -5.472 3.473 47.601 1.00 94.62 652 LYS A O 1
ATOM 5235 N N . THR A 1 653 ? -7.269 4.780 47.256 1.00 92.81 653 THR A N 1
ATOM 5236 C CA . THR A 1 653 ? -8.236 3.925 47.960 1.00 92.81 653 THR A CA 1
ATOM 5237 C C . THR A 1 653 ? -8.466 2.589 47.264 1.00 92.81 653 THR A C 1
ATOM 5239 O O . THR A 1 653 ? -8.742 1.634 47.963 1.00 92.81 653 THR A O 1
ATOM 5242 N N . TYR A 1 654 ? -8.355 2.503 45.938 1.00 95.00 654 TYR A N 1
ATOM 5243 C CA . TYR A 1 654 ? -8.644 1.276 45.180 1.00 95.00 654 TYR A CA 1
ATOM 5244 C C . TYR A 1 654 ? -7.403 0.596 44.584 1.00 95.00 654 TYR A C 1
ATOM 5246 O O . TYR A 1 654 ? -7.514 -0.330 43.779 1.00 95.00 654 TYR A O 1
ATOM 5254 N N . MET A 1 655 ? -6.207 1.058 44.953 1.00 93.12 655 MET A N 1
ATOM 5255 C CA . MET A 1 655 ? -4.956 0.476 44.466 1.00 93.12 655 MET A CA 1
ATOM 5256 C C . MET A 1 655 ? -4.841 -0.994 44.881 1.00 93.12 655 MET A C 1
ATOM 5258 O O . MET A 1 655 ? -4.524 -1.835 44.047 1.00 93.12 655 MET A O 1
ATOM 5262 N N . HIS A 1 656 ? -5.160 -1.313 46.140 1.00 91.12 656 HIS A N 1
ATOM 5263 C CA . HIS A 1 656 ? -5.103 -2.686 46.647 1.00 91.12 656 HIS A CA 1
ATOM 5264 C C . HIS A 1 656 ? -6.125 -3.596 45.960 1.00 91.12 656 HIS A C 1
ATOM 5266 O O . HIS A 1 656 ? -5.820 -4.755 45.721 1.00 91.12 656 HIS A O 1
ATOM 5272 N N . THR A 1 657 ? -7.287 -3.067 45.559 1.00 92.88 657 THR A N 1
ATOM 5273 C CA . THR A 1 657 ? -8.267 -3.796 44.741 1.00 92.88 657 THR A CA 1
ATOM 5274 C C . THR A 1 657 ? -7.659 -4.216 43.407 1.00 92.88 657 THR A C 1
ATOM 5276 O O . THR A 1 657 ? -7.846 -5.344 42.970 1.00 92.88 657 THR A O 1
ATOM 5279 N N . CYS A 1 658 ? -6.904 -3.326 42.753 1.00 92.62 658 CYS A N 1
ATOM 5280 C CA . CYS A 1 658 ? -6.231 -3.652 41.494 1.00 92.62 658 CYS A CA 1
ATOM 5281 C C . CYS A 1 658 ? -5.099 -4.665 41.679 1.00 92.62 658 CYS A C 1
ATOM 5283 O O . CYS A 1 658 ? -4.919 -5.521 40.816 1.00 92.62 658 CYS A O 1
ATOM 5285 N N . THR A 1 659 ? -4.375 -4.601 42.799 1.00 91.69 659 THR A N 1
ATOM 5286 C CA . THR A 1 659 ? -3.376 -5.616 43.156 1.00 91.69 659 THR A CA 1
ATOM 5287 C C . THR A 1 659 ? -4.025 -6.985 43.388 1.00 91.69 659 THR A C 1
ATOM 5289 O O . THR A 1 659 ? -3.589 -7.973 42.810 1.00 91.69 659 THR A O 1
ATOM 5292 N N . ALA A 1 660 ? -5.135 -7.049 44.124 1.00 92.06 660 ALA A N 1
ATOM 5293 C CA . ALA A 1 660 ? -5.866 -8.301 44.318 1.00 92.06 660 ALA A CA 1
ATOM 5294 C C . ALA A 1 660 ? -6.417 -8.863 42.990 1.00 92.06 660 ALA A C 1
ATOM 5296 O O . ALA A 1 660 ? -6.347 -10.063 42.743 1.00 92.06 660 ALA A O 1
ATOM 5297 N N . MET A 1 661 ? -6.905 -7.997 42.090 1.00 93.50 661 MET A N 1
ATOM 5298 C CA . MET A 1 661 ? -7.349 -8.416 40.754 1.00 93.50 661 MET A CA 1
ATOM 5299 C C . MET A 1 661 ? -6.202 -8.992 39.914 1.00 93.50 661 MET A C 1
ATOM 5301 O O . MET A 1 661 ? -6.404 -9.985 39.223 1.00 93.50 661 MET A O 1
ATOM 5305 N N . ILE A 1 662 ? -4.993 -8.414 39.957 1.00 92.94 662 ILE A N 1
ATOM 5306 C CA . ILE A 1 662 ? -3.872 -8.974 39.186 1.00 92.94 662 ILE A CA 1
ATOM 5307 C C . ILE A 1 662 ? -3.420 -10.325 39.752 1.00 92.94 662 ILE A C 1
ATOM 5309 O O . ILE A 1 662 ? -3.155 -11.235 38.977 1.00 92.94 662 ILE A O 1
ATOM 5313 N N . GLU A 1 663 ? -3.406 -10.496 41.075 1.00 92.06 663 GLU A N 1
ATOM 5314 C CA . GLU A 1 663 ? -3.110 -11.784 41.722 1.00 92.06 663 GLU A CA 1
ATOM 5315 C C . GLU A 1 663 ? -4.166 -12.847 41.374 1.00 92.06 663 GLU A C 1
ATOM 5317 O O . GLU A 1 663 ? -3.827 -13.984 41.038 1.00 92.06 663 GLU A O 1
ATOM 5322 N N . SER A 1 664 ? -5.446 -12.461 41.352 1.00 91.88 664 SER A N 1
ATOM 5323 C CA . SER A 1 664 ? -6.553 -13.311 40.892 1.00 91.88 664 SER A CA 1
ATOM 5324 C C . SER A 1 664 ? -6.411 -13.713 39.419 1.00 91.88 664 SER A C 1
ATOM 5326 O O . SER A 1 664 ? -6.692 -14.854 39.064 1.00 91.88 664 SER A O 1
ATOM 5328 N N . LEU A 1 665 ? -5.969 -12.802 38.547 1.00 93.44 665 LEU A N 1
ATOM 5329 C CA . LEU A 1 665 ? -5.719 -13.095 37.132 1.00 93.44 665 LEU A CA 1
ATOM 5330 C C . LEU A 1 665 ? -4.533 -14.057 36.944 1.00 93.44 665 LEU A C 1
ATOM 5332 O O . LEU A 1 665 ? -4.610 -14.971 36.126 1.00 93.44 665 LEU A O 1
ATOM 5336 N N . VAL A 1 666 ? -3.453 -13.875 37.712 1.00 93.19 666 VAL A N 1
ATOM 5337 C CA . VAL A 1 666 ? -2.229 -14.703 37.663 1.00 93.19 666 VAL A CA 1
ATOM 5338 C C . VAL A 1 666 ? -2.427 -16.089 38.293 1.00 93.19 666 VAL A C 1
ATOM 5340 O O . VAL A 1 666 ? -1.711 -17.029 37.960 1.00 93.19 666 VAL A O 1
ATOM 5343 N N . SER A 1 667 ? -3.409 -16.255 39.175 1.00 91.12 667 SER A N 1
ATOM 5344 C CA . SER A 1 667 ? -3.802 -17.569 39.710 1.00 91.12 667 SER A CA 1
ATOM 5345 C C . SER A 1 667 ? -4.925 -18.241 38.909 1.00 91.12 667 SER A C 1
ATOM 5347 O O . SER A 1 667 ? -5.255 -19.399 39.162 1.00 91.12 667 SER A O 1
ATOM 5349 N N . GLY A 1 668 ? -5.510 -17.536 37.934 1.00 90.06 668 GLY A N 1
ATOM 5350 C CA . GLY A 1 668 ? -6.615 -18.019 37.112 1.00 90.06 668 GLY A CA 1
ATOM 5351 C C . GLY A 1 668 ? -6.209 -19.002 36.006 1.00 90.06 668 GLY A C 1
ATOM 5352 O O . GLY A 1 668 ? -5.036 -19.238 35.725 1.00 90.06 668 GLY A O 1
ATOM 5353 N N . HIS A 1 669 ? -7.217 -19.557 35.328 1.00 91.25 669 HIS A N 1
ATOM 5354 C CA . HIS A 1 669 ? -7.039 -20.562 34.267 1.00 91.25 669 HIS A CA 1
ATOM 5355 C C . HIS A 1 669 ? -6.885 -19.961 32.857 1.00 91.25 669 HIS A C 1
ATOM 5357 O O . HIS A 1 669 ? -6.438 -20.647 31.940 1.00 91.25 669 HIS A O 1
ATOM 5363 N N . LEU A 1 670 ? -7.242 -18.686 32.674 1.00 93.44 670 LEU A N 1
ATOM 5364 C CA . LEU A 1 670 ? -7.203 -17.973 31.397 1.00 93.44 670 LEU A CA 1
ATOM 5365 C C . LEU A 1 670 ? -6.719 -16.544 31.624 1.00 93.44 670 LEU A C 1
ATOM 5367 O O . LEU A 1 670 ? -7.268 -15.833 32.468 1.00 93.44 670 LEU A O 1
ATOM 5371 N N . LEU A 1 671 ? -5.751 -16.112 30.819 1.00 96.25 671 LEU A N 1
ATOM 5372 C CA . LEU A 1 671 ? -5.241 -14.750 30.839 1.00 96.25 671 LEU A CA 1
ATOM 5373 C C . LEU A 1 671 ? -5.072 -14.217 29.421 1.00 96.25 671 LEU A C 1
ATOM 5375 O O . LEU A 1 671 ? -4.320 -14.760 28.622 1.00 96.25 671 LEU A O 1
ATOM 5379 N N . HIS A 1 672 ? -5.726 -13.106 29.128 1.00 94.94 672 HIS A N 1
ATOM 5380 C CA . HIS A 1 672 ? -5.486 -12.293 27.947 1.00 94.94 672 HIS A CA 1
ATOM 5381 C C . HIS A 1 672 ? -4.468 -11.203 28.261 1.00 94.94 672 HIS A C 1
ATOM 5383 O O . HIS A 1 672 ? -4.603 -10.503 29.272 1.00 94.94 672 HIS A O 1
ATOM 5389 N N . CYS A 1 673 ? -3.486 -11.021 27.378 1.00 94.31 673 CYS A N 1
ATOM 5390 C CA . CYS A 1 673 ? -2.494 -9.958 27.508 1.00 94.31 673 CYS A CA 1
ATOM 5391 C C . CYS A 1 673 ? -2.269 -9.222 26.185 1.00 94.31 673 CYS A C 1
ATOM 5393 O O . CYS A 1 673 ? -2.240 -9.844 25.124 1.00 94.31 673 CYS A O 1
ATOM 5395 N N . ASP A 1 674 ? -2.143 -7.898 26.256 1.00 93.56 674 ASP A N 1
ATOM 5396 C CA . ASP A 1 674 ? -1.829 -7.020 25.121 1.00 93.56 674 ASP A CA 1
ATOM 5397 C C . ASP A 1 674 ? -1.194 -5.716 25.637 1.00 93.56 674 ASP A C 1
ATOM 5399 O O . ASP A 1 674 ? -1.332 -5.368 26.819 1.00 93.56 674 ASP A O 1
ATOM 5403 N N . GLU A 1 675 ? -0.525 -4.964 24.768 1.00 92.12 675 GLU A N 1
ATOM 5404 C CA . GLU A 1 675 ? 0.120 -3.706 25.118 1.00 92.12 675 GLU A CA 1
ATOM 5405 C C . GLU A 1 675 ? -0.164 -2.567 24.138 1.00 92.12 675 GLU A C 1
ATOM 5407 O O . GLU A 1 675 ? -0.262 -2.714 22.924 1.00 92.12 675 GLU A O 1
ATOM 5412 N N . THR A 1 676 ? -0.224 -1.348 24.674 1.00 90.94 676 THR A N 1
ATOM 5413 C CA . THR A 1 676 ? -0.387 -0.139 23.865 1.00 90.94 676 THR A CA 1
ATOM 5414 C C . THR A 1 676 ? 0.578 0.961 24.305 1.00 90.94 676 THR A C 1
ATOM 5416 O O . THR A 1 676 ? 0.725 1.228 25.500 1.00 90.94 676 THR A O 1
ATOM 5419 N N . PRO A 1 677 ? 1.188 1.705 23.364 1.00 90.25 677 PRO A N 1
ATOM 5420 C CA . PRO A 1 677 ? 2.042 2.834 23.707 1.00 90.25 677 PRO A CA 1
ATOM 5421 C C . PRO A 1 677 ? 1.225 4.021 24.235 1.00 90.25 677 PRO A C 1
ATOM 5423 O O . PRO A 1 677 ? 0.149 4.332 23.710 1.00 90.25 677 PRO A O 1
ATOM 5426 N N . ILE A 1 678 ? 1.770 4.752 25.206 1.00 87.00 678 ILE A N 1
ATOM 5427 C CA . ILE A 1 678 ? 1.244 6.015 25.736 1.00 87.00 678 ILE A CA 1
ATOM 5428 C C . ILE A 1 678 ? 2.347 7.082 25.774 1.00 87.00 678 ILE A C 1
ATOM 5430 O O . ILE A 1 678 ? 3.501 6.790 26.061 1.00 87.00 678 ILE A O 1
ATOM 5434 N N . ASN A 1 679 ? 1.995 8.339 25.489 1.00 85.00 679 ASN A N 1
ATOM 5435 C CA . ASN A 1 679 ? 2.940 9.456 25.546 1.00 85.00 679 ASN A CA 1
ATOM 5436 C C . ASN A 1 679 ? 2.754 10.232 26.853 1.00 85.00 679 ASN A C 1
ATOM 5438 O O . ASN A 1 679 ? 1.690 10.816 27.083 1.00 85.00 679 ASN A O 1
ATOM 5442 N N . ILE A 1 680 ? 3.794 10.267 27.682 1.00 82.62 680 ILE A N 1
ATOM 5443 C CA . ILE A 1 680 ? 3.829 10.947 28.981 1.00 82.62 680 ILE A CA 1
ATOM 5444 C C . ILE A 1 680 ? 4.976 11.955 28.936 1.00 82.62 680 ILE A C 1
ATOM 5446 O O . ILE A 1 680 ? 6.127 11.581 28.754 1.00 82.62 680 ILE A O 1
ATOM 5450 N N . LEU A 1 681 ? 4.669 13.252 29.056 1.00 77.56 681 LEU A N 1
ATOM 5451 C CA . LEU A 1 681 ? 5.666 14.340 29.029 1.00 77.56 681 LEU A CA 1
ATOM 5452 C C . LEU A 1 681 ? 6.698 14.231 27.878 1.00 77.56 681 LEU A C 1
ATOM 5454 O O . LEU A 1 681 ? 7.881 14.473 28.083 1.00 77.56 681 LEU A O 1
ATOM 5458 N N . ARG A 1 682 ? 6.244 13.878 26.663 1.00 72.12 682 ARG A N 1
ATOM 5459 C CA . ARG A 1 682 ? 7.066 13.639 25.449 1.00 72.12 682 ARG A CA 1
ATOM 5460 C C . ARG A 1 682 ? 7.943 12.375 25.456 1.00 72.12 682 ARG A C 1
ATOM 5462 O O . ARG A 1 682 ? 8.635 12.142 24.472 1.00 72.12 682 ARG A O 1
ATOM 5469 N N . LYS A 1 683 ? 7.870 11.527 26.484 1.00 81.88 683 LYS A N 1
ATOM 5470 C CA . LYS A 1 683 ? 8.451 10.176 26.475 1.00 81.88 683 LYS A CA 1
ATOM 5471 C C . LYS A 1 683 ? 7.382 9.145 26.110 1.00 81.88 683 LYS A C 1
ATOM 5473 O O . LYS A 1 683 ? 6.232 9.261 26.543 1.00 81.88 683 LYS A O 1
ATOM 5478 N N . ARG A 1 684 ? 7.749 8.174 25.272 1.00 86.94 684 ARG A N 1
ATOM 5479 C CA . ARG A 1 684 ? 6.884 7.056 24.882 1.00 86.94 684 ARG A CA 1
ATOM 5480 C C . ARG A 1 684 ? 7.087 5.920 25.880 1.00 86.94 684 ARG A C 1
ATOM 5482 O O . ARG A 1 684 ? 8.182 5.387 25.969 1.00 86.94 684 ARG A O 1
ATOM 5489 N N . GLU A 1 685 ? 6.027 5.578 26.591 1.00 90.88 685 GLU A N 1
ATOM 5490 C CA . GLU A 1 685 ? 5.954 4.481 27.558 1.00 90.88 685 GLU A CA 1
ATOM 5491 C C . GLU A 1 685 ? 4.856 3.496 27.122 1.00 90.88 685 GLU A C 1
ATOM 5493 O O . GLU A 1 685 ? 4.207 3.707 26.089 1.00 90.88 685 GLU A O 1
ATOM 5498 N N . PHE A 1 686 ? 4.628 2.423 27.879 1.00 92.25 686 PHE A N 1
ATOM 5499 C CA . PHE A 1 686 ? 3.680 1.367 27.516 1.00 92.25 686 PHE A CA 1
ATOM 5500 C C . PHE A 1 686 ? 2.679 1.098 28.637 1.00 92.25 686 PHE A C 1
ATOM 5502 O O . PHE A 1 686 ? 2.975 1.253 29.821 1.00 92.25 686 PHE A O 1
ATOM 5509 N N . VAL A 1 687 ? 1.458 0.735 28.250 1.00 93.94 687 VAL A N 1
ATOM 5510 C CA . VAL A 1 687 ? 0.433 0.228 29.161 1.00 93.94 687 VAL A CA 1
ATOM 5511 C C . VAL A 1 687 ? 0.073 -1.177 28.719 1.00 93.94 687 VAL A C 1
ATOM 5513 O O . VAL A 1 687 ? -0.378 -1.368 27.591 1.00 93.94 687 VAL A O 1
ATOM 5516 N N . TRP A 1 688 ? 0.271 -2.120 29.626 1.00 94.81 688 TRP A N 1
ATOM 5517 C CA . TRP A 1 688 ? -0.099 -3.517 29.495 1.00 94.81 688 TRP A CA 1
ATOM 5518 C C . TRP A 1 688 ? -1.498 -3.724 30.045 1.00 94.81 688 TRP A C 1
ATOM 5520 O O . TRP A 1 688 ? -1.865 -3.138 31.069 1.00 94.81 688 TRP A O 1
ATOM 5530 N N . VAL A 1 689 ? -2.267 -4.551 29.356 1.00 95.50 689 VAL A N 1
ATOM 5531 C CA . VAL A 1 689 ? -3.600 -4.976 29.760 1.00 95.50 689 VAL A CA 1
ATOM 5532 C C . VAL A 1 689 ? -3.538 -6.450 30.109 1.00 95.50 689 VAL A C 1
ATOM 5534 O O . VAL A 1 689 ? -3.029 -7.246 29.327 1.00 95.50 689 VAL A O 1
ATOM 5537 N N . PHE A 1 690 ? -4.066 -6.795 31.276 1.00 96.25 690 PHE A N 1
ATOM 5538 C CA . PHE A 1 690 ? -4.257 -8.161 31.748 1.00 96.25 690 PHE A CA 1
ATOM 5539 C C . PHE A 1 690 ? -5.746 -8.351 31.980 1.00 96.25 690 PHE A C 1
ATOM 5541 O O . PHE A 1 690 ? -6.350 -7.557 32.703 1.00 96.25 690 PHE A O 1
ATOM 5548 N N . CYS A 1 691 ? -6.363 -9.340 31.346 1.00 94.62 691 CYS A N 1
ATOM 5549 C CA . CYS A 1 691 ? -7.800 -9.534 31.502 1.00 94.62 691 CYS A CA 1
ATOM 5550 C C . CYS A 1 691 ? -8.260 -10.974 31.298 1.00 94.62 691 CYS A C 1
ATOM 5552 O O . CYS A 1 691 ? -7.566 -11.792 30.705 1.00 94.62 691 CYS A O 1
ATOM 5554 N N . ASN A 1 692 ? -9.458 -11.265 31.781 1.00 90.25 692 ASN A N 1
ATOM 5555 C CA . ASN A 1 692 ? -10.249 -12.438 31.422 1.00 90.25 692 ASN A CA 1
ATOM 5556 C C . ASN A 1 692 ? -11.693 -11.974 31.134 1.00 90.25 692 ASN A C 1
ATOM 5558 O O . ASN A 1 692 ? -11.902 -10.798 30.827 1.00 90.25 692 ASN A O 1
ATOM 5562 N N . SER A 1 693 ? -12.687 -12.866 31.180 1.00 79.75 693 SER A N 1
ATOM 5563 C CA . SER A 1 693 ? -14.090 -12.486 30.953 1.00 79.75 693 SER A CA 1
ATOM 5564 C C . SER A 1 693 ? -14.634 -11.502 31.994 1.00 79.75 693 SER A C 1
ATOM 5566 O O . SER A 1 693 ? -15.537 -10.732 31.674 1.00 79.75 693 SER A O 1
ATOM 5568 N N . ASP A 1 694 ? -14.057 -11.481 33.198 1.00 82.88 694 ASP A N 1
ATOM 5569 C CA . ASP A 1 694 ? -14.669 -10.859 34.375 1.00 82.88 694 ASP A CA 1
ATOM 5570 C C . ASP A 1 694 ? -13.852 -9.667 34.894 1.00 82.88 694 ASP A C 1
ATOM 5572 O O . ASP A 1 694 ? -14.407 -8.716 35.439 1.00 82.88 694 ASP A O 1
ATOM 5576 N N . GLN A 1 695 ? -12.531 -9.691 34.723 1.00 91.12 695 GLN A N 1
ATOM 5577 C CA . GLN A 1 695 ? -11.596 -8.731 35.303 1.00 91.12 695 GLN A CA 1
ATOM 5578 C C . GLN A 1 695 ? -10.688 -8.120 34.238 1.00 91.12 695 GLN A C 1
ATOM 5580 O O . GLN A 1 695 ? -10.210 -8.803 33.331 1.00 91.12 695 GLN A O 1
ATOM 5585 N N . VAL A 1 696 ? -10.404 -6.823 34.383 1.00 94.50 696 VAL A N 1
ATOM 5586 C CA . VAL A 1 696 ? -9.490 -6.067 33.521 1.00 94.50 696 VAL A CA 1
ATOM 5587 C C . VAL A 1 696 ? -8.565 -5.208 34.377 1.00 94.50 696 VAL A C 1
ATOM 5589 O O . VAL A 1 696 ? -9.018 -4.367 35.152 1.00 94.50 696 VAL A O 1
ATOM 5592 N N . VAL A 1 697 ? -7.256 -5.366 34.195 1.00 96.69 697 VAL A N 1
ATOM 5593 C CA . VAL A 1 697 ? -6.225 -4.600 34.901 1.00 96.69 697 VAL A CA 1
ATOM 5594 C C . VAL A 1 697 ? -5.268 -3.951 33.909 1.00 96.69 697 VAL A C 1
ATOM 5596 O O . VAL A 1 697 ? -4.734 -4.600 33.011 1.00 96.69 697 VAL A O 1
ATOM 5599 N N . PHE A 1 698 ? -5.016 -2.655 34.097 1.00 96.25 698 PHE A N 1
ATOM 5600 C CA . PHE A 1 698 ? -4.040 -1.889 33.326 1.00 96.25 698 PHE A CA 1
ATOM 5601 C C . PHE A 1 698 ? -2.785 -1.610 34.161 1.00 96.25 698 PHE A C 1
ATOM 5603 O O . PHE A 1 698 ? -2.881 -1.076 35.267 1.00 96.25 698 PHE A O 1
ATOM 5610 N N . ARG A 1 699 ? -1.597 -1.871 33.605 1.00 93.44 699 ARG A N 1
ATOM 5611 C CA . ARG A 1 699 ? -0.303 -1.615 34.261 1.00 93.44 699 ARG A CA 1
ATOM 5612 C C . ARG A 1 699 ? 0.639 -0.837 33.346 1.00 93.44 699 ARG A C 1
ATOM 5614 O O . ARG A 1 699 ? 0.853 -1.217 32.202 1.00 93.44 699 ARG A O 1
ATOM 5621 N N . ARG A 1 700 ? 1.226 0.253 33.846 1.00 92.69 700 ARG A N 1
ATOM 5622 C CA . ARG A 1 700 ? 2.217 1.058 33.111 1.00 92.69 700 ARG A CA 1
ATOM 5623 C C . ARG A 1 700 ? 3.623 0.471 33.254 1.00 92.69 700 ARG A C 1
ATOM 5625 O O . ARG A 1 700 ? 4.006 0.070 34.352 1.00 92.69 700 ARG A O 1
ATOM 5632 N N . THR A 1 701 ? 4.411 0.527 32.185 1.00 91.88 701 THR A N 1
ATOM 5633 C CA . THR A 1 701 ? 5.861 0.279 32.184 1.00 91.88 701 THR A CA 1
ATOM 5634 C C . THR A 1 701 ? 6.595 1.344 31.376 1.00 91.88 701 THR A C 1
ATOM 5636 O O . THR A 1 701 ? 6.027 1.968 30.478 1.00 91.88 701 THR A O 1
ATOM 5639 N N . GLU A 1 702 ? 7.868 1.577 31.700 1.00 87.81 702 GLU A N 1
ATOM 5640 C CA . GLU A 1 702 ? 8.682 2.574 30.991 1.00 87.81 702 GLU A CA 1
ATOM 5641 C C . GLU A 1 702 ? 9.136 2.066 29.616 1.00 87.81 702 GLU A C 1
ATOM 5643 O O . GLU A 1 702 ? 9.113 2.817 28.642 1.00 87.81 702 GLU A O 1
ATOM 5648 N N . THR A 1 703 ? 9.474 0.779 29.521 1.00 86.94 703 THR A N 1
ATOM 5649 C CA . THR A 1 703 ? 9.876 0.106 28.280 1.00 86.94 703 THR A CA 1
ATOM 5650 C C . THR A 1 703 ? 8.797 -0.875 27.809 1.00 86.94 703 THR A C 1
ATOM 5652 O O . THR A 1 703 ? 7.882 -1.234 28.559 1.00 86.94 703 THR A O 1
ATOM 5655 N N . ARG A 1 704 ? 8.893 -1.307 26.543 1.00 87.62 704 ARG A N 1
ATOM 5656 C CA . ARG A 1 704 ? 8.088 -2.416 25.986 1.00 87.62 704 ARG A CA 1
ATOM 5657 C C . ARG A 1 704 ? 8.669 -3.788 26.352 1.00 87.62 704 ARG A C 1
ATOM 5659 O O . ARG A 1 704 ? 8.163 -4.812 25.912 1.00 87.62 704 ARG A O 1
ATOM 5666 N N . GLU A 1 705 ? 9.772 -3.822 27.091 1.00 84.75 705 GLU A N 1
ATOM 5667 C CA . GLU A 1 705 ? 10.449 -5.067 27.431 1.00 84.75 705 GLU A CA 1
ATOM 5668 C C . GLU A 1 705 ? 9.612 -5.849 28.444 1.00 84.75 705 GLU A C 1
ATOM 5670 O O . GLU A 1 705 ? 9.112 -5.298 29.424 1.00 84.75 705 GLU A O 1
ATOM 5675 N N . GLY A 1 706 ? 9.457 -7.151 28.213 1.00 79.62 706 GLY A N 1
ATOM 5676 C CA . GLY A 1 706 ? 8.636 -8.011 29.064 1.00 79.62 706 GLY A CA 1
ATOM 5677 C C . GLY A 1 706 ? 9.394 -8.723 30.173 1.00 79.62 706 GLY A C 1
ATOM 5678 O O . GLY A 1 706 ? 8.955 -9.789 30.587 1.00 79.62 706 GLY A O 1
ATOM 5679 N N . LEU A 1 707 ? 10.524 -8.196 30.658 1.00 85.44 707 LEU A N 1
ATOM 5680 C CA . LEU A 1 707 ? 11.232 -8.818 31.788 1.00 85.44 707 LEU A CA 1
ATOM 5681 C C . LEU A 1 707 ? 10.305 -8.962 33.004 1.00 85.44 707 LEU A C 1
ATOM 5683 O O . LEU A 1 707 ? 10.187 -10.047 33.565 1.00 85.44 707 LEU A O 1
ATOM 5687 N N . PHE A 1 708 ? 9.536 -7.914 33.308 1.00 89.44 708 PHE A N 1
ATOM 5688 C CA . PHE A 1 708 ? 8.549 -7.940 34.388 1.00 89.44 708 PHE A CA 1
ATOM 5689 C C . PHE A 1 708 ? 7.408 -8.951 34.149 1.00 89.44 708 PHE A C 1
ATOM 5691 O O . PHE A 1 708 ? 6.789 -9.393 35.113 1.00 89.44 708 PHE A O 1
ATOM 5698 N N . LEU A 1 709 ? 7.102 -9.320 32.892 1.00 91.00 709 LEU A N 1
ATOM 5699 C CA . LEU A 1 709 ? 6.081 -10.334 32.595 1.00 91.00 709 LEU A CA 1
ATOM 5700 C C . LEU A 1 709 ? 6.535 -11.719 33.036 1.00 91.00 709 LEU A C 1
ATOM 5702 O O . LEU A 1 709 ? 5.718 -12.483 33.536 1.00 91.00 709 LEU A O 1
ATOM 5706 N N . LYS A 1 710 ? 7.825 -12.038 32.870 1.00 89.00 710 LYS A N 1
ATOM 5707 C CA . LYS A 1 710 ? 8.384 -13.322 33.312 1.00 89.00 710 LYS A CA 1
ATOM 5708 C C . LYS A 1 710 ? 8.280 -13.481 34.821 1.00 89.00 710 LYS A C 1
ATOM 5710 O O . LYS A 1 710 ? 7.958 -14.563 35.291 1.00 89.00 710 LYS A O 1
ATOM 5715 N N . GLU A 1 711 ? 8.539 -12.407 35.560 1.00 89.44 711 GLU A N 1
ATOM 5716 C CA . GLU A 1 711 ? 8.393 -12.387 37.016 1.00 89.44 711 GLU A CA 1
ATOM 5717 C C . GLU A 1 711 ? 6.920 -12.485 37.422 1.00 89.44 711 GLU A C 1
ATOM 5719 O O . GLU A 1 711 ? 6.571 -13.311 38.260 1.00 89.44 711 GLU A O 1
ATOM 5724 N N . LEU A 1 712 ? 6.048 -11.693 36.786 1.00 91.19 712 LEU A N 1
ATOM 5725 C CA . LEU A 1 712 ? 4.616 -11.660 37.089 1.00 91.19 712 LEU A CA 1
ATOM 5726 C C . LEU A 1 712 ? 3.916 -12.994 36.796 1.00 91.19 712 LEU A C 1
ATOM 5728 O O . LEU A 1 712 ? 3.029 -13.384 37.542 1.00 91.19 712 LEU A O 1
ATOM 5732 N N . LEU A 1 713 ? 4.296 -13.681 35.716 1.00 93.19 713 LEU A N 1
ATOM 5733 C CA . LEU A 1 713 ? 3.655 -14.913 35.242 1.00 93.19 713 LEU A CA 1
ATOM 5734 C C . LEU A 1 713 ? 4.469 -16.172 35.551 1.00 93.19 713 LEU A C 1
ATOM 5736 O O . LEU A 1 713 ? 4.191 -17.230 34.994 1.00 93.19 713 LEU A O 1
ATOM 5740 N N . ARG A 1 714 ? 5.459 -16.084 36.447 1.00 88.94 714 ARG A N 1
ATOM 5741 C CA . ARG A 1 714 ? 6.342 -17.207 36.796 1.00 88.94 714 ARG A CA 1
ATOM 5742 C C . ARG A 1 714 ? 5.577 -18.439 37.289 1.00 88.94 714 ARG A C 1
ATOM 5744 O O . ARG A 1 714 ? 5.988 -19.560 37.017 1.00 88.94 714 ARG A O 1
ATOM 5751 N N . GLU A 1 715 ? 4.491 -18.218 38.024 1.00 88.00 715 GLU A N 1
ATOM 5752 C CA . GLU A 1 715 ? 3.675 -19.265 38.655 1.00 88.00 715 GLU A CA 1
ATOM 5753 C C . GLU A 1 715 ? 2.315 -19.462 37.963 1.00 88.00 715 GLU A C 1
ATOM 5755 O O . GLU A 1 715 ? 1.493 -20.252 38.426 1.00 88.00 715 GLU A O 1
ATOM 5760 N N . PHE A 1 716 ? 2.078 -18.780 36.835 1.00 94.12 716 PHE A N 1
ATOM 5761 C CA . PHE A 1 716 ? 0.837 -18.898 36.070 1.00 94.12 716 PHE A CA 1
ATOM 5762 C C . PHE A 1 716 ? 0.769 -20.261 35.365 1.00 94.12 716 PHE A C 1
ATOM 5764 O O . PHE A 1 716 ? 1.617 -20.589 34.536 1.00 94.12 716 PHE A O 1
ATOM 5771 N N . LYS A 1 717 ? -0.262 -21.053 35.685 1.00 91.44 717 LYS A N 1
ATOM 5772 C CA . LYS A 1 717 ? -0.490 -22.401 35.124 1.00 91.44 717 LYS A CA 1
ATOM 5773 C C . LYS A 1 717 ? -1.643 -22.467 34.113 1.00 91.44 717 LYS A C 1
ATOM 5775 O O . LYS A 1 717 ? -1.919 -23.541 33.585 1.00 91.44 717 LYS A O 1
ATOM 5780 N N . GLY A 1 718 ? -2.333 -21.351 33.879 1.00 93.81 718 GLY A N 1
ATOM 5781 C CA . GLY A 1 718 ? -3.425 -21.253 32.911 1.00 93.81 718 GLY A CA 1
ATOM 5782 C C . GLY A 1 718 ? -2.943 -21.096 31.466 1.00 93.81 718 GLY A C 1
ATOM 5783 O O . GLY A 1 718 ? -1.757 -21.231 31.168 1.00 93.81 718 GLY A O 1
ATOM 5784 N N . VAL A 1 719 ? -3.874 -20.768 30.565 1.00 95.94 719 VAL A N 1
ATOM 5785 C CA . VAL A 1 719 ? -3.569 -20.492 29.152 1.00 95.94 719 VAL A CA 1
ATOM 5786 C C . VAL A 1 719 ? -3.451 -18.990 28.901 1.00 95.94 719 VAL A C 1
ATOM 5788 O O . VAL A 1 719 ? -4.358 -18.220 29.229 1.00 95.94 719 VAL A O 1
ATOM 5791 N N . LEU A 1 720 ? -2.339 -18.573 28.294 1.00 96.75 720 LEU A N 1
ATOM 5792 C CA . LEU A 1 720 ? -2.058 -17.183 27.936 1.00 96.75 720 LEU A CA 1
ATOM 5793 C C . LEU A 1 720 ? -2.485 -16.891 26.488 1.00 96.75 720 LEU A C 1
ATOM 5795 O O . LEU A 1 720 ? -1.895 -17.410 25.543 1.00 96.75 720 LEU A O 1
ATOM 5799 N N . VAL A 1 721 ? -3.472 -16.016 26.294 1.00 95.50 721 VAL A N 1
ATOM 5800 C CA . VAL A 1 721 ? -3.947 -15.582 24.973 1.00 95.50 721 VAL A CA 1
ATOM 5801 C C . VAL A 1 721 ? -3.305 -14.247 24.592 1.00 95.50 721 VAL A C 1
ATOM 5803 O O . VAL A 1 721 ? -3.516 -13.235 25.264 1.00 95.50 721 VAL A O 1
ATOM 5806 N N . THR A 1 722 ? -2.522 -14.229 23.512 1.00 94.94 722 THR A N 1
ATOM 5807 C CA . THR A 1 722 ? -1.702 -13.068 23.101 1.00 94.94 722 THR A CA 1
ATOM 5808 C C . THR A 1 722 ? -1.689 -12.865 21.588 1.00 94.94 722 THR A C 1
ATOM 5810 O O . THR A 1 722 ? -2.199 -13.682 20.819 1.00 94.94 722 THR A O 1
ATOM 5813 N N . ASP A 1 723 ? -1.129 -11.748 21.131 1.00 92.06 723 ASP A N 1
ATOM 5814 C CA . ASP A 1 723 ? -0.754 -11.568 19.730 1.00 92.06 723 ASP A CA 1
ATOM 5815 C C . ASP A 1 723 ? 0.588 -12.275 19.404 1.00 92.06 723 ASP A C 1
ATOM 5817 O O . ASP A 1 723 ? 1.116 -13.076 20.180 1.00 92.06 723 ASP A O 1
ATOM 5821 N N . PHE A 1 724 ? 1.151 -11.996 18.226 1.00 91.25 724 PHE A N 1
ATOM 5822 C CA . PHE A 1 724 ? 2.419 -12.585 17.776 1.00 91.25 724 PHE A CA 1
ATOM 5823 C C . PHE A 1 724 ? 3.662 -11.829 18.280 1.00 91.25 724 PHE A C 1
ATOM 5825 O O . PHE A 1 724 ? 4.736 -11.942 17.677 1.00 91.25 724 PHE A O 1
ATOM 5832 N N . TYR A 1 725 ? 3.561 -11.038 19.354 1.00 89.94 725 TYR A N 1
ATOM 5833 C CA . TYR A 1 725 ? 4.726 -10.363 19.907 1.00 89.94 725 TYR A CA 1
ATOM 5834 C C . TYR A 1 725 ? 5.670 -11.356 20.606 1.00 89.94 725 TYR A C 1
ATOM 5836 O O . TYR A 1 725 ? 5.310 -12.037 21.564 1.00 89.94 725 TYR A O 1
ATOM 5844 N N . LYS A 1 726 ? 6.927 -11.399 20.142 1.00 88.25 726 LYS A N 1
ATOM 5845 C CA . LYS A 1 726 ? 7.953 -12.367 20.578 1.00 88.25 726 LYS A CA 1
ATOM 5846 C C . LYS A 1 726 ? 8.253 -12.376 22.078 1.00 88.25 726 LYS A C 1
ATOM 5848 O O . LYS A 1 726 ? 8.804 -13.346 22.586 1.00 88.25 726 LYS A O 1
ATOM 5853 N N . VAL A 1 727 ? 7.942 -11.296 22.794 1.00 88.38 727 VAL A N 1
ATOM 5854 C CA . VAL A 1 727 ? 8.169 -11.216 24.245 1.00 88.38 727 VAL A CA 1
ATOM 5855 C C . VAL A 1 727 ? 7.418 -12.328 24.984 1.00 88.38 727 VAL A C 1
ATOM 5857 O O . VAL A 1 727 ? 7.965 -12.914 25.923 1.00 88.38 727 VAL A O 1
ATOM 5860 N N . TYR A 1 728 ? 6.215 -12.668 24.518 1.00 90.00 728 TYR A N 1
ATOM 5861 C CA . TYR A 1 728 ? 5.384 -13.705 25.120 1.00 90.00 728 TYR A CA 1
ATOM 5862 C C . TYR A 1 728 ? 5.941 -15.114 24.917 1.00 90.00 728 TYR A C 1
ATOM 5864 O O . TYR A 1 728 ? 5.775 -15.958 25.789 1.00 90.00 728 TYR A O 1
ATOM 5872 N N . ASP A 1 729 ? 6.675 -15.362 23.830 1.00 88.12 729 ASP A N 1
ATOM 5873 C CA . ASP A 1 729 ? 7.207 -16.692 23.491 1.00 88.12 729 ASP A CA 1
ATOM 5874 C C . ASP A 1 729 ? 8.178 -17.221 24.566 1.00 88.12 729 ASP A C 1
ATOM 5876 O O . ASP A 1 729 ? 8.392 -18.420 24.697 1.00 88.12 729 ASP A O 1
ATOM 5880 N N . SER A 1 730 ? 8.745 -16.323 25.379 1.00 87.44 730 SER A N 1
ATOM 5881 C CA . SER A 1 730 ? 9.645 -16.670 26.482 1.00 87.44 730 SER A CA 1
ATOM 5882 C C . SER A 1 730 ? 8.945 -17.057 27.796 1.00 87.44 730 SER A C 1
ATOM 5884 O O . SER A 1 730 ? 9.627 -17.406 28.764 1.00 87.44 730 SER A O 1
ATOM 5886 N N . ILE A 1 731 ? 7.612 -16.974 27.857 1.00 89.94 731 ILE A N 1
ATOM 5887 C CA . ILE A 1 731 ? 6.806 -17.276 29.047 1.00 89.94 731 ILE A CA 1
ATOM 5888 C C . ILE A 1 731 ? 6.422 -18.757 29.026 1.00 89.94 731 ILE A C 1
ATOM 5890 O O . ILE A 1 731 ? 5.754 -19.230 28.106 1.00 89.94 731 ILE A O 1
ATOM 5894 N N . ARG A 1 732 ? 6.834 -19.492 30.062 1.00 88.31 732 ARG A N 1
ATOM 5895 C CA . ARG A 1 732 ? 6.612 -20.939 30.185 1.00 88.31 732 ARG A CA 1
ATOM 5896 C C . ARG A 1 732 ? 5.196 -21.241 30.687 1.00 88.31 732 ARG A C 1
ATOM 5898 O O . ARG A 1 732 ? 5.003 -21.507 31.865 1.00 88.31 732 ARG A O 1
ATOM 5905 N N . CYS A 1 733 ? 4.220 -21.185 29.790 1.00 92.19 733 CYS A N 1
ATOM 5906 C CA . CYS A 1 733 ? 2.839 -21.623 30.015 1.00 92.19 733 CYS A CA 1
ATOM 5907 C C . CYS A 1 733 ? 2.211 -22.033 28.671 1.00 92.19 733 CYS A C 1
ATOM 5909 O O . CYS A 1 733 ? 2.739 -21.630 27.628 1.00 92.19 733 CYS A O 1
ATOM 5911 N N . PRO A 1 734 ? 1.110 -22.806 28.653 1.00 94.50 734 PRO A N 1
ATOM 5912 C CA . PRO A 1 734 ? 0.323 -22.994 27.437 1.00 94.50 734 PRO A CA 1
ATOM 5913 C C . PRO A 1 734 ? -0.099 -21.636 26.861 1.00 94.50 734 PRO A C 1
ATOM 5915 O O . PRO A 1 734 ? -0.575 -20.770 27.598 1.00 94.50 734 PRO A O 1
ATOM 5918 N N . GLN A 1 735 ? 0.067 -21.429 25.553 1.00 96.00 735 GLN A N 1
ATOM 5919 C CA . GLN A 1 735 ? -0.282 -20.154 24.920 1.00 96.00 735 GLN A CA 1
ATOM 5920 C C . GLN A 1 735 ? -1.171 -20.347 23.710 1.00 96.00 735 GLN A C 1
ATOM 5922 O O . GLN A 1 735 ? -0.915 -21.208 22.883 1.00 96.00 735 GLN A O 1
ATOM 5927 N N . GLN A 1 736 ? -2.124 -19.438 23.557 1.00 96.25 736 GLN A N 1
ATOM 5928 C CA . GLN A 1 736 ? -2.952 -19.314 22.374 1.00 96.25 736 GLN A CA 1
ATOM 5929 C C . GLN A 1 736 ? -2.631 -17.997 21.658 1.00 96.25 736 GLN A C 1
ATOM 5931 O O . GLN A 1 736 ? -2.848 -16.905 22.187 1.00 96.25 736 GLN A O 1
ATOM 5936 N N . LYS A 1 737 ? -2.150 -18.071 20.419 1.00 95.38 737 LYS A N 1
ATOM 5937 C CA . LYS A 1 737 ? -1.951 -16.893 19.568 1.00 95.38 737 LYS A CA 1
ATOM 5938 C C . LYS A 1 737 ? -3.272 -16.472 18.929 1.00 95.38 737 LYS A C 1
ATOM 5940 O O . LYS A 1 737 ? -4.083 -17.292 18.505 1.00 95.38 737 LYS A O 1
ATOM 5945 N N . CYS A 1 738 ? -3.495 -15.168 18.847 1.00 91.00 738 CYS A N 1
ATOM 5946 C CA . CYS A 1 738 ? -4.716 -14.591 18.303 1.00 91.00 738 CYS A CA 1
ATOM 5947 C C . CYS A 1 738 ? -4.835 -14.854 16.794 1.00 91.00 738 CYS A C 1
ATOM 5949 O O . CYS A 1 738 ? -4.126 -14.228 16.000 1.00 91.00 738 CYS A O 1
ATOM 5951 N N . LEU A 1 739 ? -5.780 -15.702 16.374 1.00 89.12 739 LEU A N 1
ATOM 5952 C CA . LEU A 1 739 ? -5.944 -16.005 14.946 1.00 89.12 739 LEU A CA 1
ATOM 5953 C C . LEU A 1 739 ? -6.510 -14.821 14.153 1.00 89.12 739 LEU A C 1
ATOM 5955 O O . LEU A 1 739 ? -6.220 -14.696 12.970 1.00 89.12 739 LEU A O 1
ATOM 5959 N N . ILE A 1 740 ? -7.232 -13.891 14.788 1.00 83.38 740 ILE A N 1
ATOM 5960 C CA . ILE A 1 740 ? -7.707 -12.664 14.122 1.00 83.38 740 ILE A CA 1
ATOM 5961 C C . ILE A 1 740 ? -6.536 -11.822 13.598 1.00 83.38 740 ILE A C 1
ATOM 5963 O O 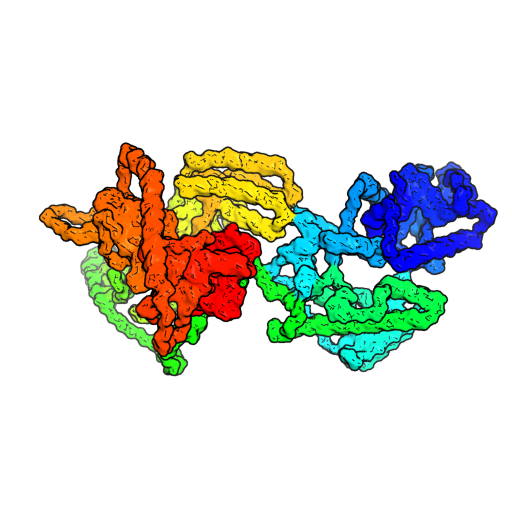. ILE A 1 740 ? -6.613 -11.295 12.489 1.00 83.38 740 ILE A O 1
ATOM 5967 N N . HIS A 1 741 ? -5.438 -11.711 14.354 1.00 81.75 741 HIS A N 1
ATOM 5968 C CA . HIS A 1 741 ? -4.239 -11.018 13.874 1.00 81.75 741 HIS A CA 1
ATOM 5969 C C . HIS A 1 741 ? -3.619 -11.742 12.676 1.00 81.75 741 HIS A C 1
ATOM 5971 O O . HIS A 1 741 ? -3.261 -11.096 11.695 1.00 81.75 741 HIS A O 1
ATOM 5977 N N . LEU A 1 742 ? -3.570 -13.076 12.716 1.00 85.38 742 LEU A N 1
ATOM 5978 C CA . LEU A 1 742 ? -3.048 -13.881 11.615 1.00 85.38 742 LEU A CA 1
ATOM 5979 C C . LEU A 1 742 ? -3.875 -13.717 10.331 1.00 85.38 742 LEU A C 1
ATOM 5981 O O . LEU A 1 742 ? -3.305 -13.496 9.268 1.00 85.38 742 LEU A O 1
ATOM 5985 N N . ILE A 1 743 ? -5.207 -13.757 10.432 1.00 83.00 743 ILE A N 1
ATOM 5986 C CA . ILE A 1 743 ? -6.120 -13.571 9.292 1.00 83.00 743 ILE A CA 1
ATOM 5987 C C . ILE A 1 743 ? -6.003 -12.155 8.728 1.00 83.00 743 ILE A C 1
ATOM 5989 O O . ILE A 1 743 ? -5.990 -11.978 7.514 1.00 83.00 743 ILE A O 1
ATOM 5993 N N . ARG A 1 744 ? -5.899 -11.134 9.591 1.00 82.00 744 ARG A N 1
ATOM 5994 C CA . ARG A 1 744 ? -5.709 -9.741 9.156 1.00 82.00 744 ARG A CA 1
ATOM 5995 C C . ARG A 1 744 ? -4.393 -9.568 8.394 1.00 82.00 744 ARG A C 1
ATOM 5997 O O . ARG A 1 744 ? -4.399 -8.917 7.352 1.00 82.00 744 ARG A O 1
ATOM 6004 N N . ASP A 1 745 ? -3.296 -10.146 8.880 1.00 82.81 745 ASP A N 1
ATOM 6005 C CA . ASP A 1 745 ? -1.995 -10.114 8.196 1.00 82.81 745 ASP A CA 1
ATOM 6006 C C . ASP A 1 745 ? -2.076 -10.791 6.820 1.00 82.81 745 ASP A C 1
ATOM 6008 O O . ASP A 1 745 ? -1.717 -10.193 5.805 1.00 82.81 745 ASP A O 1
ATOM 6012 N N . LEU A 1 746 ? -2.639 -11.998 6.784 1.00 80.50 746 LEU A N 1
ATOM 6013 C CA . LEU A 1 746 ? -2.799 -12.811 5.581 1.00 80.50 746 LEU A CA 1
ATOM 6014 C C . LEU A 1 746 ? -3.683 -12.116 4.531 1.00 80.50 746 LEU A C 1
ATOM 6016 O O . LEU A 1 746 ? -3.306 -12.016 3.367 1.00 80.50 746 LEU A O 1
ATOM 6020 N N . ASN A 1 747 ? -4.805 -11.529 4.951 1.00 79.62 747 ASN A N 1
ATOM 6021 C CA . ASN A 1 747 ? -5.679 -10.729 4.093 1.00 79.62 747 ASN A CA 1
ATOM 6022 C C . ASN A 1 747 ? -4.974 -9.471 3.554 1.00 79.62 747 ASN A C 1
ATOM 6024 O O . ASN A 1 747 ? -5.108 -9.125 2.381 1.00 79.62 747 ASN A O 1
ATOM 6028 N N . ASN A 1 748 ? -4.182 -8.789 4.386 1.00 77.19 748 ASN A N 1
ATOM 6029 C CA . ASN A 1 748 ? -3.411 -7.624 3.951 1.00 77.19 748 ASN A CA 1
ATOM 6030 C C . ASN A 1 748 ? -2.375 -7.974 2.878 1.00 77.19 748 ASN A C 1
ATOM 6032 O O . ASN A 1 748 ? -2.116 -7.144 2.005 1.00 77.19 748 ASN A O 1
ATOM 6036 N N . ASP A 1 749 ? -1.760 -9.153 2.949 1.00 80.88 749 ASP A N 1
ATOM 6037 C CA . ASP A 1 749 ? -0.795 -9.598 1.944 1.00 80.88 749 ASP A CA 1
ATOM 6038 C C . ASP A 1 749 ? -1.479 -10.121 0.675 1.00 80.88 749 ASP A C 1
ATOM 6040 O O . ASP A 1 749 ? -1.014 -9.796 -0.416 1.00 80.88 749 ASP A O 1
ATOM 6044 N N . LEU A 1 750 ? -2.648 -10.765 0.782 1.00 79.25 750 LEU A N 1
ATOM 6045 C CA . LEU A 1 750 ? -3.505 -11.060 -0.376 1.00 79.25 750 LEU A CA 1
ATOM 6046 C C . LEU A 1 750 ? -3.867 -9.792 -1.161 1.00 79.25 750 LEU A C 1
ATOM 6048 O O . LEU A 1 750 ? -3.797 -9.780 -2.384 1.00 79.25 750 LEU A O 1
ATOM 6052 N N . TYR A 1 751 ? -4.173 -8.686 -0.476 1.00 74.50 751 TYR A N 1
ATOM 6053 C CA . TYR A 1 751 ? -4.430 -7.401 -1.139 1.00 74.50 751 TYR A CA 1
ATOM 6054 C C . TYR A 1 751 ? -3.211 -6.794 -1.843 1.00 74.50 751 TYR A C 1
ATOM 6056 O O . TYR A 1 751 ? -3.382 -5.963 -2.740 1.00 74.50 751 TYR A O 1
ATOM 6064 N N . LYS A 1 752 ? -1.992 -7.131 -1.406 1.00 73.69 752 LYS A N 1
ATOM 6065 C CA . LYS A 1 752 ? -0.745 -6.672 -2.042 1.00 73.69 752 LYS A CA 1
ATOM 6066 C C . LYS A 1 752 ? -0.337 -7.567 -3.206 1.00 73.69 752 LYS A C 1
ATOM 6068 O O . LYS A 1 752 ? 0.363 -7.093 -4.098 1.00 73.69 752 LYS A O 1
ATOM 6073 N N . GLU A 1 753 ? -0.734 -8.834 -3.171 1.00 80.44 753 GLU A N 1
ATOM 6074 C CA . GLU A 1 753 ? -0.384 -9.861 -4.151 1.00 80.44 753 GLU A CA 1
ATOM 6075 C C . GLU A 1 753 ? -1.654 -10.580 -4.646 1.00 80.44 753 GLU A C 1
ATOM 6077 O O . GLU A 1 753 ? -1.803 -11.788 -4.458 1.00 80.44 753 GLU A O 1
ATOM 6082 N N . PRO A 1 754 ? -2.594 -9.852 -5.284 1.00 74.69 754 PRO A N 1
ATOM 6083 C CA . PRO A 1 754 ? -3.924 -10.369 -5.612 1.00 74.69 754 PRO A CA 1
ATOM 6084 C C . PRO A 1 754 ? -3.926 -11.455 -6.693 1.00 74.69 754 PRO A C 1
ATOM 6086 O O . PRO A 1 754 ? -4.965 -12.059 -6.925 1.00 74.69 754 PRO A O 1
ATOM 6089 N N . PHE A 1 755 ? -2.797 -11.712 -7.353 1.00 78.38 755 PHE A N 1
ATOM 6090 C CA . PHE A 1 755 ? -2.632 -12.768 -8.362 1.00 78.38 755 PHE A CA 1
ATOM 6091 C C . PHE A 1 755 ? -1.754 -13.925 -7.862 1.00 78.38 755 PHE A C 1
ATOM 6093 O O . PHE A 1 755 ? -1.382 -14.810 -8.625 1.00 78.38 755 PHE A O 1
ATOM 6100 N N . ASN A 1 756 ? -1.403 -13.929 -6.573 1.00 82.50 756 ASN A N 1
ATOM 6101 C CA . ASN A 1 756 ? -0.618 -14.995 -5.969 1.00 82.50 756 ASN A CA 1
ATOM 6102 C C . ASN A 1 756 ? -1.520 -16.183 -5.604 1.00 82.50 756 ASN A C 1
ATOM 6104 O O . ASN A 1 756 ? -2.066 -16.247 -4.501 1.00 82.50 756 ASN A O 1
ATOM 6108 N N . GLU A 1 757 ? -1.687 -17.114 -6.544 1.00 85.62 757 GLU A N 1
ATOM 6109 C CA . GLU A 1 757 ? -2.563 -18.282 -6.374 1.00 85.62 757 GLU A CA 1
ATOM 6110 C C . GLU A 1 757 ? -2.114 -19.212 -5.236 1.00 85.62 757 GLU A C 1
ATOM 6112 O O . GLU A 1 757 ? -2.954 -19.768 -4.524 1.00 85.62 757 GLU A O 1
ATOM 6117 N N . GLU A 1 758 ? -0.806 -19.328 -4.980 1.00 89.69 758 GLU A N 1
ATOM 6118 C CA . GLU A 1 758 ? -0.292 -20.096 -3.837 1.00 89.69 758 GLU A CA 1
ATOM 6119 C C . GLU A 1 758 ? -0.768 -19.499 -2.505 1.00 89.69 758 GLU A C 1
ATOM 6121 O O . GLU A 1 758 ? -1.268 -20.220 -1.637 1.00 89.69 758 GLU A O 1
ATOM 6126 N N . LEU A 1 759 ? -0.659 -18.173 -2.356 1.00 87.75 759 LEU A N 1
ATOM 6127 C CA . LEU A 1 759 ? -1.101 -17.464 -1.155 1.00 87.75 759 LEU A CA 1
ATOM 6128 C C . LEU A 1 759 ? -2.627 -17.516 -0.997 1.00 87.75 759 LEU A C 1
ATOM 6130 O O . LEU A 1 759 ? -3.107 -17.733 0.116 1.00 87.75 759 LEU A O 1
ATOM 6134 N N . LYS A 1 760 ? -3.391 -17.362 -2.089 1.00 85.88 760 LYS A N 1
ATOM 6135 C CA . LYS A 1 760 ? -4.859 -17.510 -2.086 1.00 85.88 760 LYS A CA 1
ATOM 6136 C C . LYS A 1 760 ? -5.293 -18.895 -1.642 1.00 85.88 760 LYS A C 1
ATOM 6138 O O . LYS A 1 760 ? -6.219 -19.015 -0.840 1.00 85.88 760 LYS A O 1
ATOM 6143 N N . THR A 1 761 ? -4.628 -19.928 -2.150 1.00 88.88 761 THR A N 1
ATOM 6144 C CA . THR A 1 761 ? -4.960 -21.311 -1.816 1.00 88.88 761 THR A CA 1
ATOM 6145 C C . THR A 1 761 ? -4.685 -21.580 -0.340 1.00 88.88 761 THR A C 1
ATOM 6147 O O . THR A 1 761 ? -5.591 -21.997 0.377 1.00 88.88 761 THR A O 1
ATOM 6150 N N . LEU A 1 762 ? -3.489 -21.229 0.149 1.00 91.25 762 LEU A N 1
ATOM 6151 C CA . LEU A 1 762 ? -3.118 -21.349 1.566 1.00 91.25 762 LEU A CA 1
ATOM 6152 C C . LEU A 1 762 ? -4.109 -20.602 2.472 1.00 91.25 762 LEU A C 1
ATOM 6154 O O . LEU A 1 762 ? -4.560 -21.126 3.493 1.00 91.25 762 LEU A O 1
ATOM 6158 N N . ALA A 1 763 ? -4.481 -19.383 2.082 1.00 88.62 763 ALA A N 1
ATOM 6159 C CA . ALA A 1 763 ? -5.444 -18.574 2.809 1.00 88.62 763 ALA A CA 1
ATOM 6160 C C . ALA A 1 763 ? -6.842 -19.197 2.866 1.00 88.62 763 ALA A C 1
ATOM 6162 O O . ALA A 1 763 ? -7.485 -19.180 3.917 1.00 88.62 763 ALA A O 1
ATOM 6163 N N . SER A 1 764 ? -7.300 -19.753 1.746 1.00 87.56 764 SER A N 1
ATOM 6164 C CA . SER A 1 764 ? -8.612 -20.388 1.624 1.00 87.56 764 SER A CA 1
ATOM 6165 C C . SER A 1 764 ? -8.683 -21.689 2.424 1.00 87.56 764 SER A C 1
ATOM 6167 O O . SER A 1 764 ? -9.668 -21.919 3.124 1.00 87.56 764 SER A O 1
ATOM 6169 N N . GLU A 1 765 ? -7.626 -22.506 2.394 1.00 91.31 765 GLU A N 1
ATOM 6170 C CA . GLU A 1 765 ? -7.510 -23.731 3.196 1.00 91.31 765 GLU A CA 1
ATOM 6171 C C . GLU A 1 765 ? -7.580 -23.419 4.700 1.00 91.31 765 GLU A C 1
ATOM 6173 O O . GLU A 1 765 ? -8.390 -24.006 5.423 1.00 91.31 765 GLU A O 1
ATOM 6178 N N . PHE A 1 766 ? -6.799 -22.437 5.168 1.00 92.81 766 PHE A N 1
ATOM 6179 C CA . PHE A 1 766 ? -6.836 -22.002 6.566 1.00 92.81 766 PHE A CA 1
ATOM 6180 C C . PHE A 1 766 ? -8.197 -21.400 6.956 1.00 92.81 766 PHE A C 1
ATOM 6182 O O . PHE A 1 766 ? -8.726 -21.698 8.029 1.00 92.81 766 PHE A O 1
ATOM 6189 N N . GLY A 1 767 ? -8.790 -20.581 6.081 1.00 86.19 767 GLY A N 1
ATOM 6190 C CA . GLY A 1 767 ? -10.112 -19.990 6.294 1.00 86.19 767 GLY A CA 1
ATOM 6191 C C . GLY A 1 767 ? -11.221 -21.039 6.411 1.00 86.19 767 GLY A C 1
ATOM 6192 O O . GLY A 1 767 ? -12.067 -20.935 7.300 1.00 86.19 767 GLY A O 1
ATOM 6193 N N . SER A 1 768 ? -11.189 -22.076 5.570 1.00 88.25 768 SER A N 1
ATOM 6194 C CA . SER A 1 768 ? -12.138 -23.196 5.615 1.00 88.25 768 SER A CA 1
ATOM 6195 C C . SER A 1 768 ? -12.022 -23.996 6.914 1.00 88.25 768 SER A C 1
ATOM 6197 O O . SER A 1 768 ? -13.035 -24.250 7.570 1.00 88.25 768 SER A O 1
ATOM 6199 N N . LEU A 1 769 ? -10.794 -24.323 7.338 1.00 92.75 769 LEU A N 1
ATOM 6200 C CA . LEU A 1 769 ? -10.537 -24.988 8.619 1.00 92.75 769 LEU A CA 1
ATOM 6201 C C . LEU A 1 769 ? -11.107 -24.177 9.787 1.00 92.75 769 LEU A C 1
ATOM 6203 O O . LEU A 1 769 ? -11.841 -24.706 10.623 1.00 92.75 769 LEU A O 1
ATOM 6207 N N . LEU A 1 770 ? -10.786 -22.882 9.842 1.00 88.19 770 LEU A N 1
ATOM 6208 C CA . LEU A 1 770 ? -11.222 -22.035 10.942 1.00 88.19 770 LEU A CA 1
ATOM 6209 C C . LEU A 1 770 ? -12.744 -21.871 10.971 1.00 88.19 770 LEU A C 1
ATOM 6211 O O . LEU A 1 770 ? -13.324 -21.942 12.052 1.00 88.19 770 LEU A O 1
ATOM 6215 N N . LYS A 1 771 ? -13.395 -21.711 9.811 1.00 84.19 771 LYS A N 1
ATOM 6216 C CA . LYS A 1 771 ? -14.860 -21.628 9.710 1.00 84.19 771 LYS A CA 1
ATOM 6217 C C . LYS A 1 771 ? -15.536 -22.836 10.366 1.00 84.19 771 LYS A C 1
ATOM 6219 O O . LYS A 1 771 ? -16.383 -22.656 11.232 1.00 84.19 771 LYS A O 1
ATOM 6224 N N . GLN A 1 772 ? -15.097 -24.054 10.042 1.00 88.94 772 GLN A N 1
ATOM 6225 C CA . GLN A 1 772 ? -15.659 -25.284 10.624 1.00 88.94 772 GLN A CA 1
ATOM 6226 C C . GLN A 1 772 ? -15.514 -25.347 12.153 1.00 88.94 772 GLN A C 1
ATOM 6228 O O . GLN A 1 772 ? -16.397 -25.851 12.862 1.00 88.94 772 GLN A O 1
ATOM 6233 N N . ILE A 1 773 ? -14.389 -24.851 12.674 1.00 85.38 773 ILE A N 1
ATOM 6234 C CA . ILE A 1 773 ? -14.150 -24.777 14.116 1.00 85.38 773 ILE A CA 1
ATOM 6235 C C . ILE A 1 773 ? -15.087 -23.745 14.754 1.00 85.38 773 ILE A C 1
ATOM 6237 O O . ILE A 1 773 ? -15.746 -24.065 15.745 1.00 85.38 773 ILE A O 1
ATOM 6241 N N . VAL A 1 774 ? -15.189 -22.545 14.174 1.00 79.31 774 VAL A N 1
ATOM 6242 C CA . VAL A 1 774 ? -16.050 -21.456 14.664 1.00 79.31 774 VAL A CA 1
ATOM 6243 C C . VAL A 1 774 ? -17.524 -21.866 14.668 1.00 79.31 774 VAL A C 1
ATOM 6245 O O . VAL A 1 774 ? -18.169 -21.697 15.697 1.00 79.31 774 VAL A O 1
ATOM 6248 N N . ASP A 1 775 ? -18.022 -22.541 13.629 1.00 78.62 775 ASP A N 1
ATOM 6249 C CA . ASP A 1 775 ? -19.403 -23.057 13.588 1.00 78.62 775 ASP A CA 1
ATOM 6250 C C . ASP A 1 775 ? -19.700 -24.017 14.762 1.00 78.62 775 ASP A C 1
ATOM 6252 O O . ASP A 1 775 ? -20.806 -24.074 15.306 1.00 78.62 775 ASP A O 1
ATOM 6256 N N . THR A 1 776 ? -18.695 -24.787 15.199 1.00 80.38 776 THR A N 1
ATOM 6257 C CA . THR A 1 776 ? -18.819 -25.653 16.383 1.00 80.38 776 THR A CA 1
ATOM 6258 C C . THR A 1 776 ? -18.811 -24.842 17.681 1.00 80.38 776 THR A C 1
ATOM 6260 O O . THR A 1 776 ? -19.563 -25.176 18.600 1.00 80.38 776 THR A O 1
ATOM 6263 N N . ILE A 1 777 ? -17.992 -23.790 17.765 1.00 75.44 777 ILE A N 1
ATOM 6264 C CA . ILE A 1 777 ? -17.962 -22.871 18.913 1.00 75.44 777 ILE A CA 1
ATOM 6265 C C . ILE A 1 777 ? -19.306 -22.151 19.051 1.00 75.44 777 ILE A C 1
ATOM 6267 O O . ILE A 1 777 ? -19.844 -22.112 20.153 1.00 75.44 777 ILE A O 1
ATOM 6271 N N . ASP A 1 778 ? -19.884 -21.644 17.964 1.00 68.00 778 ASP A N 1
ATOM 6272 C CA . ASP A 1 778 ? -21.155 -20.910 17.999 1.00 68.00 778 ASP A CA 1
ATOM 6273 C C . ASP A 1 778 ? -22.309 -21.794 18.489 1.00 68.00 778 ASP A C 1
ATOM 6275 O O . ASP A 1 778 ? -23.188 -21.345 19.226 1.00 68.00 778 ASP A O 1
ATOM 6279 N N . ARG A 1 779 ? -22.278 -23.089 18.149 1.00 79.31 779 ARG A N 1
ATOM 6280 C CA . ARG A 1 779 ? -23.322 -24.043 18.543 1.00 79.31 779 ARG A CA 1
ATOM 6281 C C . ARG A 1 779 ? -23.158 -24.596 19.960 1.00 79.31 779 ARG A C 1
ATOM 6283 O O . ARG A 1 779 ? -24.156 -24.878 20.622 1.00 79.31 779 ARG A O 1
ATOM 6290 N N . PHE A 1 780 ? -21.924 -24.809 20.421 1.00 77.19 780 PHE A N 1
ATOM 6291 C CA . PHE A 1 780 ? -21.652 -25.561 21.658 1.00 77.19 780 PHE A CA 1
ATOM 6292 C C . PHE A 1 780 ? -20.818 -24.813 22.710 1.00 77.19 780 PHE A C 1
ATOM 6294 O O . PHE A 1 780 ? -20.626 -25.323 23.823 1.00 77.19 780 PHE A O 1
ATOM 6301 N N . GLY A 1 781 ? -20.344 -23.613 22.384 1.00 77.69 781 GLY A N 1
ATOM 6302 C CA . GLY A 1 781 ? -19.397 -22.834 23.172 1.00 77.69 781 GLY A CA 1
ATOM 6303 C C . GLY A 1 781 ? -17.973 -23.399 23.145 1.00 77.69 781 GLY A C 1
ATOM 6304 O O . GLY A 1 781 ? -17.659 -24.373 22.459 1.00 77.69 781 GLY A O 1
ATOM 6305 N N . LEU A 1 782 ? -17.098 -22.796 23.951 1.00 84.69 782 LEU A N 1
ATOM 6306 C CA . LEU A 1 782 ? -15.683 -23.166 24.086 1.00 84.69 782 LEU A CA 1
ATOM 6307 C C . LEU A 1 782 ? -15.504 -24.379 25.009 1.00 84.69 782 LEU A C 1
ATOM 6309 O O . LEU A 1 782 ? -14.934 -24.273 26.094 1.00 84.69 782 LEU A O 1
ATOM 6313 N N . LYS A 1 783 ? -16.062 -25.523 24.604 1.00 86.69 783 LYS A N 1
ATOM 6314 C CA . LYS A 1 783 ? -15.975 -26.785 25.347 1.00 86.69 783 LYS A CA 1
ATOM 6315 C C . LYS A 1 783 ? -15.136 -27.800 24.583 1.00 86.69 783 LYS A C 1
ATOM 6317 O O . LYS A 1 783 ? -15.537 -28.293 23.527 1.00 86.69 783 LYS A O 1
ATOM 6322 N N . THR A 1 784 ? -14.030 -28.194 25.191 1.00 90.44 784 THR A N 1
ATOM 6323 C CA . THR A 1 784 ? -13.009 -29.128 24.707 1.00 90.44 784 THR A CA 1
ATOM 6324 C C . THR A 1 784 ? -13.617 -30.394 24.108 1.00 90.44 784 THR A C 1
ATOM 6326 O O . THR A 1 784 ? -13.252 -30.803 23.010 1.00 90.44 784 THR A O 1
ATOM 6329 N N . ARG A 1 785 ? -14.618 -30.993 24.769 1.00 90.25 785 ARG A N 1
ATOM 6330 C CA . ARG A 1 785 ? -15.278 -32.225 24.293 1.00 90.25 785 ARG A CA 1
ATOM 6331 C C . ARG A 1 785 ? -15.881 -32.122 22.883 1.00 90.25 785 ARG A C 1
ATOM 6333 O O . ARG A 1 785 ? -15.976 -33.133 22.202 1.00 90.25 785 ARG A O 1
ATOM 6340 N N . PHE A 1 786 ? -16.295 -30.928 22.452 1.00 90.88 786 PHE A N 1
ATOM 6341 C CA . PHE A 1 786 ? -16.825 -30.695 21.103 1.00 90.88 786 PHE A CA 1
ATOM 6342 C C . PHE A 1 786 ? -15.756 -30.194 20.133 1.00 90.88 786 PHE A C 1
ATOM 6344 O O . PHE A 1 786 ? -15.905 -30.377 18.927 1.00 90.88 786 PHE A O 1
ATOM 6351 N N . LEU A 1 787 ? -14.696 -29.568 20.647 1.00 90.56 787 LEU A N 1
ATOM 6352 C CA . LEU A 1 787 ? -13.630 -28.967 19.850 1.00 90.56 787 LEU A CA 1
ATOM 6353 C C . LEU A 1 787 ? -12.527 -29.962 19.474 1.00 90.56 787 LEU A C 1
ATOM 6355 O O . LEU A 1 787 ? -12.009 -29.879 18.363 1.00 90.56 787 LEU A O 1
ATOM 6359 N N . ARG A 1 788 ? -12.240 -30.962 20.319 1.00 93.00 788 ARG A N 1
ATOM 6360 C CA . ARG A 1 788 ? -11.216 -31.996 20.061 1.00 93.00 788 ARG A CA 1
ATOM 6361 C C . ARG A 1 788 ? -11.406 -32.752 18.746 1.00 93.00 788 ARG A C 1
ATOM 6363 O O . ARG A 1 788 ? -10.419 -33.166 18.149 1.00 93.00 788 ARG A O 1
ATOM 6370 N N . LYS A 1 789 ? -12.643 -32.878 18.248 1.00 92.50 789 LYS A N 1
ATOM 6371 C CA . LYS A 1 789 ? -12.928 -33.502 16.940 1.00 92.50 789 LYS A CA 1
ATOM 6372 C C . LYS A 1 789 ? -12.189 -32.819 15.778 1.00 92.50 789 LYS A C 1
ATOM 6374 O O . LYS A 1 789 ? -11.887 -33.464 14.784 1.00 92.50 789 LYS A O 1
ATOM 6379 N N . HIS A 1 790 ? -11.876 -31.526 15.911 1.00 94.81 790 HIS A N 1
ATOM 6380 C CA . HIS A 1 790 ? -11.166 -30.750 14.891 1.00 94.81 790 HIS A CA 1
ATOM 6381 C C . HIS A 1 790 ? -9.648 -30.947 14.925 1.00 94.81 790 HIS A C 1
ATOM 6383 O O . HIS A 1 790 ? -8.965 -30.486 14.015 1.00 94.81 790 HIS A O 1
ATOM 6389 N N . GLY A 1 791 ? -9.103 -31.653 15.925 1.00 93.56 791 GLY A N 1
ATOM 6390 C CA . GLY A 1 791 ? -7.667 -31.941 16.009 1.00 93.56 791 GLY A CA 1
ATOM 6391 C C . GLY A 1 791 ? -7.140 -32.700 14.786 1.00 93.56 791 GLY A C 1
ATOM 6392 O O . GLY A 1 791 ? -6.037 -32.419 14.311 1.00 93.56 791 GLY A O 1
ATOM 6393 N N . GLN A 1 792 ? -7.959 -33.587 14.207 1.00 92.56 792 GLN A N 1
ATOM 6394 C CA . GLN A 1 792 ? -7.615 -34.272 12.961 1.00 92.56 792 GLN A CA 1
ATOM 6395 C C . GLN A 1 792 ? -7.560 -33.296 11.778 1.00 92.56 792 GLN A C 1
ATOM 6397 O O . GLN A 1 792 ? -6.572 -33.285 11.053 1.00 92.56 792 GLN A O 1
ATOM 6402 N N . HIS A 1 793 ? -8.550 -32.407 11.635 1.00 93.19 793 HIS A N 1
ATOM 6403 C CA . HIS A 1 793 ? -8.567 -31.398 10.569 1.00 93.19 793 HIS A CA 1
ATOM 6404 C C . HIS A 1 793 ? -7.368 -30.439 10.654 1.00 93.19 793 HIS A C 1
ATOM 6406 O O . HIS A 1 793 ? -6.768 -30.097 9.636 1.00 93.19 793 HIS A O 1
ATOM 6412 N N . VAL A 1 794 ? -6.976 -30.038 11.869 1.00 95.81 794 VAL A N 1
ATOM 6413 C CA . VAL A 1 794 ? -5.763 -29.234 12.097 1.00 95.81 794 VAL A CA 1
ATOM 6414 C C . VAL A 1 794 ? -4.513 -30.018 11.689 1.00 95.81 794 VAL A C 1
ATOM 6416 O O . VAL A 1 794 ? -3.641 -29.485 11.002 1.00 95.81 794 VAL A O 1
ATOM 6419 N N . SER A 1 795 ? -4.425 -31.294 12.069 1.00 94.50 795 SER A N 1
ATOM 6420 C CA . SER A 1 795 ? -3.299 -32.161 11.701 1.00 94.50 795 SER A CA 1
ATOM 6421 C C . SER A 1 795 ? -3.188 -32.347 10.187 1.00 94.50 795 SER A C 1
ATOM 6423 O O . SER A 1 795 ? -2.085 -32.290 9.639 1.00 94.50 795 SER A O 1
ATOM 6425 N N . ASP A 1 796 ? -4.323 -32.509 9.508 1.00 93.44 796 ASP A N 1
ATOM 6426 C CA . ASP A 1 796 ? -4.413 -32.625 8.054 1.00 93.44 796 ASP A CA 1
ATOM 6427 C C . ASP A 1 796 ? -3.980 -31.331 7.355 1.00 93.44 796 ASP A C 1
ATOM 6429 O O . ASP A 1 796 ? -3.201 -31.387 6.401 1.00 93.44 796 ASP A O 1
ATOM 6433 N N . PHE A 1 797 ? -4.401 -30.169 7.868 1.00 95.12 797 PHE A N 1
ATOM 6434 C CA . PHE A 1 797 ? -3.963 -28.861 7.375 1.00 95.12 797 PHE A CA 1
ATOM 6435 C C . PHE A 1 797 ? -2.441 -28.714 7.438 1.00 95.12 797 PHE A C 1
ATOM 6437 O O . PHE A 1 797 ? -1.815 -28.423 6.421 1.00 95.12 797 PHE A O 1
ATOM 6444 N N . PHE A 1 798 ? -1.820 -28.988 8.591 1.00 95.44 798 PHE A N 1
ATOM 6445 C CA . PHE A 1 798 ? -0.360 -28.909 8.710 1.00 95.44 798 PHE A CA 1
ATOM 6446 C C . PHE A 1 798 ? 0.349 -29.935 7.825 1.00 95.44 798 PHE A C 1
ATOM 6448 O O . PHE A 1 798 ? 1.332 -29.598 7.176 1.00 95.44 798 PHE A O 1
ATOM 6455 N N . ARG A 1 799 ? -0.170 -31.164 7.715 1.00 93.31 799 ARG A N 1
ATOM 6456 C CA . ARG A 1 799 ? 0.403 -32.178 6.817 1.00 93.31 799 ARG A CA 1
ATOM 6457 C C . ARG A 1 799 ? 0.397 -31.715 5.356 1.00 93.31 799 ARG A C 1
ATOM 6459 O O . ARG A 1 799 ? 1.380 -31.935 4.651 1.00 93.31 799 ARG A O 1
ATOM 6466 N N . ASN A 1 800 ? -0.685 -31.088 4.899 1.00 90.62 800 ASN A N 1
ATOM 6467 C CA . ASN A 1 800 ? -0.780 -30.543 3.543 1.00 90.62 800 ASN A CA 1
ATOM 6468 C C . ASN A 1 800 ? 0.145 -29.332 3.361 1.00 90.62 800 ASN A C 1
ATOM 6470 O O . ASN A 1 800 ? 0.846 -29.240 2.352 1.00 90.62 800 ASN A O 1
ATOM 6474 N N . LEU A 1 801 ? 0.216 -28.461 4.370 1.00 91.94 801 LEU A N 1
ATOM 6475 C CA . LEU A 1 801 ? 1.100 -27.302 4.395 1.00 91.94 801 LEU A CA 1
ATOM 6476 C C . LEU A 1 801 ? 2.580 -27.703 4.258 1.00 91.94 801 LEU A C 1
ATOM 6478 O O . LEU A 1 801 ? 3.299 -27.077 3.479 1.00 91.94 801 LEU A O 1
ATOM 6482 N N . SER A 1 802 ? 3.036 -28.747 4.966 1.00 89.25 802 SER A N 1
ATOM 6483 C CA . SER A 1 802 ? 4.434 -29.201 4.909 1.00 89.25 802 SER A CA 1
ATOM 6484 C C . SER A 1 802 ? 4.788 -29.914 3.599 1.00 89.25 802 SER A C 1
ATOM 6486 O O . SER A 1 802 ? 5.936 -29.834 3.166 1.00 89.25 802 SER A O 1
ATOM 6488 N N . LYS A 1 803 ? 3.831 -30.620 2.975 1.00 87.06 803 LYS A N 1
ATOM 6489 C CA . LYS A 1 803 ? 4.043 -31.369 1.719 1.00 87.06 803 LYS A CA 1
ATOM 6490 C C . LYS A 1 803 ? 4.178 -30.466 0.490 1.00 87.06 803 LYS A C 1
ATOM 6492 O O . LYS A 1 803 ? 4.767 -30.884 -0.504 1.00 87.06 803 LYS A O 1
ATOM 6497 N N . ARG A 1 804 ? 3.615 -29.257 0.528 1.00 84.88 804 ARG A N 1
ATOM 6498 C CA . ARG A 1 804 ? 3.575 -28.350 -0.624 1.00 84.88 804 ARG A CA 1
ATOM 6499 C C . ARG A 1 804 ? 4.864 -27.529 -0.732 1.00 84.88 804 ARG A C 1
ATOM 6501 O O . ARG A 1 804 ? 5.305 -26.909 0.237 1.00 84.88 804 ARG A O 1
ATOM 6508 N N . GLY A 1 805 ? 5.457 -27.503 -1.926 1.00 82.06 805 GLY A N 1
ATOM 6509 C CA . GLY A 1 805 ? 6.487 -26.525 -2.279 1.00 82.06 805 GLY A CA 1
ATOM 6510 C C . GLY A 1 805 ? 5.838 -25.179 -2.601 1.00 82.06 805 GLY A C 1
ATOM 6511 O O . GLY A 1 805 ? 4.849 -25.151 -3.327 1.00 82.06 805 GLY A O 1
ATOM 6512 N N . TYR A 1 806 ? 6.378 -24.088 -2.057 1.00 86.56 806 TYR A N 1
ATOM 6513 C CA . TYR A 1 806 ? 5.925 -22.723 -2.340 1.00 86.56 806 TYR A CA 1
ATOM 6514 C C . TYR A 1 806 ? 7.018 -21.989 -3.110 1.00 86.56 806 TYR A C 1
ATOM 6516 O O . TYR A 1 806 ? 8.136 -21.864 -2.602 1.00 86.56 806 TYR A O 1
ATOM 6524 N N . ALA A 1 807 ? 6.713 -21.520 -4.319 1.00 82.31 807 ALA A N 1
ATOM 6525 C CA . ALA A 1 807 ? 7.617 -20.682 -5.103 1.00 82.31 807 ALA A CA 1
ATOM 6526 C C . ALA A 1 807 ? 7.542 -19.207 -4.668 1.00 82.31 807 ALA A C 1
ATOM 6528 O O . ALA A 1 807 ? 8.526 -18.471 -4.771 1.00 82.31 807 ALA A O 1
ATOM 6529 N N . SER A 1 808 ? 6.388 -18.774 -4.153 1.00 85.06 808 SER A N 1
ATOM 6530 C CA . SER A 1 808 ? 6.185 -17.427 -3.624 1.00 85.06 808 SER A CA 1
ATOM 6531 C C . SER A 1 808 ? 6.928 -17.225 -2.302 1.00 85.06 808 SER A C 1
ATOM 6533 O O . SER A 1 808 ? 6.680 -17.922 -1.317 1.00 85.06 808 SER A O 1
ATOM 6535 N N . GLU A 1 809 ? 7.770 -16.188 -2.234 1.00 86.62 809 GLU A N 1
ATOM 6536 C CA . GLU A 1 809 ? 8.457 -15.784 -0.998 1.00 86.62 809 GLU A CA 1
ATOM 6537 C C . GLU A 1 809 ? 7.454 -15.494 0.136 1.00 86.62 809 GLU A C 1
ATOM 6539 O O . GLU A 1 809 ? 7.686 -15.845 1.295 1.00 86.62 809 GLU A O 1
ATOM 6544 N N . THR A 1 810 ? 6.317 -14.872 -0.186 1.00 87.31 810 THR A N 1
ATOM 6545 C CA . THR A 1 810 ? 5.269 -14.542 0.788 1.00 87.31 810 THR A CA 1
ATOM 6546 C C . THR A 1 810 ? 4.571 -15.804 1.291 1.00 87.31 810 THR A C 1
ATOM 6548 O O . THR A 1 810 ? 4.388 -15.958 2.500 1.00 87.31 810 THR A O 1
ATOM 6551 N N . ALA A 1 811 ? 4.233 -16.741 0.400 1.00 89.12 811 ALA A N 1
ATOM 6552 C CA . ALA A 1 811 ? 3.592 -17.996 0.791 1.00 89.12 811 ALA A CA 1
ATOM 6553 C C . ALA A 1 811 ? 4.545 -18.886 1.611 1.00 89.12 811 ALA A C 1
ATOM 6555 O O . ALA A 1 811 ? 4.144 -19.422 2.646 1.00 89.12 811 ALA A O 1
ATOM 6556 N N . ALA A 1 812 ? 5.829 -18.941 1.239 1.00 90.44 812 ALA A N 1
ATOM 6557 C CA . ALA A 1 812 ? 6.872 -19.621 2.009 1.00 90.44 812 ALA A CA 1
ATOM 6558 C C . ALA A 1 812 ? 7.023 -19.038 3.428 1.00 90.44 812 ALA A C 1
ATOM 6560 O O . ALA A 1 812 ? 7.064 -19.789 4.403 1.00 90.44 812 ALA A O 1
ATOM 6561 N N . LYS A 1 813 ? 6.999 -17.706 3.581 1.00 92.44 813 LYS A N 1
ATOM 6562 C CA . LYS A 1 813 ? 7.006 -17.049 4.904 1.00 92.44 813 LYS A CA 1
ATOM 6563 C C . LYS A 1 813 ? 5.786 -17.406 5.748 1.00 92.44 813 LYS A C 1
ATOM 6565 O O . LYS A 1 813 ? 5.920 -17.577 6.961 1.00 92.44 813 LYS A O 1
ATOM 6570 N N . TYR A 1 814 ? 4.599 -17.500 5.145 1.00 93.19 814 TYR A N 1
ATOM 6571 C CA . TYR A 1 814 ? 3.406 -17.936 5.872 1.00 93.19 814 TYR A CA 1
ATOM 6572 C C . TYR A 1 814 ? 3.512 -19.397 6.287 1.00 93.19 814 TYR A C 1
ATOM 6574 O O . TYR A 1 814 ? 3.246 -19.681 7.452 1.00 93.19 814 TYR A O 1
ATOM 6582 N N . ARG A 1 815 ? 3.986 -20.294 5.412 1.00 93.75 815 ARG A N 1
ATOM 6583 C CA . ARG A 1 815 ? 4.299 -21.682 5.782 1.00 93.75 815 ARG A CA 1
ATOM 6584 C C . ARG A 1 815 ? 5.209 -21.730 7.012 1.00 93.75 815 ARG A C 1
ATOM 6586 O O . ARG A 1 815 ? 4.845 -22.348 8.006 1.00 93.75 815 ARG A O 1
ATOM 6593 N N . GLU A 1 816 ? 6.350 -21.044 6.980 1.00 92.69 816 GLU A N 1
ATOM 6594 C CA . GLU A 1 816 ? 7.285 -21.002 8.115 1.00 92.69 816 GLU A CA 1
ATOM 6595 C C . GLU A 1 816 ? 6.639 -20.431 9.385 1.00 92.69 816 GLU A C 1
ATOM 6597 O O . GLU A 1 816 ? 6.871 -20.930 10.486 1.00 92.69 816 GLU A O 1
ATOM 6602 N N . ARG A 1 817 ? 5.810 -19.388 9.252 1.00 93.88 817 ARG A N 1
ATOM 6603 C CA . ARG A 1 817 ? 5.084 -18.785 10.378 1.00 93.88 817 ARG A CA 1
ATOM 6604 C C . ARG A 1 817 ? 4.073 -19.757 10.985 1.00 93.88 817 ARG A C 1
ATOM 6606 O O . ARG A 1 817 ? 4.003 -19.833 12.208 1.00 93.88 817 ARG A O 1
ATOM 6613 N N . PHE A 1 818 ? 3.313 -20.478 10.164 1.00 94.69 818 PHE A N 1
ATOM 6614 C CA . PHE A 1 818 ? 2.378 -21.505 10.619 1.00 94.69 818 PHE A CA 1
ATOM 6615 C C . PHE A 1 818 ? 3.120 -22.622 11.354 1.00 94.69 818 PHE A C 1
ATOM 6617 O O . PHE A 1 818 ? 2.755 -22.929 12.484 1.00 94.69 818 PHE A O 1
ATOM 6624 N N . GLU A 1 819 ? 4.189 -23.167 10.768 1.00 93.44 819 GLU A N 1
ATOM 6625 C CA . GLU A 1 819 ? 4.973 -24.256 11.371 1.00 93.44 819 GLU A CA 1
ATOM 6626 C C . GLU A 1 819 ? 5.621 -23.839 12.695 1.00 93.44 819 GLU A C 1
ATOM 6628 O O . GLU A 1 819 ? 5.476 -24.518 13.708 1.00 93.44 819 GLU A O 1
ATOM 6633 N N . ARG A 1 820 ? 6.260 -22.664 12.737 1.00 92.56 820 ARG A N 1
ATOM 6634 C CA . ARG A 1 820 ? 6.873 -22.133 13.965 1.00 92.56 820 ARG A CA 1
ATOM 6635 C C . ARG A 1 820 ? 5.862 -21.951 15.097 1.00 92.56 820 ARG A C 1
ATOM 6637 O O . ARG A 1 820 ? 6.231 -22.026 16.264 1.00 92.56 820 ARG A O 1
ATOM 6644 N N . ASN A 1 821 ? 4.611 -21.638 14.769 1.00 92.69 821 ASN A N 1
ATOM 6645 C CA . ASN A 1 821 ? 3.563 -21.367 15.748 1.00 92.69 821 ASN A CA 1
ATOM 6646 C C . ASN A 1 821 ? 2.564 -22.530 15.894 1.00 92.69 821 ASN A C 1
ATOM 6648 O O . ASN A 1 821 ? 1.540 -22.347 16.546 1.00 92.69 821 ASN A O 1
ATOM 6652 N N . ARG A 1 822 ? 2.857 -23.713 15.338 1.00 93.06 822 ARG A N 1
ATOM 6653 C CA . ARG A 1 822 ? 1.939 -24.859 15.241 1.00 93.06 822 ARG A CA 1
ATOM 6654 C C . ARG A 1 822 ? 1.241 -25.209 16.553 1.00 93.06 822 ARG A C 1
ATOM 6656 O O . ARG A 1 822 ? 0.017 -25.288 16.590 1.00 93.06 822 ARG A O 1
ATOM 6663 N N . GLU A 1 823 ? 2.012 -25.339 17.626 1.00 91.25 823 GLU A N 1
ATOM 6664 C CA . GLU A 1 823 ? 1.522 -25.717 18.961 1.00 91.25 823 GLU A CA 1
ATOM 6665 C C . GLU A 1 823 ? 0.765 -24.587 19.680 1.00 91.25 823 GLU A C 1
ATOM 6667 O O . GLU A 1 823 ? 0.090 -24.825 20.677 1.00 91.25 823 GLU A O 1
ATOM 6672 N N . LEU A 1 824 ? 0.853 -23.355 19.168 1.00 94.56 824 LEU A N 1
ATOM 6673 C CA . LEU A 1 824 ? 0.327 -22.148 19.810 1.00 94.56 824 LEU A CA 1
ATOM 6674 C C . LEU A 1 824 ? -0.939 -21.606 19.125 1.00 94.56 824 LEU A C 1
ATOM 6676 O O . LEU A 1 824 ? -1.553 -20.662 19.614 1.00 94.56 824 LEU A O 1
ATOM 6680 N N . LEU A 1 825 ? -1.308 -22.118 17.947 1.00 94.75 825 LEU A N 1
ATOM 6681 C CA . LEU A 1 825 ? -2.431 -21.595 17.153 1.00 94.75 825 LEU A CA 1
ATOM 6682 C C . LEU A 1 825 ? -3.777 -22.233 17.517 1.00 94.75 825 LEU A C 1
ATOM 6684 O O . LEU A 1 825 ? -4.818 -21.615 17.295 1.00 94.75 825 LEU A O 1
ATOM 6688 N N . PHE A 1 826 ? -3.774 -23.445 18.070 1.00 96.12 826 PHE A N 1
ATOM 6689 C CA . PHE A 1 826 ? -4.990 -24.235 18.290 1.00 96.12 826 PHE A CA 1
ATOM 6690 C C . PHE A 1 826 ? -5.109 -24.803 19.709 1.00 96.12 826 PHE A C 1
ATOM 6692 O O . PHE A 1 826 ? -5.921 -25.692 19.951 1.00 96.12 826 PHE A O 1
ATOM 6699 N N . THR A 1 827 ? -4.356 -24.263 20.667 1.00 95.25 827 THR A N 1
ATOM 6700 C CA . THR A 1 827 ? -4.394 -24.649 22.086 1.00 95.25 827 THR A CA 1
ATOM 6701 C C . THR A 1 827 ? -5.812 -24.579 22.664 1.00 95.25 827 THR A C 1
ATOM 6703 O O . THR A 1 827 ? -6.195 -25.409 23.481 1.00 95.25 827 THR A O 1
ATOM 6706 N N . PHE A 1 828 ? -6.652 -23.654 22.187 1.00 93.12 828 PHE A N 1
ATOM 6707 C CA . PHE A 1 828 ? -8.059 -23.557 22.601 1.00 93.12 828 PHE A CA 1
ATOM 6708 C C . PHE A 1 828 ? -8.914 -24.809 22.308 1.00 93.12 828 PHE A C 1
ATOM 6710 O O . PHE A 1 828 ? -10.000 -24.946 22.867 1.00 93.12 828 PHE A O 1
ATOM 6717 N N . LEU A 1 829 ? -8.461 -25.728 21.446 1.00 95.06 829 LEU A N 1
ATOM 6718 C CA . LEU A 1 829 ? -9.158 -26.996 21.200 1.00 95.06 829 LEU A CA 1
ATOM 6719 C C . LEU A 1 829 ? -9.030 -27.978 22.372 1.00 95.06 829 LEU A C 1
ATOM 6721 O O . LEU A 1 829 ? -9.843 -28.897 22.488 1.00 95.06 829 LEU A O 1
ATOM 6725 N N . GLU A 1 830 ? -8.021 -27.790 23.225 1.00 93.88 830 GLU A N 1
ATOM 6726 C CA . GLU A 1 830 ? -7.653 -28.706 24.308 1.00 93.88 830 GLU A CA 1
ATOM 6727 C C . GLU A 1 830 ? -8.043 -28.196 25.702 1.00 93.88 830 GLU A C 1
ATOM 6729 O O . GLU A 1 830 ? -8.005 -28.971 26.661 1.00 93.88 830 GLU A O 1
ATOM 6734 N N . HIS A 1 831 ? -8.456 -26.928 25.807 1.00 92.69 831 HIS A N 1
ATOM 6735 C CA . HIS A 1 831 ? -8.750 -26.246 27.066 1.00 92.69 831 HIS A CA 1
ATOM 6736 C C . HIS A 1 831 ? -10.131 -25.572 27.056 1.00 92.69 831 HIS A C 1
ATOM 6738 O O . HIS A 1 831 ? -10.452 -24.785 26.165 1.00 92.69 831 HIS A O 1
ATOM 6744 N N . ASP A 1 832 ? -10.935 -25.819 28.095 1.00 88.44 832 ASP A N 1
ATOM 6745 C CA . ASP A 1 832 ? -12.260 -25.209 28.242 1.00 88.44 832 ASP A CA 1
ATOM 6746 C C . ASP A 1 832 ? -12.167 -23.694 28.482 1.00 88.44 832 ASP A C 1
ATOM 6748 O O . ASP A 1 832 ? -11.330 -23.211 29.242 1.00 88.44 832 ASP A O 1
ATOM 6752 N N . GLY A 1 833 ? -13.061 -22.934 27.845 1.00 83.31 833 GLY A N 1
ATOM 6753 C CA . GLY A 1 833 ? -13.190 -21.486 28.036 1.00 83.31 833 GLY A CA 1
ATOM 6754 C C . GLY A 1 833 ? -12.095 -20.630 27.388 1.00 83.31 833 GLY A C 1
ATOM 6755 O O . GLY A 1 833 ? -12.227 -19.407 27.370 1.00 83.31 833 GLY A O 1
ATOM 6756 N N . VAL A 1 834 ? -11.046 -21.228 26.816 1.00 90.69 834 VAL A N 1
ATOM 6757 C CA . VAL A 1 834 ? -9.984 -20.498 26.108 1.00 90.69 834 VAL A CA 1
ATOM 6758 C C . VAL A 1 834 ? -10.500 -20.026 24.755 1.00 90.69 834 VAL A C 1
ATOM 6760 O O . VAL A 1 834 ? -11.055 -20.801 23.984 1.00 90.69 834 VAL A O 1
ATOM 6763 N N . THR A 1 835 ? -10.317 -18.746 24.443 1.00 87.56 835 THR A N 1
ATOM 6764 C CA . THR A 1 835 ? -10.767 -18.173 23.167 1.00 87.56 835 THR A CA 1
ATOM 6765 C C . THR A 1 835 ? -9.658 -18.226 22.114 1.00 87.56 835 THR A C 1
ATOM 6767 O O . THR A 1 835 ? -8.479 -18.065 22.411 1.00 87.56 835 THR A O 1
ATOM 6770 N N . TRP A 1 836 ? -10.040 -18.377 20.846 1.00 85.31 836 TRP A N 1
ATOM 6771 C CA . TRP A 1 836 ? -9.128 -18.398 19.692 1.00 85.31 836 TRP A CA 1
ATOM 6772 C C . TRP A 1 836 ? -8.614 -16.999 19.274 1.00 85.31 836 TRP A C 1
ATOM 6774 O O . TRP A 1 836 ? -7.816 -16.855 18.342 1.00 85.31 836 TRP A O 1
ATOM 6784 N N . HIS A 1 837 ? -9.068 -15.941 19.951 1.00 85.56 837 HIS A N 1
ATOM 6785 C CA . HIS A 1 837 ? -8.783 -14.543 19.632 1.00 85.56 837 HIS A CA 1
ATOM 6786 C C . HIS A 1 837 ? -8.478 -13.716 20.887 1.00 85.56 837 HIS A C 1
ATOM 6788 O O . HIS A 1 837 ? -9.019 -13.966 21.956 1.00 85.56 837 HIS A O 1
ATOM 6794 N N . ASN A 1 838 ? -7.707 -12.637 20.757 1.00 88.12 838 ASN A N 1
ATOM 6795 C CA . ASN A 1 838 ? -7.382 -11.731 21.867 1.00 88.12 838 ASN A CA 1
ATOM 6796 C C . ASN A 1 838 ? -8.308 -10.494 21.949 1.00 88.12 838 ASN A C 1
ATOM 6798 O O . ASN A 1 838 ? -7.908 -9.424 22.405 1.00 88.12 838 ASN A O 1
ATOM 6802 N N . ASN A 1 839 ? -9.554 -10.616 21.475 1.00 79.94 839 ASN A N 1
ATOM 6803 C CA . ASN A 1 839 ? -10.484 -9.484 21.366 1.00 79.94 839 ASN A CA 1
ATOM 6804 C C . ASN A 1 839 ? -10.804 -8.824 22.716 1.00 79.94 839 ASN A C 1
ATOM 6806 O O . ASN A 1 839 ? -11.062 -7.622 22.748 1.00 79.94 839 ASN A O 1
ATOM 6810 N N . THR A 1 840 ? -10.774 -9.575 23.820 1.00 80.94 840 THR A N 1
ATOM 6811 C CA . THR A 1 840 ? -11.028 -9.055 25.173 1.00 80.94 840 THR A CA 1
ATOM 6812 C C . THR A 1 840 ? -10.006 -7.983 25.557 1.00 80.94 840 THR A C 1
ATOM 6814 O O . THR A 1 840 ? -10.390 -6.875 25.944 1.00 80.94 840 THR A O 1
ATOM 6817 N N . ALA A 1 841 ? -8.713 -8.256 25.348 1.00 85.25 841 ALA A N 1
ATOM 6818 C CA . ALA A 1 841 ? -7.653 -7.280 25.589 1.00 85.25 841 ALA A CA 1
ATOM 6819 C C . ALA A 1 841 ? -7.718 -6.110 24.592 1.00 85.25 841 ALA A C 1
ATOM 6821 O O . ALA A 1 841 ? -7.649 -4.948 25.008 1.00 85.25 841 ALA A O 1
ATOM 6822 N N . GLU A 1 842 ? -7.966 -6.384 23.301 1.00 82.38 842 GLU A N 1
ATOM 6823 C CA . GLU A 1 842 ? -8.126 -5.337 22.274 1.00 82.38 842 GLU A CA 1
ATOM 6824 C C . GLU A 1 842 ? -9.282 -4.378 22.638 1.00 82.38 842 GLU A C 1
ATOM 6826 O O . GLU A 1 842 ? -9.182 -3.153 22.505 1.00 82.38 842 GLU A O 1
ATOM 6831 N N . HIS A 1 843 ? -10.395 -4.917 23.146 1.00 80.75 843 HIS A N 1
ATOM 6832 C CA . HIS A 1 843 ? -11.548 -4.140 23.589 1.00 80.75 843 HIS A CA 1
ATOM 6833 C C . HIS A 1 843 ? -11.236 -3.302 24.838 1.00 80.75 843 HIS A C 1
ATOM 6835 O O . HIS A 1 843 ? -11.561 -2.109 24.874 1.00 80.75 843 HIS A O 1
ATOM 6841 N N . ALA A 1 844 ? -10.546 -3.868 25.828 1.00 85.31 844 ALA A N 1
ATOM 6842 C CA . ALA A 1 844 ? -10.098 -3.135 27.011 1.00 85.31 844 ALA A CA 1
ATOM 6843 C C . ALA A 1 844 ? -9.173 -1.954 26.643 1.00 85.31 844 ALA A C 1
ATOM 6845 O O . ALA A 1 844 ? -9.362 -0.830 27.131 1.00 85.31 844 ALA A O 1
ATOM 6846 N N . ILE A 1 845 ? -8.251 -2.135 25.688 1.00 88.06 845 ILE A N 1
ATOM 6847 C CA . ILE A 1 845 ? -7.396 -1.055 25.158 1.00 88.06 845 ILE A CA 1
ATOM 6848 C C . ILE A 1 845 ? -8.229 0.105 24.583 1.00 88.06 845 ILE A C 1
ATOM 6850 O O . ILE A 1 845 ? -7.869 1.279 24.761 1.00 88.06 845 ILE A O 1
ATOM 6854 N N . LYS A 1 846 ? -9.389 -0.161 23.961 1.00 84.88 846 LYS A N 1
ATOM 6855 C CA . LYS A 1 846 ? -10.300 0.898 23.470 1.00 84.88 846 LYS A CA 1
ATOM 6856 C C . LYS A 1 846 ? -10.833 1.771 24.610 1.00 84.88 846 LYS A C 1
ATOM 6858 O O . LYS A 1 846 ? -11.094 2.961 24.399 1.00 84.88 846 LYS A O 1
ATOM 6863 N N . GLY A 1 847 ? -10.987 1.229 25.820 1.00 85.06 847 GLY A N 1
ATOM 6864 C CA . GLY A 1 847 ? -11.296 1.996 27.031 1.00 85.06 847 GLY A CA 1
ATOM 6865 C C . GLY A 1 847 ? -10.226 3.052 27.327 1.00 85.06 847 GLY A C 1
ATOM 6866 O O . GLY A 1 847 ? -10.538 4.241 27.472 1.00 85.06 847 GLY A O 1
ATOM 6867 N N . LEU A 1 848 ? -8.953 2.651 27.304 1.00 88.75 848 LEU A N 1
ATOM 6868 C CA . LEU A 1 848 ? -7.812 3.547 27.507 1.00 88.75 848 LEU A CA 1
ATOM 6869 C C . LEU A 1 848 ? -7.660 4.570 26.371 1.00 88.75 848 LEU A C 1
ATOM 6871 O O . LEU A 1 848 ? -7.404 5.749 26.627 1.00 88.75 848 LEU A O 1
ATOM 6875 N N . ALA A 1 849 ? -7.852 4.159 25.116 1.00 86.31 849 ALA A N 1
ATOM 6876 C CA . ALA A 1 849 ? -7.783 5.059 23.964 1.00 86.31 849 ALA A CA 1
ATOM 6877 C C . ALA A 1 849 ? -8.824 6.190 24.055 1.00 86.31 849 ALA A C 1
ATOM 6879 O O . ALA A 1 849 ? -8.496 7.359 23.824 1.00 86.31 849 ALA A O 1
ATOM 6880 N N . ARG A 1 850 ? -10.062 5.865 24.458 1.00 84.88 850 ARG A N 1
ATOM 6881 C CA . ARG A 1 850 ? -11.125 6.854 24.713 1.00 84.88 850 ARG A CA 1
ATOM 6882 C C . ARG A 1 850 ? -10.753 7.804 25.851 1.00 84.88 850 ARG A C 1
ATOM 6884 O O . ARG A 1 850 ? -10.889 9.017 25.697 1.00 84.88 850 ARG A O 1
ATOM 6891 N N . LEU A 1 851 ? -10.217 7.273 26.951 1.00 84.81 851 LEU A N 1
ATOM 6892 C CA . LEU A 1 851 ? -9.761 8.075 28.088 1.00 84.81 851 LEU A CA 1
ATOM 6893 C C . LEU A 1 851 ? -8.664 9.071 27.692 1.00 84.81 851 LEU A C 1
ATOM 6895 O O . LEU A 1 851 ? -8.738 10.255 28.017 1.00 84.81 851 LEU A O 1
ATOM 6899 N N . ARG A 1 852 ? -7.664 8.613 26.932 1.00 82.31 852 ARG A N 1
ATOM 6900 C CA . ARG A 1 852 ? -6.539 9.441 26.473 1.00 82.31 852 ARG A CA 1
ATOM 6901 C C . ARG A 1 852 ? -6.988 10.651 25.657 1.00 82.31 852 ARG A C 1
ATOM 6903 O O . ARG A 1 852 ? -6.451 11.739 25.865 1.00 82.31 852 ARG A O 1
ATOM 6910 N N . ARG A 1 853 ? -7.969 10.479 24.762 1.00 77.81 853 ARG A N 1
ATOM 6911 C CA . ARG A 1 853 ? -8.519 11.582 23.951 1.00 77.81 853 ARG A CA 1
ATOM 6912 C C . ARG A 1 853 ? -9.137 12.669 24.829 1.00 77.81 853 ARG A C 1
ATOM 6914 O O . ARG A 1 853 ? -8.895 13.847 24.593 1.00 77.81 853 ARG A O 1
ATOM 6921 N N . ALA A 1 854 ? -9.859 12.278 25.876 1.00 73.56 854 ALA A N 1
ATOM 6922 C CA . ALA A 1 854 ? -10.493 13.216 26.799 1.00 73.56 854 ALA A CA 1
ATOM 6923 C C . ALA A 1 854 ? -9.501 13.986 27.692 1.00 73.56 854 ALA A C 1
ATOM 6925 O O . ALA A 1 854 ? -9.786 15.111 28.109 1.00 73.56 854 ALA A O 1
ATOM 6926 N N . ILE A 1 855 ? -8.331 13.409 27.995 1.00 73.06 855 ILE A N 1
ATOM 6927 C CA . ILE A 1 855 ? -7.365 14.012 28.928 1.00 73.06 855 ILE A CA 1
ATOM 6928 C C . ILE A 1 855 ? -6.435 15.050 28.258 1.00 73.06 855 ILE A C 1
ATOM 6930 O O . ILE A 1 855 ? -5.865 15.898 28.946 1.00 73.06 855 ILE A O 1
ATOM 6934 N N . GLY A 1 856 ? -6.306 15.064 26.926 1.00 59.19 856 GLY A N 1
ATOM 6935 C CA . GLY A 1 856 ? -5.681 16.190 26.210 1.00 59.19 856 GLY A CA 1
ATOM 6936 C C . GLY A 1 856 ? -4.156 16.341 26.367 1.00 59.19 856 GLY A C 1
ATOM 6937 O O . GLY A 1 856 ? -3.634 17.452 26.303 1.00 59.19 856 GLY A O 1
ATOM 6938 N N . GLY A 1 857 ? -3.418 15.242 26.565 1.00 56.69 857 GLY A N 1
ATOM 6939 C CA . GLY A 1 857 ? -1.992 15.155 26.195 1.00 56.69 857 GLY A CA 1
ATOM 6940 C C . GLY A 1 857 ? -0.925 15.697 27.163 1.00 56.69 857 GLY A C 1
ATOM 6941 O O . GLY A 1 857 ? 0.258 15.567 26.861 1.00 56.69 857 GLY A O 1
ATOM 6942 N N . ARG A 1 858 ? -1.271 16.252 28.335 1.00 61.75 858 ARG A N 1
ATOM 6943 C CA . ARG A 1 858 ? -0.288 16.619 29.387 1.00 61.75 858 ARG A CA 1
ATOM 6944 C C . ARG A 1 858 ? -0.525 15.818 30.666 1.00 61.75 858 ARG A C 1
ATOM 6946 O O . ARG A 1 858 ? -1.118 16.312 31.622 1.00 61.75 858 ARG A O 1
ATOM 6953 N N . LEU A 1 859 ? -0.085 14.566 30.651 1.00 72.38 859 LEU A N 1
ATOM 6954 C CA . LEU A 1 859 ? -0.180 13.631 31.771 1.00 72.38 859 LEU A CA 1
ATOM 6955 C C . LEU A 1 859 ? 1.181 13.489 32.463 1.00 72.38 859 LEU A C 1
ATOM 6957 O O . LEU A 1 859 ? 2.199 13.378 31.787 1.00 72.38 859 LEU A O 1
ATOM 6961 N N . THR A 1 860 ? 1.193 13.502 33.797 1.00 85.31 860 THR A N 1
ATOM 6962 C CA . THR A 1 860 ? 2.349 13.091 34.614 1.00 85.31 860 THR A CA 1
ATOM 6963 C C . THR A 1 860 ? 2.304 11.579 34.839 1.00 85.31 860 THR A C 1
ATOM 6965 O O . THR A 1 860 ? 1.216 11.007 34.773 1.00 85.31 860 THR A O 1
ATOM 6968 N N . LYS A 1 861 ? 3.442 10.938 35.160 1.00 87.00 861 LYS A N 1
ATOM 6969 C CA . LYS A 1 861 ? 3.513 9.488 35.456 1.00 87.00 861 LYS A CA 1
ATOM 6970 C C . LYS A 1 861 ? 2.445 9.062 36.476 1.00 87.00 861 LYS A C 1
ATOM 6972 O O . LYS A 1 861 ? 1.516 8.340 36.136 1.00 87.00 861 LYS A O 1
ATOM 6977 N N . ARG A 1 862 ? 2.466 9.683 37.662 1.00 87.81 862 ARG A N 1
ATOM 6978 C CA . ARG A 1 862 ? 1.455 9.486 38.718 1.00 87.81 862 ARG A CA 1
ATOM 6979 C C . ARG A 1 862 ? 0.022 9.745 38.244 1.00 87.81 862 ARG A C 1
ATOM 6981 O O . ARG A 1 862 ? -0.908 9.062 38.647 1.00 87.81 862 ARG A O 1
ATOM 6988 N N . GLY A 1 863 ? -0.167 10.752 37.392 1.00 88.94 863 GLY A N 1
ATOM 6989 C CA . GLY A 1 863 ? -1.479 11.084 36.854 1.00 88.94 863 GLY A CA 1
ATOM 6990 C C . GLY A 1 863 ? -2.063 9.970 35.988 1.00 88.94 863 GLY A C 1
ATOM 6991 O O . GLY A 1 863 ? -3.275 9.766 36.060 1.00 88.94 863 GLY A O 1
ATOM 6992 N N . VAL A 1 864 ? -1.221 9.284 35.205 1.00 90.62 864 VAL A N 1
ATOM 6993 C CA . VAL A 1 864 ? -1.590 8.099 34.416 1.00 90.62 864 VAL A CA 1
ATOM 6994 C C . VAL A 1 864 ? -1.890 6.926 35.328 1.00 90.62 864 VAL A C 1
ATOM 6996 O O . VAL A 1 864 ? -2.965 6.359 35.189 1.00 90.62 864 VAL A O 1
ATOM 6999 N N . ASP A 1 865 ? -1.012 6.621 36.282 1.00 92.69 865 ASP A N 1
ATOM 7000 C CA . ASP A 1 865 ? -1.198 5.488 37.197 1.00 92.69 865 ASP A CA 1
ATOM 7001 C C . ASP A 1 865 ? -2.543 5.592 37.945 1.00 92.69 865 ASP A C 1
ATOM 7003 O O . ASP A 1 865 ? -3.317 4.637 37.965 1.00 92.69 865 ASP A O 1
ATOM 7007 N N . ASP A 1 866 ? -2.908 6.792 38.425 1.00 94.38 866 ASP A N 1
ATOM 7008 C CA . ASP A 1 866 ? -4.222 7.038 39.038 1.00 94.38 866 ASP A CA 1
ATOM 7009 C C . ASP A 1 866 ? -5.393 6.713 38.090 1.00 94.38 866 ASP A C 1
ATOM 7011 O O . ASP A 1 866 ? -6.434 6.208 38.508 1.00 94.38 866 ASP A O 1
ATOM 7015 N N . TYR A 1 867 ? -5.257 7.062 36.808 1.00 93.56 867 TYR A N 1
ATOM 7016 C CA . TYR A 1 867 ? -6.283 6.786 35.806 1.00 93.56 867 TYR A CA 1
ATOM 7017 C C . TYR A 1 867 ? -6.366 5.303 35.465 1.00 93.56 867 TYR A C 1
ATOM 7019 O O . TYR A 1 867 ? -7.471 4.825 35.237 1.00 93.56 867 TYR A O 1
ATOM 7027 N N . LEU A 1 868 ? -5.238 4.590 35.427 1.00 95.19 868 LEU A N 1
ATOM 7028 C CA . LEU A 1 868 ? -5.198 3.160 35.124 1.00 95.19 868 LEU A CA 1
ATOM 7029 C C . LEU A 1 868 ? -5.869 2.334 36.222 1.00 95.19 868 LEU A C 1
ATOM 7031 O O . LEU A 1 868 ? -6.656 1.450 35.898 1.00 95.19 868 LEU A O 1
ATOM 7035 N N . VAL A 1 869 ? -5.659 2.678 37.496 1.00 96.56 869 VAL A N 1
ATOM 7036 C CA . VAL A 1 869 ? -6.365 2.048 38.628 1.00 96.56 869 VAL A CA 1
ATOM 7037 C C . VAL A 1 869 ? -7.875 2.210 38.477 1.00 96.56 869 VAL A C 1
ATOM 7039 O O . VAL A 1 869 ? -8.621 1.238 38.446 1.00 96.56 869 VAL A O 1
ATOM 7042 N N . LEU A 1 870 ? -8.342 3.449 38.311 1.00 96.06 870 LEU A N 1
ATOM 7043 C CA . LEU A 1 870 ? -9.777 3.725 38.220 1.00 96.06 870 LEU A CA 1
ATOM 7044 C C . LEU A 1 870 ? -10.404 3.166 36.935 1.00 96.06 870 LEU A C 1
ATOM 7046 O O . LEU A 1 870 ? -11.576 2.799 36.935 1.00 96.06 870 LEU A O 1
ATOM 7050 N N . LEU A 1 871 ? -9.640 3.108 35.841 1.00 95.62 871 LEU A N 1
ATOM 7051 C CA . LEU A 1 871 ? -10.074 2.489 34.593 1.00 95.62 871 LEU A CA 1
ATOM 7052 C C . LEU A 1 871 ? -10.181 0.967 34.727 1.00 95.62 871 LEU A C 1
ATOM 7054 O O . LEU A 1 871 ? -11.130 0.409 34.194 1.00 95.62 871 LEU A O 1
ATOM 7058 N N . SER A 1 872 ? -9.261 0.326 35.455 1.00 96.44 872 SER A N 1
ATOM 7059 C CA . SER A 1 872 ? -9.322 -1.112 35.753 1.00 96.44 872 SER A CA 1
ATOM 7060 C C . SER A 1 872 ? -10.628 -1.446 36.476 1.00 96.44 872 SER A C 1
ATOM 7062 O O . SER A 1 872 ? -11.386 -2.291 36.021 1.00 96.44 872 SER A O 1
ATOM 7064 N N . LEU A 1 873 ? -10.979 -0.681 37.520 1.00 95.31 873 LEU A N 1
ATOM 7065 C CA . LEU A 1 873 ? -12.261 -0.841 38.222 1.00 95.31 873 LEU A CA 1
ATOM 7066 C C . LEU A 1 873 ? -13.466 -0.661 37.293 1.00 95.31 873 LEU A C 1
ATOM 7068 O O . LEU A 1 873 ? -14.398 -1.454 37.344 1.00 95.31 873 LEU A O 1
ATOM 7072 N N . LEU A 1 874 ? -13.462 0.382 36.453 1.00 94.75 874 LEU A N 1
ATOM 7073 C CA . LEU A 1 874 ? -14.568 0.652 35.532 1.00 94.75 874 LEU A CA 1
ATOM 7074 C C . LEU A 1 874 ? -14.769 -0.496 34.541 1.00 94.75 874 LEU A C 1
ATOM 7076 O O . LEU A 1 874 ? -15.902 -0.917 34.324 1.00 94.75 874 LEU A O 1
ATOM 7080 N N . GLU A 1 875 ? -13.696 -0.950 33.894 1.00 92.88 875 GLU A N 1
ATOM 7081 C CA . GLU A 1 875 ? -13.803 -2.004 32.885 1.00 92.88 875 GLU A CA 1
ATOM 7082 C C . GLU A 1 875 ? -14.159 -3.353 33.541 1.00 92.88 875 GLU A C 1
ATOM 7084 O O . GLU A 1 875 ? -15.044 -4.029 33.028 1.00 92.88 875 GLU A O 1
ATOM 7089 N N . THR A 1 876 ? -13.632 -3.675 34.732 1.00 92.00 876 THR A N 1
ATOM 7090 C CA . THR A 1 876 ? -14.079 -4.839 35.529 1.00 92.00 876 THR A CA 1
ATOM 7091 C C . THR A 1 876 ? -15.561 -4.745 35.915 1.00 92.00 876 THR A C 1
ATOM 7093 O O . THR A 1 876 ? -16.311 -5.699 35.723 1.00 92.00 876 THR A O 1
ATOM 7096 N N . CYS A 1 877 ? -16.045 -3.592 36.400 1.00 88.06 877 CYS A N 1
ATOM 7097 C CA . CYS A 1 877 ? -17.473 -3.414 36.693 1.00 88.06 877 CYS A CA 1
ATOM 7098 C C . CYS A 1 877 ? -18.342 -3.648 35.450 1.00 88.06 877 CYS A C 1
ATOM 7100 O O . CYS A 1 877 ? -19.404 -4.250 35.564 1.00 88.06 877 CYS A O 1
ATOM 7102 N N . LYS A 1 878 ? -17.895 -3.216 34.264 1.00 86.56 878 LYS A N 1
ATOM 7103 C CA . LYS A 1 878 ? -18.620 -3.464 33.009 1.00 86.56 878 LYS A CA 1
ATOM 7104 C C . LYS A 1 878 ? -18.638 -4.936 32.620 1.00 86.56 878 LYS A C 1
ATOM 7106 O O . LYS A 1 878 ? -19.690 -5.401 32.198 1.00 86.56 878 LYS A O 1
ATOM 7111 N N . CYS A 1 879 ? -17.519 -5.643 32.770 1.00 78.88 879 CYS A N 1
ATOM 7112 C CA . CYS A 1 879 ? -17.436 -7.080 32.505 1.00 78.88 879 CYS A CA 1
ATOM 7113 C C . CYS A 1 879 ? -18.438 -7.873 33.359 1.00 78.88 879 CYS A C 1
ATOM 7115 O O . CYS A 1 879 ? -19.147 -8.724 32.837 1.00 78.88 879 CYS A O 1
ATOM 7117 N N . ILE A 1 880 ? -18.567 -7.522 34.643 1.00 79.31 880 ILE A N 1
ATOM 7118 C CA . ILE A 1 880 ? -19.450 -8.211 35.604 1.00 79.31 880 ILE A CA 1
ATOM 7119 C C . ILE A 1 880 ? -20.897 -7.658 35.568 1.00 79.31 880 ILE A C 1
ATOM 7121 O O . ILE A 1 880 ? -21.798 -8.189 36.213 1.00 79.31 880 ILE A O 1
ATOM 7125 N N . GLY A 1 881 ? -21.162 -6.583 34.816 1.00 78.38 881 GLY A N 1
ATOM 7126 C CA . GLY A 1 881 ? -22.494 -5.965 34.724 1.00 78.38 881 GLY A CA 1
ATOM 7127 C C . GLY A 1 881 ? -22.896 -5.114 35.939 1.00 78.38 881 GLY A C 1
ATOM 7128 O O . GLY A 1 881 ? -24.081 -4.885 36.182 1.00 78.38 881 GLY A O 1
ATOM 7129 N N . LEU A 1 882 ? -21.927 -4.622 36.712 1.00 85.88 882 LEU A N 1
ATOM 7130 C CA . LEU A 1 882 ? -22.144 -3.752 37.869 1.00 85.88 882 LEU A CA 1
ATOM 7131 C C . LEU A 1 882 ? -22.133 -2.270 37.479 1.00 85.88 882 LEU A C 1
ATOM 7133 O O . LEU A 1 882 ? -21.326 -1.811 36.669 1.00 85.88 882 LEU A O 1
ATOM 7137 N N . ASN A 1 883 ? -22.989 -1.475 38.127 1.00 90.06 883 ASN A N 1
ATOM 7138 C CA . ASN A 1 883 ? -22.962 -0.023 37.965 1.00 90.06 883 ASN A CA 1
ATOM 7139 C C . ASN A 1 883 ? -21.762 0.582 38.718 1.00 90.06 883 ASN A C 1
ATOM 7141 O O . ASN A 1 883 ? -21.690 0.533 39.949 1.00 90.06 883 ASN A O 1
ATOM 7145 N N . PHE A 1 884 ? -20.835 1.189 37.976 1.00 92.81 884 PHE A N 1
ATOM 7146 C CA . PHE A 1 884 ? -19.589 1.734 38.520 1.00 92.81 884 PHE A CA 1
ATOM 7147 C C . PHE A 1 884 ? -19.813 2.867 39.533 1.00 92.81 884 PHE A C 1
ATOM 7149 O O . PHE A 1 884 ? -19.147 2.917 40.568 1.00 92.81 884 PHE A O 1
ATOM 7156 N N . LEU A 1 885 ? -20.773 3.765 39.286 1.00 92.50 885 LEU A N 1
ATOM 7157 C CA . LEU A 1 885 ? -21.087 4.846 40.223 1.00 92.50 885 LEU A CA 1
ATOM 7158 C C . LEU A 1 885 ? -21.645 4.298 41.543 1.00 92.50 885 LEU A C 1
ATOM 7160 O O . LEU A 1 885 ? -21.276 4.791 42.610 1.00 92.50 885 LEU A O 1
ATOM 7164 N N . ASP A 1 886 ? -22.505 3.284 41.488 1.00 89.19 886 ASP A N 1
ATOM 7165 C CA . ASP A 1 886 ? -23.041 2.641 42.688 1.00 89.19 886 ASP A CA 1
ATOM 7166 C C . ASP A 1 886 ? -21.959 1.919 43.491 1.00 89.19 886 ASP A C 1
ATOM 7168 O O . ASP A 1 886 ? -21.946 2.038 44.719 1.00 89.19 886 ASP A O 1
ATOM 7172 N N . PHE A 1 887 ? -21.025 1.243 42.815 1.00 91.94 887 PHE A N 1
ATOM 7173 C CA . PHE A 1 887 ? -19.860 0.639 43.460 1.00 91.94 887 PHE A CA 1
ATOM 7174 C C . PHE A 1 887 ? -19.041 1.693 44.218 1.00 91.94 887 PHE A C 1
ATOM 7176 O O . PHE A 1 887 ? -18.828 1.554 45.422 1.00 91.94 887 PHE A O 1
ATOM 7183 N N . LEU A 1 888 ? -18.678 2.805 43.569 1.00 92.62 888 LEU A N 1
ATOM 7184 C CA . LEU A 1 888 ? -17.926 3.890 44.215 1.00 92.62 888 LEU A CA 1
ATOM 7185 C C . LEU A 1 888 ? -18.674 4.494 45.415 1.00 92.62 888 LEU A C 1
ATOM 7187 O O . LEU A 1 888 ? -18.085 4.747 46.467 1.00 92.62 888 LEU A O 1
ATOM 7191 N N . ARG A 1 889 ? -19.988 4.705 45.272 1.00 90.62 889 ARG A N 1
ATOM 7192 C CA . ARG A 1 889 ? -20.843 5.278 46.324 1.00 90.62 889 ARG A CA 1
ATOM 7193 C C . ARG A 1 889 ? -20.982 4.370 47.539 1.00 90.62 889 ARG A C 1
ATOM 7195 O O . ARG A 1 889 ? -21.230 4.879 48.629 1.00 90.62 889 ARG A O 1
ATOM 7202 N N . SER A 1 890 ? -20.869 3.058 47.348 1.00 89.25 890 SER A N 1
ATOM 7203 C CA . SER A 1 890 ? -20.996 2.080 48.426 1.00 89.25 890 SER A CA 1
ATOM 7204 C C . SER A 1 890 ? -19.843 2.155 49.431 1.00 89.25 890 SER A C 1
ATOM 7206 O O . SER A 1 890 ? -20.018 1.805 50.594 1.00 89.25 890 SER A O 1
ATOM 7208 N N . GLY A 1 891 ? -18.672 2.631 48.994 1.00 85.88 891 GLY A N 1
ATOM 7209 C CA . GLY A 1 891 ? -17.455 2.648 49.802 1.00 85.88 891 GLY A CA 1
ATOM 7210 C C . GLY A 1 891 ? -16.793 1.278 49.970 1.00 85.88 891 GLY A C 1
ATOM 7211 O O . GLY A 1 891 ? -15.728 1.218 50.583 1.00 85.88 891 GLY A O 1
ATOM 7212 N N . HIS A 1 892 ? -17.367 0.203 49.413 1.00 88.62 892 HIS A N 1
ATOM 7213 C CA . HIS A 1 892 ? -16.686 -1.085 49.332 1.00 88.62 892 HIS A CA 1
ATOM 7214 C C . HIS A 1 892 ? -15.411 -0.942 48.508 1.00 88.62 892 HIS A C 1
ATOM 7216 O O . HIS A 1 892 ? -15.371 -0.219 47.511 1.00 88.62 892 HIS A O 1
ATOM 7222 N N . THR A 1 893 ? -14.368 -1.637 48.943 1.00 89.06 893 THR A N 1
ATOM 7223 C CA . THR A 1 893 ? -13.072 -1.679 48.266 1.00 89.06 893 THR A CA 1
ATOM 7224 C C . THR A 1 893 ? -12.822 -3.010 47.563 1.00 89.06 893 THR A C 1
ATOM 7226 O O . THR A 1 893 ? -11.780 -3.176 46.941 1.00 89.06 893 THR A O 1
ATOM 7229 N N . ASP A 1 894 ? -13.783 -3.928 47.613 1.00 86.75 894 ASP A N 1
ATOM 7230 C CA . ASP A 1 894 ? -13.775 -5.203 46.908 1.00 86.75 894 ASP A CA 1
ATOM 7231 C C . ASP A 1 894 ? -15.047 -5.296 46.050 1.00 86.75 894 ASP A C 1
ATOM 7233 O O . ASP A 1 894 ? -16.157 -5.046 46.531 1.00 86.75 894 ASP A O 1
ATOM 7237 N N . ILE A 1 895 ? -14.865 -5.583 44.758 1.00 86.19 895 ILE A N 1
ATOM 7238 C CA . ILE A 1 895 ? -15.949 -5.643 43.771 1.00 86.19 895 ILE A CA 1
ATOM 7239 C C . ILE A 1 895 ? -16.819 -6.887 43.994 1.00 86.19 895 ILE A C 1
ATOM 7241 O O . ILE A 1 895 ? -18.039 -6.786 43.864 1.00 86.19 895 ILE A O 1
ATOM 7245 N N . ALA A 1 896 ? -16.223 -8.021 44.372 1.00 81.44 896 ALA A N 1
ATOM 7246 C CA . ALA A 1 896 ? -16.945 -9.264 44.631 1.00 81.44 896 ALA A CA 1
ATOM 7247 C C . ALA A 1 896 ? -17.826 -9.120 45.877 1.00 81.44 896 ALA A C 1
ATOM 7249 O O . ALA A 1 896 ? -19.032 -9.336 45.807 1.00 81.44 896 ALA A O 1
ATOM 7250 N N . VAL A 1 897 ? -17.271 -8.586 46.972 1.00 84.88 897 VAL A N 1
ATOM 7251 C CA . VAL A 1 897 ? -18.044 -8.309 48.199 1.00 84.88 897 VAL A CA 1
ATOM 7252 C C . VAL A 1 897 ? -19.219 -7.367 47.920 1.00 84.88 897 VAL A C 1
ATOM 7254 O O . VAL A 1 897 ? -20.309 -7.539 48.467 1.00 84.88 897 VAL A O 1
ATOM 7257 N N . PHE A 1 898 ? -19.035 -6.365 47.053 1.00 86.06 898 PHE A N 1
ATOM 7258 C CA . PHE A 1 898 ? -20.132 -5.484 46.654 1.00 86.06 898 PHE A CA 1
ATOM 7259 C C . PHE A 1 898 ? -21.209 -6.221 45.844 1.00 86.06 898 PHE A C 1
ATOM 7261 O O . PHE A 1 898 ? -22.399 -6.015 46.108 1.00 86.06 898 PHE A O 1
ATOM 7268 N N . ALA A 1 899 ? -20.813 -7.075 44.898 1.00 79.88 899 ALA A N 1
ATOM 7269 C CA . ALA A 1 899 ? -21.733 -7.902 44.119 1.00 79.88 899 ALA A CA 1
ATOM 7270 C C . ALA A 1 899 ? -22.564 -8.824 45.032 1.00 79.88 899 ALA A C 1
ATOM 7272 O O . ALA A 1 899 ? -23.796 -8.818 44.954 1.00 79.88 899 ALA A O 1
ATOM 7273 N N . ASP A 1 900 ? -21.913 -9.498 45.981 1.00 77.56 900 ASP A N 1
ATOM 7274 C CA . ASP A 1 900 ? -22.560 -10.390 46.948 1.00 77.56 900 ASP A CA 1
ATOM 7275 C C . ASP A 1 900 ? -23.473 -9.623 47.910 1.00 77.56 900 ASP A C 1
ATOM 7277 O O . ASP A 1 900 ? -24.576 -10.064 48.225 1.00 77.56 900 ASP A O 1
ATOM 7281 N N . SER A 1 901 ? -23.079 -8.417 48.341 1.00 76.38 901 SER A N 1
ATOM 7282 C CA . SER A 1 901 ? -23.915 -7.566 49.205 1.00 76.38 901 SER A CA 1
ATOM 7283 C C . SER A 1 901 ? -25.237 -7.160 48.539 1.00 76.38 901 SER A C 1
ATOM 7285 O O . SER A 1 901 ? -26.246 -6.955 49.219 1.00 76.38 901 SER A O 1
ATOM 7287 N N . ARG A 1 902 ? -25.251 -7.054 47.202 1.00 69.25 902 ARG A N 1
ATOM 7288 C CA . ARG A 1 902 ? -26.460 -6.796 46.411 1.00 69.25 902 ARG A CA 1
ATOM 7289 C C . ARG A 1 902 ? -27.322 -8.045 46.288 1.00 69.25 902 ARG A C 1
ATOM 7291 O O . ARG A 1 902 ? -28.538 -7.911 46.383 1.00 69.25 902 ARG A O 1
ATOM 7298 N N . GLN A 1 903 ? -26.718 -9.224 46.148 1.00 59.47 903 GLN A N 1
ATOM 7299 C CA . GLN A 1 903 ? -27.448 -10.494 46.181 1.00 59.47 903 GLN A CA 1
ATOM 7300 C C . GLN A 1 903 ? -28.049 -10.763 47.574 1.00 59.47 903 GLN A C 1
ATOM 7302 O O . GLN A 1 903 ? -29.214 -11.136 47.676 1.00 59.47 903 GLN A O 1
ATOM 7307 N N . ASN A 1 904 ? -27.323 -10.457 48.654 1.00 49.00 904 ASN A N 1
ATOM 7308 C CA . ASN A 1 904 ? -27.781 -10.661 50.033 1.00 49.00 904 ASN A CA 1
ATOM 7309 C C . ASN A 1 904 ? -28.791 -9.609 50.531 1.00 49.00 904 ASN A C 1
ATOM 7311 O O . ASN A 1 904 ? -29.655 -9.914 51.350 1.00 49.00 904 ASN A O 1
ATOM 7315 N N . LYS A 1 905 ? -28.769 -8.371 50.018 1.00 50.31 905 LYS A N 1
ATOM 7316 C CA . LYS A 1 905 ? -29.847 -7.397 50.295 1.00 50.31 905 LYS A CA 1
ATOM 7317 C C . LYS A 1 905 ? -31.191 -7.790 49.683 1.00 50.31 905 LYS A C 1
ATOM 7319 O O . LYS A 1 905 ? -32.215 -7.323 50.168 1.00 50.31 905 LYS A O 1
ATOM 7324 N N . ILE A 1 906 ? -31.185 -8.640 48.655 1.00 47.16 906 ILE A N 1
ATOM 7325 C CA . ILE A 1 906 ? -32.399 -9.248 48.099 1.00 47.16 906 ILE A CA 1
ATOM 7326 C C . ILE A 1 906 ? -32.886 -10.400 49.006 1.00 47.16 906 ILE A C 1
ATOM 7328 O O . ILE A 1 906 ? -34.084 -10.655 49.052 1.00 47.16 906 ILE A O 1
ATOM 7332 N N . SER A 1 907 ? -32.003 -11.047 49.785 1.00 40.09 907 SER A N 1
ATOM 7333 C CA . SER A 1 907 ? -32.350 -12.167 50.680 1.00 40.09 907 SER A CA 1
ATOM 7334 C C . SER A 1 907 ? -32.668 -11.777 52.138 1.00 40.09 907 SER A C 1
ATOM 7336 O O . SER A 1 907 ? -33.376 -12.520 52.814 1.00 40.09 907 SER A O 1
ATOM 7338 N N . GLN A 1 908 ? -32.206 -10.618 52.636 1.00 35.53 908 GLN A N 1
ATOM 7339 C CA . GLN A 1 908 ? -32.376 -10.182 54.040 1.00 35.53 908 GLN A CA 1
ATOM 7340 C C . GLN A 1 908 ? -33.541 -9.211 54.324 1.00 35.53 908 GLN A C 1
ATOM 7342 O O . GLN A 1 908 ? -33.724 -8.808 55.473 1.00 35.53 908 GLN A O 1
ATOM 7347 N N . SER A 1 909 ? -34.386 -8.861 53.349 1.00 37.88 909 SER A N 1
ATOM 7348 C CA . SER A 1 909 ? -35.703 -8.281 53.662 1.00 37.88 909 SER A CA 1
ATOM 7349 C C . SER A 1 909 ? -36.678 -9.406 54.051 1.00 37.88 909 SER A C 1
ATOM 7351 O O . SER A 1 909 ? -37.513 -9.817 53.248 1.00 37.88 909 SER A O 1
ATOM 7353 N N . GLN A 1 910 ? -36.518 -9.981 55.249 1.00 39.53 910 GLN A N 1
ATOM 7354 C CA . GLN A 1 910 ? -37.351 -11.093 55.727 1.00 39.53 910 GLN A CA 1
ATOM 7355 C C . GLN A 1 910 ? -38.811 -10.662 55.931 1.00 39.53 910 GLN A C 1
ATOM 7357 O O . GLN A 1 910 ? -39.101 -9.761 56.714 1.00 39.53 910 GLN A O 1
ATOM 7362 N N . PHE A 1 911 ? -39.733 -11.367 55.275 1.00 29.88 911 PHE A N 1
ATOM 7363 C CA . PHE A 1 911 ? -41.159 -11.358 55.589 1.00 29.88 911 PHE A CA 1
ATOM 7364 C C . PHE A 1 911 ? -41.564 -12.789 55.974 1.00 29.88 911 PHE A C 1
ATOM 7366 O O . PHE A 1 911 ? -41.728 -13.646 55.108 1.00 29.88 911 PHE A O 1
ATOM 7373 N N . THR A 1 912 ? -41.703 -13.072 57.275 1.00 30.28 912 THR A N 1
ATOM 7374 C CA . THR A 1 912 ? -42.594 -14.144 57.751 1.00 30.28 912 THR A CA 1
ATOM 7375 C C . THR A 1 912 ? -44.035 -13.689 57.519 1.00 30.28 912 THR A C 1
ATOM 7377 O O . THR A 1 912 ? -44.368 -12.553 57.859 1.00 30.28 912 THR A O 1
ATOM 7380 N N . PRO A 1 913 ? -44.888 -14.527 56.910 1.00 28.22 913 PRO A N 1
ATOM 7381 C CA . PRO A 1 913 ? -46.094 -14.075 56.236 1.00 28.22 913 PRO A CA 1
ATOM 7382 C C . PRO A 1 913 ? -47.218 -13.747 57.233 1.00 28.22 913 PRO A C 1
ATOM 7384 O O . PRO A 1 913 ? -47.723 -14.653 57.897 1.00 28.22 913 PRO A O 1
ATOM 7387 N N . PRO A 1 914 ? -47.741 -12.510 57.274 1.00 27.62 914 PRO A N 1
ATOM 7388 C CA . PRO A 1 914 ? -49.154 -12.338 57.519 1.00 27.62 914 PRO A CA 1
ATOM 7389 C C . PRO A 1 914 ? -49.876 -12.876 56.280 1.00 27.62 914 PRO A C 1
ATOM 7391 O O . PRO A 1 914 ? -49.684 -12.395 55.162 1.00 27.62 914 PRO A O 1
ATOM 7394 N N . LYS A 1 915 ? -50.708 -13.902 56.466 1.00 37.19 915 LYS A N 1
ATOM 7395 C CA . LYS A 1 915 ? -51.688 -14.336 55.466 1.00 37.19 915 LYS A CA 1
ATOM 7396 C C . LYS A 1 915 ? -52.598 -13.153 55.107 1.00 37.19 915 LYS A C 1
ATOM 7398 O O . LYS A 1 915 ? -53.657 -12.997 55.701 1.00 37.19 915 LYS A O 1
ATOM 7403 N N . ARG A 1 916 ? -52.213 -12.335 54.126 1.00 28.78 916 ARG A N 1
ATOM 7404 C CA . ARG A 1 916 ? -53.091 -11.440 53.363 1.00 28.78 916 ARG A CA 1
ATOM 7405 C C . ARG A 1 916 ? -52.527 -11.269 51.956 1.00 28.78 916 ARG A C 1
ATOM 7407 O O . ARG A 1 916 ? -51.545 -10.575 51.741 1.00 28.78 916 ARG A O 1
ATOM 7414 N N . ARG A 1 917 ? -53.188 -11.985 51.042 1.00 37.16 917 ARG A N 1
ATOM 7415 C CA . ARG A 1 917 ? -53.433 -11.683 49.625 1.00 37.16 917 ARG A CA 1
ATOM 7416 C C . ARG A 1 917 ? -52.600 -10.515 49.083 1.00 37.16 917 ARG A C 1
ATOM 7418 O O . ARG A 1 917 ? -52.983 -9.360 49.248 1.00 37.16 917 ARG A O 1
ATOM 7425 N N . SER A 1 918 ? -51.515 -10.841 48.380 1.00 31.64 918 SER A N 1
ATOM 7426 C CA . SER A 1 918 ? -50.977 -9.956 47.347 1.00 31.64 918 SER A CA 1
ATOM 7427 C C . SER A 1 918 ? -52.125 -9.593 46.412 1.00 31.64 918 SER A C 1
ATOM 7429 O O . SER A 1 918 ? -52.818 -10.498 45.930 1.00 31.64 918 SER A O 1
ATOM 7431 N N . SER A 1 919 ? -52.352 -8.303 46.175 1.00 45.94 919 SER A N 1
ATOM 7432 C CA . SER A 1 919 ? -53.216 -7.890 45.077 1.00 45.94 919 SER A CA 1
ATOM 7433 C C . SER A 1 919 ? -52.714 -8.572 43.803 1.00 45.94 919 SER A C 1
ATOM 7435 O O . SER A 1 919 ? -51.512 -8.691 43.552 1.00 45.94 919 SER A O 1
ATOM 7437 N N . VAL A 1 920 ? -53.662 -9.089 43.029 1.00 48.12 920 VAL A N 1
ATOM 7438 C CA . VAL A 1 920 ? -53.441 -9.843 41.786 1.00 48.12 920 VAL A CA 1
ATOM 7439 C C . VAL A 1 920 ? -52.564 -9.059 40.790 1.00 48.12 920 VAL A C 1
ATOM 7441 O O . VAL A 1 920 ? -51.892 -9.648 39.947 1.00 48.12 920 VAL A O 1
ATOM 7444 N N . GLU A 1 921 ? -52.503 -7.734 40.925 1.00 44.12 921 GLU A N 1
ATOM 7445 C CA . GLU A 1 921 ? -51.796 -6.826 40.024 1.00 44.12 921 GLU A CA 1
ATOM 7446 C C . GLU A 1 921 ? -50.262 -6.891 40.135 1.00 44.12 921 GLU A C 1
ATOM 7448 O O . GLU A 1 921 ? -49.593 -6.881 39.099 1.00 44.12 921 GLU A O 1
ATOM 7453 N N . ASP A 1 922 ? -49.690 -7.060 41.333 1.00 43.31 922 ASP A N 1
ATOM 7454 C CA . ASP A 1 922 ? -48.224 -7.074 41.504 1.00 43.31 922 ASP A CA 1
ATOM 7455 C C . ASP A 1 922 ? -47.595 -8.390 41.019 1.00 43.31 922 ASP A C 1
ATOM 7457 O O . ASP A 1 922 ? -46.526 -8.398 40.405 1.00 43.31 922 ASP A O 1
ATOM 7461 N N . GLN A 1 923 ? -48.293 -9.518 41.193 1.00 47.06 923 GLN A N 1
ATOM 7462 C CA . GLN A 1 923 ? -47.854 -10.794 40.616 1.00 47.06 923 GLN A CA 1
ATOM 7463 C C . GLN A 1 923 ? -48.025 -10.841 39.093 1.00 47.06 923 GLN A C 1
ATOM 7465 O O . GLN A 1 923 ? -47.278 -11.555 38.423 1.00 47.06 923 GLN A O 1
ATOM 7470 N N . ALA A 1 924 ? -48.985 -10.100 38.535 1.00 50.59 924 ALA A N 1
ATOM 7471 C CA . ALA A 1 924 ? -49.180 -10.011 37.093 1.00 50.59 924 ALA A CA 1
ATOM 7472 C C . ALA A 1 924 ? -48.097 -9.147 36.418 1.00 50.59 924 ALA A C 1
ATOM 7474 O O . ALA A 1 924 ? -47.647 -9.483 35.323 1.00 50.59 924 ALA A O 1
ATOM 7475 N N . ALA A 1 925 ? -47.625 -8.076 37.065 1.00 50.41 925 ALA A N 1
ATOM 7476 C CA . ALA A 1 925 ? -46.577 -7.205 36.522 1.00 50.41 925 ALA A CA 1
ATOM 7477 C C . ALA A 1 925 ? -45.215 -7.919 36.390 1.00 50.41 925 ALA A C 1
ATOM 7479 O O . ALA A 1 925 ? -44.555 -7.814 35.352 1.00 50.41 925 ALA A O 1
ATOM 7480 N N . GLU A 1 926 ? -44.813 -8.712 37.389 1.00 51.81 926 GLU A N 1
ATOM 7481 C CA . GLU A 1 926 ? -43.554 -9.476 37.354 1.00 51.81 926 GLU A CA 1
ATOM 7482 C C . GLU A 1 926 ? -43.575 -10.571 36.264 1.00 51.81 926 GLU A C 1
ATOM 7484 O O . GLU A 1 926 ? -42.574 -10.792 35.581 1.00 51.81 926 GLU A O 1
ATOM 7489 N N . ARG A 1 927 ? -44.737 -11.204 36.027 1.00 56.56 927 ARG A N 1
ATOM 7490 C CA . ARG A 1 927 ? -44.930 -12.239 34.988 1.00 56.56 927 ARG A CA 1
ATOM 7491 C C . ARG A 1 927 ? -44.912 -11.681 33.560 1.00 56.56 927 ARG A C 1
ATOM 7493 O O . ARG A 1 927 ? -44.579 -12.403 32.624 1.00 56.56 927 ARG A O 1
ATOM 7500 N N . ARG A 1 928 ? -45.233 -10.395 33.381 1.00 60.41 928 ARG A N 1
ATOM 7501 C CA . ARG A 1 928 ? -45.307 -9.723 32.071 1.00 60.41 928 ARG A CA 1
ATOM 7502 C C . ARG A 1 928 ? -43.980 -9.119 31.597 1.00 60.41 928 ARG A C 1
ATOM 7504 O O . ARG A 1 928 ? -43.775 -8.967 30.393 1.00 60.41 928 ARG A O 1
ATOM 7511 N N . ARG A 1 929 ? -43.041 -8.835 32.509 1.00 58.94 929 ARG A N 1
ATOM 7512 C CA . ARG A 1 929 ? -41.719 -8.247 32.192 1.00 58.94 929 ARG A CA 1
ATOM 7513 C C . ARG A 1 929 ? -40.897 -9.025 31.152 1.00 58.94 929 ARG A C 1
ATOM 7515 O O . ARG A 1 929 ? -40.336 -8.370 30.272 1.00 58.94 929 ARG A O 1
ATOM 7522 N N . PRO A 1 930 ? -40.820 -10.370 31.185 1.00 60.25 930 PRO A N 1
ATOM 7523 C CA . PRO A 1 930 ? -40.089 -11.125 30.168 1.00 60.25 930 PRO A CA 1
ATOM 7524 C C . PRO A 1 930 ? -40.744 -11.028 28.785 1.00 60.25 930 PRO A C 1
ATOM 7526 O O . PRO A 1 930 ? -40.044 -10.845 27.794 1.00 60.25 930 PRO A O 1
ATOM 7529 N N . VAL A 1 931 ? -42.082 -11.051 28.727 1.00 62.50 931 VAL A N 1
ATOM 7530 C CA . VAL A 1 931 ? -42.849 -10.850 27.485 1.00 62.50 931 VAL A CA 1
ATOM 7531 C C . VAL A 1 931 ? -42.585 -9.449 26.928 1.00 62.50 931 VAL A C 1
ATOM 7533 O O . VAL A 1 931 ? -42.248 -9.301 25.759 1.00 62.50 931 VAL A O 1
ATOM 7536 N N . ALA A 1 932 ? -42.631 -8.415 27.773 1.00 65.31 932 ALA A N 1
ATOM 7537 C CA . ALA A 1 932 ? -42.321 -7.042 27.377 1.00 65.31 932 ALA A CA 1
ATOM 7538 C C . ALA A 1 932 ? -40.884 -6.872 26.855 1.00 65.31 932 ALA A C 1
ATOM 7540 O O . ALA A 1 932 ? -40.659 -6.127 25.904 1.00 65.31 932 ALA A O 1
ATOM 7541 N N . ALA A 1 933 ? -39.902 -7.533 27.473 1.00 62.69 933 ALA A N 1
ATOM 7542 C CA . ALA A 1 933 ? -38.507 -7.468 27.046 1.00 62.69 933 ALA A CA 1
ATOM 7543 C C . ALA A 1 933 ? -38.302 -8.108 25.666 1.00 62.69 933 ALA A C 1
ATOM 7545 O O . ALA A 1 933 ? -37.627 -7.520 24.822 1.00 62.69 933 ALA A O 1
ATOM 7546 N N . VAL A 1 934 ? -38.936 -9.257 25.418 1.00 58.00 934 VAL A N 1
ATOM 7547 C CA . VAL A 1 934 ? -38.847 -9.958 24.130 1.00 58.00 934 VAL A CA 1
ATOM 7548 C C . VAL A 1 934 ? -39.579 -9.198 23.029 1.00 58.00 934 VAL A C 1
ATOM 7550 O O . VAL A 1 934 ? -39.016 -8.989 21.957 1.00 58.00 934 VAL A O 1
ATOM 7553 N N . LEU A 1 935 ? -40.781 -8.684 23.311 1.00 64.00 935 LEU A N 1
ATOM 7554 C CA . LEU A 1 935 ? -41.519 -7.843 22.365 1.00 64.00 935 LEU A CA 1
ATOM 7555 C C . LEU A 1 935 ? -40.730 -6.578 21.991 1.00 64.00 935 LEU A C 1
ATOM 7557 O O . LEU A 1 935 ? -40.730 -6.185 20.830 1.00 64.00 935 LEU A O 1
ATOM 7561 N N . ARG A 1 936 ? -39.987 -5.977 22.932 1.00 67.88 936 ARG A N 1
ATOM 7562 C CA . ARG A 1 936 ? -39.086 -4.849 22.632 1.00 67.88 936 ARG A CA 1
ATOM 7563 C C . ARG A 1 936 ? -37.857 -5.266 21.824 1.00 67.88 936 ARG A C 1
ATOM 7565 O O . ARG A 1 936 ? -37.438 -4.504 20.958 1.00 67.88 936 ARG A O 1
ATOM 7572 N N . SER A 1 937 ? -37.273 -6.444 22.075 1.00 56.69 937 SER A N 1
ATOM 7573 C CA . SER A 1 937 ? -36.084 -6.902 21.335 1.00 56.69 937 SER A CA 1
ATOM 7574 C C . SER A 1 937 ? -36.362 -7.213 19.865 1.00 56.69 937 SER A C 1
ATOM 7576 O O . SER A 1 937 ? -35.445 -7.139 19.056 1.00 56.69 937 SER A O 1
ATOM 7578 N N . ILE A 1 938 ? -37.618 -7.506 19.517 1.00 53.22 938 ILE A N 1
ATOM 7579 C CA . ILE A 1 938 ? -38.067 -7.693 18.128 1.00 53.22 938 ILE A CA 1
ATOM 7580 C C . ILE A 1 938 ? -38.655 -6.410 17.509 1.00 53.22 938 ILE A C 1
ATOM 7582 O O . ILE A 1 938 ? -39.292 -6.468 16.465 1.00 53.22 938 ILE A O 1
ATOM 7586 N N . GLY A 1 939 ? -38.465 -5.247 18.147 1.00 54.81 939 GLY A N 1
ATOM 7587 C CA . GLY A 1 939 ? -38.887 -3.946 17.610 1.00 54.81 939 GLY A CA 1
ATOM 7588 C C . GLY A 1 939 ? -40.322 -3.513 17.946 1.00 54.81 939 GLY A C 1
ATOM 7589 O O . GLY A 1 939 ? -40.775 -2.485 17.441 1.00 54.81 939 GLY A O 1
ATOM 7590 N N . GLY A 1 940 ? -41.033 -4.247 18.809 1.00 65.06 940 GLY A N 1
ATOM 7591 C CA . GLY A 1 940 ? -42.385 -3.928 19.276 1.00 65.06 940 GLY A CA 1
ATOM 7592 C C . GLY A 1 940 ? -42.431 -2.804 20.321 1.00 65.06 940 GLY A C 1
ATOM 7593 O O . GLY A 1 940 ? -41.705 -2.800 21.320 1.00 65.06 940 GLY A O 1
ATOM 7594 N N . ILE A 1 941 ? -43.341 -1.849 20.128 1.00 67.12 941 ILE A N 1
ATOM 7595 C CA . ILE A 1 941 ? -43.585 -0.708 21.013 1.00 67.12 941 ILE A CA 1
ATOM 7596 C C . ILE A 1 941 ? -44.482 -1.143 22.175 1.00 67.12 941 ILE A C 1
ATOM 7598 O O . ILE A 1 941 ? -45.711 -1.100 22.116 1.00 67.12 941 ILE A O 1
ATOM 7602 N N . VAL A 1 942 ? -43.855 -1.520 23.285 1.00 65.62 942 VAL A N 1
ATOM 7603 C CA . VAL A 1 942 ? -44.553 -1.956 24.501 1.00 65.62 942 VAL A CA 1
ATOM 7604 C C . VAL A 1 942 ? -44.833 -0.765 25.431 1.00 65.62 942 VAL A C 1
ATOM 7606 O O . VAL A 1 942 ? -43.953 -0.348 26.194 1.00 65.62 942 VAL A O 1
ATOM 7609 N N . LYS A 1 943 ? -46.056 -0.211 25.382 1.00 53.59 943 LYS A N 1
ATOM 7610 C CA . LYS A 1 943 ? -46.513 0.888 26.260 1.00 53.59 943 LYS A CA 1
ATOM 7611 C C . LYS A 1 943 ? -47.044 0.353 27.604 1.00 53.59 943 LYS A C 1
ATOM 7613 O O . LYS A 1 943 ? -48.162 -0.144 27.677 1.00 53.59 943 LYS A O 1
ATOM 7618 N N . GLY A 1 944 ? -46.259 0.509 28.674 1.00 54.03 944 GLY A N 1
ATOM 7619 C CA . GLY A 1 944 ? -46.623 0.102 30.045 1.00 54.03 944 GLY A CA 1
ATOM 7620 C C . GLY A 1 944 ? -46.557 -1.415 30.309 1.00 54.03 944 GLY A C 1
ATOM 7621 O O . GLY A 1 944 ? -46.188 -2.187 29.428 1.00 54.03 944 GLY A O 1
ATOM 7622 N N . ASP A 1 945 ? -46.928 -1.847 31.522 1.00 51.44 945 ASP A N 1
ATOM 7623 C CA . ASP A 1 945 ? -46.852 -3.250 32.000 1.00 51.44 945 ASP A CA 1
ATOM 7624 C C . ASP A 1 945 ? -48.140 -4.073 31.721 1.00 51.44 945 ASP A C 1
ATOM 7626 O O . ASP A 1 945 ? -48.496 -5.001 32.453 1.00 51.44 945 ASP A O 1
ATOM 7630 N N . ARG A 1 946 ? -48.894 -3.723 30.669 1.00 55.72 946 ARG A N 1
ATOM 7631 C CA . ARG A 1 946 ? -50.157 -4.382 30.273 1.00 55.72 946 ARG A CA 1
ATOM 7632 C C . ARG A 1 946 ? -49.970 -5.310 29.062 1.00 55.72 946 ARG A C 1
ATOM 7634 O O . ARG A 1 946 ? -50.544 -5.072 28.007 1.00 55.72 946 ARG A O 1
ATOM 7641 N N . GLN A 1 947 ? -49.150 -6.352 29.195 1.00 66.38 947 GLN A N 1
ATOM 7642 C CA . GLN A 1 947 ? -49.086 -7.449 28.215 1.00 66.38 947 GLN A CA 1
ATOM 7643 C C . GLN A 1 947 ? -50.155 -8.490 28.562 1.00 66.38 947 GLN A C 1
ATOM 7645 O O . GLN A 1 947 ? -50.293 -8.863 29.730 1.00 66.38 947 GLN A O 1
ATOM 7650 N N . ILE A 1 948 ? -50.919 -8.934 27.570 1.00 64.06 948 ILE A N 1
ATOM 7651 C CA . ILE A 1 948 ? -52.024 -9.871 27.767 1.00 64.06 948 ILE A CA 1
ATOM 7652 C C . ILE A 1 948 ? -51.481 -11.285 27.552 1.00 64.06 948 ILE A C 1
ATOM 7654 O O . ILE A 1 948 ? -50.839 -11.573 26.547 1.00 64.06 948 ILE A O 1
ATOM 7658 N N . ILE A 1 949 ? -51.661 -12.133 28.563 1.00 66.44 949 ILE A N 1
ATOM 7659 C CA . ILE A 1 949 ? -51.128 -13.497 28.635 1.00 66.44 949 ILE A CA 1
ATOM 7660 C C . ILE A 1 949 ? -52.328 -14.402 28.896 1.00 66.44 949 ILE A C 1
ATOM 7662 O O . ILE A 1 949 ? -52.614 -14.736 30.037 1.00 66.44 949 ILE A O 1
ATOM 7666 N N . ASN A 1 950 ? -53.102 -14.682 27.854 1.00 61.75 950 ASN A N 1
ATOM 7667 C CA . ASN A 1 950 ? -54.367 -15.417 27.948 1.00 61.75 950 ASN A CA 1
ATOM 7668 C C . ASN A 1 950 ? -54.509 -16.479 26.849 1.00 61.75 950 ASN A C 1
ATOM 7670 O O . ASN A 1 950 ? -55.614 -16.926 26.567 1.00 61.75 950 ASN A O 1
ATOM 7674 N N . ASN A 1 951 ? -53.395 -16.873 26.225 1.00 58.19 951 ASN A N 1
ATOM 7675 C CA . ASN A 1 951 ? -53.364 -17.849 25.137 1.00 58.19 951 ASN A CA 1
ATOM 7676 C C . ASN A 1 951 ? -54.125 -17.433 23.856 1.00 58.19 951 ASN A C 1
ATOM 7678 O O . ASN A 1 951 ? -54.337 -18.257 22.972 1.00 58.19 951 ASN A O 1
ATOM 7682 N N . GLU A 1 952 ? -54.487 -16.153 23.729 1.00 49.62 952 GLU A N 1
ATOM 7683 C CA . GLU A 1 952 ? -55.078 -15.569 22.521 1.00 49.62 952 GLU A CA 1
ATOM 7684 C C . GLU A 1 952 ? -54.046 -14.723 21.756 1.00 49.62 952 GLU A C 1
ATOM 7686 O O . GLU A 1 952 ? -53.003 -14.335 22.291 1.00 49.62 952 GLU A O 1
ATOM 7691 N N . GLN A 1 953 ? -54.322 -14.442 20.481 1.00 57.81 953 GLN A N 1
ATOM 7692 C CA . GLN A 1 953 ? -53.445 -13.657 19.611 1.00 57.81 953 GLN A CA 1
ATOM 7693 C C . GLN A 1 953 ? -53.683 -12.156 19.794 1.00 57.81 953 GLN A C 1
ATOM 7695 O O . GLN A 1 953 ? -54.748 -11.635 19.467 1.00 57.81 953 GLN A O 1
ATOM 7700 N N . TRP A 1 954 ? -52.654 -11.441 20.244 1.00 59.47 954 TRP A N 1
ATOM 7701 C CA . TRP A 1 954 ? -52.701 -9.999 20.486 1.00 59.47 954 TRP A CA 1
ATOM 7702 C C . TRP A 1 954 ? -51.754 -9.246 19.564 1.00 59.47 954 TRP A C 1
ATOM 7704 O O . TRP A 1 954 ? -50.613 -9.656 19.371 1.00 59.47 954 TRP A O 1
ATOM 7714 N N . ARG A 1 955 ? -52.206 -8.115 19.010 1.00 60.34 955 ARG A N 1
ATOM 7715 C CA . ARG A 1 955 ? -51.399 -7.276 18.111 1.00 60.34 955 ARG A CA 1
ATOM 7716 C C . ARG A 1 955 ? -50.681 -6.154 18.863 1.00 60.34 955 ARG A C 1
ATOM 7718 O O . ARG A 1 955 ? -51.224 -5.564 19.795 1.00 60.34 955 ARG A O 1
ATOM 7725 N N . ILE A 1 956 ? -49.462 -5.846 18.435 1.00 66.25 956 ILE A N 1
ATOM 7726 C CA . ILE A 1 956 ? -48.610 -4.778 18.952 1.00 66.25 956 ILE A CA 1
ATOM 7727 C C . ILE A 1 956 ? -48.023 -3.972 17.787 1.00 66.25 956 ILE A C 1
ATOM 7729 O O . ILE A 1 956 ? -47.707 -4.523 16.735 1.00 66.25 956 ILE A O 1
ATOM 7733 N N . SER A 1 957 ? -47.901 -2.653 17.963 1.00 64.12 957 SER A N 1
ATOM 7734 C CA . SER A 1 957 ? -47.236 -1.788 16.978 1.00 64.12 957 SER A CA 1
ATOM 7735 C C . SER A 1 957 ? -45.731 -1.988 17.021 1.00 64.12 957 SER A C 1
ATOM 7737 O O . SER A 1 957 ? -45.171 -2.120 18.108 1.00 64.12 957 SER A O 1
ATOM 7739 N N . THR A 1 958 ? -45.060 -1.918 15.882 1.00 67.31 958 THR A N 1
ATOM 7740 C CA . THR A 1 958 ? -43.595 -1.829 15.807 1.00 67.31 958 THR A CA 1
ATOM 7741 C C . THR A 1 958 ? -43.130 -0.401 15.541 1.00 67.31 958 THR A C 1
ATOM 7743 O O . THR A 1 958 ? -43.929 0.485 15.242 1.00 67.31 958 THR A O 1
ATOM 7746 N N . HIS A 1 959 ? -41.830 -0.148 15.688 1.00 53.12 959 HIS A N 1
ATOM 7747 C CA . HIS A 1 959 ? -41.238 1.154 15.360 1.00 53.12 959 HIS A CA 1
ATOM 7748 C C . HIS A 1 959 ? -41.358 1.540 13.876 1.00 53.12 959 HIS A C 1
ATOM 7750 O O . HIS A 1 959 ? -41.252 2.728 13.572 1.00 53.12 959 HIS A O 1
ATOM 7756 N N . ASP A 1 960 ? -41.640 0.569 13.003 1.00 48.12 960 ASP A N 1
ATOM 7757 C CA . ASP A 1 960 ? -41.829 0.755 11.562 1.00 48.12 960 ASP A CA 1
ATOM 7758 C C . ASP A 1 960 ? -43.316 0.853 11.155 1.00 48.12 960 ASP A C 1
ATOM 7760 O O . ASP A 1 960 ? -43.621 0.927 9.962 1.00 48.12 960 ASP A O 1
ATOM 7764 N N . ASP A 1 961 ? -44.241 0.848 12.125 1.00 44.59 961 ASP A N 1
ATOM 7765 C CA . ASP A 1 961 ? -45.685 0.995 11.899 1.00 44.59 961 ASP A CA 1
ATOM 7766 C C . ASP A 1 961 ? -46.109 2.470 11.911 1.00 44.59 961 ASP A C 1
ATOM 7768 O O . ASP A 1 961 ? -45.654 3.264 12.743 1.00 44.59 961 ASP A O 1
ATOM 7772 N N . ASN A 1 962 ? -47.052 2.847 11.037 1.00 48.94 962 ASN A N 1
ATOM 7773 C CA . ASN A 1 962 ? -47.653 4.179 11.106 1.00 48.94 962 ASN A CA 1
ATOM 7774 C C . ASN A 1 962 ? -48.478 4.346 12.399 1.00 48.94 962 ASN A C 1
ATOM 7776 O O . ASN A 1 962 ? -48.964 3.362 12.964 1.00 48.94 962 ASN A O 1
ATOM 7780 N N . PRO A 1 963 ? -48.705 5.586 12.881 1.00 39.72 963 PRO A N 1
ATOM 7781 C CA . PRO A 1 963 ? -49.490 5.824 14.091 1.00 39.72 963 PRO A CA 1
ATOM 7782 C C . PRO A 1 963 ? -50.898 5.203 13.998 1.00 39.72 963 PRO A C 1
ATOM 7784 O O . PRO A 1 963 ? -51.755 5.697 13.268 1.00 39.72 963 PRO A O 1
ATOM 7787 N N . GLY A 1 964 ? -51.131 4.124 14.754 1.00 45.38 964 GLY A N 1
ATOM 7788 C CA . GLY A 1 964 ? -52.395 3.374 14.776 1.00 45.38 964 GLY A CA 1
ATOM 7789 C C . GLY A 1 964 ? -52.375 2.020 14.050 1.00 45.38 964 GLY A C 1
ATOM 7790 O O . GLY A 1 964 ? -53.380 1.315 14.093 1.00 45.38 964 GLY A O 1
ATOM 7791 N N . GLU A 1 965 ? -51.265 1.632 13.414 1.00 45.31 965 GLU A N 1
ATOM 7792 C CA . GLU A 1 965 ? -51.071 0.288 12.853 1.00 45.31 965 GLU A CA 1
ATOM 7793 C C . GLU A 1 965 ? -50.457 -0.674 13.885 1.00 45.31 965 GLU A C 1
ATOM 7795 O O . GLU A 1 965 ? -49.655 -0.281 14.736 1.00 45.31 965 GLU A O 1
ATOM 7800 N N . HIS A 1 966 ? -50.874 -1.942 13.830 1.00 59.16 966 HIS A N 1
ATOM 7801 C CA . HIS A 1 966 ? -50.398 -3.022 14.697 1.00 59.16 966 HIS A CA 1
ATOM 7802 C C . HIS A 1 966 ? -50.072 -4.243 13.825 1.00 59.16 966 HIS A C 1
ATOM 7804 O O . HIS A 1 966 ? -50.941 -5.094 13.603 1.00 59.16 966 HIS A O 1
ATOM 7810 N N . THR A 1 967 ? -48.865 -4.281 13.255 1.00 47.78 967 THR A N 1
ATOM 7811 C CA . THR A 1 967 ? -48.480 -5.284 12.236 1.00 47.78 967 THR A CA 1
ATOM 7812 C C . THR A 1 967 ? -47.883 -6.563 12.812 1.00 47.78 967 THR A C 1
ATOM 7814 O O . THR A 1 967 ? -47.783 -7.560 12.106 1.00 47.78 967 THR A O 1
ATOM 7817 N N . THR A 1 968 ? -47.493 -6.570 14.088 1.00 48.81 968 THR A N 1
ATOM 7818 C CA . THR A 1 968 ? -46.901 -7.746 14.744 1.00 48.81 968 THR A CA 1
ATOM 7819 C C . THR A 1 968 ? -47.870 -8.324 15.759 1.00 48.81 968 THR A C 1
ATOM 7821 O O . THR A 1 968 ? -48.500 -7.571 16.502 1.00 48.81 968 THR A O 1
ATOM 7824 N N . PHE A 1 969 ? -47.990 -9.648 15.832 1.00 57.69 969 PHE A N 1
ATOM 7825 C CA . PHE A 1 969 ? -48.798 -10.308 16.856 1.00 57.69 969 PHE A CA 1
ATOM 7826 C C . PHE A 1 969 ? -47.971 -11.214 17.763 1.00 57.69 969 PHE A C 1
ATOM 7828 O O . PHE A 1 969 ? -46.886 -11.663 17.405 1.00 57.69 969 PHE A O 1
ATOM 7835 N N . TYR A 1 970 ? -48.485 -11.463 18.965 1.00 62.44 970 TYR A N 1
ATOM 7836 C CA . TYR A 1 970 ? -47.918 -12.399 19.925 1.00 62.44 970 TYR A CA 1
ATOM 7837 C C . TYR A 1 970 ? -49.027 -13.182 20.629 1.00 62.44 970 TYR A C 1
ATOM 7839 O O . TYR A 1 970 ? -50.116 -12.663 20.868 1.00 62.44 970 TYR A O 1
ATOM 7847 N N . VAL A 1 971 ? -48.725 -14.430 20.977 1.00 58.19 971 VAL A N 1
ATOM 7848 C CA . VAL A 1 971 ? -49.541 -15.282 21.851 1.00 58.19 971 VAL A CA 1
ATOM 7849 C C . VAL A 1 971 ? -48.685 -15.620 23.068 1.00 58.19 971 VAL A C 1
ATOM 7851 O O . VAL A 1 971 ? -47.503 -15.932 22.914 1.00 58.19 971 VAL A O 1
ATOM 7854 N N . ALA A 1 972 ? -49.245 -15.534 24.274 1.00 59.84 972 ALA A N 1
ATOM 7855 C CA . ALA A 1 972 ? -48.533 -15.861 25.509 1.00 59.84 972 ALA A CA 1
ATOM 7856 C C . ALA A 1 972 ? -49.398 -16.743 26.430 1.00 59.84 972 ALA A C 1
ATOM 7858 O O . ALA A 1 972 ? -50.536 -16.389 26.737 1.00 59.84 972 ALA A O 1
ATOM 7859 N N . GLN A 1 973 ? -48.844 -17.888 26.852 1.00 57.81 973 GLN A N 1
ATOM 7860 C CA . GLN A 1 973 ? -49.491 -18.915 27.689 1.00 57.81 973 GLN A CA 1
ATOM 7861 C C . GLN A 1 973 ? -49.184 -18.765 29.182 1.00 57.81 973 GLN A C 1
ATOM 7863 O O . GLN A 1 973 ? -48.115 -18.272 29.552 1.00 57.81 973 GLN A O 1
ATOM 7868 N N . GLU A 1 974 ? -50.108 -19.226 30.034 1.00 52.06 974 GLU A N 1
ATOM 7869 C CA . GLU A 1 974 ? -50.094 -18.943 31.476 1.00 52.06 974 GLU A CA 1
ATOM 7870 C C . GLU A 1 974 ? -49.387 -19.986 32.372 1.00 52.06 974 GLU A C 1
ATOM 7872 O O . GLU A 1 974 ? -49.247 -19.738 33.568 1.00 52.06 974 GLU A O 1
ATOM 7877 N N . GLU A 1 975 ? -48.819 -21.085 31.850 1.00 42.84 975 GLU A N 1
ATOM 7878 C CA . GLU A 1 975 ? -48.160 -22.093 32.704 1.00 42.84 975 GLU A CA 1
ATOM 7879 C C . GLU A 1 975 ? -46.699 -22.419 32.348 1.00 42.84 975 GLU A C 1
ATOM 7881 O O . GLU A 1 975 ? -46.364 -22.892 31.266 1.00 42.84 975 GLU A O 1
ATOM 7886 N N . GLY A 1 976 ? -45.815 -22.198 33.330 1.00 45.62 976 GLY A N 1
ATOM 7887 C CA . GLY A 1 976 ? -44.545 -22.910 33.548 1.00 45.62 976 GLY A CA 1
ATOM 7888 C C . GLY A 1 976 ? -43.380 -22.687 32.577 1.00 45.62 976 GLY A C 1
ATOM 7889 O O . GLY A 1 976 ? -42.224 -22.808 32.983 1.00 45.62 976 GLY A O 1
ATOM 7890 N N . THR A 1 977 ? -43.623 -22.354 31.315 1.00 43.50 977 THR A N 1
ATOM 7891 C CA . THR A 1 977 ? -42.606 -21.989 30.320 1.00 43.50 977 THR A CA 1
ATOM 7892 C C . THR A 1 977 ? -43.294 -21.167 29.239 1.00 43.50 977 THR A C 1
ATOM 7894 O O . THR A 1 977 ? -44.048 -21.703 28.437 1.00 43.50 977 THR A O 1
ATOM 7897 N N . THR A 1 978 ? -43.057 -19.856 29.213 1.00 38.88 978 THR A N 1
ATOM 7898 C CA . THR A 1 978 ? -43.643 -18.981 28.193 1.00 38.88 978 THR A CA 1
ATOM 7899 C C . THR A 1 978 ? -43.018 -19.331 26.843 1.00 38.88 978 THR A C 1
ATOM 7901 O O . THR A 1 978 ? -41.835 -19.060 26.650 1.00 38.88 978 THR A O 1
ATOM 7904 N N . ILE A 1 979 ? -43.782 -19.956 25.944 1.00 41.03 979 ILE A N 1
ATOM 7905 C CA . ILE A 1 979 ? -43.451 -20.074 24.520 1.00 41.03 979 ILE A CA 1
ATOM 7906 C C . ILE A 1 979 ? -44.377 -19.116 23.789 1.00 41.03 979 ILE A C 1
ATOM 7908 O O . ILE A 1 979 ? -45.585 -19.328 23.756 1.00 41.03 979 ILE A O 1
ATOM 7912 N N . GLY A 1 980 ? -43.820 -18.028 23.264 1.00 44.38 980 GLY A N 1
ATOM 7913 C CA . GLY A 1 980 ? -44.544 -17.137 22.367 1.00 44.38 980 GLY A CA 1
ATOM 7914 C C . GLY A 1 980 ? -44.019 -17.267 20.945 1.00 44.38 980 GLY A C 1
ATOM 7915 O O . GLY A 1 980 ? -42.828 -17.496 20.743 1.00 44.38 980 GLY A O 1
ATOM 7916 N N . TYR A 1 981 ? -44.909 -17.086 19.975 1.00 47.25 981 TYR A N 1
ATOM 7917 C CA . TYR A 1 981 ? -44.579 -16.964 18.559 1.00 47.25 981 TYR A CA 1
ATOM 7918 C C . TYR A 1 981 ? -44.803 -15.505 18.153 1.00 47.25 981 TYR A C 1
ATOM 7920 O O . TYR A 1 981 ? -45.956 -15.082 18.058 1.00 47.25 981 TYR A O 1
ATOM 7928 N N . PRO A 1 982 ? -43.749 -14.697 17.971 1.00 37.91 982 PRO A N 1
ATOM 7929 C CA . PRO A 1 982 ? -43.868 -13.474 17.212 1.00 37.91 982 PRO A CA 1
ATOM 7930 C C . PRO A 1 982 ? -43.813 -13.847 15.730 1.00 37.91 982 PRO A C 1
ATOM 7932 O O . PRO A 1 982 ? -42.747 -14.162 15.203 1.00 37.91 982 PRO A O 1
ATOM 7935 N N . GLU A 1 983 ? -44.970 -13.858 15.080 1.00 40.50 983 GLU A N 1
ATOM 7936 C CA . GLU A 1 983 ? -45.067 -13.828 13.622 1.00 40.50 983 GLU A CA 1
ATOM 7937 C C . GLU A 1 983 ? -45.320 -12.366 13.227 1.00 40.50 983 GLU A C 1
ATOM 7939 O O . GLU A 1 983 ? -46.178 -11.667 13.776 1.00 40.50 983 GLU A O 1
ATOM 7944 N N . SER A 1 984 ? -44.480 -11.883 12.323 1.00 40.06 984 SER A N 1
ATOM 7945 C CA . SER A 1 984 ? -44.633 -10.608 11.638 1.00 40.06 984 SER A CA 1
ATOM 7946 C C . SER A 1 984 ? -45.051 -10.950 10.219 1.00 40.06 984 SER A C 1
ATOM 7948 O O . SER A 1 984 ? -44.420 -11.816 9.615 1.00 40.06 984 SER A O 1
ATOM 7950 N N . ASP A 1 985 ? -46.026 -10.238 9.651 1.00 37.72 985 ASP A N 1
ATOM 7951 C CA . ASP A 1 985 ? -46.429 -10.395 8.240 1.00 37.72 985 ASP A CA 1
ATOM 7952 C C . ASP A 1 985 ? -45.257 -10.125 7.252 1.00 37.72 985 ASP A C 1
ATOM 7954 O O . ASP A 1 985 ? -45.402 -10.265 6.039 1.00 37.72 985 ASP A O 1
ATOM 7958 N N . ARG A 1 986 ? -44.078 -9.717 7.757 1.00 38.19 986 ARG A N 1
ATOM 7959 C CA . ARG A 1 986 ? -42.833 -9.465 7.011 1.00 38.19 986 ARG A CA 1
ATOM 7960 C C . ARG A 1 986 ? -41.723 -10.500 7.264 1.00 38.19 986 ARG A C 1
ATOM 7962 O O . ARG A 1 986 ? -40.691 -10.427 6.601 1.00 38.19 986 ARG A O 1
ATOM 7969 N N . ALA A 1 987 ? -41.879 -11.420 8.220 1.00 36.69 987 ALA A N 1
ATOM 7970 C CA . ALA A 1 987 ? -40.855 -12.397 8.600 1.00 36.69 987 ALA A CA 1
ATOM 7971 C C . ALA A 1 987 ? -41.275 -13.821 8.207 1.00 36.69 987 ALA A C 1
ATOM 7973 O O . ALA A 1 987 ? -42.339 -14.292 8.586 1.00 36.69 987 ALA A O 1
ATOM 7974 N N . VAL A 1 988 ? -40.410 -14.520 7.470 1.00 33.75 988 VAL A N 1
ATOM 7975 C CA . VAL A 1 988 ? -40.700 -15.832 6.858 1.00 33.75 988 VAL A CA 1
ATOM 7976 C C . VAL A 1 988 ? -40.722 -16.994 7.877 1.00 33.75 988 VAL A C 1
ATOM 7978 O O . VAL A 1 988 ? -41.144 -18.097 7.533 1.00 33.75 988 VAL A O 1
ATOM 7981 N N . GLU A 1 989 ? -40.337 -16.781 9.144 1.00 37.97 989 GLU A N 1
ATOM 7982 C CA . GLU A 1 989 ? -40.357 -17.830 10.178 1.00 37.97 989 GLU A CA 1
ATOM 7983 C C . GLU A 1 989 ? -40.755 -17.324 11.576 1.00 37.97 989 GLU A C 1
ATOM 7985 O O . GLU A 1 989 ? -40.253 -16.310 12.065 1.00 37.97 989 GLU A O 1
ATOM 7990 N N . ALA A 1 990 ? -41.612 -18.097 12.253 1.00 40.78 990 ALA A N 1
ATOM 7991 C CA . ALA A 1 990 ? -41.961 -17.910 13.658 1.00 40.78 990 ALA A CA 1
ATOM 7992 C C . ALA A 1 990 ? -40.778 -18.274 14.573 1.00 40.78 990 ALA A C 1
ATOM 7994 O O . ALA A 1 990 ? -40.242 -19.382 14.490 1.00 40.78 990 ALA A O 1
ATOM 7995 N N . VAL A 1 991 ? -40.407 -17.380 15.495 1.00 42.56 991 VAL A N 1
ATOM 7996 C CA . VAL A 1 991 ? -39.294 -17.607 16.436 1.00 42.56 991 VAL A CA 1
ATOM 7997 C C . VAL A 1 991 ? -39.828 -18.045 17.807 1.00 42.56 991 VAL A C 1
ATOM 7999 O O . VAL A 1 991 ? -40.293 -17.196 18.570 1.00 42.56 991 VAL A O 1
ATOM 8002 N N . PRO A 1 992 ? -39.762 -19.339 18.175 1.00 49.66 992 PRO A N 1
ATOM 8003 C CA . PRO A 1 992 ? -40.113 -19.767 19.523 1.00 49.66 992 PRO A CA 1
ATOM 8004 C C . PRO A 1 992 ? -39.067 -19.264 20.523 1.00 49.66 992 PRO A C 1
ATOM 8006 O O . PRO A 1 992 ? -37.861 -19.421 20.321 1.00 49.66 992 PRO A O 1
ATOM 8009 N N . TRP A 1 993 ? -39.520 -18.701 21.638 1.00 48.59 993 TRP A N 1
ATOM 8010 C CA . TRP A 1 993 ? -38.646 -18.262 22.729 1.00 48.59 993 TRP A CA 1
ATOM 8011 C C . TRP A 1 993 ? -39.058 -18.898 24.058 1.00 48.59 993 TRP A C 1
ATOM 8013 O O . TRP A 1 993 ? -40.197 -19.317 24.213 1.00 48.59 993 TRP A O 1
ATOM 8023 N N . LYS A 1 994 ? -38.122 -19.007 25.011 1.00 49.75 994 LYS A N 1
ATOM 8024 C CA . LYS A 1 994 ? -38.368 -19.497 26.379 1.00 49.75 994 LYS A CA 1
ATOM 8025 C C . LYS A 1 994 ? -37.788 -18.534 27.406 1.00 49.75 994 LYS A C 1
ATOM 8027 O O . LYS A 1 994 ? -36.720 -17.960 27.195 1.00 49.75 994 LYS A O 1
ATOM 8032 N N . THR A 1 995 ? -38.448 -18.409 28.551 1.00 45.94 995 THR A N 1
ATOM 8033 C CA . THR A 1 995 ? -37.912 -17.710 29.724 1.00 45.94 995 THR A CA 1
ATOM 8034 C C . THR A 1 995 ? -36.802 -18.538 30.400 1.00 45.94 995 THR A C 1
ATOM 8036 O O . THR A 1 995 ? -36.989 -19.735 30.628 1.00 45.94 995 THR A O 1
ATOM 8039 N N . PRO A 1 996 ? -35.642 -17.955 30.757 1.00 35.91 996 PRO A N 1
ATOM 8040 C CA . PRO A 1 996 ? -34.573 -18.689 31.438 1.00 35.91 996 PRO A CA 1
ATOM 8041 C C . PRO A 1 996 ? -34.932 -18.908 32.918 1.00 35.91 996 PRO A C 1
ATOM 8043 O O . PRO A 1 996 ? -35.158 -17.928 33.624 1.00 35.91 996 PRO A O 1
ATOM 8046 N N . GLY A 1 997 ? -34.954 -20.155 33.425 1.00 39.41 997 GLY A N 1
ATOM 8047 C CA . GLY A 1 997 ? -35.016 -20.342 34.887 1.00 39.41 997 GLY A CA 1
ATOM 8048 C C . GLY A 1 997 ? -35.400 -21.689 35.514 1.00 39.41 997 GLY A C 1
ATOM 8049 O O . GLY A 1 997 ? -35.095 -21.868 36.689 1.00 39.41 997 GLY A O 1
ATOM 8050 N N . LYS A 1 998 ? -36.013 -22.666 34.829 1.00 33.00 998 LYS A N 1
ATOM 8051 C CA . LYS A 1 998 ? -36.273 -23.998 35.430 1.00 33.00 998 LYS A CA 1
ATOM 8052 C C . LYS A 1 998 ? -36.034 -25.148 34.449 1.00 33.00 998 LYS A C 1
ATOM 8054 O O . LYS A 1 998 ? -36.358 -25.060 33.271 1.00 33.00 998 LYS A O 1
ATOM 8059 N N . ARG A 1 999 ? -35.427 -26.221 34.965 1.00 31.14 999 ARG A N 1
ATOM 8060 C CA . ARG A 1 999 ? -35.080 -27.461 34.254 1.00 31.14 999 ARG A CA 1
ATOM 8061 C C . ARG A 1 999 ? -36.320 -28.365 34.205 1.00 31.14 999 ARG A C 1
ATOM 8063 O O . ARG A 1 999 ? -36.853 -28.685 35.262 1.00 31.14 999 ARG A O 1
ATOM 8070 N N . LEU A 1 1000 ? -36.755 -28.781 33.016 1.00 32.97 1000 LEU A N 1
ATOM 8071 C CA . LEU A 1 1000 ? -37.711 -29.887 32.860 1.00 32.97 1000 LEU A CA 1
ATOM 8072 C C . LEU A 1 1000 ? -36.961 -31.229 32.904 1.00 32.97 1000 LEU A C 1
ATOM 8074 O O . LEU A 1 1000 ? -35.794 -31.303 32.503 1.00 32.97 1000 LEU A O 1
ATOM 8078 N N . SER A 1 1001 ? -37.616 -32.270 33.423 1.00 37.97 1001 SER A N 1
ATOM 8079 C CA . SER A 1 1001 ? -37.088 -33.638 33.445 1.00 37.97 1001 SER A CA 1
ATOM 8080 C C . SER A 1 1001 ? -36.964 -34.214 32.028 1.00 37.97 1001 SER A C 1
ATOM 8082 O O . SER A 1 1001 ? -37.605 -33.754 31.077 1.00 37.97 1001 SER A O 1
ATOM 8084 N N . LYS A 1 1002 ? -36.089 -35.218 31.884 1.00 35.03 1002 LYS A N 1
ATOM 8085 C CA . LYS A 1 1002 ? -35.739 -35.836 30.599 1.00 35.03 1002 LYS A CA 1
ATOM 8086 C C . LYS A 1 1002 ? -36.940 -36.469 29.882 1.00 35.03 1002 LYS A C 1
ATOM 8088 O O . LYS A 1 1002 ? -36.921 -36.443 28.659 1.00 35.03 1002 LYS A O 1
ATOM 8093 N N . GLU A 1 1003 ? -37.985 -36.942 30.570 1.00 34.03 1003 GLU A N 1
ATOM 8094 C CA . GLU A 1 1003 ? -39.165 -37.510 29.889 1.00 34.03 1003 GLU A CA 1
ATOM 8095 C C . GLU A 1 1003 ? -40.069 -36.458 29.214 1.00 34.03 1003 GLU A C 1
ATOM 8097 O O . GLU A 1 1003 ? -40.645 -36.736 28.166 1.00 34.03 1003 GLU A O 1
ATOM 8102 N N . ALA A 1 1004 ? -40.142 -35.220 29.722 1.00 36.12 1004 ALA A N 1
ATOM 8103 C CA . ALA A 1 1004 ? -40.989 -34.168 29.134 1.00 36.12 1004 ALA A CA 1
ATOM 8104 C C . ALA A 1 1004 ? -40.383 -33.524 27.868 1.00 36.12 1004 ALA A C 1
ATOM 8106 O O . ALA A 1 1004 ? -41.072 -32.852 27.104 1.00 36.12 1004 ALA A O 1
ATOM 8107 N N . THR A 1 1005 ? -39.080 -33.718 27.631 1.00 34.22 1005 THR A N 1
ATOM 8108 C CA . THR A 1 1005 ? -38.367 -33.125 26.483 1.00 34.22 1005 THR A CA 1
ATOM 8109 C C . THR A 1 1005 ? -38.481 -33.989 25.223 1.00 34.22 1005 THR A C 1
ATOM 8111 O O . THR A 1 1005 ? -38.392 -33.470 24.113 1.00 34.22 1005 THR A O 1
ATOM 8114 N N . THR A 1 1006 ? -38.725 -35.292 25.377 1.00 32.84 1006 THR A N 1
ATOM 8115 C CA . THR A 1 1006 ? -38.810 -36.247 24.262 1.00 32.84 1006 THR A CA 1
ATOM 8116 C C . THR A 1 1006 ? -40.183 -36.248 23.581 1.00 32.84 1006 THR A C 1
ATOM 8118 O O . THR A 1 1006 ? -40.253 -36.527 22.391 1.00 32.84 1006 THR A O 1
ATOM 8121 N N . GLY A 1 1007 ? -41.257 -35.866 24.284 1.00 37.25 1007 GLY A N 1
ATOM 8122 C CA . GLY A 1 1007 ? -42.600 -35.736 23.695 1.00 37.25 1007 GLY A CA 1
ATOM 8123 C C . GLY A 1 1007 ? -42.807 -34.456 22.870 1.00 37.25 1007 GLY A C 1
ATOM 8124 O O . GLY A 1 1007 ? -43.456 -34.486 21.834 1.00 37.25 1007 GLY A O 1
ATOM 8125 N N . ALA A 1 1008 ? -42.192 -33.335 23.266 1.00 32.44 1008 ALA A N 1
ATOM 8126 C CA . ALA A 1 1008 ? -42.440 -32.022 22.650 1.00 32.44 1008 ALA A CA 1
ATOM 8127 C C . ALA A 1 1008 ? -41.615 -31.723 21.377 1.00 32.44 1008 ALA A C 1
ATOM 8129 O O . ALA A 1 1008 ? -41.801 -30.683 20.752 1.00 32.44 1008 ALA A O 1
ATOM 8130 N N . LEU A 1 1009 ? -40.685 -32.603 20.990 1.00 35.34 1009 LEU A N 1
ATOM 8131 C CA . LEU A 1 1009 ? -39.907 -32.484 19.744 1.00 35.34 1009 LEU A CA 1
ATOM 8132 C C . LEU A 1 1009 ? -40.478 -33.340 18.598 1.00 35.34 1009 LEU A C 1
ATOM 8134 O O . LEU A 1 1009 ? -39.957 -33.280 17.486 1.00 35.34 1009 LEU A O 1
ATOM 8138 N N . GLY A 1 1010 ? -41.540 -34.112 18.857 1.00 39.41 1010 GLY A N 1
ATOM 8139 C CA . GLY A 1 1010 ? -42.207 -34.960 17.863 1.00 39.41 1010 GLY A CA 1
ATOM 8140 C C . GLY A 1 1010 ? -43.269 -34.254 17.010 1.00 39.41 1010 GLY A C 1
ATOM 8141 O O . GLY A 1 1010 ? -43.650 -34.778 15.968 1.00 39.41 1010 GLY A O 1
ATOM 8142 N N . GLU A 1 1011 ? -43.722 -33.057 17.387 1.00 44.84 1011 GLU A N 1
ATOM 8143 C CA . GLU A 1 1011 ? -44.828 -32.362 16.713 1.00 44.84 1011 GLU A CA 1
ATOM 8144 C C . GLU A 1 1011 ? -44.347 -31.062 16.051 1.00 44.84 1011 GLU A C 1
ATOM 8146 O O . GLU A 1 1011 ? -44.344 -30.004 16.673 1.00 44.84 1011 GLU A O 1
ATOM 8151 N N . ALA A 1 1012 ? -43.905 -31.098 14.786 1.00 49.53 1012 ALA A N 1
ATOM 8152 C CA . ALA A 1 1012 ? -43.641 -29.843 14.058 1.00 49.53 1012 ALA A CA 1
ATOM 8153 C C . ALA A 1 1012 ? -43.689 -29.907 12.524 1.00 49.53 1012 ALA A C 1
ATOM 8155 O O . ALA A 1 1012 ? -43.932 -28.875 11.907 1.00 49.53 1012 ALA A O 1
ATOM 8156 N N . ALA A 1 1013 ? -43.475 -31.046 11.863 1.00 42.03 1013 ALA A N 1
ATOM 8157 C CA . ALA A 1 1013 ? -43.500 -31.068 10.393 1.00 42.03 1013 ALA A CA 1
ATOM 8158 C C . ALA A 1 1013 ? -44.931 -31.076 9.795 1.00 42.03 1013 ALA A C 1
ATOM 8160 O O . ALA A 1 1013 ? -45.199 -30.250 8.919 1.00 42.03 1013 ALA A O 1
ATOM 8161 N N . PRO A 1 1014 ? -45.883 -31.902 10.285 1.00 44.19 1014 PRO A N 1
ATOM 8162 C CA . PRO A 1 1014 ? -47.210 -32.012 9.666 1.00 44.19 1014 PRO A CA 1
ATOM 8163 C C . PRO A 1 1014 ? -48.086 -30.767 9.870 1.00 44.19 1014 PRO A C 1
ATOM 8165 O O . PRO A 1 1014 ? -48.748 -30.311 8.944 1.00 44.19 1014 PRO A O 1
ATOM 8168 N N . GLN A 1 1015 ? -48.044 -30.152 11.058 1.00 51.44 1015 GLN A N 1
ATOM 8169 C CA . GLN A 1 1015 ? -48.833 -28.948 11.355 1.00 51.44 1015 GLN A CA 1
ATOM 8170 C C . GLN A 1 1015 ? -48.303 -27.689 10.647 1.00 51.44 1015 GLN A C 1
ATOM 8172 O O . GLN A 1 1015 ? -49.096 -26.837 10.255 1.00 51.44 1015 GLN A O 1
ATOM 8177 N N . ARG A 1 1016 ? -46.984 -27.569 10.410 1.00 46.62 1016 ARG A N 1
ATOM 8178 C CA . ARG A 1 1016 ? -46.417 -26.476 9.589 1.00 46.62 1016 ARG A CA 1
ATOM 8179 C C . ARG A 1 1016 ? -46.851 -26.582 8.128 1.00 46.62 1016 ARG A C 1
ATOM 8181 O O . ARG A 1 1016 ? -47.124 -25.561 7.502 1.00 46.62 1016 ARG A O 1
ATOM 8188 N N . TYR A 1 1017 ? -46.935 -27.806 7.609 1.00 52.06 1017 TYR A N 1
ATOM 8189 C CA . TYR A 1 1017 ? -47.451 -28.070 6.269 1.00 52.06 1017 TYR A CA 1
ATOM 8190 C C . TYR A 1 1017 ? -48.947 -27.728 6.172 1.00 52.06 1017 TYR A C 1
ATOM 8192 O O . TYR A 1 1017 ? -49.336 -26.969 5.288 1.00 52.06 1017 TYR A O 1
ATOM 8200 N N . ALA A 1 1018 ? -49.755 -28.159 7.147 1.00 61.84 1018 ALA A N 1
ATOM 8201 C CA . ALA A 1 1018 ? -51.185 -27.843 7.205 1.00 61.84 1018 ALA A CA 1
ATOM 8202 C C . ALA A 1 1018 ? -51.467 -26.332 7.334 1.00 61.84 1018 ALA A C 1
ATOM 8204 O O . ALA A 1 1018 ? -52.373 -25.814 6.688 1.00 61.84 1018 ALA A O 1
ATOM 8205 N N . ARG A 1 1019 ? -50.665 -25.592 8.115 1.00 56.38 1019 ARG A N 1
ATOM 8206 C CA . ARG A 1 1019 ? -50.838 -24.138 8.294 1.00 56.38 1019 ARG A CA 1
ATOM 8207 C C . ARG A 1 1019 ? -50.487 -23.347 7.028 1.00 56.38 1019 ARG A C 1
ATOM 8209 O O . ARG A 1 1019 ? -51.205 -22.409 6.701 1.00 56.38 1019 ARG A O 1
ATOM 8216 N N . ARG A 1 1020 ? -49.454 -23.764 6.279 1.00 59.62 1020 ARG A N 1
ATOM 8217 C CA . ARG A 1 1020 ? -49.143 -23.194 4.952 1.00 59.62 1020 ARG A CA 1
ATOM 8218 C C . ARG A 1 1020 ? -50.230 -23.499 3.921 1.00 59.62 1020 ARG A C 1
ATOM 8220 O O . ARG A 1 1020 ? -50.532 -22.637 3.106 1.00 59.62 1020 ARG A O 1
ATOM 8227 N N . GLN A 1 1021 ? -50.826 -24.693 3.961 1.00 66.12 1021 GLN A N 1
ATOM 8228 C CA . GLN A 1 1021 ? -51.954 -25.026 3.086 1.00 66.12 1021 GLN A CA 1
ATOM 8229 C C . GLN A 1 1021 ? -53.190 -24.172 3.402 1.00 66.12 1021 GLN A C 1
ATOM 8231 O O . GLN A 1 1021 ? -53.757 -23.586 2.486 1.00 66.12 1021 GLN A O 1
ATOM 8236 N N . ALA A 1 1022 ? -53.538 -24.006 4.682 1.00 73.12 1022 ALA A N 1
ATOM 8237 C CA . ALA A 1 1022 ? -54.667 -23.170 5.097 1.00 73.12 1022 ALA A CA 1
ATOM 8238 C C . ALA A 1 1022 ? -54.479 -21.682 4.735 1.00 73.12 1022 ALA A C 1
ATOM 8240 O O . ALA A 1 1022 ? -55.422 -21.015 4.314 1.00 73.12 1022 ALA A O 1
ATOM 8241 N N . GLU A 1 1023 ? -53.259 -21.152 4.865 1.00 73.31 1023 GLU A N 1
ATOM 8242 C CA . GLU A 1 1023 ? -52.941 -19.778 4.460 1.00 73.31 1023 GLU A CA 1
ATOM 8243 C C . GLU A 1 1023 ? -53.029 -19.596 2.934 1.00 73.31 1023 GLU A C 1
ATOM 8245 O O . GLU A 1 1023 ? -53.596 -18.615 2.449 1.00 73.31 1023 GLU A O 1
ATOM 8250 N N . GLN A 1 1024 ? -52.538 -20.574 2.168 1.00 74.94 1024 GLN A N 1
ATOM 8251 C CA . GLN A 1 1024 ? -52.643 -20.568 0.712 1.00 74.94 1024 GLN A CA 1
ATOM 8252 C C . GLN A 1 1024 ? -54.110 -20.615 0.252 1.00 74.94 1024 GLN A C 1
ATOM 8254 O O . GLN A 1 1024 ? -54.495 -19.838 -0.622 1.00 74.94 1024 GLN A O 1
ATOM 8259 N N . GLU A 1 1025 ? -54.943 -21.462 0.862 1.00 79.94 1025 GLU A N 1
ATOM 8260 C CA . GLU A 1 1025 ? -56.385 -21.543 0.581 1.00 79.94 1025 GLU A CA 1
ATOM 8261 C C . GLU A 1 1025 ? -57.124 -20.237 0.908 1.00 79.94 1025 GLU A C 1
ATOM 8263 O O . GLU A 1 1025 ? -58.013 -19.814 0.156 1.00 79.94 1025 GLU A O 1
ATOM 8268 N N . LEU A 1 1026 ? -56.735 -19.560 1.993 1.00 83.94 1026 LEU A N 1
ATOM 8269 C CA . LEU A 1 1026 ? -57.277 -18.251 2.352 1.00 83.94 1026 LEU A CA 1
ATOM 8270 C C . LEU A 1 1026 ? -56.931 -17.203 1.287 1.00 83.94 1026 LEU A C 1
ATOM 8272 O O . LEU A 1 1026 ? -57.831 -16.520 0.796 1.00 83.94 1026 LEU A O 1
ATOM 8276 N N . TYR A 1 1027 ? -55.668 -17.126 0.852 1.00 85.44 1027 TYR A N 1
ATOM 8277 C CA . TYR A 1 1027 ? -55.268 -16.218 -0.229 1.00 85.44 1027 TYR A CA 1
ATOM 8278 C C . TYR A 1 1027 ? -55.989 -16.520 -1.542 1.00 85.44 1027 TYR A C 1
ATOM 8280 O O . TYR A 1 1027 ? -56.404 -15.591 -2.234 1.00 85.44 1027 TYR A O 1
ATOM 8288 N N . GLU A 1 1028 ? -56.184 -17.794 -1.883 1.00 85.00 1028 GLU A N 1
ATOM 8289 C CA . GLU A 1 1028 ? -56.935 -18.188 -3.078 1.00 85.00 1028 GLU A CA 1
ATOM 8290 C C . GLU A 1 1028 ? -58.407 -17.773 -3.016 1.00 85.00 1028 GLU A C 1
ATOM 8292 O O . GLU A 1 1028 ? -59.002 -17.407 -4.036 1.00 85.00 1028 GLU A O 1
ATOM 8297 N N . THR A 1 1029 ? -59.007 -17.839 -1.830 1.00 86.06 1029 THR A N 1
ATOM 8298 C CA . THR A 1 1029 ? -60.402 -17.451 -1.610 1.00 86.06 1029 THR A CA 1
ATOM 8299 C C . THR A 1 1029 ? -60.554 -15.934 -1.694 1.00 86.06 1029 THR A C 1
ATOM 8301 O O . THR A 1 1029 ? -61.410 -15.444 -2.436 1.00 86.06 1029 THR A O 1
ATOM 8304 N N . THR A 1 1030 ? -59.673 -15.179 -1.035 1.00 86.06 1030 THR A N 1
ATOM 8305 C CA . THR A 1 1030 ? -59.640 -13.711 -1.113 1.00 86.06 1030 THR A CA 1
ATOM 8306 C C . THR A 1 1030 ? -59.370 -13.228 -2.538 1.00 86.06 1030 THR A C 1
ATOM 8308 O O . THR A 1 1030 ? -60.032 -12.307 -3.014 1.00 86.06 1030 THR A O 1
ATOM 8311 N N . ALA A 1 1031 ? -58.450 -13.867 -3.267 1.00 87.44 1031 ALA A N 1
ATOM 8312 C CA . ALA A 1 1031 ? -58.156 -13.553 -4.665 1.00 87.44 1031 ALA A CA 1
ATOM 8313 C C . ALA A 1 1031 ? -59.393 -13.695 -5.569 1.00 87.44 1031 ALA A C 1
ATOM 8315 O O . ALA A 1 1031 ? -59.667 -12.810 -6.385 1.00 87.44 1031 ALA A O 1
ATOM 8316 N N . ARG A 1 1032 ? -60.180 -14.769 -5.393 1.00 85.06 1032 ARG A N 1
ATOM 8317 C CA . ARG A 1 1032 ? -61.447 -14.976 -6.118 1.00 85.06 1032 ARG A CA 1
ATOM 8318 C C . ARG A 1 1032 ? -62.463 -13.877 -5.805 1.00 85.06 1032 ARG A C 1
ATOM 8320 O O . ARG A 1 1032 ? -62.987 -13.263 -6.732 1.00 85.06 1032 ARG A O 1
ATOM 8327 N N . GLN A 1 1033 ? -62.654 -13.560 -4.524 1.00 85.94 1033 GLN A N 1
ATOM 8328 C CA . GLN A 1 1033 ? -63.562 -12.491 -4.092 1.00 85.94 1033 GLN A CA 1
ATOM 8329 C C . GLN A 1 1033 ? -63.153 -11.117 -4.640 1.00 85.94 1033 GLN A C 1
ATOM 8331 O O . GLN A 1 1033 ? -64.005 -10.349 -5.083 1.00 85.94 1033 GLN A O 1
ATOM 8336 N N . LEU A 1 1034 ? -61.853 -10.804 -4.659 1.00 87.69 1034 LEU A N 1
ATOM 8337 C CA . LEU A 1 1034 ? -61.338 -9.554 -5.224 1.00 87.69 1034 LEU A CA 1
ATOM 8338 C C . LEU A 1 1034 ? -61.512 -9.493 -6.744 1.00 87.69 1034 LEU A C 1
ATOM 8340 O O . LEU A 1 1034 ? -61.831 -8.428 -7.272 1.00 87.69 1034 LEU A O 1
ATOM 8344 N N . ALA A 1 1035 ? -61.336 -10.613 -7.448 1.00 84.06 1035 ALA A N 1
ATOM 8345 C CA . ALA A 1 1035 ? -61.562 -10.679 -8.888 1.00 84.06 1035 ALA A CA 1
ATOM 8346 C C . ALA A 1 1035 ? -63.038 -10.431 -9.239 1.00 84.06 1035 ALA A C 1
ATOM 8348 O O . ALA A 1 1035 ? -63.321 -9.656 -10.152 1.00 84.06 1035 ALA A O 1
ATOM 8349 N N . ASP A 1 1036 ? -63.975 -11.019 -8.487 1.00 80.19 1036 ASP A N 1
ATOM 8350 C CA . ASP A 1 1036 ? -65.414 -10.751 -8.627 1.00 80.19 1036 ASP A CA 1
ATOM 8351 C C . ASP A 1 1036 ? -65.761 -9.298 -8.294 1.00 80.19 1036 ASP A C 1
ATOM 8353 O O . ASP A 1 1036 ? -66.477 -8.626 -9.040 1.00 80.19 1036 ASP A O 1
ATOM 8357 N N . TYR A 1 1037 ? -65.182 -8.778 -7.212 1.00 81.62 1037 TYR A N 1
ATOM 8358 C CA . TYR A 1 1037 ? -65.373 -7.402 -6.777 1.00 81.62 1037 TYR A CA 1
ATOM 8359 C C . TYR A 1 1037 ? -64.887 -6.378 -7.816 1.00 81.62 1037 TYR A C 1
ATOM 8361 O O . TYR A 1 1037 ? -65.572 -5.387 -8.069 1.00 81.62 1037 TYR A O 1
ATOM 8369 N N . LEU A 1 1038 ? -63.734 -6.614 -8.454 1.00 78.94 1038 LEU A N 1
ATOM 8370 C CA . LEU A 1 1038 ? -63.217 -5.746 -9.516 1.00 78.94 1038 LEU A CA 1
ATOM 8371 C C . LEU A 1 1038 ? -63.998 -5.882 -10.827 1.00 78.94 1038 LEU A C 1
ATOM 8373 O O . LEU A 1 1038 ? -64.196 -4.874 -11.505 1.00 78.94 1038 LEU A O 1
ATOM 8377 N N . ARG A 1 1039 ? -64.487 -7.082 -11.174 1.00 73.81 1039 ARG A N 1
ATOM 8378 C CA . ARG A 1 1039 ? -65.373 -7.284 -12.337 1.00 73.81 1039 ARG A CA 1
ATOM 8379 C C . ARG A 1 1039 ? -66.640 -6.432 -12.237 1.00 73.81 1039 ARG A C 1
ATOM 8381 O O . ARG A 1 1039 ? -67.045 -5.840 -13.233 1.00 73.81 1039 ARG A O 1
ATOM 8388 N N . GLY A 1 1040 ? -67.208 -6.295 -11.036 1.00 65.19 1040 GLY A N 1
ATOM 8389 C CA . GLY A 1 1040 ? -68.376 -5.444 -10.777 1.00 65.19 1040 GLY A CA 1
ATOM 8390 C C . GLY A 1 1040 ? -68.121 -3.930 -10.858 1.00 65.19 1040 GLY A C 1
ATOM 8391 O O . GLY A 1 1040 ? -69.073 -3.155 -10.832 1.00 65.19 1040 GLY A O 1
ATOM 8392 N N . LEU A 1 1041 ? -66.860 -3.492 -10.957 1.00 67.44 1041 LEU A N 1
ATOM 8393 C CA . LEU A 1 1041 ? -66.464 -2.078 -11.055 1.00 67.44 1041 LEU A CA 1
ATOM 8394 C C . LEU A 1 1041 ? -66.053 -1.665 -12.478 1.00 67.44 1041 LEU A C 1
ATOM 8396 O O . LEU A 1 1041 ? -65.735 -0.500 -12.706 1.00 67.44 1041 LEU A O 1
ATOM 8400 N N . ALA A 1 1042 ? -66.066 -2.597 -13.436 1.00 54.19 1042 ALA A N 1
ATOM 8401 C CA . ALA A 1 1042 ? -65.559 -2.402 -14.796 1.00 54.19 1042 ALA A CA 1
ATOM 8402 C C . ALA A 1 1042 ? -66.452 -1.534 -15.714 1.00 54.19 1042 ALA A C 1
ATOM 8404 O O . ALA A 1 1042 ? -66.224 -1.472 -16.919 1.00 54.19 1042 ALA A O 1
ATOM 8405 N N . SER A 1 1043 ? -67.433 -0.816 -15.174 1.00 44.94 1043 SER A N 1
ATOM 8406 C CA . SER A 1 1043 ? -68.340 0.038 -15.945 1.00 44.94 1043 SER A CA 1
ATOM 8407 C C . SER A 1 1043 ? -68.614 1.337 -15.189 1.00 44.94 1043 SER A C 1
ATOM 8409 O O . SER A 1 1043 ? -69.502 1.399 -14.344 1.00 44.94 1043 SER A O 1
ATOM 8411 N N . GLY A 1 1044 ? -67.824 2.378 -15.468 1.00 41.59 1044 GLY A N 1
ATOM 8412 C CA . GLY A 1 1044 ? -68.033 3.698 -14.871 1.00 41.59 1044 GLY A CA 1
ATOM 8413 C C . GLY A 1 1044 ? -66.870 4.668 -15.060 1.00 41.59 1044 GLY A C 1
ATOM 8414 O O . GLY A 1 1044 ? -66.145 4.970 -14.118 1.00 41.59 1044 GLY A O 1
ATOM 8415 N N . THR A 1 1045 ? -66.702 5.197 -16.271 1.00 46.16 1045 THR A N 1
ATOM 8416 C CA . THR A 1 1045 ? -65.985 6.459 -16.499 1.00 46.16 1045 THR A CA 1
ATOM 8417 C C . THR A 1 1045 ? -66.787 7.605 -15.879 1.00 46.16 1045 THR A C 1
ATOM 8419 O O . THR A 1 1045 ? -67.706 8.124 -16.505 1.00 46.16 1045 THR A O 1
ATOM 8422 N N . GLN A 1 1046 ? -66.457 8.013 -14.655 1.00 38.56 1046 GLN A N 1
ATOM 8423 C CA . GLN A 1 1046 ? -66.893 9.301 -14.112 1.00 38.56 1046 GLN A CA 1
ATOM 8424 C C . GLN A 1 1046 ? -65.725 9.991 -13.408 1.00 38.56 1046 GLN A C 1
ATOM 8426 O O . GLN A 1 1046 ? -65.433 9.764 -12.236 1.00 38.56 1046 GLN A O 1
ATOM 8431 N N . THR A 1 1047 ? -65.048 10.861 -14.152 1.00 39.53 1047 THR A N 1
ATOM 8432 C CA . THR A 1 1047 ? -64.187 11.908 -13.603 1.00 39.53 1047 THR A CA 1
ATOM 8433 C C . THR A 1 1047 ? -65.074 13.040 -13.089 1.00 39.53 1047 THR A C 1
ATOM 8435 O O . THR A 1 1047 ? -65.572 13.841 -13.878 1.00 39.53 1047 THR A O 1
ATOM 8438 N N . THR A 1 1048 ? -65.296 13.120 -11.776 1.00 37.25 1048 THR A N 1
ATOM 8439 C CA . THR A 1 1048 ? -65.857 14.330 -11.153 1.00 37.25 1048 THR A CA 1
ATOM 8440 C C . THR A 1 1048 ? -64.744 15.347 -10.911 1.00 37.25 1048 THR A C 1
ATOM 8442 O O . THR A 1 1048 ? -63.725 15.038 -10.293 1.00 37.25 1048 THR A O 1
ATOM 8445 N N . ALA A 1 1049 ? -64.958 16.552 -11.431 1.00 37.00 1049 ALA A N 1
ATOM 8446 C CA . ALA A 1 1049 ? -63.980 17.601 -11.689 1.00 37.00 1049 ALA A CA 1
ATOM 8447 C C . ALA A 1 1049 ? -63.519 18.416 -10.462 1.00 37.00 1049 ALA A C 1
ATOM 8449 O O . ALA A 1 1049 ? -63.424 19.635 -10.558 1.00 37.00 1049 ALA A O 1
ATOM 8450 N N . ASP A 1 1050 ? -63.206 17.791 -9.321 1.00 40.22 1050 ASP A N 1
ATOM 8451 C CA . ASP A 1 1050 ? -62.863 18.578 -8.126 1.00 40.22 1050 ASP A CA 1
ATOM 8452 C C . ASP A 1 1050 ? -61.741 17.984 -7.263 1.00 40.22 1050 ASP A C 1
ATOM 8454 O O . ASP A 1 1050 ? -61.954 17.486 -6.159 1.00 40.22 1050 ASP A O 1
ATOM 8458 N N . HIS A 1 1051 ? -60.500 18.060 -7.759 1.00 40.66 1051 HIS A N 1
ATOM 8459 C CA . HIS A 1 1051 ? -59.313 17.800 -6.940 1.00 40.66 1051 HIS A CA 1
ATOM 8460 C C . HIS A 1 1051 ? -58.205 18.839 -7.171 1.00 40.66 1051 HIS A C 1
ATOM 8462 O O . HIS A 1 1051 ? -57.280 18.664 -7.959 1.00 40.66 1051 HIS A O 1
ATOM 8468 N N . ARG A 1 1052 ? -58.251 19.907 -6.363 1.00 36.28 1052 ARG A N 1
ATOM 8469 C CA . ARG A 1 1052 ? -57.133 20.825 -6.058 1.00 36.28 1052 ARG A CA 1
ATOM 8470 C C . ARG A 1 1052 ? -56.099 20.218 -5.089 1.00 36.28 1052 ARG A C 1
ATOM 8472 O O . ARG A 1 1052 ? -55.469 20.932 -4.313 1.00 36.28 1052 ARG A O 1
ATOM 8479 N N . ALA A 1 1053 ? -55.880 18.908 -5.149 1.00 36.78 1053 ALA A N 1
ATOM 8480 C CA . ALA A 1 1053 ? -54.711 18.269 -4.559 1.00 36.78 1053 ALA A CA 1
ATOM 8481 C C . ALA A 1 1053 ? -53.867 17.755 -5.723 1.00 36.78 1053 ALA A C 1
ATOM 8483 O O . ALA A 1 1053 ? -54.263 16.824 -6.419 1.00 36.78 1053 ALA A O 1
ATOM 8484 N N . LYS A 1 1054 ? -52.735 18.419 -5.984 1.00 46.00 1054 LYS A N 1
ATOM 8485 C CA . LYS A 1 1054 ? -51.748 17.949 -6.962 1.00 46.00 1054 LYS A CA 1
ATOM 8486 C C . LYS A 1 1054 ? -51.489 16.445 -6.715 1.00 46.00 1054 LYS A C 1
ATOM 8488 O O . LYS A 1 1054 ? -51.361 16.060 -5.556 1.00 46.00 1054 LYS A O 1
ATOM 8493 N N . TRP A 1 1055 ? -51.380 15.663 -7.798 1.00 46.91 1055 TRP A N 1
ATOM 8494 C CA . TRP A 1 1055 ? -50.630 14.393 -7.931 1.00 46.91 1055 TRP A CA 1
ATOM 8495 C C . TRP A 1 1055 ? -51.341 13.049 -8.246 1.00 46.91 1055 TRP A C 1
ATOM 8497 O O . TRP A 1 1055 ? -50.605 12.073 -8.343 1.00 46.91 1055 TRP A O 1
ATOM 8507 N N . MET A 1 1056 ? -52.653 12.908 -8.519 1.00 53.50 1056 MET A N 1
ATOM 8508 C CA . MET A 1 1056 ? -53.177 11.600 -9.015 1.00 53.50 1056 MET A CA 1
ATOM 8509 C C . MET A 1 1056 ? -54.349 11.684 -10.010 1.00 53.50 1056 MET A C 1
ATOM 8511 O O . MET A 1 1056 ? -55.428 12.154 -9.670 1.00 53.50 1056 MET A O 1
ATOM 8515 N N . GLU A 1 1057 ? -54.148 11.135 -11.213 1.00 56.72 1057 GLU A N 1
ATOM 8516 C CA . GLU A 1 1057 ? -55.201 10.787 -12.183 1.00 56.72 1057 GLU A CA 1
ATOM 8517 C C . GLU A 1 1057 ? -55.335 9.257 -12.246 1.00 56.72 1057 GLU A C 1
ATOM 8519 O O . GLU A 1 1057 ? -54.324 8.549 -12.276 1.00 56.72 1057 GLU A O 1
ATOM 8524 N N . ALA A 1 1058 ? -56.561 8.728 -12.283 1.00 60.03 1058 ALA A N 1
ATOM 8525 C CA . ALA A 1 1058 ? -56.779 7.297 -12.481 1.00 60.03 1058 ALA A CA 1
ATOM 8526 C C . ALA A 1 1058 ? -56.466 6.901 -13.932 1.00 60.03 1058 ALA A C 1
ATOM 8528 O O . ALA A 1 1058 ? -57.098 7.380 -14.871 1.00 60.03 1058 ALA A O 1
ATOM 8529 N N . MET A 1 1059 ? -55.475 6.025 -14.107 1.00 69.88 1059 MET A N 1
ATOM 8530 C CA . MET A 1 1059 ? -55.114 5.448 -15.403 1.00 69.88 1059 MET A CA 1
ATOM 8531 C C . MET A 1 1059 ? -55.932 4.173 -15.683 1.00 69.88 1059 MET A C 1
ATOM 8533 O O . MET A 1 1059 ? -56.362 3.500 -14.740 1.00 69.88 1059 MET A O 1
ATOM 8537 N N . PRO A 1 1060 ? -56.118 3.794 -16.963 1.00 67.81 1060 PRO A N 1
ATOM 8538 C CA . PRO A 1 1060 ? -56.776 2.541 -17.333 1.00 67.81 1060 PRO A CA 1
ATOM 8539 C C . PRO A 1 1060 ? -56.181 1.336 -16.586 1.00 67.81 1060 PRO A C 1
ATOM 8541 O O . PRO A 1 1060 ? -54.961 1.190 -16.524 1.00 67.81 1060 PRO A O 1
ATOM 8544 N N . GLY A 1 1061 ? -57.034 0.482 -16.012 1.00 74.25 1061 GLY A N 1
ATOM 8545 C CA . GLY A 1 1061 ? -56.609 -0.663 -15.192 1.00 74.25 1061 GLY A CA 1
ATOM 8546 C C . GLY A 1 1061 ? -56.644 -0.452 -13.675 1.00 74.25 1061 GLY A C 1
ATOM 8547 O O . GLY A 1 1061 ? -56.507 -1.428 -12.939 1.00 74.25 1061 GLY A O 1
ATOM 8548 N N . ALA A 1 1062 ? -56.885 0.775 -13.199 1.00 81.12 1062 ALA A N 1
ATOM 8549 C CA . ALA A 1 1062 ? -57.093 1.079 -11.782 1.00 81.12 1062 ALA A CA 1
ATOM 8550 C C . ALA A 1 1062 ? -58.451 1.783 -11.560 1.00 81.12 1062 ALA A C 1
ATOM 8552 O O . ALA A 1 1062 ? -58.518 3.015 -11.628 1.00 81.12 1062 ALA A O 1
ATOM 8553 N N . PRO A 1 1063 ? -59.555 1.034 -11.357 1.00 79.31 1063 PRO A N 1
ATOM 8554 C CA . PRO A 1 1063 ? -60.892 1.614 -11.234 1.00 79.31 1063 PRO A CA 1
ATOM 8555 C C . PRO A 1 1063 ? -61.029 2.501 -9.989 1.00 79.31 1063 PRO A C 1
ATOM 8557 O O . PRO A 1 1063 ? -60.363 2.289 -8.974 1.00 79.31 1063 PRO A O 1
ATOM 8560 N N . MET A 1 1064 ? -61.931 3.482 -10.049 1.00 73.88 1064 MET A N 1
ATOM 8561 C CA . MET A 1 1064 ? -62.251 4.350 -8.914 1.00 73.88 1064 MET A CA 1
ATOM 8562 C C . MET A 1 1064 ? -63.593 3.980 -8.289 1.00 73.88 1064 MET A C 1
ATOM 8564 O O . MET A 1 1064 ? -64.558 3.694 -8.993 1.00 73.88 1064 MET A O 1
ATOM 8568 N N . ARG A 1 1065 ? -63.684 4.046 -6.959 1.00 73.56 1065 ARG A N 1
ATOM 8569 C CA . ARG A 1 1065 ? -64.946 3.874 -6.224 1.00 73.56 1065 ARG A CA 1
ATOM 8570 C C . ARG A 1 1065 ? -65.001 4.837 -5.051 1.00 73.56 1065 ARG A C 1
ATOM 8572 O O . ARG A 1 1065 ? -64.083 4.869 -4.242 1.00 73.56 1065 ARG A O 1
ATOM 8579 N N . ASN A 1 1066 ? -66.077 5.617 -4.942 1.00 68.88 1066 ASN A N 1
ATOM 8580 C CA . ASN A 1 1066 ? -66.248 6.648 -3.904 1.00 68.88 1066 ASN A CA 1
ATOM 8581 C C . ASN A 1 1066 ? -65.071 7.649 -3.829 1.00 68.88 1066 ASN A C 1
ATOM 8583 O O . ASN A 1 1066 ? -64.817 8.262 -2.793 1.00 68.88 1066 ASN A O 1
ATOM 8587 N N . GLY A 1 1067 ? -64.375 7.822 -4.959 1.00 66.56 1067 GLY A N 1
ATOM 8588 C CA . GLY A 1 1067 ? -63.157 8.612 -5.134 1.00 66.56 1067 GLY A CA 1
ATOM 8589 C C . GLY A 1 1067 ? -61.880 8.032 -4.519 1.00 66.56 1067 GLY A C 1
ATOM 8590 O O . GLY A 1 1067 ? -60.884 8.743 -4.446 1.00 66.56 1067 GLY A O 1
ATOM 8591 N N . ASP A 1 1068 ? -61.893 6.758 -4.131 1.00 76.44 1068 ASP A N 1
ATOM 8592 C CA . ASP A 1 1068 ? -60.682 5.979 -3.880 1.00 76.44 1068 ASP A CA 1
ATOM 8593 C C . ASP A 1 1068 ? -60.223 5.319 -5.187 1.00 76.44 1068 ASP A C 1
ATOM 8595 O O . ASP A 1 1068 ? -61.062 4.842 -5.955 1.00 76.44 1068 ASP A O 1
ATOM 8599 N N . VAL A 1 1069 ? -58.914 5.257 -5.435 1.00 82.88 1069 VAL A N 1
ATOM 8600 C CA . VAL A 1 1069 ? -58.328 4.528 -6.574 1.00 82.88 1069 VAL A CA 1
ATOM 8601 C C . VAL A 1 1069 ? -57.986 3.110 -6.125 1.00 82.88 1069 VAL A C 1
ATOM 8603 O O . VAL A 1 1069 ? -57.298 2.925 -5.121 1.00 82.88 1069 VAL A O 1
ATOM 8606 N N . LEU A 1 1070 ? -58.464 2.106 -6.854 1.00 87.12 1070 LEU A N 1
ATOM 8607 C CA . LEU A 1 1070 ? -58.202 0.697 -6.584 1.00 87.12 1070 LEU A CA 1
ATOM 8608 C C . LEU A 1 1070 ? -57.163 0.194 -7.583 1.00 87.12 1070 LEU A C 1
ATOM 8610 O O . LEU A 1 1070 ? -57.432 0.164 -8.778 1.00 87.12 1070 LEU A O 1
ATOM 8614 N N . VAL A 1 1071 ? -55.989 -0.206 -7.100 1.00 90.19 1071 VAL A N 1
ATOM 8615 C CA . VAL A 1 1071 ? -54.862 -0.672 -7.920 1.00 90.19 1071 VAL A CA 1
ATOM 8616 C C . VAL A 1 1071 ? -54.715 -2.192 -7.764 1.00 90.19 1071 VAL A C 1
ATOM 8618 O O . VAL A 1 1071 ? -54.278 -2.650 -6.704 1.00 90.19 1071 VAL A O 1
ATOM 8621 N N . PRO A 1 1072 ? -55.093 -2.998 -8.771 1.00 91.25 1072 PRO A N 1
ATOM 8622 C CA . PRO A 1 1072 ? -55.017 -4.458 -8.694 1.00 91.25 1072 PRO A CA 1
ATOM 8623 C C . PRO A 1 1072 ? -53.571 -4.974 -8.770 1.00 91.25 1072 PRO A C 1
ATOM 8625 O O . PRO A 1 1072 ? -52.815 -4.529 -9.631 1.00 91.25 1072 PRO A O 1
ATOM 8628 N N . GLY A 1 1073 ? -53.194 -5.920 -7.906 1.00 93.06 1073 GLY A N 1
ATOM 8629 C CA . GLY A 1 1073 ? -51.870 -6.549 -7.867 1.00 93.06 1073 GLY A CA 1
ATOM 8630 C C . GLY A 1 1073 ? -51.885 -7.981 -8.402 1.00 93.06 1073 GLY A C 1
ATOM 8631 O O . GLY A 1 1073 ? -52.581 -8.842 -7.855 1.00 93.06 1073 GLY A O 1
ATOM 8632 N N . TYR A 1 1074 ? -51.094 -8.223 -9.445 1.00 92.94 1074 TYR A N 1
ATOM 8633 C CA . TYR A 1 1074 ? -50.982 -9.494 -10.160 1.00 92.94 1074 TYR A CA 1
ATOM 8634 C C . TYR A 1 1074 ? -49.615 -10.142 -9.941 1.00 92.94 1074 TYR A C 1
ATOM 8636 O O . TYR A 1 1074 ? -48.635 -9.432 -9.742 1.00 92.94 1074 TYR A O 1
ATOM 8644 N N . ASP A 1 1075 ? -49.529 -11.467 -10.002 1.00 91.88 1075 ASP A N 1
ATOM 8645 C CA . ASP A 1 1075 ? -48.240 -12.166 -10.062 1.00 91.88 1075 ASP A CA 1
ATOM 8646 C C . ASP A 1 1075 ? -47.664 -12.215 -11.492 1.00 91.88 1075 ASP A C 1
ATOM 8648 O O . ASP A 1 1075 ? -48.246 -11.691 -12.448 1.00 91.88 1075 ASP A O 1
ATOM 8652 N N . SER A 1 1076 ? -46.504 -12.859 -11.648 1.00 88.62 1076 SER A N 1
ATOM 8653 C CA . SER A 1 1076 ? -45.843 -13.045 -12.944 1.00 88.62 1076 SER A CA 1
ATOM 8654 C C . SER A 1 1076 ? -46.627 -13.940 -13.912 1.00 88.62 1076 SER A C 1
ATOM 8656 O O . SER A 1 1076 ? -46.322 -13.912 -15.101 1.00 88.62 1076 SER A O 1
ATOM 8658 N N . ASP A 1 1077 ? -47.641 -14.676 -13.443 1.00 88.25 1077 ASP A N 1
ATOM 8659 C CA . ASP A 1 1077 ? -48.595 -15.457 -14.245 1.00 88.25 1077 ASP A CA 1
ATOM 8660 C C . ASP A 1 1077 ? -49.866 -14.666 -14.603 1.00 88.25 1077 ASP A C 1
ATOM 8662 O O . ASP A 1 1077 ? -50.710 -15.139 -15.366 1.00 88.25 1077 ASP A O 1
ATOM 8666 N N . GLY A 1 1078 ? -49.993 -13.429 -14.115 1.00 86.12 1078 GLY A N 1
ATOM 8667 C CA . GLY A 1 1078 ? -51.134 -12.557 -14.378 1.00 86.12 1078 GLY A CA 1
ATOM 8668 C C . GLY A 1 1078 ? -52.359 -12.869 -13.512 1.00 86.12 1078 GLY A C 1
ATOM 8669 O O . GLY A 1 1078 ? -53.444 -12.342 -13.779 1.00 86.12 1078 GLY A O 1
ATOM 8670 N N . LYS A 1 1079 ? -52.223 -13.690 -12.465 1.00 91.62 1079 LYS A N 1
ATOM 8671 C CA . LYS A 1 1079 ? -53.292 -13.967 -11.497 1.00 91.62 1079 LYS A CA 1
ATOM 8672 C C . LYS A 1 1079 ? -53.385 -12.828 -10.488 1.00 91.62 1079 LYS A C 1
ATOM 8674 O O . LYS A 1 1079 ? -52.383 -12.372 -9.947 1.00 91.62 1079 LYS A O 1
ATOM 8679 N N . LEU A 1 1080 ? -54.607 -12.362 -10.234 1.00 91.31 1080 LEU A N 1
ATOM 8680 C CA . LEU A 1 1080 ? -54.881 -11.338 -9.228 1.00 91.31 1080 LEU A CA 1
ATOM 8681 C C . LEU A 1 1080 ? -54.771 -11.941 -7.827 1.00 91.31 1080 LEU A C 1
ATOM 8683 O O . LEU A 1 1080 ? -55.436 -12.934 -7.544 1.00 91.31 1080 LEU A O 1
ATOM 8687 N N . TRP A 1 1081 ? -54.013 -11.296 -6.945 1.00 91.81 1081 TRP A N 1
ATOM 8688 C CA . TRP A 1 1081 ? -53.843 -11.745 -5.558 1.00 91.81 1081 TRP A CA 1
ATOM 8689 C C . TRP A 1 1081 ? -54.208 -10.696 -4.515 1.00 91.81 1081 TRP A C 1
ATOM 8691 O O . TRP A 1 1081 ? -54.549 -11.051 -3.388 1.00 91.81 1081 TRP A O 1
ATOM 8701 N N . THR A 1 1082 ? -54.157 -9.411 -4.873 1.00 93.25 1082 THR A N 1
ATOM 8702 C CA . THR A 1 1082 ? -54.460 -8.311 -3.953 1.00 93.25 1082 THR A CA 1
ATOM 8703 C C . THR A 1 1082 ? -54.957 -7.070 -4.693 1.00 93.25 1082 THR A C 1
ATOM 8705 O O . THR A 1 1082 ? -54.876 -6.977 -5.916 1.00 93.25 1082 THR A O 1
ATOM 8708 N N . VAL A 1 1083 ? -55.468 -6.095 -3.943 1.00 91.00 1083 VAL A N 1
ATOM 8709 C CA . VAL A 1 1083 ? -55.834 -4.759 -4.429 1.00 91.00 1083 VAL A CA 1
ATOM 8710 C C . VAL A 1 1083 ? -55.357 -3.725 -3.414 1.00 91.00 1083 VAL A C 1
ATOM 8712 O O . VAL A 1 1083 ? -55.641 -3.855 -2.220 1.00 91.00 1083 VAL A O 1
ATOM 8715 N N . GLN A 1 1084 ? -54.661 -2.689 -3.883 1.00 91.31 1084 GLN A N 1
ATOM 8716 C CA . GLN A 1 1084 ? -54.316 -1.515 -3.084 1.00 91.31 1084 GLN A CA 1
ATOM 8717 C C . GLN A 1 1084 ? -55.408 -0.449 -3.222 1.00 91.31 1084 GLN A C 1
ATOM 8719 O O . GLN A 1 1084 ? -55.714 0.006 -4.319 1.00 91.31 1084 GLN A O 1
ATOM 8724 N N . TYR A 1 1085 ? -55.978 -0.023 -2.105 1.00 86.62 1085 TYR A N 1
ATOM 8725 C CA . TYR A 1 1085 ? -56.918 1.084 -2.000 1.00 86.62 1085 TYR A CA 1
ATOM 8726 C C . TYR A 1 1085 ? -56.152 2.360 -1.667 1.00 86.62 1085 TYR A C 1
ATOM 8728 O O . TYR A 1 1085 ? -55.598 2.478 -0.572 1.00 86.62 1085 TYR A O 1
ATOM 8736 N N . ILE A 1 1086 ? -56.151 3.319 -2.585 1.00 81.81 1086 ILE A N 1
ATOM 8737 C CA . ILE A 1 1086 ? -55.608 4.660 -2.376 1.00 81.81 1086 ILE A CA 1
ATOM 8738 C C . ILE A 1 1086 ? -56.781 5.591 -2.077 1.00 81.81 1086 ILE A C 1
ATOM 8740 O O . ILE A 1 1086 ? -57.586 5.898 -2.956 1.00 81.81 1086 ILE A O 1
ATOM 8744 N N . LYS A 1 1087 ? -56.904 5.997 -0.813 1.00 79.12 1087 LYS A N 1
ATOM 8745 C CA . LYS A 1 1087 ? -58.000 6.829 -0.312 1.00 79.12 1087 LYS A CA 1
ATOM 8746 C C . LYS A 1 1087 ? -57.847 8.295 -0.730 1.00 79.12 1087 LYS A C 1
ATOM 8748 O O . LYS A 1 1087 ? -56.729 8.766 -0.936 1.00 79.12 1087 LYS A O 1
ATOM 8753 N N . LYS A 1 1088 ? -58.955 9.050 -0.752 1.00 66.06 1088 LYS A N 1
ATOM 8754 C CA . LYS A 1 1088 ? -58.955 10.516 -0.991 1.00 66.06 1088 LYS A CA 1
ATOM 8755 C C . LYS A 1 1088 ? -58.012 11.313 -0.079 1.00 66.06 1088 LYS A C 1
ATOM 8757 O O . LYS A 1 1088 ? -57.526 12.364 -0.483 1.00 66.06 1088 LYS A O 1
ATOM 8762 N N . ASP A 1 1089 ? -57.769 10.839 1.144 1.00 63.34 1089 ASP A N 1
ATOM 8763 C CA . ASP A 1 1089 ? -56.861 11.470 2.114 1.00 63.34 1089 ASP A CA 1
ATOM 8764 C C . ASP A 1 1089 ? -55.380 11.093 1.902 1.00 63.34 1089 ASP A C 1
ATOM 8766 O O . ASP A 1 1089 ? -54.526 11.462 2.706 1.00 63.34 1089 ASP A O 1
ATOM 8770 N N . GLY A 1 1090 ? -55.073 10.354 0.830 1.00 62.09 1090 GLY A N 1
ATOM 8771 C CA . GLY A 1 1090 ? -53.732 9.892 0.482 1.00 62.09 1090 GLY A CA 1
ATOM 8772 C C . GLY A 1 1090 ? -53.301 8.604 1.187 1.00 62.09 1090 GLY A C 1
ATOM 8773 O O . GLY A 1 1090 ? -52.212 8.105 0.906 1.00 62.09 1090 GLY A O 1
ATOM 8774 N N . LYS A 1 1091 ? -54.119 8.024 2.079 1.00 71.69 1091 LYS A N 1
ATOM 8775 C CA . LYS A 1 1091 ? -53.769 6.761 2.751 1.00 71.69 1091 LYS A CA 1
ATOM 8776 C C . LYS A 1 1091 ? -53.906 5.577 1.802 1.00 71.69 1091 LYS A C 1
ATOM 8778 O O . LYS A 1 1091 ? -54.938 5.397 1.160 1.00 71.69 1091 LYS A O 1
ATOM 8783 N N . MET A 1 1092 ? -52.888 4.723 1.783 1.00 78.12 1092 MET A N 1
ATOM 8784 C CA . MET A 1 1092 ? -52.849 3.512 0.965 1.00 78.12 1092 MET A CA 1
ATOM 8785 C C . MET A 1 1092 ? -52.998 2.277 1.856 1.00 78.12 1092 MET A C 1
ATOM 8787 O O . MET A 1 1092 ? -52.312 2.165 2.869 1.00 78.12 1092 MET A O 1
ATOM 8791 N N . ARG A 1 1093 ? -53.898 1.353 1.511 1.00 81.25 1093 ARG A N 1
ATOM 8792 C CA . ARG A 1 1093 ? -54.123 0.097 2.254 1.00 81.25 1093 ARG A CA 1
ATOM 8793 C C . ARG A 1 1093 ? -54.311 -1.068 1.294 1.00 81.25 1093 ARG A C 1
ATOM 8795 O O . ARG A 1 1093 ? -54.868 -0.867 0.227 1.00 81.25 1093 ARG A O 1
ATOM 8802 N N . PHE A 1 1094 ? -53.915 -2.278 1.674 1.00 86.94 1094 PHE A N 1
ATOM 8803 C CA . PHE A 1 1094 ? -54.190 -3.487 0.887 1.00 86.94 1094 PHE A CA 1
ATOM 8804 C C . PHE A 1 1094 ? -55.475 -4.173 1.338 1.00 86.94 1094 PHE A C 1
ATOM 8806 O O . PHE A 1 1094 ? -55.948 -3.962 2.458 1.00 86.94 1094 PHE A O 1
ATOM 8813 N N . ALA A 1 1095 ? -56.037 -5.006 0.464 1.00 84.06 1095 ALA A N 1
ATOM 8814 C CA . ALA A 1 1095 ? -57.090 -5.936 0.842 1.00 84.06 1095 ALA A CA 1
ATOM 8815 C C . ALA A 1 1095 ? -56.618 -6.829 2.002 1.00 84.06 1095 ALA A C 1
ATOM 8817 O O . ALA A 1 1095 ? -55.496 -7.339 2.001 1.00 84.06 1095 ALA A O 1
ATOM 8818 N N . LYS A 1 1096 ? -57.469 -6.991 3.016 1.00 79.44 1096 LYS A N 1
ATOM 8819 C CA . LYS A 1 1096 ? -57.166 -7.837 4.174 1.00 79.44 1096 LYS A CA 1
ATOM 8820 C C . LYS A 1 1096 ? -57.068 -9.299 3.721 1.00 79.44 1096 LYS A C 1
ATOM 8822 O O . LYS A 1 1096 ? -57.792 -9.682 2.811 1.00 79.44 1096 LYS A O 1
ATOM 8827 N N . GLU A 1 1097 ? -56.190 -10.082 4.353 1.00 83.31 1097 GLU A N 1
ATOM 8828 C CA . GLU A 1 1097 ? -56.047 -11.527 4.082 1.00 83.31 1097 GLU A CA 1
ATOM 8829 C C . GLU A 1 1097 ? -55.746 -11.826 2.597 1.00 83.31 1097 GLU A C 1
ATOM 8831 O O . GLU A 1 1097 ? -56.239 -12.794 2.022 1.00 83.31 1097 GLU A O 1
ATOM 8836 N N . SER A 1 1098 ? -54.944 -10.962 1.963 1.00 82.25 1098 SER A N 1
ATOM 8837 C CA . SER A 1 1098 ? -54.547 -11.055 0.554 1.00 82.25 1098 SER A CA 1
ATOM 8838 C C . SER A 1 1098 ? -53.026 -11.128 0.407 1.00 82.25 1098 SER A C 1
ATOM 8840 O O . SER A 1 1098 ? -52.288 -10.644 1.269 1.00 82.25 1098 SER A O 1
ATOM 8842 N N . ARG A 1 1099 ? -52.543 -11.715 -0.692 1.00 88.44 1099 ARG A N 1
ATOM 8843 C CA . ARG A 1 1099 ? -51.107 -11.901 -0.932 1.00 88.44 1099 ARG A CA 1
ATOM 8844 C C . ARG A 1 1099 ? -50.525 -10.700 -1.677 1.00 88.44 1099 ARG A C 1
ATOM 8846 O O . ARG A 1 1099 ? -50.946 -10.387 -2.784 1.00 88.44 1099 ARG A O 1
ATOM 8853 N N . ILE A 1 1100 ? -49.512 -10.069 -1.084 1.00 86.19 1100 ILE A N 1
ATOM 8854 C CA . ILE A 1 1100 ? -48.768 -8.947 -1.691 1.00 86.19 1100 ILE A CA 1
ATOM 8855 C C . ILE A 1 1100 ? -47.417 -9.417 -2.247 1.00 86.19 1100 ILE A C 1
ATOM 8857 O O . ILE A 1 1100 ? -46.960 -8.914 -3.269 1.00 86.19 1100 ILE A O 1
ATOM 8861 N N . TYR A 1 1101 ? -46.786 -10.396 -1.590 1.00 85.12 1101 TYR A N 1
ATOM 8862 C CA . TYR A 1 1101 ? -45.443 -10.868 -1.924 1.00 85.12 1101 TYR A CA 1
ATOM 8863 C C . TYR A 1 1101 ? -45.358 -11.409 -3.360 1.00 85.12 1101 TYR A C 1
ATOM 8865 O O . TYR A 1 1101 ? -46.039 -12.383 -3.709 1.00 85.12 1101 TYR A O 1
ATOM 8873 N N . GLY A 1 1102 ? -44.510 -10.779 -4.176 1.00 84.00 1102 GLY A N 1
ATOM 8874 C CA . GLY A 1 1102 ? -44.319 -11.082 -5.597 1.00 84.00 1102 GLY A CA 1
ATOM 8875 C C . GLY A 1 1102 ? -45.403 -10.516 -6.520 1.00 84.00 1102 GLY A C 1
ATOM 8876 O O . GLY A 1 1102 ? -45.386 -10.813 -7.709 1.00 84.00 1102 GLY A O 1
ATOM 8877 N N . CYS A 1 1103 ? -46.344 -9.719 -6.002 1.00 91.69 1103 CYS A N 1
ATOM 8878 C CA . CYS A 1 1103 ? -47.433 -9.138 -6.790 1.00 91.69 1103 CYS A CA 1
ATOM 8879 C C . CYS A 1 1103 ? -47.124 -7.691 -7.198 1.00 91.69 1103 CYS A C 1
ATOM 8881 O O . CYS A 1 1103 ? -46.561 -6.929 -6.416 1.00 91.69 1103 CYS A O 1
ATOM 8883 N N . PHE A 1 1104 ? -47.535 -7.285 -8.397 1.00 93.81 1104 PHE A N 1
ATOM 8884 C CA . PHE A 1 1104 ? -47.248 -5.977 -8.982 1.00 93.81 1104 PHE A CA 1
ATOM 8885 C C . PHE A 1 1104 ? -48.392 -5.468 -9.869 1.00 93.81 1104 PHE A C 1
ATOM 8887 O O . PHE A 1 1104 ? -49.281 -6.220 -10.266 1.00 93.81 1104 PHE A O 1
ATOM 8894 N N . HIS A 1 1105 ? -48.376 -4.177 -10.204 1.00 93.06 1105 HIS A N 1
ATOM 8895 C CA . HIS A 1 1105 ? -49.334 -3.583 -11.142 1.00 93.06 1105 HIS A CA 1
ATOM 8896 C C . HIS A 1 1105 ? -48.627 -2.905 -12.312 1.00 93.06 1105 HIS A C 1
ATOM 8898 O O . HIS A 1 1105 ? -47.785 -2.039 -12.099 1.00 93.06 1105 HIS A O 1
ATOM 8904 N N . VAL A 1 1106 ? -49.005 -3.228 -13.550 1.00 91.81 1106 VAL A N 1
ATOM 8905 C CA . VAL A 1 1106 ? -48.490 -2.541 -14.744 1.00 91.81 1106 VAL A CA 1
ATOM 8906 C C . VAL A 1 1106 ? -49.437 -1.409 -15.115 1.00 91.81 1106 VAL A C 1
ATOM 8908 O O . VAL A 1 1106 ? -50.596 -1.645 -15.452 1.00 91.81 1106 VAL A O 1
ATOM 8911 N N . VAL A 1 1107 ? -48.949 -0.169 -15.093 1.00 88.31 1107 VAL A N 1
ATOM 8912 C CA . VAL A 1 1107 ? -49.805 0.998 -15.339 1.00 88.31 1107 VAL A CA 1
ATOM 8913 C C . VAL A 1 1107 ? -50.363 0.975 -16.760 1.00 88.31 1107 VAL A C 1
ATOM 8915 O O . VAL A 1 1107 ? -49.622 0.858 -17.743 1.00 88.31 1107 VAL A O 1
ATOM 8918 N N . GLY A 1 1108 ? -51.680 1.145 -16.884 1.00 79.88 1108 GLY A N 1
ATOM 8919 C CA . GLY A 1 1108 ? -52.379 1.126 -18.168 1.00 79.88 1108 GLY A CA 1
ATOM 8920 C C . GLY A 1 1108 ? -52.768 -0.277 -18.643 1.00 79.88 1108 GLY A C 1
ATOM 8921 O O . GLY A 1 1108 ? -53.160 -0.405 -19.800 1.00 79.88 1108 GLY A O 1
ATOM 8922 N N . ALA A 1 1109 ? -52.603 -1.321 -17.823 1.00 84.06 1109 ALA A N 1
ATOM 8923 C CA . ALA A 1 1109 ? -53.045 -2.678 -18.135 1.00 84.06 1109 ALA A CA 1
ATOM 8924 C C . ALA A 1 1109 ? -54.407 -2.972 -17.491 1.00 84.06 1109 ALA A C 1
ATOM 8926 O O . ALA A 1 1109 ? -54.559 -2.882 -16.277 1.00 84.06 1109 ALA A O 1
ATOM 8927 N N . ALA A 1 1110 ? -55.395 -3.358 -18.303 1.00 77.19 1110 ALA A N 1
ATOM 8928 C CA . ALA A 1 1110 ? -56.763 -3.591 -17.833 1.00 77.19 1110 ALA A CA 1
ATOM 8929 C C . ALA A 1 1110 ? -56.904 -4.825 -16.920 1.00 77.19 1110 ALA A C 1
ATOM 8931 O O . ALA A 1 1110 ? -57.788 -4.871 -16.069 1.00 77.19 1110 ALA A O 1
ATOM 8932 N N . ASN A 1 1111 ? -56.047 -5.828 -17.103 1.00 83.00 1111 ASN A N 1
ATOM 8933 C CA . ASN A 1 1111 ? -56.015 -7.067 -16.331 1.00 83.00 1111 ASN A CA 1
ATOM 8934 C C . ASN A 1 1111 ? -54.603 -7.681 -16.375 1.00 83.00 1111 ASN A C 1
ATOM 8936 O O . ASN A 1 1111 ? -53.718 -7.164 -17.062 1.00 83.00 1111 ASN A O 1
ATOM 8940 N N . GLY A 1 1112 ? -54.392 -8.789 -15.661 1.00 83.12 1112 GLY A N 1
ATOM 8941 C CA . GLY A 1 1112 ? -53.093 -9.461 -15.608 1.00 83.12 1112 GLY A CA 1
ATOM 8942 C C . GLY A 1 1112 ? -52.580 -9.939 -16.971 1.00 83.12 1112 GLY A C 1
ATOM 8943 O O . GLY A 1 1112 ? -51.403 -9.766 -17.265 1.00 83.12 1112 GLY A O 1
ATOM 8944 N N . ALA A 1 1113 ? -53.447 -10.431 -17.862 1.00 85.88 1113 ALA A N 1
ATOM 8945 C CA . ALA A 1 1113 ? -53.034 -10.835 -19.211 1.00 85.88 1113 ALA A CA 1
ATOM 8946 C C . ALA A 1 1113 ? -52.509 -9.641 -20.033 1.00 85.88 1113 ALA A C 1
ATOM 8948 O O . ALA A 1 1113 ? -51.438 -9.716 -20.637 1.00 85.88 1113 ALA A O 1
ATOM 8949 N N . ALA A 1 1114 ? -53.208 -8.502 -19.980 1.00 85.38 1114 ALA A N 1
ATOM 8950 C CA . ALA A 1 1114 ? -52.753 -7.259 -20.597 1.00 85.38 1114 ALA A CA 1
ATOM 8951 C C . ALA A 1 1114 ? -51.457 -6.733 -19.952 1.00 85.38 1114 ALA A C 1
ATOM 8953 O O . ALA A 1 1114 ? -50.624 -6.137 -20.635 1.00 85.38 1114 ALA A O 1
ATOM 8954 N N . ALA A 1 1115 ? -51.262 -6.968 -18.650 1.00 87.50 1115 ALA A N 1
ATOM 8955 C CA . ALA A 1 1115 ? -50.051 -6.586 -17.932 1.00 87.50 1115 ALA A CA 1
ATOM 8956 C C . ALA A 1 1115 ? -48.833 -7.362 -18.450 1.00 87.50 1115 ALA A C 1
ATOM 8958 O O . ALA A 1 1115 ? -47.828 -6.747 -18.813 1.00 87.50 1115 ALA A O 1
ATOM 8959 N N . LEU A 1 1116 ? -48.945 -8.689 -18.577 1.00 90.19 1116 LEU A N 1
ATOM 8960 C CA . LEU A 1 1116 ? -47.870 -9.525 -19.118 1.00 90.19 1116 LEU A CA 1
ATOM 8961 C C . LEU A 1 1116 ? -47.599 -9.230 -20.598 1.00 90.19 1116 LEU A C 1
ATOM 8963 O O . LEU A 1 1116 ? -46.439 -9.150 -20.995 1.00 90.19 1116 LEU A O 1
ATOM 8967 N N . GLN A 1 1117 ? -48.637 -8.998 -21.409 1.00 87.81 1117 GLN A N 1
ATOM 8968 C CA . GLN A 1 1117 ? -48.468 -8.618 -22.816 1.00 87.81 1117 GLN A CA 1
ATOM 8969 C C . GLN A 1 1117 ? -47.715 -7.287 -22.951 1.00 87.81 1117 GLN A C 1
ATOM 8971 O O . GLN A 1 1117 ? -46.798 -7.164 -23.764 1.00 87.81 1117 GLN A O 1
ATOM 8976 N N . LYS A 1 1118 ? -48.047 -6.297 -22.116 1.00 86.56 1118 LYS A N 1
ATOM 8977 C CA . LYS A 1 1118 ? -47.382 -4.989 -22.118 1.00 86.56 1118 LYS A CA 1
ATOM 8978 C C . LYS A 1 1118 ? -45.919 -5.081 -21.675 1.00 86.56 1118 LYS A C 1
ATOM 8980 O O . LYS A 1 1118 ? -45.079 -4.383 -22.237 1.00 86.56 1118 LYS A O 1
ATOM 8985 N N . ILE A 1 1119 ? -45.599 -5.963 -20.726 1.00 89.12 1119 ILE A N 1
ATOM 8986 C CA . ILE A 1 1119 ? -44.212 -6.273 -20.343 1.00 89.12 1119 ILE A CA 1
ATOM 8987 C C . ILE A 1 1119 ? -43.474 -6.962 -21.497 1.00 89.12 1119 ILE A C 1
ATOM 8989 O O . ILE A 1 1119 ? -42.371 -6.550 -21.856 1.00 89.12 1119 ILE A O 1
ATOM 8993 N N . ALA A 1 1120 ? -44.094 -7.961 -22.128 1.00 86.88 1120 ALA A N 1
ATOM 8994 C CA . ALA A 1 1120 ? -43.506 -8.701 -23.241 1.00 86.88 1120 ALA A CA 1
ATOM 8995 C C . ALA A 1 1120 ? -43.170 -7.791 -24.437 1.00 86.88 1120 ALA A C 1
ATOM 8997 O O . ALA A 1 1120 ? -42.093 -7.920 -25.021 1.00 86.88 1120 ALA A O 1
ATOM 8998 N N . MET A 1 1121 ? -44.040 -6.830 -24.759 1.00 84.88 1121 MET A N 1
ATOM 8999 C CA . MET A 1 1121 ? -43.841 -5.880 -25.863 1.00 84.88 1121 MET A CA 1
ATOM 9000 C C . MET A 1 1121 ? -42.889 -4.721 -25.527 1.00 84.88 1121 MET A C 1
ATOM 9002 O O . MET A 1 1121 ? -42.411 -4.046 -26.437 1.00 84.88 1121 MET A O 1
ATOM 9006 N N . SER A 1 1122 ? -42.602 -4.467 -24.247 1.00 84.81 1122 SER A N 1
ATOM 9007 C CA . SER A 1 1122 ? -41.706 -3.381 -23.840 1.00 84.81 1122 SER A CA 1
ATOM 9008 C C . SER A 1 1122 ? -40.236 -3.820 -23.909 1.00 84.81 1122 SER A C 1
ATOM 9010 O O . SER A 1 1122 ? -39.904 -4.888 -23.388 1.00 84.81 1122 SER A O 1
ATOM 9012 N N . PRO A 1 1123 ? -39.324 -3.027 -24.503 1.00 79.50 1123 PRO A N 1
ATOM 9013 C CA . PRO A 1 1123 ? -37.895 -3.361 -24.553 1.00 79.50 1123 PRO A CA 1
ATOM 9014 C C . PRO A 1 1123 ? -37.210 -3.234 -23.184 1.00 79.50 1123 PRO A C 1
ATOM 9016 O O . PRO A 1 1123 ? -36.224 -3.912 -22.917 1.00 79.50 1123 PRO A O 1
ATOM 9019 N N . VAL A 1 1124 ? -37.752 -2.381 -22.311 1.00 87.19 1124 VAL A N 1
ATOM 9020 C CA . VAL A 1 1124 ? -37.254 -2.123 -20.956 1.00 87.19 1124 VAL A CA 1
ATOM 9021 C C . VAL A 1 1124 ? -38.426 -2.167 -19.985 1.00 87.19 1124 VAL A C 1
ATOM 9023 O O . VAL A 1 1124 ? -39.510 -1.661 -20.296 1.00 87.19 1124 VAL A O 1
ATOM 9026 N N . VAL A 1 1125 ? -38.221 -2.760 -18.815 1.00 89.06 1125 VAL A N 1
ATOM 9027 C CA . VAL A 1 1125 ? -39.206 -2.793 -17.731 1.00 89.06 1125 VAL A CA 1
ATOM 9028 C C . VAL A 1 1125 ? -38.756 -1.839 -16.640 1.00 89.06 1125 VAL A C 1
ATOM 9030 O O . VAL A 1 1125 ? -37.615 -1.908 -16.195 1.00 89.06 1125 VAL A O 1
ATOM 9033 N N . VAL A 1 1126 ? -39.639 -0.944 -16.198 1.00 91.06 1126 VAL A N 1
ATOM 9034 C CA . VAL A 1 1126 ? -39.316 0.026 -15.147 1.00 91.06 1126 VAL A CA 1
ATOM 9035 C C . VAL A 1 1126 ? -40.166 -0.252 -13.917 1.00 91.06 1126 VAL A C 1
ATOM 9037 O O . VAL A 1 1126 ? -41.384 -0.114 -13.975 1.00 91.06 1126 VAL A O 1
ATOM 9040 N N . ILE A 1 1127 ? -39.545 -0.627 -12.802 1.00 91.00 1127 ILE A N 1
ATOM 9041 C CA . ILE A 1 1127 ? -40.228 -0.946 -11.545 1.00 91.00 1127 ILE A CA 1
ATOM 9042 C C . ILE A 1 1127 ? -40.096 0.236 -10.585 1.00 91.00 1127 ILE A C 1
ATOM 9044 O O . ILE A 1 1127 ? -38.997 0.684 -10.278 1.00 91.00 1127 ILE A O 1
ATOM 9048 N N . ALA A 1 1128 ? -41.223 0.731 -10.094 1.00 88.38 1128 ALA A N 1
ATOM 9049 C CA . ALA A 1 1128 ? -41.350 1.884 -9.221 1.00 88.38 1128 ALA A CA 1
ATOM 9050 C C . ALA A 1 1128 ? -42.029 1.518 -7.893 1.00 88.38 1128 ALA A C 1
ATOM 9052 O O . ALA A 1 1128 ? -42.846 0.600 -7.833 1.00 88.38 1128 ALA A O 1
ATOM 9053 N N . GLU A 1 1129 ? -41.722 2.278 -6.837 1.00 82.75 1129 GLU A N 1
ATOM 9054 C CA . GLU A 1 1129 ? -42.302 2.125 -5.493 1.00 82.75 1129 GLU A CA 1
ATOM 9055 C C . GLU A 1 1129 ? -43.825 2.115 -5.487 1.00 82.75 1129 GLU A C 1
ATOM 9057 O O . GLU A 1 1129 ? -44.474 1.168 -5.048 1.00 82.75 1129 GLU A O 1
ATOM 9062 N N . THR A 1 1130 ? -44.387 3.231 -5.941 1.00 85.31 1130 THR A N 1
ATOM 9063 C CA . THR A 1 1130 ? -45.790 3.566 -5.789 1.00 85.31 1130 THR A CA 1
ATOM 9064 C C . THR A 1 1130 ? -46.451 3.590 -7.148 1.00 85.31 1130 THR A C 1
ATOM 9066 O O . THR A 1 1130 ? -45.830 3.866 -8.180 1.00 85.31 1130 THR A O 1
ATOM 9069 N N . TYR A 1 1131 ? -47.763 3.391 -7.131 1.00 84.62 1131 TYR A N 1
ATOM 9070 C CA . TYR A 1 1131 ? -48.590 3.588 -8.308 1.00 84.62 1131 TYR A CA 1
ATOM 9071 C C . TYR A 1 1131 ? -48.438 5.004 -8.893 1.00 84.62 1131 TYR A C 1
ATOM 9073 O O . TYR A 1 1131 ? -48.266 5.150 -10.098 1.00 84.62 1131 TYR A O 1
ATOM 9081 N N . ALA A 1 1132 ? -48.381 6.049 -8.059 1.00 81.00 1132 ALA A N 1
ATOM 9082 C CA . ALA A 1 1132 ? -48.208 7.430 -8.522 1.00 81.00 1132 ALA A CA 1
ATOM 9083 C C . ALA A 1 1132 ? -46.901 7.632 -9.318 1.00 81.00 1132 ALA A C 1
ATOM 9085 O O . ALA A 1 1132 ? -46.902 8.227 -10.400 1.00 81.00 1132 ALA A O 1
ATOM 9086 N N . MET A 1 1133 ? -45.789 7.067 -8.849 1.00 81.56 1133 MET A N 1
ATOM 9087 C CA . MET A 1 1133 ? -44.516 7.148 -9.565 1.00 81.56 1133 MET A CA 1
ATOM 9088 C C . MET A 1 1133 ? -44.534 6.324 -10.855 1.00 81.56 1133 MET A C 1
ATOM 9090 O O . MET A 1 1133 ? -44.146 6.830 -11.909 1.00 81.56 1133 MET A O 1
ATOM 9094 N N . ALA A 1 1134 ? -45.079 5.105 -10.812 1.00 86.06 1134 ALA A N 1
ATOM 9095 C CA . ALA A 1 1134 ? -45.255 4.282 -12.006 1.00 86.06 1134 ALA A CA 1
ATOM 9096 C C . ALA A 1 1134 ? -46.125 4.992 -13.062 1.00 86.06 1134 ALA A C 1
ATOM 9098 O O . ALA A 1 1134 ? -45.826 4.925 -14.253 1.00 86.06 1134 ALA A O 1
ATOM 9099 N N . THR A 1 1135 ? -47.166 5.730 -12.651 1.00 83.44 1135 THR A N 1
ATOM 9100 C CA . THR A 1 1135 ? -48.006 6.506 -13.584 1.00 83.44 1135 THR A CA 1
ATOM 9101 C C . THR A 1 1135 ? -47.262 7.682 -14.202 1.00 83.44 1135 THR A C 1
ATOM 9103 O O . THR A 1 1135 ? -47.397 7.921 -15.401 1.00 83.44 1135 THR A O 1
ATOM 9106 N N . THR A 1 1136 ? -46.419 8.365 -13.427 1.00 83.38 1136 THR A N 1
ATOM 9107 C CA . THR A 1 1136 ? -45.571 9.455 -13.930 1.00 83.38 1136 THR A CA 1
ATOM 9108 C C . THR A 1 1136 ? -44.568 8.936 -14.958 1.00 83.38 1136 THR A C 1
ATOM 9110 O O . THR A 1 1136 ? -44.383 9.555 -16.006 1.00 83.38 1136 THR A O 1
ATOM 9113 N N . ILE A 1 1137 ? -43.965 7.773 -14.705 1.00 84.31 1137 ILE A N 1
ATOM 9114 C CA . ILE A 1 1137 ? -43.036 7.126 -15.640 1.00 84.31 1137 ILE A CA 1
ATOM 9115 C C . ILE A 1 1137 ? -43.780 6.678 -16.900 1.00 84.31 1137 ILE A C 1
ATOM 9117 O O . ILE A 1 1137 ? -43.353 7.013 -17.996 1.00 84.31 1137 ILE A O 1
ATOM 9121 N N . SER A 1 1138 ? -44.925 6.004 -16.760 1.00 84.00 1138 SER A N 1
ATOM 9122 C CA . SER A 1 1138 ? -45.745 5.527 -17.887 1.00 84.00 1138 SER A CA 1
ATOM 9123 C C . SER A 1 1138 ? -46.204 6.659 -18.817 1.00 84.00 1138 SER A C 1
ATOM 9125 O O . SER A 1 1138 ? -46.280 6.481 -20.030 1.00 84.00 1138 SER A O 1
ATOM 9127 N N . LYS A 1 1139 ? -46.496 7.845 -18.263 1.00 79.44 1139 LYS A N 1
ATOM 9128 C CA . LYS A 1 1139 ? -46.900 9.030 -19.040 1.00 79.44 1139 LYS A CA 1
ATOM 9129 C C . LYS A 1 1139 ? -45.745 9.664 -19.816 1.00 79.44 1139 LYS A C 1
ATOM 9131 O O . LYS A 1 1139 ? -45.963 10.164 -20.913 1.00 79.44 1139 LYS A O 1
ATOM 9136 N N . ASN A 1 1140 ? -44.539 9.662 -19.247 1.00 78.25 1140 ASN A N 1
ATOM 9137 C CA . ASN A 1 1140 ? -43.380 10.356 -19.820 1.00 78.25 1140 ASN A CA 1
ATOM 9138 C C . ASN A 1 1140 ? -42.450 9.435 -20.625 1.00 78.25 1140 ASN A C 1
ATOM 9140 O O . ASN A 1 1140 ? -41.664 9.915 -21.438 1.00 78.25 1140 ASN A O 1
ATOM 9144 N N . ALA A 1 1141 ? -42.538 8.121 -20.424 1.00 72.88 1141 ALA A N 1
ATOM 9145 C CA . ALA A 1 1141 ? -41.730 7.122 -21.102 1.00 72.88 1141 ALA A CA 1
ATOM 9146 C C . ALA A 1 1141 ? -42.630 6.020 -21.676 1.00 72.88 1141 ALA A C 1
ATOM 9148 O O . ALA A 1 1141 ? -43.453 5.441 -20.969 1.00 72.88 1141 ALA A O 1
ATOM 9149 N N . LYS A 1 1142 ? -42.450 5.690 -22.963 1.00 72.44 1142 LYS A N 1
ATOM 9150 C CA . LYS A 1 1142 ? -43.158 4.592 -23.653 1.00 72.44 1142 LYS A CA 1
ATOM 9151 C C . LYS A 1 1142 ? -42.610 3.216 -23.234 1.00 72.44 1142 LYS A C 1
ATOM 9153 O O . LYS A 1 1142 ? -42.161 2.441 -24.071 1.00 72.44 1142 LYS A O 1
ATOM 9158 N N . VAL A 1 1143 ? -42.607 2.937 -21.934 1.00 83.56 1143 VAL A N 1
ATOM 9159 C CA . VAL A 1 1143 ? -42.072 1.711 -21.323 1.00 83.56 1143 VAL A CA 1
ATOM 9160 C C . VAL A 1 1143 ? -43.101 1.082 -20.386 1.00 83.56 1143 VAL A C 1
ATOM 9162 O O . VAL A 1 1143 ? -43.998 1.757 -19.874 1.00 83.56 1143 VAL A O 1
ATOM 9165 N N . ALA A 1 1144 ? -42.982 -0.223 -20.146 1.00 86.75 1144 ALA A N 1
ATOM 9166 C CA . ALA A 1 1144 ? -43.781 -0.919 -19.143 1.00 86.75 1144 ALA A CA 1
ATOM 9167 C C . ALA A 1 1144 ? -43.374 -0.457 -17.734 1.00 86.75 1144 ALA A C 1
ATOM 9169 O O . ALA A 1 1144 ? -42.403 -0.952 -17.163 1.00 86.75 1144 ALA A O 1
ATOM 9170 N N . ALA A 1 1145 ? -44.118 0.510 -17.194 1.00 90.81 1145 ALA A N 1
ATOM 9171 C CA . ALA A 1 1145 ? -43.954 0.993 -15.829 1.00 90.81 1145 ALA A CA 1
ATOM 9172 C C . ALA A 1 1145 ? -44.788 0.155 -14.850 1.00 90.81 1145 ALA A C 1
ATOM 9174 O O . ALA A 1 1145 ? -46.007 0.015 -15.006 1.00 90.81 1145 ALA A O 1
ATOM 9175 N N . ILE A 1 1146 ? -44.121 -0.380 -13.835 1.00 92.69 1146 ILE A N 1
ATOM 9176 C CA . ILE A 1 1146 ? -44.648 -1.340 -12.871 1.00 92.69 1146 ILE A CA 1
ATOM 9177 C C . ILE A 1 1146 ? -44.621 -0.720 -11.479 1.00 92.69 1146 ILE A C 1
ATOM 9179 O O . ILE A 1 1146 ? -43.599 -0.194 -11.065 1.00 92.69 1146 ILE A O 1
ATOM 9183 N N . ALA A 1 1147 ? -45.716 -0.809 -10.734 1.00 91.62 1147 ALA A N 1
ATOM 9184 C CA . ALA A 1 1147 ? -45.754 -0.494 -9.315 1.00 91.62 1147 ALA A CA 1
ATOM 9185 C C . ALA A 1 1147 ? -45.499 -1.768 -8.496 1.00 91.62 1147 ALA A C 1
ATOM 9187 O O . ALA A 1 1147 ? -46.289 -2.713 -8.561 1.00 91.62 1147 ALA A O 1
ATOM 9188 N N . ALA A 1 1148 ? -44.411 -1.778 -7.722 1.00 89.50 1148 ALA A N 1
ATOM 9189 C CA . ALA A 1 1148 ? -44.070 -2.846 -6.777 1.00 89.50 1148 ALA A CA 1
ATOM 9190 C C . ALA A 1 1148 ? -44.725 -2.661 -5.400 1.00 89.50 1148 ALA A C 1
ATOM 9192 O O . ALA A 1 1148 ? -44.566 -3.511 -4.528 1.00 89.50 1148 ALA A O 1
ATOM 9193 N N . PHE A 1 1149 ? -45.481 -1.576 -5.216 1.00 86.38 1149 PHE A N 1
ATOM 9194 C CA . PHE A 1 1149 ? -46.292 -1.242 -4.047 1.00 86.38 1149 PHE A CA 1
ATOM 9195 C C . PHE A 1 1149 ? -45.541 -0.815 -2.777 1.00 86.38 1149 PHE A C 1
ATOM 9197 O O . PHE A 1 1149 ? -46.047 0.044 -2.053 1.00 86.38 1149 PHE A O 1
ATOM 9204 N N . ASN A 1 1150 ? -44.390 -1.419 -2.470 1.00 79.06 1150 ASN A N 1
ATOM 9205 C CA . ASN A 1 1150 ? -43.524 -1.059 -1.343 1.00 79.06 1150 ASN A CA 1
ATOM 9206 C C . ASN A 1 1150 ? -42.092 -1.604 -1.536 1.00 79.06 1150 ASN A C 1
ATOM 9208 O O . ASN A 1 1150 ? -41.849 -2.454 -2.392 1.00 79.06 1150 ASN A O 1
ATOM 9212 N N . SER A 1 1151 ? -41.150 -1.142 -0.706 1.00 68.62 1151 SER A N 1
ATOM 9213 C CA . SER A 1 1151 ? -39.717 -1.480 -0.801 1.00 68.62 1151 SER A CA 1
ATOM 9214 C C . SER A 1 1151 ? -39.435 -2.969 -0.630 1.00 68.62 1151 SER A C 1
ATOM 9216 O O . SER A 1 1151 ? -38.602 -3.524 -1.341 1.00 68.62 1151 SER A O 1
ATOM 9218 N N . THR A 1 1152 ? -40.140 -3.630 0.290 1.00 70.25 1152 THR A N 1
ATOM 9219 C CA . THR A 1 1152 ? -39.929 -5.051 0.610 1.00 70.25 1152 THR A CA 1
ATOM 9220 C C . THR A 1 1152 ? -40.352 -6.000 -0.511 1.00 70.25 1152 THR A C 1
ATOM 9222 O O . THR A 1 1152 ? -39.938 -7.156 -0.520 1.00 70.25 1152 THR A O 1
ATOM 9225 N N . ASN A 1 1153 ? -41.142 -5.520 -1.472 1.00 80.88 1153 ASN A N 1
ATOM 9226 C CA . ASN A 1 1153 ? -41.683 -6.324 -2.562 1.00 80.88 1153 ASN A CA 1
ATOM 9227 C C . ASN A 1 1153 ? -40.901 -6.172 -3.881 1.00 80.88 1153 ASN A C 1
ATOM 9229 O O . ASN A 1 1153 ? -41.178 -6.875 -4.849 1.00 80.88 1153 ASN A O 1
ATOM 9233 N N . PHE A 1 1154 ? -39.882 -5.310 -3.927 1.00 77.56 1154 PHE A N 1
ATOM 9234 C CA . PHE A 1 1154 ? -39.064 -5.128 -5.125 1.00 77.56 1154 PHE A CA 1
ATOM 9235 C C . PHE A 1 1154 ? -38.288 -6.358 -5.549 1.00 77.56 1154 PHE A C 1
ATOM 9237 O O . PHE A 1 1154 ? -38.345 -6.721 -6.715 1.00 77.56 1154 PHE A O 1
ATOM 9244 N N . LEU A 1 1155 ? -37.541 -6.963 -4.624 1.00 77.38 1155 LEU A N 1
ATOM 9245 C CA . LEU A 1 1155 ? -36.713 -8.126 -4.923 1.00 77.38 1155 LEU A CA 1
ATOM 9246 C C . LEU A 1 1155 ? -37.586 -9.286 -5.445 1.00 77.38 1155 LEU A C 1
ATOM 9248 O O . LEU A 1 1155 ? -37.322 -9.742 -6.551 1.00 77.38 1155 LEU A O 1
ATOM 9252 N N . PRO A 1 1156 ? -38.688 -9.683 -4.775 1.00 81.94 1156 PRO A N 1
ATOM 9253 C CA . PRO A 1 1156 ? -39.592 -10.711 -5.301 1.00 81.94 1156 PRO A CA 1
ATOM 9254 C C . PRO A 1 1156 ? -40.177 -10.395 -6.687 1.00 81.94 1156 PRO A C 1
ATOM 9256 O O . PRO A 1 1156 ? -40.250 -11.274 -7.547 1.00 81.94 1156 PRO A O 1
ATOM 9259 N N . VAL A 1 1157 ? -40.593 -9.146 -6.933 1.00 85.44 1157 VAL A N 1
ATOM 9260 C CA . VAL A 1 1157 ? -41.155 -8.732 -8.232 1.00 85.44 1157 VAL A CA 1
ATOM 9261 C C . VAL A 1 1157 ? -40.076 -8.709 -9.314 1.00 85.44 1157 VAL A C 1
ATOM 9263 O O . VAL A 1 1157 ? -40.293 -9.213 -10.408 1.00 85.44 1157 VAL A O 1
ATOM 9266 N N . ALA A 1 1158 ? -38.899 -8.164 -9.027 1.00 85.06 1158 ALA A N 1
ATOM 9267 C CA . ALA A 1 1158 ? -37.830 -8.064 -10.008 1.00 85.06 1158 ALA A CA 1
ATOM 9268 C C . ALA A 1 1158 ? -37.242 -9.442 -10.349 1.00 85.06 1158 ALA A C 1
ATOM 9270 O O . ALA A 1 1158 ? -37.078 -9.740 -11.527 1.00 85.06 1158 ALA A O 1
ATOM 9271 N N . THR A 1 1159 ? -37.036 -10.312 -9.353 1.00 82.75 1159 THR A N 1
ATOM 9272 C CA . THR A 1 1159 ? -36.613 -11.704 -9.567 1.00 82.75 1159 THR A CA 1
ATOM 9273 C C . THR A 1 1159 ? -37.634 -12.471 -10.407 1.00 82.75 1159 THR A C 1
ATOM 9275 O O . THR A 1 1159 ? -37.262 -13.037 -11.427 1.00 82.75 1159 THR A O 1
ATOM 9278 N N . SER A 1 1160 ? -38.929 -12.422 -10.066 1.00 85.88 1160 SER A N 1
ATOM 9279 C CA . SER A 1 1160 ? -39.962 -13.144 -10.834 1.00 85.88 1160 SER A CA 1
ATOM 9280 C C . SER A 1 1160 ? -40.145 -12.627 -12.267 1.00 85.88 1160 SER A C 1
ATOM 9282 O O . SER A 1 1160 ? -40.480 -13.399 -13.166 1.00 85.88 1160 SER A O 1
ATOM 9284 N N . LEU A 1 1161 ? -39.909 -11.334 -12.511 1.00 86.56 1161 LEU A N 1
ATOM 9285 C CA . LEU A 1 1161 ? -39.918 -10.760 -13.858 1.00 86.56 1161 LEU A CA 1
ATOM 9286 C C . LEU A 1 1161 ? -38.651 -11.108 -14.649 1.00 86.56 1161 LEU A C 1
ATOM 9288 O O . LEU A 1 1161 ? -38.758 -11.386 -15.841 1.00 86.56 1161 LEU A O 1
ATOM 9292 N N . HIS A 1 1162 ? -37.481 -11.120 -14.007 1.00 85.69 1162 HIS A N 1
ATOM 9293 C CA . HIS A 1 1162 ? -36.219 -11.500 -14.642 1.00 85.69 1162 HIS A CA 1
ATOM 9294 C C . HIS A 1 1162 ? -36.186 -12.989 -14.994 1.00 85.69 1162 HIS A C 1
ATOM 9296 O O . HIS A 1 1162 ? -35.820 -13.335 -16.107 1.00 85.69 1162 HIS A O 1
ATOM 9302 N N . GLU A 1 1163 ? -36.661 -13.873 -14.113 1.00 85.50 1163 GLU A N 1
ATOM 9303 C CA . GLU A 1 1163 ? -36.774 -15.310 -14.409 1.00 85.50 1163 GLU A CA 1
ATOM 9304 C C . GLU A 1 1163 ? -37.662 -15.582 -15.633 1.00 85.50 1163 GLU A C 1
ATOM 9306 O O . GLU A 1 1163 ? -37.376 -16.477 -16.428 1.00 85.50 1163 GLU A O 1
ATOM 9311 N N . ARG A 1 1164 ? -38.730 -14.795 -15.815 1.00 84.88 1164 ARG A N 1
ATOM 9312 C CA . ARG A 1 1164 ? -39.660 -14.947 -16.944 1.00 84.88 1164 ARG A CA 1
ATOM 9313 C C . ARG A 1 1164 ? -39.189 -14.252 -18.225 1.00 84.88 1164 ARG A C 1
ATOM 9315 O O . ARG A 1 1164 ? -39.538 -14.701 -19.316 1.00 84.88 1164 ARG A O 1
ATOM 9322 N N . TRP A 1 1165 ? -38.416 -13.173 -18.107 1.00 86.50 1165 TRP A N 1
ATOM 9323 C CA . TRP A 1 1165 ? -37.838 -12.425 -19.228 1.00 86.50 1165 TRP A CA 1
ATOM 9324 C C . TRP A 1 1165 ? -36.372 -12.046 -18.951 1.00 86.50 1165 TRP A C 1
ATOM 9326 O O . TRP A 1 1165 ? -36.078 -10.864 -18.744 1.00 86.50 1165 TRP A O 1
ATOM 9336 N N . PRO A 1 1166 ? -35.444 -13.020 -18.981 1.00 82.38 1166 PRO A N 1
ATOM 9337 C CA . PRO A 1 1166 ? -34.049 -12.806 -18.581 1.00 82.38 1166 PRO A CA 1
ATOM 9338 C C . PRO A 1 1166 ? -33.319 -11.799 -19.476 1.00 82.38 1166 PRO A C 1
ATOM 9340 O O . PRO A 1 1166 ? -32.461 -11.054 -19.011 1.00 82.38 1166 PRO A O 1
ATOM 9343 N N . ASP A 1 1167 ? -33.726 -11.700 -20.742 1.00 78.00 1167 ASP A N 1
ATOM 9344 C CA . ASP A 1 1167 ? -33.096 -10.825 -21.734 1.00 78.00 1167 ASP A CA 1
ATOM 9345 C C . ASP A 1 1167 ? -33.599 -9.368 -21.695 1.00 78.00 1167 ASP A C 1
ATOM 9347 O O . ASP A 1 1167 ? -33.135 -8.525 -22.466 1.00 78.00 1167 ASP A O 1
ATOM 9351 N N . LYS A 1 1168 ? -34.575 -9.038 -20.834 1.00 81.00 1168 LYS A N 1
ATOM 9352 C CA . LYS A 1 1168 ? -35.114 -7.672 -20.725 1.00 81.00 1168 LYS A CA 1
ATOM 9353 C C . LYS A 1 1168 ? -34.384 -6.876 -19.650 1.00 81.00 1168 LYS A C 1
ATOM 9355 O O . LYS A 1 1168 ? -34.280 -7.296 -18.502 1.00 81.00 1168 LYS A O 1
ATOM 9360 N N . ALA A 1 1169 ? -33.967 -5.661 -19.999 1.00 82.12 1169 ALA A N 1
ATOM 9361 C CA . ALA A 1 1169 ? -33.386 -4.735 -19.035 1.00 82.12 1169 ALA A CA 1
ATOM 9362 C C . ALA A 1 1169 ? -34.450 -4.268 -18.024 1.00 82.12 1169 ALA A C 1
ATOM 9364 O O . ALA A 1 1169 ? -35.490 -3.725 -18.413 1.00 82.12 1169 ALA A O 1
ATOM 9365 N N . ILE A 1 1170 ? -34.171 -4.455 -16.731 1.00 85.94 1170 ILE A N 1
ATOM 9366 C CA . ILE A 1 1170 ? -35.022 -4.007 -15.624 1.00 85.94 1170 ILE A CA 1
ATOM 9367 C C . ILE A 1 1170 ? -34.384 -2.782 -14.964 1.00 85.94 1170 ILE A C 1
ATOM 9369 O O . ILE A 1 1170 ? -33.245 -2.828 -14.505 1.00 85.94 1170 ILE A O 1
ATOM 9373 N N . ILE A 1 1171 ? -35.128 -1.680 -14.900 1.00 85.12 1171 ILE A N 1
ATOM 9374 C CA . ILE A 1 1171 ? -34.721 -0.434 -14.243 1.00 85.12 1171 ILE A CA 1
ATOM 9375 C C . ILE A 1 1171 ? -35.582 -0.242 -12.999 1.00 85.12 1171 ILE A C 1
ATOM 9377 O O . ILE A 1 1171 ? -36.805 -0.208 -13.090 1.00 85.12 1171 ILE A O 1
ATOM 9381 N N . ILE A 1 1172 ? -34.958 -0.077 -11.836 1.00 83.00 1172 ILE A N 1
ATOM 9382 C CA . ILE A 1 1172 ? -35.664 0.195 -10.580 1.00 83.00 1172 ILE A CA 1
ATOM 9383 C C . ILE A 1 1172 ? -35.590 1.696 -10.279 1.00 83.00 1172 ILE A C 1
ATOM 9385 O O . ILE A 1 1172 ? -34.510 2.283 -10.308 1.00 83.00 1172 ILE A O 1
ATOM 9389 N N . VAL A 1 1173 ? -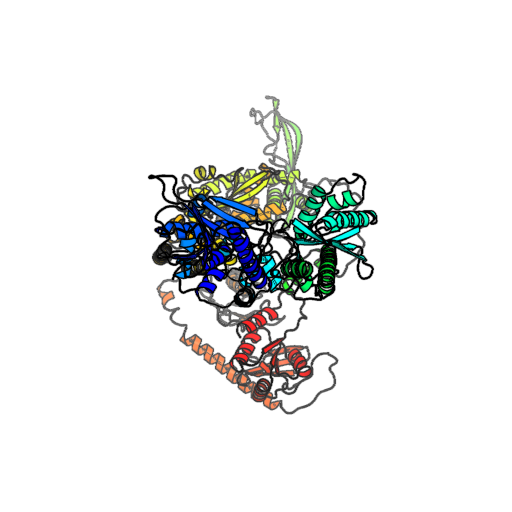36.733 2.320 -9.987 1.00 77.50 1173 VAL A N 1
ATOM 9390 C CA . VAL A 1 1173 ? -36.869 3.760 -9.718 1.00 77.50 1173 VAL A CA 1
ATOM 9391 C C . VAL A 1 1173 ? -37.492 3.974 -8.334 1.00 77.50 1173 VAL A C 1
ATOM 9393 O O . VAL A 1 1173 ? -38.517 3.376 -8.007 1.00 77.50 1173 VAL A O 1
ATOM 9396 N N . GLY A 1 1174 ? -36.869 4.826 -7.517 1.00 64.44 1174 GLY A N 1
ATOM 9397 C CA . GLY A 1 1174 ? -37.309 5.218 -6.170 1.00 64.44 1174 GLY A CA 1
ATOM 9398 C C . GLY A 1 1174 ? -37.398 6.743 -6.033 1.00 64.44 1174 GLY A C 1
ATOM 9399 O O . GLY A 1 1174 ? -36.704 7.448 -6.764 1.00 64.44 1174 GLY A O 1
ATOM 9400 N N . ASP A 1 1175 ? -38.230 7.258 -5.120 1.00 56.94 1175 ASP A N 1
ATOM 9401 C CA . ASP A 1 1175 ? -38.313 8.702 -4.827 1.00 56.94 1175 ASP A CA 1
ATOM 9402 C C . ASP A 1 1175 ? -37.203 9.137 -3.841 1.00 56.94 1175 ASP A C 1
ATOM 9404 O O . ASP A 1 1175 ? -36.881 8.425 -2.888 1.00 56.94 1175 ASP A O 1
ATOM 9408 N N . ASP A 1 1176 ? -36.626 10.323 -4.060 1.00 53.28 1176 ASP A N 1
ATOM 9409 C CA . ASP A 1 1176 ? -35.473 10.875 -3.323 1.00 53.28 1176 ASP A CA 1
ATOM 9410 C C . ASP A 1 1176 ? -35.889 11.951 -2.285 1.00 53.28 1176 ASP A C 1
ATOM 9412 O O . ASP A 1 1176 ? -35.064 12.668 -1.709 1.00 53.28 1176 ASP A O 1
ATOM 9416 N N . ASN A 1 1177 ? -37.197 12.088 -2.028 1.00 41.81 1177 ASN A N 1
ATOM 9417 C CA . ASN A 1 1177 ? -37.778 13.178 -1.231 1.00 41.81 1177 ASN A CA 1
ATOM 9418 C C . ASN A 1 1177 ? -37.862 12.953 0.294 1.00 41.81 1177 ASN A C 1
ATOM 9420 O O . ASN A 1 1177 ? -38.458 13.772 0.999 1.00 41.81 1177 ASN A O 1
ATOM 9424 N N . HIS A 1 1178 ? -37.236 11.916 0.859 1.00 38.09 1178 HIS A N 1
ATOM 9425 C CA . HIS A 1 1178 ? -37.258 11.690 2.311 1.00 38.09 1178 HIS A CA 1
ATOM 9426 C C . HIS A 1 1178 ? -35.972 12.173 3.023 1.00 38.09 1178 HIS A C 1
ATOM 9428 O O . HIS A 1 1178 ? -34.889 11.646 2.780 1.00 38.09 1178 HIS A O 1
ATOM 9434 N N . PRO A 1 1179 ? -36.042 13.126 3.982 1.00 37.62 1179 PRO A N 1
ATOM 9435 C CA . PRO A 1 1179 ? -34.873 13.655 4.699 1.00 37.62 1179 PRO A CA 1
ATOM 9436 C C . PRO A 1 1179 ? -34.360 12.732 5.832 1.00 37.62 1179 PRO A C 1
ATOM 9438 O O . PRO A 1 1179 ? -33.841 13.214 6.843 1.00 37.62 1179 PRO A O 1
ATOM 9441 N N . LEU A 1 1180 ? -34.492 11.407 5.692 1.00 34.16 1180 LEU A N 1
ATOM 9442 C CA . LEU A 1 1180 ? -34.068 10.412 6.688 1.00 34.16 1180 LEU A CA 1
ATOM 9443 C C . LEU A 1 1180 ? -32.800 9.663 6.244 1.00 34.16 1180 LEU A C 1
ATOM 9445 O O . LEU A 1 1180 ? -32.648 9.267 5.097 1.00 34.16 1180 LEU A O 1
ATOM 9449 N N . LYS A 1 1181 ? -31.871 9.473 7.193 1.00 38.00 1181 LYS A N 1
ATOM 9450 C CA . LYS A 1 1181 ? -30.487 8.984 7.010 1.00 38.00 1181 LYS A CA 1
ATOM 9451 C C . LYS A 1 1181 ? -30.320 7.494 6.640 1.00 38.00 1181 LYS A C 1
ATOM 9453 O O . LYS A 1 1181 ? -29.183 7.054 6.547 1.00 38.00 1181 LYS A O 1
ATOM 9458 N N . ASN A 1 1182 ? -31.393 6.735 6.436 1.00 40.09 1182 ASN A N 1
ATOM 9459 C CA . ASN A 1 1182 ? -31.362 5.368 5.907 1.00 40.09 1182 ASN A CA 1
ATOM 9460 C C . ASN A 1 1182 ? -32.548 5.245 4.960 1.00 40.09 1182 ASN A C 1
ATOM 9462 O O . ASN A 1 1182 ? -33.679 5.146 5.430 1.00 40.09 1182 ASN A O 1
ATOM 9466 N N . ASN A 1 1183 ? -32.293 5.289 3.655 1.00 43.25 1183 ASN A N 1
ATOM 9467 C CA . ASN A 1 1183 ? -33.317 5.001 2.670 1.00 43.25 1183 ASN A CA 1
ATOM 9468 C C . ASN A 1 1183 ? -33.309 3.477 2.421 1.00 43.25 1183 ASN A C 1
ATOM 9470 O O . ASN A 1 1183 ? -32.409 3.013 1.716 1.00 43.25 1183 ASN A O 1
ATOM 9474 N N . PRO A 1 1184 ? -34.223 2.667 3.007 1.00 43.72 1184 PRO A N 1
ATOM 9475 C CA . PRO A 1 1184 ? -34.261 1.214 2.775 1.00 43.72 1184 PRO A CA 1
ATOM 9476 C C . PRO A 1 1184 ? -34.401 0.861 1.282 1.00 43.72 1184 PRO A C 1
ATOM 9478 O O . PRO A 1 1184 ? -34.025 -0.230 0.862 1.00 43.72 1184 PRO A O 1
ATOM 9481 N N . TRP A 1 1185 ? -34.847 1.826 0.473 1.00 45.88 1185 TRP A N 1
ATOM 9482 C CA . TRP A 1 1185 ? -34.950 1.781 -0.981 1.00 45.88 1185 TRP A CA 1
ATOM 9483 C C . TRP A 1 1185 ? -33.642 1.439 -1.698 1.00 45.88 1185 TRP A C 1
ATOM 9485 O O . TRP A 1 1185 ? -33.627 0.526 -2.522 1.00 45.88 1185 TRP A O 1
ATOM 9495 N N . CYS A 1 1186 ? -32.533 2.111 -1.372 1.00 48.97 1186 CYS A N 1
ATOM 9496 C CA . CYS A 1 1186 ? -31.266 1.901 -2.082 1.00 48.97 1186 CYS A CA 1
ATOM 9497 C C . CYS A 1 1186 ? -30.648 0.531 -1.773 1.00 48.97 1186 CYS A C 1
ATOM 9499 O O . CYS A 1 1186 ? -30.066 -0.089 -2.659 1.00 48.97 1186 CYS A O 1
ATOM 9501 N N . SER A 1 1187 ? -30.788 0.036 -0.537 1.00 52.31 1187 SER A N 1
ATOM 9502 C CA . SER A 1 1187 ? -30.287 -1.291 -0.155 1.00 52.31 1187 SER A CA 1
ATOM 9503 C C . SER A 1 1187 ? -31.071 -2.414 -0.825 1.00 52.31 1187 SER A C 1
ATOM 9505 O O . SER A 1 1187 ? -30.458 -3.314 -1.388 1.00 52.31 1187 SER A O 1
ATOM 9507 N N . THR A 1 1188 ? -32.406 -2.341 -0.835 1.00 47.47 1188 THR A N 1
ATOM 9508 C CA . THR A 1 1188 ? -33.243 -3.408 -1.401 1.00 47.47 1188 THR A CA 1
ATOM 9509 C C . THR A 1 1188 ? -33.217 -3.404 -2.933 1.00 47.47 1188 THR A C 1
ATOM 9511 O O . THR A 1 1188 ? -33.205 -4.472 -3.538 1.00 47.47 1188 THR A O 1
ATOM 9514 N N . ALA A 1 1189 ? -33.105 -2.233 -3.577 1.00 49.62 1189 ALA A N 1
ATOM 9515 C CA . ALA A 1 1189 ? -32.891 -2.137 -5.025 1.00 49.62 1189 ALA A CA 1
ATOM 9516 C C . ALA A 1 1189 ? -31.497 -2.643 -5.448 1.00 49.62 1189 ALA A C 1
ATOM 9518 O O . ALA A 1 1189 ? -31.374 -3.312 -6.472 1.00 49.62 1189 ALA A O 1
ATOM 9519 N N . ALA A 1 1190 ? -30.451 -2.378 -4.653 1.00 53.75 1190 ALA A N 1
ATOM 9520 C CA . ALA A 1 1190 ? -29.101 -2.886 -4.913 1.00 53.75 1190 ALA A CA 1
ATOM 9521 C C . ALA A 1 1190 ? -28.960 -4.394 -4.646 1.00 53.75 1190 ALA A C 1
ATOM 9523 O O . ALA A 1 1190 ? -28.148 -5.045 -5.296 1.00 53.75 1190 ALA A O 1
ATOM 9524 N N . GLU A 1 1191 ? -29.718 -4.956 -3.700 1.00 51.91 1191 GLU A N 1
ATOM 9525 C CA . GLU A 1 1191 ? -29.812 -6.409 -3.498 1.00 51.91 1191 GLU A CA 1
ATOM 9526 C C . GLU A 1 1191 ? -30.603 -7.085 -4.622 1.00 51.91 1191 GLU A C 1
ATOM 9528 O O . GLU A 1 1191 ? -30.153 -8.107 -5.131 1.00 51.91 1191 GLU A O 1
ATOM 9533 N N . ALA A 1 1192 ? -31.702 -6.478 -5.088 1.00 48.53 1192 ALA A N 1
ATOM 9534 C CA . ALA A 1 1192 ? -32.422 -6.938 -6.275 1.00 48.53 1192 ALA A CA 1
ATOM 9535 C C . ALA A 1 1192 ? -31.524 -6.955 -7.518 1.00 48.53 1192 ALA A C 1
ATOM 9537 O O . ALA A 1 1192 ? -31.427 -7.984 -8.176 1.00 48.53 1192 ALA A O 1
ATOM 9538 N N . ALA A 1 1193 ? -30.784 -5.874 -7.779 1.00 54.62 1193 ALA A N 1
ATOM 9539 C CA . ALA A 1 1193 ? -29.839 -5.791 -8.897 1.00 54.62 1193 ALA A CA 1
ATOM 9540 C C . ALA A 1 1193 ? -28.599 -6.702 -8.765 1.00 54.62 1193 ALA A C 1
ATOM 9542 O O . ALA A 1 1193 ? -27.838 -6.813 -9.717 1.00 54.62 1193 ALA A O 1
ATOM 9543 N N . LYS A 1 1194 ? -28.347 -7.298 -7.590 1.00 51.59 1194 LYS A N 1
ATOM 9544 C CA . LYS A 1 1194 ? -27.280 -8.295 -7.373 1.00 51.59 1194 LYS A CA 1
ATOM 9545 C C . LYS A 1 1194 ? -27.777 -9.740 -7.447 1.00 51.59 1194 LYS A C 1
ATOM 9547 O O . LYS A 1 1194 ? -26.946 -10.640 -7.533 1.00 51.59 1194 LYS A O 1
ATOM 9552 N N . GLY A 1 1195 ? -29.084 -9.955 -7.280 1.00 48.03 1195 GLY A N 1
ATOM 9553 C CA . GLY A 1 1195 ? -29.730 -11.270 -7.327 1.00 48.03 1195 GLY A CA 1
ATOM 9554 C C . GLY A 1 1195 ? -30.296 -11.642 -8.702 1.00 48.03 1195 GLY A C 1
ATOM 9555 O O . GLY A 1 1195 ? -30.642 -12.803 -8.895 1.00 48.03 1195 GLY A O 1
ATOM 9556 N N . MET A 1 1196 ? -30.393 -10.669 -9.614 1.00 47.81 1196 MET A N 1
ATOM 9557 C CA . MET A 1 1196 ? -30.545 -10.827 -11.068 1.00 47.81 1196 MET A CA 1
ATOM 9558 C C . MET A 1 1196 ? -29.156 -10.768 -11.701 1.00 47.81 1196 MET A C 1
ATOM 9560 O O . MET A 1 1196 ? -28.894 -11.556 -12.631 1.00 47.81 1196 MET A O 1
#

Radius of gyration: 46.72 Å; chains: 1; bounding box: 132×79×139 Å

Secondary structure (DSSP, 8-state):
--EEHHHHHHHHH-HHHHHHHHTTPPP---HHHHHHHHHHHHHHHHHHHHHHTT--TTTEEEGGGG-S-GGG---SEEEEEEEE-SSEEEEEEEEEEEPPSSTTSPPEEEEEEEESSSSPPHHHHHHHHHHHHHHHHHHTS----EEEEETTTTEEEEE-THHHHHHHHHHHHHHHHHHT-SSPPP----GGGGG-TTHHHHHHHHHHTTBGGGSTT--HHHHHHHHTTT--BHHHHHTT----S---TTS--HHHHHHHHHHT-EEE-S-------SEEEEEEEEEETTTTEEEEEEEEESSGGG-EEEEEE-SSSTTHHHHHHHHHHHHHHSSSEEEEESSSHHHHHHHHHHHHH----TTSHHHHHHHT-EEHHHHHTTTEE-SSS---HHHHHHHTT---S-TT--HHHHHHHHHHHHHH--HHHHHHHHHHHHHHHHHHHHHHHHHHHHHH--TT---TT--EEETTTS----S---S----SSHHHHHHHHTTSHHHHHHHS---S----SSSTTS--------PPPSEEEEPPPPSS-TTT--S-EEEEEEEEEEEEEEEEETTEEEEEEEEEEEEEEEETTT--EEESS---S-SB-HHHHHHHHHHHHTS---HHHHHHHHHHHHS----HHHHHHHHHHHHHHHHHHHHHHHHHHHTSSEEEEEEEEEEETTEEEEEEEEE-SS-EEEEEESSS--HHHHHHTTT--SEEEE-S-TTGGGS-S-EEE-HHHHHHHHHHHHTT-TT-HHHHHHHHHHHHHHHHHHHHHHHH-S-HHHHGGGHHHHHHHHHHHHHS---SHHHHHHHHHHHHTHHHHSGGGTSTT--SS-HHHHHHHHHHHHHHHHHTT---HHHHHHHHHHHHHHHHHHHHT--HHHHHHH--S-HHHHHHHHHHHHHSS--PPP-----HHHHHHHHHHHHHHHHHHTTB---SS----SSSEEEE-BTTS-TT---EEEE--SSSS--B--EETT-SS---B--SS-PPPHHHHHHTTSSSHHHHHHHHHHHHHHHHHHHHHHHHHHHTTSS-----S---STT--PPTTS-EETTEEEEEEE-TT--EEEEEEE-TTS-EEEPTT---TT-BEETT-SSHHHHHHHHHH-SEEEEESSHHHHHHHHHHSSSEEEE--SGGGHHHHHHHHHHH-TTSEEEEE-------S--HHHHHHHHHHHH-

Sequence (1196 aa):
MKITADIFEAFLKCPTKCYLRSLGEVGTGNAYADWLSIQNESSRREGVKFLTAGTAPGECVGGSSAATNLKMAKWQFAIDYVVRSQSLESRLHAVERIPSEGRSKPAQFIPIRFIPTNKISRDDKLLLAFDALVVSELLGHEVGIGRIIHGEDQATLKVKTSALAGEVRKRFKRITAILSNPAPPDLILNRHCAECEFQTRCRQMALETDDLSLLSGMSEKERKKFHGKGIFTVTQLSYTFRPRRRLTGEKYHHSLKALAIREKKIHIVGRPELKLEGTPVYLDVEGLPDYDFYYLIGVRIGNGESAIQYSLWADTAEDEEKIWREFLGILETVERPVLVHYGNYENIFLKRMFERYGELPAASNSAKALTSSFNLLSVIFARVYFPTYLNGLKDVAQWLGIEWSDKVFSGLGCIIARRRWEEDHDSSIREKLITYNAEDCHALQCVFAHVSRISQTRESGLQQGDKVVHTDSLKDDCIHRFGKIEFLIPDFERINKAAYWDYQQEKVQIRGNQNRRRVVSRTRRNVTKRISPNKTIEIPPRTSCPKCGQASIYKTDKVSRTVRDLKFGPAGVKRWIVNYVGFRYRCNFCGASFTSQEWPRHSEGLGLVSYVVYQLVELRISHRAIGRSLASLFGMSLPRTTVNRLKSRAAKTYMHTCTAMIESLVSGHLLHCDETPINILRKREFVWVFCNSDQVVFRRTETREGLFLKELLREFKGVLVTDFYKVYDSIRCPQQKCLIHLIRDLNNDLYKEPFNEELKTLASEFGSLLKQIVDTIDRFGLKTRFLRKHGQHVSDFFRNLSKRGYASETAAKYRERFERNRELLFTFLEHDGVTWHNNTAEHAIKGLARLRRAIGGRLTKRGVDDYLVLLSLLETCKCIGLNFLDFLRSGHTDIAVFADSRQNKISQSQFTPPKRRSSVEDQAAERRRPVAAVLRSIGGIVKGDRQIINNEQWRISTHDDNPGEHTTFYVAQEEGTTIGYPESDRAVEAVPWKTPGKRLSKEATTGALGEAAPQRYARRQAEQELYETTARQLADYLRGLASGTQTTADHRAKWMEAMPGAPMRNGDVLVPGYDSDGKLWTVQYIKKDGKMRFAKESRIYGCFHVVGAANGAAALQKIAMSPVVVIAETYAMATTISKNAKVAAIAAFNSTNFLPVATSLHERWPDKAIIIVGDDNHPLKNNPWCSTAAEAAKGM